Protein AF-0000000076578475 (afdb_homodimer)

InterPro domains:
  IPR000269 Copper amine oxidase [PTHR10638] (44-746)
  IPR015798 Copper amine oxidase, catalytic domain [PF01179] (346-745)
  IPR016182 Copper amine oxidase, N-terminal [SSF54416] (36-139)
  IPR016182 Copper amine oxidase, N-terminal [SSF54416] (207-292)
  IPR036460 Copper amine oxidase, catalytic domain superfamily [G3DSA:2.70.98.20] (297-770)
  IPR036460 Copper amine oxidase, catalytic domain superfamily [SSF49998] (331-756)

Structure (mmCIF, N/CA/C/O backbone):
data_AF-0000000076578475-model_v1
#
loop_
_entity.id
_entity.type
_entity.pdbx_description
1 polymer 'Amine oxidase'
#
loop_
_atom_site.group_PDB
_atom_site.id
_atom_site.type_symbol
_atom_site.label_atom_id
_atom_site.label_alt_id
_atom_site.label_comp_id
_atom_site.label_asym_id
_atom_site.label_entity_id
_atom_site.label_seq_id
_atom_site.pdbx_PDB_ins_code
_atom_site.Cartn_x
_atom_site.Cartn_y
_atom_site.Cartn_z
_atom_site.occupancy
_atom_site.B_iso_or_equiv
_atom_site.auth_seq_id
_atom_site.auth_comp_id
_atom_site.auth_asym_id
_atom_site.auth_atom_id
_atom_site.pdbx_PDB_model_num
ATOM 1 N N . MET A 1 1 ? 18.078 0.966 95.188 1 20.94 1 MET A N 1
ATOM 2 C CA . MET A 1 1 ? 18.859 0.04 94.438 1 20.94 1 MET A CA 1
ATOM 3 C C . MET A 1 1 ? 17.984 -0.717 93.438 1 20.94 1 MET A C 1
ATOM 5 O O . MET A 1 1 ? 17.266 -1.643 93.812 1 20.94 1 MET A O 1
ATOM 9 N N . ALA A 1 2 ? 17.344 0.018 92.625 1 22.17 2 ALA A N 1
ATOM 10 C CA . ALA A 1 2 ? 16.188 0.142 91.688 1 22.17 2 ALA A CA 1
ATOM 11 C C . ALA A 1 2 ? 16.359 -0.718 90.438 1 22.17 2 ALA A C 1
ATOM 13 O O . ALA A 1 2 ? 17.062 -0.334 89.562 1 22.17 2 ALA A O 1
ATOM 14 N N . GLY A 1 3 ? 16.797 -1.985 90.688 1 21.83 3 GLY A N 1
ATOM 15 C CA . GLY A 1 3 ? 17.422 -2.904 89.75 1 21.83 3 GLY A CA 1
ATOM 16 C C . GLY A 1 3 ? 16.5 -3.389 88.625 1 21.83 3 GLY A C 1
ATOM 17 O O . GLY A 1 3 ? 16.078 -4.551 88.625 1 21.83 3 GLY A O 1
ATOM 18 N N . GLY A 1 4 ? 15.508 -2.621 88.25 1 25.05 4 GLY A N 1
ATOM 19 C CA . GLY A 1 4 ? 14.406 -3.172 87.5 1 25.05 4 GLY A CA 1
ATOM 20 C C . GLY A 1 4 ? 14.82 -3.695 86.125 1 25.05 4 GLY A C 1
ATOM 21 O O . GLY A 1 4 ? 15.547 -3.018 85.375 1 25.05 4 GLY A O 1
ATOM 22 N N . HIS A 1 5 ? 15.125 -5.02 86.062 1 24.44 5 HIS A N 1
ATOM 23 C CA . HIS A 1 5 ? 15.633 -5.82 85 1 24.44 5 HIS A CA 1
ATOM 24 C C . HIS A 1 5 ? 14.734 -5.699 83.75 1 24.44 5 HIS A C 1
ATOM 26 O O . HIS A 1 5 ? 13.516 -5.867 83.875 1 24.44 5 HIS A O 1
ATOM 32 N N . GLY A 1 6 ? 14.93 -4.699 82.875 1 25 6 GLY A N 1
ATOM 33 C CA . GLY A 1 6 ? 14.273 -4.305 81.625 1 25 6 GLY A CA 1
ATOM 34 C C . GLY A 1 6 ? 14.258 -5.406 80.562 1 25 6 GLY A C 1
ATOM 35 O O . GLY A 1 6 ? 15.312 -5.871 80.125 1 25 6 GLY A O 1
ATOM 36 N N . TRP A 1 7 ? 13.391 -6.461 80.812 1 25.62 7 TRP A N 1
ATOM 37 C CA . TRP A 1 7 ? 13.25 -7.574 79.875 1 25.62 7 TRP A CA 1
ATOM 38 C C . TRP A 1 7 ? 13.008 -7.066 78.438 1 25.62 7 TRP A C 1
ATOM 40 O O . TRP A 1 7 ? 12.086 -6.281 78.188 1 25.62 7 TRP A O 1
ATOM 50 N N . PHE A 1 8 ? 14.078 -6.824 77.625 1 26 8 PHE A N 1
ATOM 51 C CA . PHE A 1 8 ? 14.117 -6.43 76.25 1 26 8 PHE A CA 1
ATOM 52 C C . PHE A 1 8 ? 13.398 -7.453 75.375 1 26 8 PHE A C 1
ATOM 54 O O . PHE A 1 8 ? 13.742 -8.641 75.375 1 26 8 PHE A O 1
ATOM 61 N N . SER A 1 9 ? 12.062 -7.379 75.312 1 25.27 9 SER A N 1
ATOM 62 C CA . SER A 1 9 ? 11.25 -8.203 74.438 1 25.27 9 SER A CA 1
ATOM 63 C C . SER A 1 9 ? 11.766 -8.141 73 1 25.27 9 SER A C 1
ATOM 65 O O . SER A 1 9 ? 11.883 -7.059 72.375 1 25.27 9 SER A O 1
ATOM 67 N N . LEU A 1 10 ? 12.656 -9.047 72.625 1 26.55 10 LEU A N 1
ATOM 68 C CA . LEU A 1 10 ? 13.109 -9.273 71.25 1 26.55 10 LEU A CA 1
ATOM 69 C C . LEU A 1 10 ? 11.922 -9.531 70.312 1 26.55 10 LEU A C 1
ATOM 71 O O . LEU A 1 10 ? 11.25 -10.555 70.438 1 26.55 10 LEU A O 1
ATOM 75 N N . ALA A 1 11 ? 11.102 -8.492 70.062 1 27.09 11 ALA A N 1
ATOM 76 C CA . ALA A 1 11 ? 10.125 -8.617 69 1 27.09 11 ALA A CA 1
ATOM 77 C C . ALA A 1 11 ? 10.781 -9.148 67.688 1 27.09 11 ALA A C 1
ATOM 79 O O . ALA A 1 11 ? 11.695 -8.523 67.188 1 27.09 11 ALA A O 1
ATOM 80 N N . LEU A 1 12 ? 10.914 -10.477 67.562 1 24.81 12 LEU A N 1
ATOM 81 C CA . LEU A 1 12 ? 11.273 -11.164 66.375 1 24.81 12 LEU A CA 1
ATOM 82 C C . LEU A 1 12 ? 10.422 -10.672 65.188 1 24.81 12 LEU A C 1
ATOM 84 O O . LEU A 1 12 ? 9.203 -10.844 65.188 1 24.81 12 LEU A O 1
ATOM 88 N N . LEU A 1 13 ? 10.805 -9.508 64.625 1 26.59 13 LEU A N 1
ATOM 89 C CA . LEU A 1 13 ? 10.281 -9.086 63.312 1 26.59 13 LEU A CA 1
ATOM 90 C C . LEU A 1 13 ? 10.383 -10.219 62.312 1 26.59 13 LEU A C 1
ATOM 92 O O . LEU A 1 13 ? 11.484 -10.609 61.906 1 26.59 13 LEU A O 1
ATOM 96 N N . CYS A 1 14 ? 9.5 -11.211 62.438 1 23.33 14 CYS A N 1
ATOM 97 C CA . CYS A 1 14 ? 9.305 -12.141 61.312 1 23.33 14 CYS A CA 1
ATOM 98 C C . CYS A 1 14 ? 9.023 -11.391 60.031 1 23.33 14 CYS A C 1
ATOM 100 O O . CYS A 1 14 ? 7.941 -10.82 59.844 1 23.33 14 CYS A O 1
ATOM 102 N N . CYS A 1 15 ? 10.047 -10.742 59.531 1 26.3 15 CYS A N 1
ATOM 103 C CA . CYS A 1 15 ? 9.953 -10.289 58.156 1 26.3 15 CYS A CA 1
ATOM 104 C C . CYS A 1 15 ? 9.453 -11.406 57.25 1 26.3 15 CYS A C 1
ATOM 106 O O . CYS A 1 15 ? 10.141 -12.406 57.062 1 26.3 15 CYS A O 1
ATOM 108 N N . CYS A 1 16 ? 8.133 -11.68 57.344 1 26.33 16 CYS A N 1
ATOM 109 C CA . CYS A 1 16 ? 7.508 -12.477 56.281 1 26.33 16 CYS A CA 1
ATOM 110 C C . CYS A 1 16 ? 7.98 -12.039 54.906 1 26.33 16 CYS A C 1
ATOM 112 O O . CYS A 1 16 ? 7.684 -10.93 54.469 1 26.33 16 CYS A O 1
ATOM 114 N N . LEU A 1 17 ? 9.172 -12.523 54.625 1 27.16 17 LEU A N 1
ATOM 115 C CA . LEU A 1 17 ? 9.531 -12.539 53.219 1 27.16 17 LEU A CA 1
ATOM 116 C C . LEU A 1 17 ? 8.398 -13.094 52.375 1 27.16 17 LEU A C 1
ATOM 118 O O . LEU A 1 17 ? 8.109 -14.297 52.406 1 27.16 17 LEU A O 1
ATOM 122 N N . VAL A 1 18 ? 7.297 -12.344 52.281 1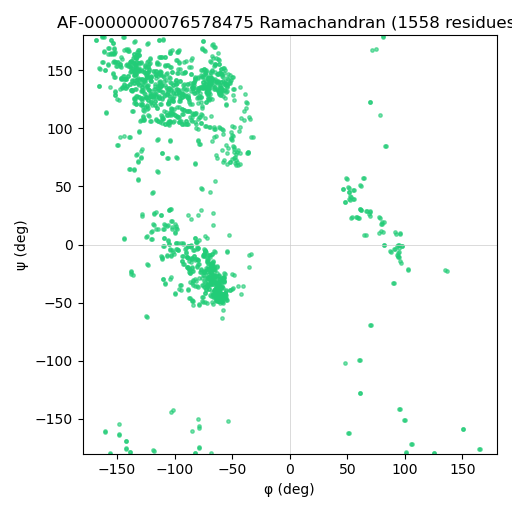 27.2 18 VAL A N 1
ATOM 123 C CA . VAL A 1 18 ? 6.371 -12.656 51.188 1 27.2 18 VAL A CA 1
ATOM 124 C C . VAL A 1 18 ? 7.145 -12.859 49.875 1 27.2 18 VAL A C 1
ATOM 126 O O . VAL A 1 18 ? 7.73 -11.914 49.344 1 27.2 18 VAL A O 1
ATOM 129 N N . THR A 1 19 ? 7.82 -13.953 49.875 1 27.92 19 THR A N 1
ATOM 130 C CA . THR A 1 19 ? 8.25 -14.344 48.562 1 27.92 19 THR A CA 1
ATOM 131 C C . THR A 1 19 ? 7.078 -14.273 47.562 1 27.92 19 THR A C 1
ATOM 133 O O . THR A 1 19 ? 6.074 -14.961 47.75 1 27.92 19 THR A O 1
ATOM 136 N N . ALA A 1 20 ? 6.855 -13.117 47.062 1 28.56 20 ALA A N 1
ATOM 137 C CA . ALA A 1 20 ? 5.957 -13.094 45.906 1 28.56 20 ALA A CA 1
ATOM 138 C C . ALA A 1 20 ? 6.172 -14.305 45 1 28.56 20 ALA A C 1
ATOM 140 O O . ALA A 1 20 ? 7.246 -14.469 44.438 1 28.56 20 ALA A O 1
ATOM 141 N N . ALA A 1 21 ? 5.633 -15.359 45.438 1 29.34 21 ALA A N 1
ATOM 142 C CA . ALA A 1 21 ? 5.531 -16.484 44.531 1 29.34 21 ALA A CA 1
ATOM 143 C C . ALA A 1 21 ? 5.246 -16.031 43.094 1 29.34 21 ALA A C 1
ATOM 145 O O . ALA A 1 21 ? 4.191 -15.445 42.844 1 29.34 21 ALA A O 1
ATOM 146 N N . GLY A 1 22 ? 6.273 -15.602 42.406 1 31.53 22 GLY A N 1
ATOM 147 C CA . GLY A 1 22 ? 6.184 -15.242 41 1 31.53 22 GLY A CA 1
ATOM 148 C C . GLY A 1 22 ? 5.18 -16.094 40.219 1 31.53 22 GLY A C 1
ATOM 149 O O . GLY A 1 22 ? 5.195 -17.312 40.312 1 31.53 22 GLY A O 1
ATOM 150 N N . GLN A 1 23 ? 4.023 -15.602 40.156 1 32.56 23 GLN A N 1
ATOM 151 C CA . GLN A 1 23 ? 3.047 -16.312 39.312 1 32.56 23 GLN A CA 1
ATOM 152 C C . GLN A 1 23 ? 3.709 -16.922 38.094 1 32.56 23 GLN A C 1
ATOM 154 O O . GLN A 1 23 ? 4.496 -16.266 37.406 1 32.56 23 GLN A O 1
ATOM 159 N N . ALA A 1 24 ? 3.83 -18.156 38.062 1 34.94 24 ALA A N 1
ATOM 160 C CA . ALA A 1 24 ? 4.27 -18.891 36.875 1 34.94 24 ALA A CA 1
ATOM 161 C C . ALA A 1 24 ? 3.691 -18.281 35.625 1 34.94 24 ALA A C 1
ATOM 163 O O . ALA A 1 24 ? 2.598 -17.719 35.625 1 34.94 24 ALA A O 1
ATOM 164 N N . CYS A 1 25 ? 4.621 -17.875 34.688 1 44.75 25 CYS A N 1
ATOM 165 C CA . CYS A 1 25 ? 4.172 -17.438 33.375 1 44.75 25 CYS A CA 1
ATOM 166 C C . CYS A 1 25 ? 3.006 -18.281 32.875 1 44.75 25 CYS A C 1
ATOM 168 O O . CYS A 1 25 ? 3.012 -19.516 33.031 1 44.75 25 CYS A O 1
ATOM 170 N N . PRO A 1 26 ? 1.836 -17.734 32.656 1 41.62 26 PRO A N 1
ATOM 171 C CA . PRO A 1 26 ? 0.784 -18.594 32.125 1 41.62 26 PRO A CA 1
ATOM 172 C C . PRO A 1 26 ? 1.284 -19.5 31 1 41.62 26 PRO A C 1
ATOM 174 O O . PRO A 1 26 ? 1.997 -19.047 30.109 1 41.62 26 PRO A O 1
ATOM 177 N N . GLU A 1 27 ? 1.608 -20.766 31.375 1 40.81 27 GLU A N 1
ATOM 178 C CA . GLU A 1 27 ? 1.756 -21.734 30.281 1 40.81 27 GLU A CA 1
ATOM 179 C C . GLU A 1 27 ? 0.474 -21.828 29.469 1 40.81 27 GLU A C 1
ATOM 181 O O . GLU A 1 27 ? -0.61 -22.016 30.016 1 40.81 27 GLU A O 1
ATOM 186 N N . TRP A 1 28 ? 0.47 -21.109 28.328 1 40.25 28 TRP A N 1
ATOM 187 C CA . TRP A 1 28 ? -0.718 -21.344 27.516 1 40.25 28 TRP A CA 1
ATOM 188 C C . TRP A 1 28 ? -0.73 -22.781 27 1 40.25 28 TRP A C 1
ATOM 190 O O . TRP A 1 28 ? 0.235 -23.234 26.375 1 40.25 28 TRP A O 1
ATOM 200 N N . PRO A 1 29 ? -1.364 -23.656 27.734 1 38.72 29 PRO A N 1
ATOM 201 C CA . PRO A 1 29 ? -1.397 -25.031 27.219 1 38.72 29 PRO A CA 1
ATOM 202 C C . PRO A 1 29 ? -1.589 -25.078 25.703 1 38.72 29 PRO A C 1
ATOM 204 O O . PRO A 1 29 ? -2.18 -24.172 25.109 1 38.72 29 PRO A O 1
ATOM 207 N N . PRO A 1 30 ? -0.678 -25.875 25.031 1 39.5 30 PRO A N 1
ATOM 208 C CA . PRO A 1 30 ? -0.94 -26.125 23.609 1 39.5 30 PRO A CA 1
ATOM 209 C C . PRO A 1 30 ? -2.43 -26.25 23.297 1 39.5 30 PRO A C 1
ATOM 211 O O . PRO A 1 30 ? -2.807 -26.516 22.156 1 39.5 30 PRO A O 1
ATOM 214 N N . SER A 1 31 ? -3.314 -26.516 24.234 1 36.88 31 SER A N 1
ATOM 215 C CA . SER A 1 31 ? -4.734 -26.656 23.922 1 36.88 31 SER A CA 1
ATOM 216 C C . SER A 1 31 ? -5.266 -25.438 23.172 1 36.88 31 SER A C 1
ATOM 218 O O . SER A 1 31 ? -4.523 -24.5 22.906 1 36.88 31 SER A O 1
ATOM 220 N N . SER A 1 32 ? -6.738 -25.078 23.312 1 40.31 32 SER A N 1
ATOM 221 C CA . SER A 1 32 ? -7.723 -24.266 22.594 1 40.31 32 SER A CA 1
ATOM 222 C C . SER A 1 32 ? -7.27 -22.828 22.484 1 40.31 32 SER A C 1
ATOM 224 O O . SER A 1 32 ? -7.547 -22.156 21.484 1 40.31 32 SER A O 1
ATOM 226 N N . SER A 1 33 ? -6.988 -22.172 23.609 1 42.22 33 SER A N 1
ATOM 227 C CA . SER A 1 33 ? -7.004 -20.719 23.625 1 42.22 33 SER A CA 1
ATOM 228 C C . SER A 1 33 ? -5.59 -20.156 23.578 1 42.22 33 SER A C 1
ATOM 230 O O . SER A 1 33 ? -5.391 -18.938 23.75 1 42.22 33 SER A O 1
ATOM 232 N N . GLY A 1 34 ? -4.449 -20.984 23.625 1 42.62 34 GLY A N 1
ATOM 233 C CA . GLY A 1 34 ? -3.139 -20.406 23.891 1 42.62 34 GLY A CA 1
ATOM 234 C C . GLY A 1 34 ? -2.457 -19.875 22.641 1 42.62 34 GLY A C 1
ATOM 235 O O . GLY A 1 34 ? -3.109 -19.641 21.625 1 42.62 34 GLY A O 1
ATOM 236 N N . GLN A 1 35 ? -1.057 -19.781 22.969 1 49.25 35 GLN A N 1
ATOM 237 C CA . GLN A 1 35 ? -0.069 -19.344 21.984 1 49.25 35 GLN A CA 1
ATOM 238 C C . GLN A 1 35 ? 0.196 -20.422 20.953 1 49.25 35 GLN A C 1
ATOM 240 O O . GLN A 1 35 ? 0.52 -21.562 21.297 1 49.25 35 GLN A O 1
ATOM 245 N N . ALA A 1 36 ? -0.173 -20.359 19.812 1 49.38 36 ALA A N 1
ATOM 246 C CA . ALA A 1 36 ? 0 -21.234 18.641 1 49.38 36 ALA A CA 1
ATOM 247 C C . ALA A 1 36 ? -0.942 -22.422 18.703 1 49.38 36 ALA A C 1
ATOM 249 O O . ALA A 1 36 ? -1.312 -22.875 19.797 1 49.38 36 ALA A O 1
ATOM 250 N N . VAL A 1 37 ? -2.008 -22.75 17.953 1 51.62 37 VAL A N 1
ATOM 251 C CA . VAL A 1 37 ? -2.951 -23.859 17.938 1 51.62 37 VAL A CA 1
ATOM 252 C C . VAL A 1 37 ? -2.32 -25.062 17.25 1 51.62 37 VAL A C 1
ATOM 254 O O . VAL A 1 37 ? -1.883 -24.984 16.109 1 51.62 37 VAL A O 1
ATOM 257 N N . LEU A 1 38 ? -1.979 -26.109 18.109 1 49.34 38 LEU A N 1
ATOM 258 C CA . LEU A 1 38 ? -1.446 -27.359 17.594 1 49.34 38 LEU A CA 1
ATOM 259 C C . LEU A 1 38 ? -2.461 -28.047 16.688 1 49.34 38 LEU A C 1
ATOM 261 O O . LEU A 1 38 ? -3.654 -27.734 16.734 1 49.34 38 LEU A O 1
ATOM 265 N N . ALA A 1 39 ? -1.981 -29.016 15.93 1 45.44 39 ALA A N 1
ATOM 266 C CA . ALA A 1 39 ? -2.609 -30.016 15.07 1 45.44 39 ALA A CA 1
ATOM 267 C C . ALA A 1 39 ? -3.801 -30.656 15.766 1 45.44 39 ALA A C 1
ATOM 269 O O . ALA A 1 39 ? -4.801 -30.984 15.117 1 45.44 39 ALA A O 1
ATOM 270 N N . ALA A 1 40 ? -3.684 -30.812 16.953 1 43.28 40 ALA A N 1
ATOM 271 C CA . ALA A 1 40 ? -4.672 -31.656 17.625 1 43.28 40 ALA A CA 1
ATOM 272 C C . ALA A 1 40 ? -6.059 -31.031 17.562 1 43.28 40 ALA A C 1
ATOM 274 O O . ALA A 1 40 ? -7.066 -31.719 17.766 1 43.28 40 ALA A O 1
ATOM 275 N N . GLN A 1 41 ? -6.059 -29.875 17.5 1 48.19 41 GLN A N 1
ATOM 276 C CA . GLN A 1 41 ? -7.398 -29.297 17.406 1 48.19 41 GLN A CA 1
ATOM 277 C C . GLN A 1 41 ? -8 -29.516 16.031 1 48.19 41 GLN A C 1
ATOM 279 O O . GLN A 1 41 ? -9.023 -28.922 15.688 1 48.19 41 GLN A O 1
ATOM 284 N N . ARG A 1 42 ? -7.316 -30.25 15.328 1 52.03 42 ARG A N 1
ATOM 285 C CA . ARG A 1 42 ? -7.793 -30.656 14.008 1 52.03 42 ARG A CA 1
ATOM 286 C C . ARG A 1 42 ? -8.844 -31.75 14.117 1 52.03 42 ARG A C 1
ATOM 288 O O . ARG A 1 42 ? -8.539 -32.938 13.945 1 52.03 42 ARG A O 1
ATOM 295 N N . ALA A 1 43 ? -9.57 -31.672 15.289 1 50.47 43 ALA A N 1
ATOM 296 C CA . ALA A 1 43 ? -10.609 -32.688 15.406 1 50.47 43 ALA A CA 1
ATOM 297 C C . ALA A 1 43 ? -11.578 -32.625 14.234 1 50.47 43 ALA A C 1
ATOM 299 O O . ALA A 1 43 ? -11.781 -31.562 13.648 1 50.47 43 ALA A O 1
ATOM 300 N N . LYS A 1 44 ? -11.977 -33.812 14.008 1 60.88 44 LYS A N 1
ATOM 301 C CA . LYS A 1 44 ? -13.062 -33.969 13.039 1 60.88 44 LYS A CA 1
ATOM 302 C C . LYS A 1 44 ? -14.219 -33.031 13.375 1 60.88 44 LYS A C 1
ATOM 304 O O . LYS A 1 44 ? -14.773 -33.094 14.477 1 60.88 44 LYS A O 1
ATOM 309 N N . ALA A 1 45 ? -14.242 -31.844 12.75 1 72.75 45 ALA A N 1
ATOM 310 C CA . ALA A 1 45 ? -15.375 -30.922 12.875 1 72.75 45 ALA A CA 1
ATOM 311 C C . ALA A 1 45 ? -16.484 -31.297 11.891 1 72.75 45 ALA A C 1
ATOM 313 O O . ALA A 1 45 ? -16.219 -31.844 10.82 1 72.75 45 ALA A O 1
ATOM 314 N N . PRO A 1 46 ? -17.781 -31.188 12.43 1 80.69 46 PRO A N 1
ATOM 315 C CA . PRO A 1 46 ? -18.844 -31.406 11.461 1 80.69 46 PRO A CA 1
ATOM 316 C C . PRO A 1 46 ? -18.734 -30.5 10.234 1 80.69 46 PRO A C 1
ATOM 318 O O . PRO A 1 46 ? -18.312 -29.344 10.352 1 80.69 46 PRO A O 1
ATOM 321 N N . LEU A 1 47 ? -19.094 -31.125 9.188 1 89.12 47 LEU A N 1
ATOM 322 C CA . LEU A 1 47 ? -19.031 -30.391 7.926 1 89.12 47 LEU A CA 1
ATOM 323 C C . LEU A 1 47 ? -20.078 -29.266 7.902 1 89.12 47 LEU A C 1
ATOM 325 O O . LEU A 1 47 ? -21.188 -29.438 8.414 1 89.12 47 LEU A O 1
ATOM 329 N N . ASN A 1 48 ? -19.734 -28.141 7.422 1 94.19 48 ASN A N 1
ATOM 330 C CA . ASN A 1 48 ? -20.672 -27.078 7.082 1 94.19 48 ASN A CA 1
ATOM 331 C C . ASN A 1 48 ? -20.766 -26.891 5.57 1 94.19 48 ASN A C 1
ATOM 333 O O . ASN A 1 48 ? -20.094 -27.578 4.805 1 94.19 48 ASN A O 1
ATOM 337 N N . VAL A 1 49 ? -21.641 -25.984 5.125 1 96.69 49 VAL A N 1
ATOM 338 C CA . VAL A 1 49 ? -21.953 -25.844 3.705 1 96.69 49 VAL A CA 1
ATOM 339 C C . VAL A 1 49 ? -20.734 -25.328 2.957 1 96.69 49 VAL A C 1
ATOM 341 O O . VAL A 1 49 ? -20.625 -25.5 1.741 1 96.69 49 VAL A O 1
ATOM 344 N N . PHE A 1 50 ? -19.719 -24.703 3.678 1 97.25 50 PHE A N 1
ATOM 345 C CA . PHE A 1 50 ? -18.562 -24.094 3.037 1 97.25 50 PHE A CA 1
ATOM 346 C C . PHE A 1 50 ? -17.328 -24.953 3.221 1 97.25 50 PHE A C 1
ATOM 348 O O . PHE A 1 50 ? -16.234 -24.562 2.812 1 97.25 50 PHE A O 1
ATOM 355 N N . THR A 1 51 ? -17.422 -26.109 3.83 1 94.5 51 THR A N 1
ATOM 356 C CA . THR A 1 51 ? -16.281 -27.016 3.992 1 94.5 51 THR A CA 1
ATOM 357 C C . THR A 1 51 ? -15.898 -27.641 2.656 1 94.5 51 THR A C 1
ATOM 359 O O . THR A 1 51 ? -16.734 -28.219 1.972 1 94.5 51 THR A O 1
ATOM 362 N N . GLU A 1 52 ? -14.633 -27.562 2.307 1 95.5 52 GLU A N 1
ATOM 363 C CA . GLU A 1 52 ? -14.148 -28.219 1.097 1 95.5 52 GLU A CA 1
ATOM 364 C C . GLU A 1 52 ? -14.219 -29.734 1.231 1 95.5 52 GLU A C 1
ATOM 366 O O . GLU A 1 52 ? -14.477 -30.266 2.316 1 95.5 52 GLU A O 1
ATOM 371 N N . LEU A 1 53 ? -13.945 -30.453 0.125 1 95.88 53 LEU A N 1
ATOM 372 C CA . LEU A 1 53 ? -14.016 -31.906 0.175 1 95.88 53 LEU A CA 1
ATOM 373 C C . LEU A 1 53 ? -12.992 -32.469 1.15 1 95.88 53 LEU A C 1
ATOM 375 O O . LEU A 1 53 ? -11.828 -32.062 1.141 1 95.88 53 LEU A O 1
ATOM 379 N N . THR A 1 54 ? -13.414 -33.375 1.975 1 92 54 THR A N 1
ATOM 380 C CA . THR A 1 54 ? -12.508 -34.094 2.869 1 92 54 THR A CA 1
ATOM 381 C C . THR A 1 54 ? -11.719 -35.156 2.104 1 92 54 THR A C 1
ATOM 383 O O . THR A 1 54 ? -12.031 -35.469 0.95 1 92 54 THR A O 1
ATOM 386 N N . LEU A 1 55 ? -10.695 -35.719 2.76 1 91.69 55 LEU A N 1
ATOM 387 C CA . LEU A 1 55 ? -9.914 -36.781 2.18 1 91.69 55 LEU A CA 1
ATOM 388 C C . LEU A 1 55 ? -10.82 -37.969 1.816 1 91.69 55 LEU A C 1
ATOM 390 O O . LEU A 1 55 ? -10.695 -38.531 0.731 1 91.69 55 LEU A O 1
ATOM 394 N N . GLU A 1 56 ? -11.758 -38.312 2.709 1 92.44 56 GLU A N 1
ATOM 395 C CA . GLU A 1 56 ? -12.672 -39.438 2.492 1 92.44 56 GLU A CA 1
ATOM 396 C C . GLU A 1 56 ? -13.602 -39.156 1.312 1 92.44 56 GLU A C 1
ATOM 398 O O . GLU A 1 56 ? -13.906 -40.062 0.536 1 92.44 56 GLU A O 1
ATOM 403 N N . GLU A 1 57 ? -14.055 -37.969 1.21 1 95.44 57 GLU A N 1
ATOM 404 C CA . GLU A 1 57 ? -14.93 -37.625 0.097 1 95.44 57 GLU A CA 1
ATOM 405 C C . GLU A 1 57 ? -14.188 -37.688 -1.234 1 95.44 57 GLU A C 1
ATOM 407 O O . GLU A 1 57 ? -14.727 -38.188 -2.227 1 95.44 57 GLU A O 1
ATOM 412 N N . HIS A 1 58 ? -12.977 -37.188 -1.295 1 95.44 58 HIS A N 1
ATOM 413 C CA . HIS A 1 58 ? -12.164 -37.312 -2.498 1 95.44 58 HIS A CA 1
ATOM 414 C C . HIS A 1 58 ? -12.016 -38.75 -2.928 1 95.44 58 HIS A C 1
ATOM 416 O O . HIS A 1 58 ? -12.203 -39.094 -4.102 1 95.44 58 HIS A O 1
ATOM 422 N N . ASN A 1 59 ? -11.695 -39.531 -1.96 1 93.5 59 ASN A N 1
ATOM 423 C CA . ASN A 1 59 ? -11.469 -40.938 -2.24 1 93.5 59 ASN A CA 1
ATOM 424 C C . ASN A 1 59 ? -12.742 -41.625 -2.734 1 93.5 59 ASN A C 1
ATOM 426 O O . ASN A 1 59 ? -12.688 -42.438 -3.654 1 93.5 59 ASN A O 1
ATOM 430 N N . ALA A 1 60 ? -13.836 -41.312 -2.074 1 95.62 60 ALA A N 1
ATOM 431 C CA . ALA A 1 60 ? -15.117 -41.906 -2.486 1 95.62 60 ALA A CA 1
ATOM 432 C C . ALA A 1 60 ? -15.453 -41.5 -3.924 1 95.62 60 ALA A C 1
ATOM 434 O O . ALA A 1 60 ? -15.891 -42.344 -4.711 1 95.62 60 ALA A O 1
ATOM 435 N N . VAL A 1 61 ? -15.258 -40.281 -4.266 1 96.69 61 VAL A N 1
ATOM 436 C CA . VAL A 1 61 ? -15.562 -39.781 -5.602 1 96.69 61 VAL A CA 1
ATOM 437 C C . VAL A 1 61 ? -14.633 -40.438 -6.621 1 96.69 61 VAL A C 1
ATOM 439 O O . VAL A 1 61 ? -15.078 -40.875 -7.68 1 96.69 61 VAL A O 1
ATOM 442 N N . PHE A 1 62 ? -13.375 -40.5 -6.309 1 95.44 62 PHE A N 1
ATOM 443 C CA . PHE A 1 62 ? -12.383 -41.094 -7.199 1 95.44 62 PHE A CA 1
ATOM 444 C C . PHE A 1 62 ? -12.719 -42.562 -7.477 1 95.44 62 PHE A C 1
ATOM 446 O O . PHE A 1 62 ? -12.727 -43 -8.633 1 95.44 62 PHE A O 1
ATOM 453 N N . LYS A 1 63 ? -13.055 -43.312 -6.426 1 93.38 63 LYS A N 1
ATOM 454 C CA . LYS A 1 63 ? -13.414 -44.719 -6.555 1 93.38 63 LYS A CA 1
ATOM 455 C C . LYS A 1 63 ? -14.688 -44.875 -7.383 1 93.38 63 LYS A C 1
ATOM 457 O O . LYS A 1 63 ? -14.773 -45.781 -8.227 1 93.38 63 LYS A O 1
ATOM 462 N N . PHE A 1 64 ? -15.664 -44.156 -7.109 1 96.62 64 PHE A N 1
ATOM 463 C CA . PHE A 1 64 ? -16.922 -44.188 -7.84 1 96.62 64 PHE A CA 1
ATOM 464 C C . PHE A 1 64 ? -16.703 -43.938 -9.328 1 96.62 64 PHE A C 1
ATOM 466 O O . PHE A 1 64 ? -17.266 -44.656 -10.164 1 96.62 64 PHE A O 1
ATOM 473 N N . LEU A 1 65 ? -15.859 -42.906 -9.656 1 96.06 65 LEU A N 1
ATOM 474 C CA . LEU A 1 65 ? -15.586 -42.562 -11.047 1 96.06 65 LEU A CA 1
ATOM 475 C C . LEU A 1 65 ? -14.852 -43.688 -11.75 1 96.06 65 LEU A C 1
ATOM 477 O O . LEU A 1 65 ? -15.164 -44 -12.898 1 96.06 65 LEU A O 1
ATOM 481 N N . LEU A 1 66 ? -13.906 -44.344 -11.102 1 93.62 66 LEU A N 1
ATOM 482 C CA . LEU A 1 66 ? -13.156 -45.438 -11.688 1 93.62 66 LEU A CA 1
ATOM 483 C C . LEU A 1 66 ? -14.062 -46.625 -11.969 1 93.62 66 LEU A C 1
ATOM 485 O O . LEU A 1 66 ? -13.789 -47.438 -12.875 1 93.62 66 LEU A O 1
ATOM 489 N N . ALA A 1 67 ? -15.117 -46.688 -11.195 1 95.38 67 ALA A N 1
ATOM 490 C CA . ALA A 1 67 ? -16.031 -47.812 -11.336 1 95.38 67 ALA A CA 1
ATOM 491 C C . ALA A 1 67 ? -16.969 -47.625 -12.516 1 95.38 67 ALA A C 1
ATOM 493 O O . ALA A 1 67 ? -17.641 -48.594 -12.945 1 95.38 67 ALA A O 1
ATOM 494 N N . GLN A 1 68 ? -17.031 -46.469 -13.031 1 95.62 68 GLN A N 1
ATOM 495 C CA . GLN A 1 68 ? -17.875 -46.219 -14.195 1 95.62 68 GLN A CA 1
ATOM 496 C C . GLN A 1 68 ? -17.219 -46.75 -15.469 1 95.62 68 GLN A C 1
ATOM 498 O O . GLN A 1 68 ? -16.453 -46.031 -16.125 1 95.62 68 GLN A O 1
ATOM 503 N N . LYS A 1 69 ? -17.625 -47.812 -16.016 1 93.19 69 LYS A N 1
ATOM 504 C CA . LYS A 1 69 ? -16.969 -48.5 -17.125 1 93.19 69 LYS A CA 1
ATOM 505 C C . LYS A 1 69 ? -17.062 -47.656 -18.406 1 93.19 69 LYS A C 1
ATOM 507 O O . LYS A 1 69 ? -16.141 -47.688 -19.234 1 93.19 69 LYS A O 1
ATOM 512 N N . ASP A 1 70 ? -18.078 -46.969 -18.547 1 92.31 70 ASP A N 1
ATOM 513 C CA . ASP A 1 70 ? -18.312 -46.219 -19.781 1 92.31 70 ASP A CA 1
ATOM 514 C C . ASP A 1 70 ? -17.328 -45.062 -19.922 1 92.31 70 ASP A C 1
ATOM 516 O O . ASP A 1 70 ? -17.125 -44.562 -21.016 1 92.31 70 ASP A O 1
ATOM 520 N N . LEU A 1 71 ? -16.703 -44.656 -18.875 1 93.62 71 LEU A N 1
ATOM 521 C CA . LEU A 1 71 ? -15.766 -43.531 -18.906 1 93.62 71 LEU A CA 1
ATOM 522 C C . LEU A 1 71 ? -14.359 -44 -19.25 1 93.62 71 LEU A C 1
ATOM 524 O O . LEU A 1 71 ? -13.508 -43.219 -19.625 1 93.62 71 LEU A O 1
ATOM 528 N N . GLY A 1 72 ? -14.062 -45.281 -19.062 1 91.88 72 GLY A N 1
ATOM 529 C CA . GLY A 1 72 ? -12.773 -45.875 -19.391 1 91.88 72 GLY A CA 1
ATOM 530 C C . GLY A 1 72 ? -11.625 -45.25 -18.609 1 91.88 72 GLY A C 1
ATOM 531 O O . GLY A 1 72 ? -10.508 -45.125 -19.125 1 91.88 72 GLY A O 1
ATOM 532 N N . LEU A 1 73 ? -11.844 -44.781 -17.406 1 93.19 73 LEU A N 1
ATOM 533 C CA . LEU A 1 73 ? -10.844 -44.094 -16.625 1 93.19 73 LEU A CA 1
ATOM 534 C C . LEU A 1 73 ? -9.773 -45.062 -16.109 1 93.19 73 LEU A C 1
ATOM 536 O O . LEU A 1 73 ? -10.086 -46.188 -15.719 1 93.19 73 LEU A O 1
ATOM 540 N N . SER A 1 74 ? -8.562 -44.562 -16.203 1 88.56 74 SER A N 1
ATOM 541 C CA . SER A 1 74 ? -7.434 -45.312 -15.672 1 88.56 74 SER A CA 1
ATOM 542 C C . SER A 1 74 ? -6.949 -44.75 -14.352 1 88.56 74 SER A C 1
ATOM 544 O O . SER A 1 74 ? -6.941 -43.531 -14.172 1 88.56 74 SER A O 1
ATOM 546 N N . ASP A 1 75 ? -6.641 -45.625 -13.492 1 86.56 75 ASP A N 1
ATOM 547 C CA . ASP A 1 75 ? -5.883 -45.219 -12.305 1 86.56 75 ASP A CA 1
ATOM 548 C C . ASP A 1 75 ? -4.41 -45 -12.648 1 86.56 75 ASP A C 1
ATOM 550 O O . ASP A 1 75 ? -3.684 -45.969 -12.914 1 86.56 75 ASP A O 1
ATOM 554 N N . LEU A 1 76 ? -3.99 -43.844 -12.602 1 81.88 76 LEU A N 1
ATOM 555 C CA . LEU A 1 76 ? -2.66 -43.469 -13.078 1 81.88 76 LEU A CA 1
ATOM 556 C C . LEU A 1 76 ? -1.581 -44.062 -12.172 1 81.88 76 LEU A C 1
ATOM 558 O O . LEU A 1 76 ? -0.414 -44.156 -12.562 1 81.88 76 LEU A O 1
ATOM 562 N N . THR A 1 77 ? -1.908 -44.375 -10.906 1 76.19 77 THR A N 1
ATOM 563 C CA . THR A 1 77 ? -0.926 -45.031 -10.055 1 76.19 77 THR A CA 1
ATOM 564 C C . THR A 1 77 ? -0.611 -46.438 -10.562 1 76.19 77 THR A C 1
ATOM 566 O O . THR A 1 77 ? 0.436 -47 -10.242 1 76.19 77 THR A O 1
ATOM 569 N N . ALA A 1 78 ? -1.484 -46.969 -11.32 1 69.38 78 ALA A N 1
ATOM 570 C CA . ALA A 1 78 ? -1.374 -48.344 -11.758 1 69.38 78 ALA A CA 1
ATOM 571 C C . ALA A 1 78 ? -0.905 -48.438 -13.211 1 69.38 78 ALA A C 1
ATOM 573 O O . ALA A 1 78 ? -0.719 -49.531 -13.75 1 69.38 78 ALA A O 1
ATOM 574 N N . VAL A 1 79 ? -0.802 -47.312 -13.781 1 66.62 79 VAL A N 1
ATOM 575 C CA . VAL A 1 79 ? -0.477 -47.344 -15.203 1 66.62 79 VAL A CA 1
ATOM 576 C C . VAL A 1 79 ? 1.009 -47.062 -15.398 1 66.62 79 VAL A C 1
ATOM 578 O O . VAL A 1 79 ? 1.563 -46.156 -14.75 1 66.62 79 VAL A O 1
ATOM 581 N N . ASN A 1 80 ? 1.736 -48 -15.914 1 63.28 80 ASN A N 1
ATOM 582 C CA . ASN A 1 80 ? 3.066 -47.719 -16.438 1 63.28 80 ASN A CA 1
ATOM 583 C C . ASN A 1 80 ? 2.998 -47.094 -17.828 1 63.28 80 ASN A C 1
ATOM 585 O O . ASN A 1 80 ? 2.74 -47.781 -18.812 1 63.28 80 ASN A O 1
ATOM 589 N N . LEU A 1 81 ? 2.928 -45.844 -17.766 1 62.09 81 LEU A N 1
ATOM 590 C CA . LEU A 1 81 ? 2.719 -45.125 -19.031 1 62.09 81 LEU A CA 1
ATOM 591 C C . LEU A 1 81 ? 3.871 -45.406 -20 1 62.09 81 LEU A C 1
ATOM 593 O O . LEU A 1 81 ? 5.039 -45.25 -19.625 1 62.09 81 LEU A O 1
ATOM 597 N N . THR A 1 82 ? 3.584 -46.312 -20.922 1 59.28 82 THR A N 1
ATOM 598 C CA . THR A 1 82 ? 4.512 -46.531 -22.031 1 59.28 82 THR A CA 1
ATOM 599 C C . THR A 1 82 ? 4.066 -45.719 -23.25 1 59.28 82 THR A C 1
ATOM 601 O O . THR A 1 82 ? 2.932 -45.25 -23.312 1 59.28 82 THR A O 1
ATOM 604 N N . VAL A 1 83 ? 4.934 -45.406 -24.125 1 56.94 83 VAL A N 1
ATOM 605 C CA . VAL A 1 83 ? 4.695 -44.688 -25.375 1 56.94 83 VAL A CA 1
ATOM 606 C C . VAL A 1 83 ? 3.51 -45.312 -26.109 1 56.94 83 VAL A C 1
ATOM 608 O O . VAL A 1 83 ? 2.799 -44.625 -26.844 1 56.94 83 VAL A O 1
ATOM 611 N N . ALA A 1 84 ? 3.279 -46.531 -25.859 1 53.44 84 ALA A N 1
ATOM 612 C CA . ALA A 1 84 ? 2.227 -47.25 -26.594 1 53.44 84 ALA A CA 1
ATOM 613 C C . ALA A 1 84 ? 0.848 -46.875 -26.047 1 53.44 84 ALA A C 1
ATOM 615 O O . ALA A 1 84 ? -0.163 -47.062 -26.734 1 53.44 84 ALA A O 1
ATOM 616 N N . ASP A 1 85 ? 0.861 -46.438 -24.812 1 56.75 85 ASP A N 1
ATOM 617 C CA . ASP A 1 85 ? -0.423 -46.125 -24.188 1 56.75 85 ASP A CA 1
ATOM 618 C C . ASP A 1 85 ? -0.907 -44.75 -24.578 1 56.75 85 ASP A C 1
ATOM 620 O O . ASP A 1 85 ? -0.583 -43.75 -23.906 1 56.75 85 ASP A O 1
ATOM 624 N N . VAL A 1 86 ? -1.317 -44.531 -25.938 1 60.44 86 VAL A N 1
ATOM 625 C CA . VAL A 1 86 ? -1.382 -43.281 -26.688 1 60.44 86 VAL A CA 1
ATOM 626 C C . VAL A 1 86 ? -2.521 -42.438 -26.172 1 60.44 86 VAL A C 1
ATOM 628 O O . VAL A 1 86 ? -2.445 -41.188 -26.219 1 60.44 86 VAL A O 1
ATOM 631 N N . ARG A 1 87 ? -3.643 -42.844 -25.672 1 75.38 87 ARG A N 1
ATOM 632 C CA . ARG A 1 87 ? -4.719 -41.969 -25.219 1 75.38 87 ARG A CA 1
ATOM 633 C C . ARG A 1 87 ? -5.457 -42.594 -24.031 1 75.38 87 ARG A C 1
ATOM 635 O O . ARG A 1 87 ? -6.219 -43.531 -24.203 1 75.38 87 ARG A O 1
ATOM 642 N N . ILE A 1 88 ? -4.949 -42.188 -22.828 1 84.88 88 ILE A N 1
ATOM 643 C CA . ILE A 1 88 ? -5.621 -42.719 -21.641 1 84.88 88 ILE A CA 1
ATOM 644 C C . ILE A 1 88 ? -6.656 -41.719 -21.141 1 84.88 88 ILE A C 1
ATOM 646 O O . ILE A 1 88 ? -6.574 -40.531 -21.453 1 84.88 88 ILE A O 1
ATOM 650 N N . SER A 1 89 ? -7.676 -42.25 -20.531 1 91.81 89 SER A N 1
ATOM 651 C CA . SER A 1 89 ? -8.648 -41.438 -19.812 1 91.81 89 SER A CA 1
ATOM 652 C C . SER A 1 89 ? -8.359 -41.438 -18.328 1 91.81 89 SER A C 1
ATOM 654 O O . SER A 1 89 ? -8.047 -42.469 -17.734 1 91.81 89 SER A O 1
ATOM 656 N N . TYR A 1 90 ? -8.375 -40.312 -17.688 1 92.75 90 TYR A N 1
ATOM 657 C CA . TYR A 1 90 ? -8.07 -40.219 -16.266 1 92.75 90 TYR A CA 1
ATOM 658 C C . TYR A 1 90 ? -8.781 -39.031 -15.625 1 92.75 90 TYR A C 1
ATOM 660 O O . TYR A 1 90 ? -9.32 -38.156 -16.328 1 92.75 90 TYR A O 1
ATOM 668 N N . VAL A 1 91 ? -8.836 -39 -14.289 1 94.69 91 VAL A N 1
ATOM 669 C CA . VAL A 1 91 ? -9.344 -37.875 -13.523 1 94.69 91 VAL A CA 1
ATOM 670 C C . VAL A 1 91 ? -8.227 -36.875 -13.289 1 94.69 91 VAL A C 1
ATOM 672 O O . VAL A 1 91 ? -7.191 -37.188 -12.703 1 94.69 91 VAL A O 1
ATOM 675 N N . HIS A 1 92 ? -8.438 -35.688 -13.742 1 94.81 92 HIS A N 1
ATOM 676 C CA . HIS A 1 92 ? -7.422 -34.656 -13.586 1 94.81 92 HIS A CA 1
ATOM 677 C C . HIS A 1 92 ? -7.582 -33.906 -12.258 1 94.81 92 HIS A C 1
ATOM 679 O O . HIS A 1 92 ? -6.594 -33.5 -11.641 1 94.81 92 HIS A O 1
ATOM 685 N N . GLY A 1 93 ? -8.828 -33.688 -11.906 1 95.25 93 GLY A N 1
ATOM 686 C CA . GLY A 1 93 ? -9.086 -32.969 -10.664 1 95.25 93 GLY A CA 1
ATOM 687 C C . GLY A 1 93 ? -10.469 -33.219 -10.094 1 95.25 93 GLY A C 1
ATOM 688 O O . GLY A 1 93 ? -11.391 -33.594 -10.836 1 95.25 93 GLY A O 1
ATOM 689 N N . ILE A 1 94 ? -10.625 -33.062 -8.758 1 96.62 94 ILE A N 1
ATOM 690 C CA . ILE A 1 94 ? -11.883 -33.156 -8.016 1 96.62 94 ILE A CA 1
ATOM 691 C C . ILE A 1 94 ? -11.969 -32.031 -7 1 96.62 94 ILE A C 1
ATOM 693 O O . ILE A 1 94 ? -11.016 -31.781 -6.262 1 96.62 94 ILE A O 1
ATOM 697 N N . TRP A 1 95 ? -13.086 -31.344 -6.93 1 96.44 95 TRP A N 1
ATOM 698 C CA . TRP A 1 95 ? -13.25 -30.297 -5.918 1 96.44 95 TRP A CA 1
ATOM 699 C C . TRP A 1 95 ? -14.719 -30.109 -5.566 1 96.44 95 TRP A C 1
ATOM 701 O O . TRP A 1 95 ? -15.602 -30.703 -6.203 1 96.44 95 TRP A O 1
ATOM 711 N N . TYR A 1 96 ? -14.938 -29.375 -4.516 1 96.62 96 TYR A N 1
ATOM 712 C CA . TYR A 1 96 ? -16.281 -29.125 -3.984 1 96.62 96 TYR A CA 1
ATOM 713 C C . TYR A 1 96 ? -17.078 -28.219 -4.91 1 96.62 96 TYR A C 1
ATOM 715 O O . TYR A 1 96 ? -16.609 -27.156 -5.305 1 96.62 96 TYR A O 1
ATOM 723 N N . GLU A 1 97 ? -18.25 -28.672 -5.332 1 95.81 97 GLU A N 1
ATOM 724 C CA . GLU A 1 97 ? -19.188 -27.844 -6.082 1 95.81 97 GLU A CA 1
ATOM 725 C C . GLU A 1 97 ? -20.062 -27.016 -5.141 1 95.81 97 GLU A C 1
ATOM 727 O O . GLU A 1 97 ? -20.969 -27.562 -4.504 1 95.81 97 GLU A O 1
ATOM 732 N N . MET A 1 98 ? -19.781 -25.75 -5.09 1 95.5 98 MET A N 1
ATOM 733 C CA . MET A 1 98 ? -20.609 -24.891 -4.254 1 95.5 98 MET A CA 1
ATOM 734 C C . MET A 1 98 ? -22.062 -24.891 -4.734 1 95.5 98 MET A C 1
ATOM 736 O O . MET A 1 98 ? -22.328 -24.719 -5.926 1 95.5 98 MET A O 1
ATOM 740 N N . PRO A 1 99 ? -23.031 -25.125 -3.85 1 96.31 99 PRO A N 1
ATOM 741 C CA . PRO A 1 99 ? -24.438 -25.031 -4.262 1 96.31 99 PRO A CA 1
ATOM 742 C C . PRO A 1 99 ? -24.812 -23.625 -4.727 1 96.31 99 PRO A C 1
ATOM 744 O O . PRO A 1 99 ? -24.094 -22.672 -4.457 1 96.31 99 PRO A O 1
ATOM 747 N N . PRO A 1 100 ? -25.922 -23.578 -5.516 1 96.19 100 PRO A N 1
ATOM 748 C CA . PRO A 1 100 ? -26.406 -22.25 -5.871 1 96.19 100 PRO A CA 1
ATOM 749 C C . PRO A 1 100 ? -26.531 -21.328 -4.66 1 96.19 100 PRO A C 1
ATOM 751 O O . PRO A 1 100 ? -26.953 -21.766 -3.588 1 96.19 100 PRO A O 1
ATOM 754 N N . LYS A 1 101 ? -26.234 -20.078 -4.867 1 97.31 101 LYS A N 1
ATOM 755 C CA . LYS A 1 101 ? -26.234 -19.109 -3.779 1 97.31 101 LYS A CA 1
ATOM 756 C C . LYS A 1 101 ? -27.578 -19.078 -3.068 1 97.31 101 LYS A C 1
ATOM 758 O O . LYS A 1 101 ? -27.641 -19 -1.841 1 97.31 101 LYS A O 1
ATOM 763 N N . SER A 1 102 ? -28.672 -19.125 -3.818 1 97.44 102 SER A N 1
ATOM 764 C CA . SER A 1 102 ? -30.016 -19.062 -3.234 1 97.44 102 SER A CA 1
ATOM 765 C C . SER A 1 102 ? -30.234 -20.203 -2.24 1 97.44 102 SER A C 1
ATOM 767 O O . SER A 1 102 ? -30.844 -20 -1.191 1 97.44 102 SER A O 1
ATOM 769 N N . GLU A 1 103 ? -29.719 -21.359 -2.502 1 97.69 103 GLU A N 1
ATOM 770 C CA . GLU A 1 103 ? -29.875 -22.5 -1.608 1 97.69 103 GLU A CA 1
ATOM 771 C C . GLU A 1 103 ? -29 -22.344 -0.366 1 97.69 103 GLU A C 1
ATOM 773 O O . GLU A 1 103 ? -29.406 -22.703 0.738 1 97.69 103 GLU A O 1
ATOM 778 N N . VAL A 1 104 ? -27.828 -21.891 -0.577 1 98.06 104 VAL A N 1
ATOM 779 C CA . VAL A 1 104 ? -26.922 -21.672 0.549 1 98.06 104 VAL A CA 1
ATOM 780 C C . VAL A 1 104 ? -27.531 -20.641 1.507 1 98.06 104 VAL A C 1
ATOM 782 O O . VAL A 1 104 ? -27.562 -20.859 2.721 1 98.06 104 VAL A O 1
ATOM 785 N N . LEU A 1 105 ? -28.016 -19.5 0.927 1 98.12 105 LEU A N 1
ATOM 786 C CA . LEU A 1 105 ? -28.594 -18.453 1.76 1 98.12 105 LEU A CA 1
ATOM 787 C C . LEU A 1 105 ? -29.844 -18.953 2.48 1 98.12 105 LEU A C 1
ATOM 789 O O . LEU A 1 105 ? -30.094 -18.578 3.627 1 98.12 105 LEU A O 1
ATOM 793 N N . ALA A 1 106 ? -30.656 -19.797 1.824 1 98.06 106 ALA A N 1
ATOM 794 C CA . ALA A 1 106 ? -31.797 -20.391 2.49 1 98.06 106 ALA A CA 1
ATOM 795 C C . ALA A 1 106 ? -31.375 -21.219 3.701 1 98.06 106 ALA A C 1
ATOM 797 O O . ALA A 1 106 ? -32.031 -21.203 4.738 1 98.06 106 ALA A O 1
ATOM 798 N N . HIS A 1 107 ? -30.25 -21.891 3.584 1 97.81 107 HIS A N 1
ATOM 799 C CA . HIS A 1 107 ? -29.75 -22.734 4.656 1 97.81 107 HIS A CA 1
ATOM 800 C C . HIS A 1 107 ? -29.188 -21.906 5.801 1 97.81 107 HIS A C 1
ATOM 802 O O . HIS A 1 107 ? -29.547 -22.109 6.961 1 97.81 107 HIS A O 1
ATOM 808 N N . ILE A 1 108 ? -28.328 -20.938 5.5 1 97.06 108 ILE A N 1
ATOM 809 C CA . ILE A 1 108 ? -27.562 -20.281 6.555 1 97.06 108 ILE A CA 1
ATOM 810 C C . ILE A 1 108 ? -28.391 -19.125 7.133 1 97.06 108 ILE A C 1
ATOM 812 O O . ILE A 1 108 ? -28.219 -18.766 8.297 1 97.06 108 ILE A O 1
ATOM 816 N N . ASP A 1 109 ? -29.344 -18.562 6.352 1 97 109 ASP A N 1
ATOM 817 C CA . ASP A 1 109 ? -30.094 -17.422 6.832 1 97 109 ASP A CA 1
ATOM 818 C C . ASP A 1 109 ? -31.5 -17.828 7.273 1 97 109 ASP A C 1
ATOM 820 O O . ASP A 1 109 ? -32.094 -17.172 8.125 1 97 109 ASP A O 1
ATOM 824 N N . LYS A 1 110 ? -32.062 -18.906 6.684 1 96.19 110 LYS A N 1
ATOM 825 C CA . LYS A 1 110 ? -33.469 -19.266 6.941 1 96.19 110 LYS A CA 1
ATOM 826 C C . LYS A 1 110 ? -33.562 -20.672 7.527 1 96.19 110 LYS A C 1
ATOM 828 O O . LYS A 1 110 ? -34.656 -21.25 7.566 1 96.19 110 LYS A O 1
ATOM 833 N N . LYS A 1 111 ? -32.531 -21.328 7.82 1 95.19 111 LYS A N 1
ATOM 834 C CA . LYS A 1 111 ? -32.469 -22.609 8.523 1 95.19 111 LYS A CA 1
ATOM 835 C C . LYS A 1 111 ? -33.031 -23.734 7.66 1 95.19 111 LYS A C 1
ATOM 837 O O . LYS A 1 111 ? -33.625 -24.672 8.18 1 95.19 111 LYS A O 1
ATOM 842 N N . ALA A 1 112 ? -32.938 -23.5 6.414 1 97.12 112 ALA A N 1
ATOM 843 C CA . ALA A 1 112 ? -33.281 -24.625 5.527 1 97.12 112 ALA A CA 1
ATOM 844 C C . ALA A 1 112 ? -32.25 -25.734 5.652 1 97.12 112 ALA A C 1
ATOM 846 O O . ALA A 1 112 ? -31.156 -25.531 6.223 1 97.12 112 ALA A O 1
ATOM 847 N N . ALA A 1 113 ? -32.656 -26.891 5.203 1 95.88 113 ALA A N 1
ATOM 848 C CA . ALA A 1 113 ? -31.719 -28.016 5.219 1 95.88 113 ALA A CA 1
ATOM 849 C C . ALA A 1 113 ? -30.469 -27.703 4.406 1 95.88 113 ALA A C 1
ATOM 851 O O . ALA A 1 113 ? -30.531 -27 3.393 1 95.88 113 ALA A O 1
ATOM 852 N N . MET A 1 114 ? -29.344 -28.203 4.871 1 95.19 114 MET A N 1
ATOM 853 C CA . MET A 1 114 ? -28.109 -28.031 4.121 1 95.19 114 MET A CA 1
ATOM 854 C C . MET A 1 114 ? -28.219 -28.672 2.742 1 95.19 114 MET A C 1
ATOM 856 O O . MET A 1 114 ? -28.641 -29.828 2.621 1 95.19 114 MET A O 1
ATOM 860 N N . PRO A 1 115 ? -27.891 -27.938 1.731 1 95.69 115 PRO A N 1
ATOM 861 C CA . PRO A 1 115 ? -27.906 -28.562 0.404 1 95.69 115 PRO A CA 1
ATOM 862 C C . PRO A 1 115 ? -27 -29.797 0.312 1 95.69 115 PRO A C 1
ATOM 864 O O . PRO A 1 115 ? -26 -29.875 1.017 1 95.69 115 PRO A O 1
ATOM 867 N N . ALA A 1 116 ? -27.406 -30.703 -0.606 1 93.12 116 ALA A N 1
ATOM 868 C CA . ALA A 1 116 ? -26.594 -31.906 -0.815 1 93.12 116 ALA A CA 1
ATOM 869 C C . ALA A 1 116 ? -25.188 -31.547 -1.29 1 93.12 116 ALA A C 1
ATOM 871 O O . ALA A 1 116 ? -25.016 -30.641 -2.117 1 93.12 116 ALA A O 1
ATOM 872 N N . ARG A 1 117 ? -24.281 -32.219 -0.708 1 95.88 117 ARG A N 1
ATOM 873 C CA . ARG A 1 117 ? -22.891 -32 -1.122 1 95.88 117 ARG A CA 1
ATOM 874 C C . ARG A 1 117 ? -22.594 -32.688 -2.445 1 95.88 117 ARG A C 1
ATOM 876 O O . ARG A 1 117 ? -23.062 -33.812 -2.68 1 95.88 117 ARG A O 1
ATOM 883 N N . LYS A 1 118 ? -21.938 -31.969 -3.307 1 97.25 118 LYS A N 1
ATOM 884 C CA . LYS A 1 118 ? -21.516 -32.531 -4.594 1 97.25 118 LYS A CA 1
ATOM 885 C C . LYS A 1 118 ? -20.047 -32.219 -4.867 1 97.25 118 LYS A C 1
ATOM 887 O O . LYS A 1 118 ? -19.516 -31.203 -4.383 1 97.25 118 LYS A O 1
ATOM 892 N N . ALA A 1 119 ? -19.406 -33.094 -5.598 1 97.75 119 ALA A N 1
ATOM 893 C CA . ALA A 1 119 ? -18.062 -32.906 -6.105 1 97.75 119 ALA A CA 1
ATOM 894 C C . ALA A 1 119 ? -18.062 -32.656 -7.617 1 97.75 119 ALA A C 1
ATOM 896 O O . ALA A 1 119 ? -18.828 -33.312 -8.344 1 97.75 119 ALA A O 1
ATOM 897 N N . ARG A 1 120 ? -17.344 -31.75 -8.023 1 96.25 120 ARG A N 1
ATOM 898 C CA . ARG A 1 120 ? -17.062 -31.594 -9.445 1 96.25 120 ARG A CA 1
ATOM 899 C C . ARG A 1 120 ? -15.75 -32.25 -9.828 1 96.25 120 ARG A C 1
ATOM 901 O O . ARG A 1 120 ? -14.75 -32.125 -9.117 1 96.25 120 ARG A O 1
ATOM 908 N N . ALA A 1 121 ? -15.758 -33 -10.891 1 96.19 121 ALA A N 1
ATOM 909 C CA . ALA A 1 121 ? -14.562 -33.688 -11.352 1 96.19 121 ALA A CA 1
ATOM 910 C C . ALA A 1 121 ? -14.242 -33.344 -12.797 1 96.19 121 ALA A C 1
ATOM 912 O O . ALA A 1 121 ? -15.148 -33.188 -13.625 1 96.19 121 ALA A O 1
ATOM 913 N N . LEU A 1 122 ? -13.039 -33.094 -13.047 1 95.12 122 LEU A N 1
ATOM 914 C CA . LEU A 1 122 ? -12.523 -32.875 -14.391 1 95.12 122 LEU A CA 1
ATOM 915 C C . LEU A 1 122 ? -11.914 -34.156 -14.969 1 95.12 122 LEU A C 1
ATOM 917 O O . LEU A 1 122 ? -10.938 -34.688 -14.43 1 95.12 122 LEU A O 1
ATOM 921 N N . LEU A 1 123 ? -12.484 -34.625 -16.062 1 95.19 123 LEU A N 1
ATOM 922 C CA . LEU A 1 123 ? -12.062 -35.844 -16.703 1 95.19 123 LEU A CA 1
ATOM 923 C C . LEU A 1 123 ? -11.398 -35.562 -18.047 1 95.19 123 LEU A C 1
ATOM 925 O O . LEU A 1 123 ? -11.961 -34.875 -18.891 1 95.19 123 LEU A O 1
ATOM 929 N N . VAL A 1 124 ? -10.234 -36.062 -18.172 1 94.12 124 VAL A N 1
ATOM 930 C CA . VAL A 1 124 ? -9.602 -36.125 -19.484 1 94.12 124 VAL A CA 1
ATOM 931 C C . VAL A 1 124 ? -9.891 -37.469 -20.141 1 94.12 124 VAL A C 1
ATOM 933 O O . VAL A 1 124 ? -9.391 -38.5 -19.688 1 94.12 124 VAL A O 1
ATOM 936 N N . LEU A 1 125 ? -10.672 -37.469 -21.234 1 93.44 125 LEU A N 1
ATOM 937 C CA . LEU A 1 125 ? -11.156 -38.719 -21.844 1 93.44 125 LEU A CA 1
ATOM 938 C C . LEU A 1 125 ? -10.422 -39 -23.156 1 93.44 125 LEU A C 1
ATOM 940 O O . LEU A 1 125 ? -11 -38.844 -24.234 1 93.44 125 LEU A O 1
ATOM 944 N N . GLY A 1 126 ? -9.25 -39.406 -22.953 1 90.12 126 GLY A N 1
ATOM 945 C CA . GLY A 1 126 ? -8.398 -39.688 -24.094 1 90.12 126 GLY A CA 1
ATOM 946 C C . GLY A 1 126 ? -8.867 -40.875 -24.906 1 90.12 126 GLY A C 1
ATOM 947 O O . GLY A 1 126 ? -8.609 -40.969 -26.109 1 90.12 126 GLY A O 1
ATOM 948 N N . LYS A 1 127 ? -9.672 -41.781 -24.375 1 89.31 127 LYS A N 1
ATOM 949 C CA . LYS A 1 127 ? -10.102 -43 -25.047 1 89.31 127 LYS A CA 1
ATOM 950 C C . LYS A 1 127 ? -11.43 -42.781 -25.766 1 89.31 127 LYS A C 1
ATOM 952 O O . LYS A 1 127 ? -11.852 -43.625 -26.562 1 89.31 127 LYS A O 1
ATOM 957 N N . SER A 1 128 ? -11.977 -41.656 -25.469 1 90.38 128 SER A N 1
ATOM 958 C CA . SER A 1 128 ? -13.242 -41.375 -26.141 1 90.38 128 SER A CA 1
ATOM 959 C C . SER A 1 128 ? -13.023 -41.031 -27.609 1 90.38 128 SER A C 1
ATOM 961 O O . SER A 1 128 ? -11.891 -40.812 -28.031 1 90.38 128 SER A O 1
ATOM 963 N N . SER A 1 129 ? -14.172 -41.031 -28.438 1 88.69 129 SER A N 1
ATOM 964 C CA . SER A 1 129 ? -14.109 -40.688 -29.844 1 88.69 129 SER A CA 1
ATOM 965 C C . SER A 1 129 ? -15.125 -39.594 -30.203 1 88.69 129 SER A C 1
ATOM 967 O O . SER A 1 129 ? -16.328 -39.875 -30.234 1 88.69 129 SER A O 1
ATOM 969 N N . PRO A 1 130 ? -14.641 -38.562 -30.453 1 89.44 130 PRO A N 1
ATOM 970 C CA . PRO A 1 130 ? -13.273 -38.031 -30.328 1 89.44 130 PRO A CA 1
ATOM 971 C C . PRO A 1 130 ? -12.852 -37.844 -28.875 1 89.44 130 PRO A C 1
ATOM 973 O O . PRO A 1 130 ? -13.703 -37.75 -27.984 1 89.44 130 PRO A O 1
ATOM 976 N N . PRO A 1 131 ? -11.555 -37.844 -28.688 1 91.31 131 PRO A N 1
ATOM 977 C CA . PRO A 1 131 ? -11.109 -37.531 -27.328 1 91.31 131 PRO A CA 1
ATOM 978 C C . PRO A 1 131 ? -11.555 -36.125 -26.875 1 91.31 131 PRO A C 1
ATOM 980 O O . PRO A 1 131 ? -11.617 -35.188 -27.688 1 91.31 131 PRO A O 1
ATOM 983 N N . THR A 1 132 ? -11.812 -35.969 -25.594 1 92.38 132 THR A N 1
ATOM 984 C CA . THR A 1 132 ? -12.383 -34.719 -25.094 1 92.38 132 THR A CA 1
ATOM 985 C C . THR A 1 132 ? -12.086 -34.531 -23.609 1 92.38 132 THR A C 1
ATOM 987 O O . THR A 1 132 ? -11.492 -35.406 -22.984 1 92.38 132 THR A O 1
ATOM 990 N N . VAL A 1 133 ? -12.352 -33.375 -23.125 1 93.69 133 VAL A N 1
ATOM 991 C CA . VAL A 1 133 ? -12.328 -33.062 -21.703 1 93.69 133 VAL A CA 1
ATOM 992 C C . VAL A 1 133 ? -13.75 -32.75 -21.219 1 93.69 133 VAL A C 1
ATOM 994 O O . VAL A 1 133 ? -14.477 -32 -21.875 1 93.69 133 VAL A O 1
ATOM 997 N N . ARG A 1 134 ? -14.094 -33.344 -20.125 1 94.06 134 ARG A N 1
ATOM 998 C CA . ARG A 1 134 ? -15.438 -33.188 -19.594 1 94.06 134 ARG A CA 1
ATOM 999 C C . ARG A 1 134 ? -15.398 -32.906 -18.094 1 94.06 134 ARG A C 1
ATOM 1001 O O . ARG A 1 134 ? -14.516 -33.375 -17.391 1 94.06 134 ARG A O 1
ATOM 1008 N N . GLU A 1 135 ? -16.344 -32.125 -17.672 1 94.56 135 GLU A N 1
ATOM 1009 C CA . GLU A 1 135 ? -16.594 -31.984 -16.234 1 94.56 135 GLU A CA 1
ATOM 1010 C C . GLU A 1 135 ? -17.906 -32.656 -15.844 1 94.56 135 GLU A C 1
ATOM 1012 O O . GLU A 1 135 ? -18.875 -32.656 -16.609 1 94.56 135 GLU A O 1
ATOM 1017 N N . VAL A 1 136 ? -17.875 -33.281 -14.703 1 95.94 136 VAL A N 1
ATOM 1018 C CA . VAL A 1 136 ? -19.062 -34 -14.211 1 95.94 136 VAL A CA 1
ATOM 1019 C C . VAL A 1 136 ? -19.281 -33.656 -12.742 1 95.94 136 VAL A C 1
ATOM 1021 O O . VAL A 1 136 ? -18.359 -33.25 -12.039 1 95.94 136 VAL A O 1
ATOM 1024 N N . LEU A 1 137 ? -20.516 -33.781 -12.305 1 96.56 137 LEU A N 1
ATOM 1025 C CA . LEU A 1 137 ? -20.875 -33.688 -10.898 1 96.56 137 LEU A CA 1
ATOM 1026 C C . LEU A 1 137 ? -21.188 -35.031 -10.297 1 96.56 137 LEU A C 1
ATOM 1028 O O . LEU A 1 137 ? -21.828 -35.875 -10.945 1 96.56 137 LEU A O 1
ATOM 1032 N N . VAL A 1 138 ? -20.656 -35.281 -9.156 1 97.94 138 VAL A N 1
ATOM 1033 C CA . VAL A 1 138 ? -20.922 -36.5 -8.391 1 97.94 138 VAL A CA 1
ATOM 1034 C C . VAL A 1 138 ? -21.594 -36.125 -7.066 1 97.94 138 VAL A C 1
ATOM 1036 O O . VAL A 1 138 ? -21.078 -35.281 -6.316 1 97.94 138 VAL A O 1
ATOM 1039 N N . THR A 1 139 ? -22.688 -36.781 -6.746 1 97.06 139 THR A N 1
ATOM 1040 C CA . THR A 1 139 ? -23.406 -36.5 -5.496 1 97.06 139 THR A CA 1
ATOM 1041 C C . THR A 1 139 ? -22.766 -37.281 -4.344 1 97.06 139 THR A C 1
ATOM 1043 O O . THR A 1 139 ? -22.359 -38.438 -4.508 1 97.06 139 THR A O 1
ATOM 1046 N N . LEU A 1 140 ? -22.672 -36.594 -3.238 1 96.12 140 LEU A N 1
ATOM 1047 C CA . LEU A 1 140 ? -22.125 -37.219 -2.025 1 96.12 140 LEU A CA 1
ATOM 1048 C C . LEU A 1 140 ? -23.203 -37.312 -0.948 1 96.12 140 LEU A C 1
ATOM 1050 O O . LEU A 1 140 ? -24 -36.406 -0.761 1 96.12 140 LEU A O 1
ATOM 1054 N N . LYS A 1 141 ? -23.281 -38.5 -0.31 1 91.25 141 LYS A N 1
ATOM 1055 C CA . LYS A 1 141 ? -24.188 -38.75 0.814 1 91.25 141 LYS A CA 1
ATOM 1056 C C . LYS A 1 141 ? -23.453 -39.469 1.952 1 91.25 141 LYS A C 1
ATOM 1058 O O . LYS A 1 141 ? -22.375 -40.031 1.756 1 91.25 141 LYS A O 1
ATOM 1063 N N . ALA A 1 142 ? -24.031 -39.219 3.113 1 84.81 142 ALA A N 1
ATOM 1064 C CA . ALA A 1 142 ? -23.5 -39.969 4.242 1 84.81 142 ALA A CA 1
ATOM 1065 C C . ALA A 1 142 ? -23.859 -41.469 4.121 1 84.81 142 ALA A C 1
ATOM 1067 O O . ALA A 1 142 ? -25 -41.812 3.857 1 84.81 142 ALA A O 1
ATOM 1068 N N . GLY A 1 143 ? -22.797 -42.25 4.195 1 80 143 GLY A N 1
ATOM 1069 C CA . GLY A 1 143 ? -23.047 -43.688 4.207 1 80 143 GLY A CA 1
ATOM 1070 C C . GLY A 1 143 ? -23.562 -44.188 5.539 1 80 143 GLY A C 1
ATOM 1071 O O . GLY A 1 143 ? -23.641 -43.438 6.516 1 80 143 GLY A O 1
ATOM 1072 N N . THR A 1 144 ? -23.906 -45.469 5.582 1 75.5 144 THR A N 1
ATOM 1073 C CA . THR A 1 144 ? -24.453 -46.094 6.781 1 75.5 144 THR A CA 1
ATOM 1074 C C . THR A 1 144 ? -23.406 -46.125 7.895 1 75.5 144 THR A C 1
ATOM 1076 O O . THR A 1 144 ? -23.75 -46.062 9.078 1 75.5 144 THR A O 1
ATOM 1079 N N . ASP A 1 145 ? -22.188 -46.156 7.559 1 80.06 145 ASP A N 1
ATOM 1080 C CA . ASP A 1 145 ? -21.094 -46.188 8.531 1 80.06 145 ASP A CA 1
ATOM 1081 C C . ASP A 1 145 ? -20.562 -44.812 8.828 1 80.06 145 ASP A C 1
ATOM 1083 O O . ASP A 1 145 ? -19.547 -44.656 9.523 1 80.06 145 ASP A O 1
ATOM 1087 N N . GLY A 1 146 ? -21.172 -43.938 8.219 1 80.75 146 GLY A N 1
ATOM 1088 C CA . GLY A 1 146 ? -20.734 -42.562 8.461 1 80.75 146 GLY A CA 1
ATOM 1089 C C . GLY A 1 146 ? -19.719 -42.062 7.445 1 80.75 146 GLY A C 1
ATOM 1090 O O . GLY A 1 146 ? -19.391 -40.906 7.422 1 80.75 146 GLY A O 1
ATOM 1091 N N . LYS A 1 147 ? -19.297 -42.938 6.629 1 88.06 147 LYS A N 1
ATOM 1092 C CA . LYS A 1 147 ? -18.359 -42.562 5.574 1 88.06 147 LYS A CA 1
ATOM 1093 C C . LYS A 1 147 ? -19.094 -42.031 4.34 1 88.06 147 LYS A C 1
ATOM 1095 O O . LYS A 1 147 ? -20.203 -42.5 4.031 1 88.06 147 LYS A O 1
ATOM 1100 N N . PRO A 1 148 ? -18.484 -41.094 3.645 1 92.62 148 PRO A N 1
ATOM 1101 C CA . PRO A 1 148 ? -19.188 -40.594 2.467 1 92.62 148 PRO A CA 1
ATOM 1102 C C . PRO A 1 148 ? -19.297 -41.625 1.342 1 92.62 148 PRO A C 1
ATOM 1104 O O . PRO A 1 148 ? -18.359 -42.375 1.115 1 92.62 148 PRO A O 1
ATOM 1107 N N . VAL A 1 149 ? -20.438 -41.594 0.719 1 93.56 149 VAL A N 1
ATOM 1108 C CA . VAL A 1 149 ? -20.703 -42.438 -0.44 1 93.56 149 VAL A CA 1
ATOM 1109 C C . VAL A 1 149 ? -21 -41.594 -1.658 1 93.56 149 VAL A C 1
ATOM 1111 O O . VAL A 1 149 ? -21.812 -40.656 -1.578 1 93.56 149 VAL A O 1
ATOM 1114 N N . ALA A 1 150 ? -20.312 -41.875 -2.676 1 93.56 150 ALA A N 1
ATOM 1115 C CA . ALA A 1 150 ? -20.562 -41.188 -3.939 1 93.56 150 ALA A CA 1
ATOM 1116 C C . ALA A 1 150 ? -21.609 -41.906 -4.773 1 93.56 150 ALA A C 1
ATOM 1118 O O . ALA A 1 150 ? -21.625 -43.156 -4.82 1 93.56 150 ALA A O 1
ATOM 1119 N N . SER A 1 151 ? -22.5 -41.094 -5.254 1 91.94 151 SER A N 1
ATOM 1120 C CA . SER A 1 151 ? -23.547 -41.656 -6.109 1 91.94 151 SER A CA 1
ATOM 1121 C C . SER A 1 151 ? -23.984 -40.656 -7.168 1 91.94 151 SER A C 1
ATOM 1123 O O . SER A 1 151 ? -23.766 -39.469 -7.02 1 91.94 151 SER A O 1
ATOM 1125 N N . ASN A 1 152 ? -24.5 -41.125 -8.242 1 91.5 152 ASN A N 1
ATOM 1126 C CA . ASN A 1 152 ? -25.094 -40.312 -9.312 1 91.5 152 ASN A CA 1
ATOM 1127 C C . ASN A 1 152 ? -24.047 -39.531 -10.07 1 91.5 152 ASN A C 1
ATOM 1129 O O . ASN A 1 152 ? -23.25 -38.812 -9.469 1 91.5 152 ASN A O 1
ATOM 1133 N N . LEU A 1 153 ? -23.938 -39.656 -11.227 1 94.31 153 LEU A N 1
ATOM 1134 C CA . LEU A 1 153 ? -23.047 -38.938 -12.141 1 94.31 153 LEU A CA 1
ATOM 1135 C C . LEU A 1 153 ? -23.859 -38.062 -13.086 1 94.31 153 LEU A C 1
ATOM 1137 O O . LEU A 1 153 ? -24.75 -38.531 -13.789 1 94.31 153 LEU A O 1
ATOM 1141 N N . GLN A 1 154 ? -23.578 -36.75 -13.039 1 92.94 154 GLN A N 1
ATOM 1142 C CA . GLN A 1 154 ? -24.25 -35.812 -13.906 1 92.94 154 GLN A CA 1
ATOM 1143 C C . GLN A 1 154 ? -23.25 -35.062 -14.789 1 92.94 154 GLN A C 1
ATOM 1145 O O . GLN A 1 154 ? -22.297 -34.469 -14.289 1 92.94 154 GLN A O 1
ATOM 1150 N N . ARG A 1 155 ? -23.484 -35.062 -16.062 1 89.62 155 ARG A N 1
ATOM 1151 C CA . ARG A 1 155 ? -22.688 -34.25 -16.969 1 89.62 155 ARG A CA 1
ATOM 1152 C C . ARG A 1 155 ? -23.078 -32.781 -16.859 1 89.62 155 ARG A C 1
ATOM 1154 O O . ARG A 1 155 ? -24.266 -32.469 -16.75 1 89.62 155 ARG A O 1
ATOM 1161 N N . VAL A 1 156 ? -22.062 -31.953 -16.797 1 85.94 156 VAL A N 1
ATOM 1162 C CA . VAL A 1 156 ? -22.359 -30.516 -16.703 1 85.94 156 VAL A CA 1
ATOM 1163 C C . VAL A 1 156 ? -21.562 -29.766 -17.766 1 85.94 156 VAL A C 1
ATOM 1165 O O . VAL A 1 156 ? -20.516 -30.219 -18.219 1 85.94 156 VAL A O 1
ATOM 1168 N N . ASN A 1 157 ? -22.188 -28.625 -18.219 1 78.62 157 ASN A N 1
ATOM 1169 C CA . ASN A 1 157 ? -21.469 -27.719 -19.109 1 78.62 157 ASN A CA 1
ATOM 1170 C C . ASN A 1 157 ? -20.344 -27 -18.406 1 78.62 157 ASN A C 1
ATOM 1172 O O . ASN A 1 157 ? -20.406 -26.75 -17.203 1 78.62 157 ASN A O 1
ATOM 1176 N N . ILE A 1 158 ? -19.328 -26.875 -19.281 1 71.62 158 ILE A N 1
ATOM 1177 C CA . ILE A 1 158 ? -18.219 -26.062 -18.797 1 71.62 158 ILE A CA 1
ATOM 1178 C C . ILE A 1 158 ? -18.562 -24.578 -18.953 1 71.62 158 ILE A C 1
ATOM 1180 O O . ILE A 1 158 ? -18.609 -24.062 -20.078 1 71.62 158 ILE A O 1
ATOM 1184 N N . HIS A 1 159 ? -19.031 -23.797 -17.859 1 63.44 159 HIS A N 1
ATOM 1185 C CA . HIS A 1 159 ? -19.391 -22.391 -17.688 1 63.44 159 HIS A CA 1
ATOM 1186 C C . HIS A 1 159 ? -20.672 -22.062 -18.422 1 63.44 159 HIS A C 1
ATOM 1188 O O . HIS A 1 159 ? -21.656 -21.609 -17.797 1 63.44 159 HIS A O 1
ATOM 1194 N N . SER A 1 160 ? -20.484 -22.109 -19.938 1 61.44 160 SER A N 1
ATOM 1195 C CA . SER A 1 160 ? -21.672 -21.75 -20.703 1 61.44 160 SER A CA 1
ATOM 1196 C C . SER A 1 160 ? -22.109 -22.875 -21.625 1 61.44 160 SER A C 1
ATOM 1198 O O . SER A 1 160 ? -21.391 -23.859 -21.797 1 61.44 160 SER A O 1
ATOM 1200 N N . SER A 1 161 ? -23.328 -22.781 -22 1 59.72 161 SER A N 1
ATOM 1201 C CA . SER A 1 161 ? -23.906 -23.766 -22.922 1 59.72 161 SER A CA 1
ATOM 1202 C C . SER A 1 161 ? -23.078 -23.875 -24.188 1 59.72 161 SER A C 1
ATOM 1204 O O . SER A 1 161 ? -23.219 -24.828 -24.953 1 59.72 161 SER A O 1
ATOM 1206 N N . LYS A 1 162 ? -22.188 -23 -24.188 1 70.31 162 LYS A N 1
ATOM 1207 C CA . LYS A 1 162 ? -21.359 -22.969 -25.391 1 70.31 162 LYS A CA 1
ATOM 1208 C C . LYS A 1 162 ? -20.25 -24.016 -25.328 1 70.31 162 LYS A C 1
ATOM 1210 O O . LYS A 1 162 ? -19.656 -24.375 -26.344 1 70.31 162 LYS A O 1
ATOM 1215 N N . TRP A 1 163 ? -20.062 -24.578 -24.062 1 78.94 163 TRP A N 1
ATOM 1216 C CA . TRP A 1 163 ? -18.953 -25.516 -23.906 1 78.94 163 TRP A CA 1
ATOM 1217 C C . TRP A 1 163 ? -19.406 -26.781 -23.188 1 78.94 163 TRP A C 1
ATOM 1219 O O . TRP A 1 163 ? -19.078 -27 -22.031 1 78.94 163 TRP A O 1
ATOM 1229 N N . PRO A 1 164 ? -20.188 -27.562 -23.922 1 76.88 164 PRO A N 1
ATOM 1230 C CA . PRO A 1 164 ? -20.531 -28.844 -23.281 1 76.88 164 PRO A CA 1
ATOM 1231 C C . PRO A 1 164 ? -19.297 -29.703 -23 1 76.88 164 PRO A C 1
ATOM 1233 O O . PRO A 1 164 ? -19.297 -30.484 -22.047 1 76.88 164 PRO A O 1
ATOM 1236 N N . GLU A 1 165 ? -18.375 -29.547 -23.812 1 87 165 GLU A N 1
ATOM 1237 C CA . GLU A 1 165 ? -17.062 -30.172 -23.688 1 87 165 GLU A CA 1
ATOM 1238 C C . GLU A 1 165 ? -15.969 -29.266 -24.234 1 87 165 GLU A C 1
ATOM 1240 O O . GLU A 1 165 ? -16.25 -28.234 -24.828 1 87 165 GLU A O 1
ATOM 1245 N N . VAL A 1 166 ? -14.844 -29.641 -23.766 1 90.81 166 VAL A N 1
ATOM 1246 C CA . VAL A 1 166 ? -13.68 -28.922 -24.281 1 90.81 166 VAL A CA 1
ATOM 1247 C C . VAL A 1 166 ? -12.828 -29.875 -25.125 1 90.81 166 VAL A C 1
ATOM 1249 O O . VAL A 1 166 ? -12.672 -31.047 -24.781 1 90.81 166 VAL A O 1
ATOM 1252 N N . PRO A 1 167 ? -12.328 -29.297 -26.266 1 90.69 167 PRO A N 1
ATOM 1253 C CA . PRO A 1 167 ? -11.453 -30.156 -27.062 1 90.69 167 PRO A CA 1
ATOM 1254 C C . PRO A 1 167 ? -10.305 -30.75 -26.25 1 90.69 167 PRO A C 1
ATOM 1256 O O . PRO A 1 167 ? -9.742 -30.078 -25.391 1 90.69 167 PRO A O 1
ATOM 1259 N N . TYR A 1 168 ? -9.914 -31.953 -26.609 1 91.88 168 TYR A N 1
ATOM 1260 C CA . TYR A 1 168 ? -8.898 -32.688 -25.891 1 91.88 168 TYR A CA 1
ATOM 1261 C C . TYR A 1 168 ? -7.602 -31.906 -25.781 1 91.88 168 TYR A C 1
ATOM 1263 O O . TYR A 1 168 ? -6.953 -31.906 -24.734 1 91.88 168 TYR A O 1
ATOM 1271 N N . ASN A 1 169 ? -7.238 -31.234 -26.797 1 92.19 169 ASN A N 1
ATOM 1272 C CA . ASN A 1 169 ? -5.953 -30.547 -26.828 1 92.19 169 ASN A CA 1
ATOM 1273 C C . ASN A 1 169 ? -6.027 -29.203 -26.094 1 92.19 169 ASN A C 1
ATOM 1275 O O . ASN A 1 169 ? -5.027 -28.484 -26 1 92.19 169 ASN A O 1
ATOM 1279 N N . GLN A 1 170 ? -7.164 -28.938 -25.547 1 92.25 170 GLN A N 1
ATOM 1280 C CA . GLN A 1 170 ? -7.297 -27.781 -24.656 1 92.25 170 GLN A CA 1
ATOM 1281 C C . GLN A 1 170 ? -7.301 -28.219 -23.203 1 92.25 170 GLN A C 1
ATOM 1283 O O . GLN A 1 170 ? -7.629 -27.438 -22.312 1 92.25 170 GLN A O 1
ATOM 1288 N N . ARG A 1 171 ? -6.934 -29.406 -22.953 1 91.62 171 ARG A N 1
ATOM 1289 C CA . ARG A 1 171 ? -6.875 -29.984 -21.609 1 91.62 171 ARG A CA 1
ATOM 1290 C C . ARG A 1 171 ? -5.832 -29.281 -20.75 1 91.62 171 ARG A C 1
ATOM 1292 O O . ARG A 1 171 ? -4.871 -28.703 -21.281 1 91.62 171 ARG A O 1
ATOM 1299 N N . PRO A 1 172 ? -6.023 -29.312 -19.422 1 91.88 172 PRO A N 1
ATOM 1300 C CA . PRO A 1 172 ? -4.926 -28.844 -18.562 1 91.88 172 PRO A CA 1
ATOM 1301 C C . PRO A 1 172 ? -3.686 -29.734 -18.656 1 91.88 172 PRO A C 1
ATOM 1303 O O . PRO A 1 172 ? -3.789 -30.906 -19.016 1 91.88 172 PRO A O 1
ATOM 1306 N N . HIS A 1 173 ? -2.594 -29.141 -18.359 1 90.38 173 HIS A N 1
ATOM 1307 C CA . HIS A 1 173 ? -1.337 -29.891 -18.391 1 90.38 173 HIS A CA 1
ATOM 1308 C C . HIS A 1 173 ? -1.415 -31.141 -17.531 1 90.38 173 HIS A C 1
ATOM 1310 O O . HIS A 1 173 ? -1.977 -31.109 -16.422 1 90.38 173 HIS A O 1
ATOM 1316 N N . GLY A 1 174 ? -0.917 -32.25 -18.047 1 83.19 174 GLY A N 1
ATOM 1317 C CA . GLY A 1 174 ? -0.925 -33.5 -17.328 1 83.19 174 GLY A CA 1
ATOM 1318 C C . GLY A 1 174 ? 0.084 -34.5 -17.859 1 83.19 174 GLY A C 1
ATOM 1319 O O . GLY A 1 174 ? 1.031 -34.125 -18.547 1 83.19 174 GLY A O 1
ATOM 1320 N N . VAL A 1 175 ? -0.13 -35.656 -17.531 1 79.25 175 VAL A N 1
ATOM 1321 C CA . VAL A 1 175 ? 0.816 -36.75 -17.797 1 79.25 175 VAL A CA 1
ATOM 1322 C C . VAL A 1 175 ? 0.98 -36.938 -19.297 1 79.25 175 VAL A C 1
ATOM 1324 O O . VAL A 1 175 ? 2.072 -37.25 -19.781 1 79.25 175 VAL A O 1
ATOM 1327 N N . MET A 1 176 ? -0.046 -36.719 -20.062 1 79.69 176 MET A N 1
ATOM 1328 C CA . MET A 1 176 ? 0.013 -36.938 -21.5 1 79.69 176 MET A CA 1
ATOM 1329 C C . MET A 1 176 ? 0.955 -35.938 -22.172 1 79.69 176 MET A C 1
ATOM 1331 O O . MET A 1 176 ? 1.555 -36.25 -23.203 1 79.69 176 MET A O 1
ATOM 1335 N N . ASP A 1 177 ? 1.05 -34.781 -21.625 1 84.31 177 ASP A N 1
ATOM 1336 C CA . ASP A 1 177 ? 1.966 -33.781 -22.156 1 84.31 177 ASP A CA 1
ATOM 1337 C C . ASP A 1 177 ? 3.42 -34.188 -21.922 1 84.31 177 ASP A C 1
ATOM 1339 O O . ASP A 1 177 ? 4.281 -33.938 -22.781 1 84.31 177 ASP A O 1
ATOM 1343 N N . GLN A 1 178 ? 3.643 -34.781 -20.891 1 82.44 178 GLN A N 1
ATOM 1344 C CA . GLN A 1 178 ? 4.984 -35.281 -20.609 1 82.44 178 GLN A CA 1
ATOM 1345 C C . GLN A 1 178 ? 5.387 -36.375 -21.594 1 82.44 178 GLN A C 1
ATOM 1347 O O . GLN A 1 178 ? 6.535 -36.438 -22.047 1 82.44 178 GLN A O 1
ATOM 1352 N N . VAL A 1 179 ? 4.48 -37.156 -21.891 1 83.75 179 VAL A N 1
ATOM 1353 C CA . VAL A 1 179 ? 4.73 -38.219 -22.859 1 83.75 179 VAL A CA 1
ATOM 1354 C C . VAL A 1 179 ? 5.039 -37.594 -24.234 1 83.75 179 VAL A C 1
ATOM 1356 O O . VAL A 1 179 ? 5.973 -38.031 -24.906 1 83.75 179 VAL A O 1
ATOM 1359 N N . GLY A 1 180 ? 4.207 -36.688 -24.609 1 86.25 180 GLY A N 1
ATOM 1360 C CA . GLY A 1 180 ? 4.461 -36 -25.875 1 86.25 180 GLY A CA 1
ATOM 1361 C C . GLY A 1 180 ? 5.836 -35.344 -25.938 1 86.25 180 GLY A C 1
ATOM 1362 O O . GLY A 1 180 ? 6.52 -35.438 -26.953 1 86.25 180 GLY A O 1
ATOM 1363 N N . GLN A 1 181 ? 6.219 -34.75 -24.938 1 89.5 181 GLN A N 1
ATOM 1364 C CA . GLN A 1 181 ? 7.535 -34.125 -24.844 1 89.5 181 GLN A CA 1
ATOM 1365 C C . GLN A 1 181 ? 8.641 -35.156 -25 1 89.5 181 GLN A C 1
ATOM 1367 O O . GLN A 1 181 ? 9.609 -34.938 -25.734 1 89.5 181 GLN A O 1
ATOM 1372 N N . VAL A 1 182 ? 8.469 -36.25 -24.328 1 88.94 182 VAL A N 1
ATOM 1373 C CA . VAL A 1 182 ? 9.461 -37.344 -24.375 1 88.94 182 VAL A CA 1
ATOM 1374 C C . VAL A 1 182 ? 9.562 -37.875 -25.781 1 88.94 182 VAL A C 1
ATOM 1376 O O . VAL A 1 182 ? 10.664 -38.125 -26.297 1 88.94 182 VAL A O 1
ATOM 1379 N N . ILE A 1 183 ? 8.469 -38.062 -26.391 1 90.56 183 ILE A N 1
ATOM 1380 C CA . ILE A 1 183 ? 8.453 -38.594 -27.75 1 90.56 183 ILE A CA 1
ATOM 1381 C C . ILE A 1 183 ? 9.188 -37.625 -28.672 1 90.56 183 ILE A C 1
ATOM 1383 O O . ILE A 1 183 ? 10.055 -38.031 -29.453 1 90.56 183 ILE A O 1
ATOM 1387 N N . ALA A 1 184 ? 8.875 -36.406 -28.594 1 93.94 184 ALA A N 1
ATOM 1388 C CA . ALA A 1 184 ? 9.469 -35.375 -29.469 1 93.94 184 ALA A CA 1
ATOM 1389 C C . ALA A 1 184 ? 10.984 -35.312 -29.281 1 93.94 184 ALA A C 1
ATOM 1391 O O . ALA A 1 184 ? 11.734 -35.281 -30.25 1 93.94 184 ALA A O 1
ATOM 1392 N N . LEU A 1 185 ? 11.461 -35.312 -28.094 1 94.62 185 LEU A N 1
ATOM 1393 C CA . LEU A 1 185 ? 12.883 -35.188 -27.797 1 94.62 185 LEU A CA 1
ATOM 1394 C C . LEU A 1 185 ? 13.633 -36.469 -28.109 1 94.62 185 LEU A C 1
ATOM 1396 O O . LEU A 1 185 ? 14.797 -36.438 -28.5 1 94.62 185 LEU A O 1
ATOM 1400 N N . THR A 1 186 ? 12.953 -37.656 -27.953 1 92.88 186 THR A N 1
ATOM 1401 C CA . THR A 1 186 ? 13.578 -38.938 -28.281 1 92.88 186 THR A CA 1
ATOM 1402 C C . THR A 1 186 ? 13.891 -39.031 -29.766 1 92.88 186 THR A C 1
ATOM 1404 O O . THR A 1 186 ? 14.922 -39.562 -30.156 1 92.88 186 THR A O 1
ATOM 1407 N N . LYS A 1 187 ? 13.055 -38.5 -30.578 1 94.69 187 LYS A N 1
ATOM 1408 C CA . LYS A 1 187 ? 13.234 -38.531 -32.031 1 94.69 187 LYS A CA 1
ATOM 1409 C C . LYS A 1 187 ? 14.516 -37.812 -32.438 1 94.69 187 LYS A C 1
ATOM 1411 O O . LYS A 1 187 ? 15.094 -38.125 -33.469 1 94.69 187 LYS A O 1
ATOM 1416 N N . VAL A 1 188 ? 14.953 -36.875 -31.656 1 96.31 188 VAL A N 1
ATOM 1417 C CA . VAL A 1 188 ? 16.125 -36.125 -32.031 1 96.31 188 VAL A CA 1
ATOM 1418 C C . VAL A 1 188 ? 17.234 -36.344 -31 1 96.31 188 VAL A C 1
ATOM 1420 O O . VAL A 1 188 ? 18.203 -35.562 -30.938 1 96.31 188 VAL A O 1
ATOM 1423 N N . TYR A 1 189 ? 17.172 -37.312 -30.188 1 95.38 189 TYR A N 1
ATOM 1424 C CA . TYR A 1 189 ? 18 -37.531 -29.016 1 95.38 189 TYR A CA 1
ATOM 1425 C C . TYR A 1 189 ? 19.469 -37.594 -29.391 1 95.38 189 TYR A C 1
ATOM 1427 O O . TYR A 1 189 ? 20.312 -36.938 -28.781 1 95.38 189 TYR A O 1
ATOM 1435 N N . GLU A 1 190 ? 19.797 -38.406 -30.375 1 95 190 GLU A N 1
ATOM 1436 C CA . GLU A 1 190 ? 21.188 -38.594 -30.75 1 95 190 GLU A CA 1
ATOM 1437 C C . GLU A 1 190 ? 21.844 -37.312 -31.203 1 95 190 GLU A C 1
ATOM 1439 O O . GLU A 1 190 ? 22.938 -36.969 -30.766 1 95 190 GLU A O 1
ATOM 1444 N N . GLN A 1 191 ? 21.172 -36.656 -32.062 1 96.44 191 GLN A N 1
ATOM 1445 C CA . GLN A 1 191 ? 21.688 -35.375 -32.562 1 96.44 191 GLN A CA 1
ATOM 1446 C C . GLN A 1 191 ? 21.766 -34.344 -31.453 1 96.44 191 GLN A C 1
ATOM 1448 O O . GLN A 1 191 ? 22.734 -33.594 -31.359 1 96.44 191 GLN A O 1
ATOM 1453 N N . LEU A 1 192 ? 20.688 -34.25 -30.656 1 96.69 192 LEU A N 1
ATOM 1454 C CA . LEU A 1 192 ? 20.641 -33.312 -29.547 1 96.69 192 LEU A CA 1
ATOM 1455 C C . LEU A 1 192 ? 21.766 -33.562 -28.562 1 96.69 192 LEU A C 1
ATOM 1457 O O . LEU A 1 192 ? 22.453 -32.625 -28.141 1 96.69 192 LEU A O 1
ATOM 1461 N N . ASN A 1 193 ? 21.922 -34.781 -28.188 1 95.12 193 ASN A N 1
ATOM 1462 C CA . ASN A 1 193 ? 22.969 -35.156 -27.25 1 95.12 193 ASN A CA 1
ATOM 1463 C C . ASN A 1 193 ? 24.359 -34.844 -27.828 1 95.12 193 ASN A C 1
ATOM 1465 O O . ASN A 1 193 ? 25.25 -34.406 -27.094 1 95.12 193 ASN A O 1
ATOM 1469 N N . ALA A 1 194 ? 24.531 -35.094 -29.078 1 94 194 ALA A N 1
ATOM 1470 C CA . ALA A 1 194 ? 25.797 -34.781 -29.734 1 94 194 ALA A CA 1
ATOM 1471 C C . ALA A 1 194 ? 26.062 -33.281 -29.703 1 94 194 ALA A C 1
ATOM 1473 O O . ALA A 1 194 ? 27.172 -32.844 -29.438 1 94 194 ALA A O 1
ATOM 1474 N N . PHE A 1 195 ? 25.125 -32.562 -30.062 1 95.94 195 PHE A N 1
ATOM 1475 C CA . PHE A 1 195 ? 25.266 -31.094 -30.047 1 95.94 195 PHE A CA 1
ATOM 1476 C C . PHE A 1 195 ? 25.578 -30.609 -28.641 1 95.94 195 PHE A C 1
ATOM 1478 O O . PHE A 1 195 ? 26.438 -29.734 -28.453 1 95.94 195 PHE A O 1
ATOM 1485 N N . ILE A 1 196 ? 24.812 -31.109 -27.609 1 95.31 196 ILE A N 1
ATOM 1486 C CA . ILE A 1 196 ? 25.031 -30.734 -26.219 1 95.31 196 ILE A CA 1
ATOM 1487 C C . ILE A 1 196 ? 26.469 -31.047 -25.828 1 95.31 196 ILE A C 1
ATOM 1489 O O . ILE A 1 196 ? 27.141 -30.219 -25.188 1 95.31 196 ILE A O 1
ATOM 1493 N N . GLY A 1 197 ? 27 -32.156 -26.203 1 92.56 197 GLY A N 1
ATOM 1494 C CA . GLY A 1 197 ? 28.375 -32.5 -25.938 1 92.56 197 GLY A CA 1
ATOM 1495 C C . GLY A 1 197 ? 29.359 -31.531 -26.578 1 92.56 197 GLY A C 1
ATOM 1496 O O . GLY A 1 197 ? 30.422 -31.25 -26 1 92.56 197 GLY A O 1
ATOM 1497 N N . ALA A 1 198 ? 29.016 -31.109 -27.703 1 94 198 ALA A N 1
ATOM 1498 C CA . ALA A 1 198 ? 29.891 -30.188 -28.422 1 94 198 ALA A CA 1
ATOM 1499 C C . ALA A 1 198 ? 29.828 -28.781 -27.828 1 94 198 ALA A C 1
ATOM 1501 O O . ALA A 1 198 ? 30.859 -28.125 -27.641 1 94 198 ALA A O 1
ATOM 1502 N N . ALA A 1 199 ? 28.656 -28.328 -27.562 1 93.5 199 ALA A N 1
ATOM 1503 C CA . ALA A 1 199 ? 28.453 -26.953 -27.125 1 93.5 199 ALA A CA 1
ATOM 1504 C C . ALA A 1 199 ? 28.719 -26.797 -25.625 1 93.5 199 ALA A C 1
ATOM 1506 O O . ALA A 1 199 ? 29.125 -25.734 -25.156 1 93.5 199 ALA A O 1
ATOM 1507 N N . PHE A 1 200 ? 28.484 -27.844 -24.875 1 91.56 200 PHE A N 1
ATOM 1508 C CA . PHE A 1 200 ? 28.656 -27.844 -23.438 1 91.56 200 PHE A CA 1
ATOM 1509 C C . PHE A 1 200 ? 29.516 -29.047 -23 1 91.56 200 PHE A C 1
ATOM 1511 O O . PHE A 1 200 ? 29.016 -29.969 -22.359 1 91.56 200 PHE A O 1
ATOM 1518 N N . PRO A 1 201 ? 30.75 -28.875 -23.141 1 89.69 201 PRO A N 1
ATOM 1519 C CA . PRO A 1 201 ? 31.625 -30.016 -22.938 1 89.69 201 PRO A CA 1
ATOM 1520 C C . PRO A 1 201 ? 31.516 -30.594 -21.531 1 89.69 201 PRO A C 1
ATOM 1522 O O . PRO A 1 201 ? 31.516 -29.859 -20.547 1 89.69 201 PRO A O 1
ATOM 1525 N N . GLY A 1 202 ? 31.438 -31.891 -21.531 1 87.12 202 GLY A N 1
ATOM 1526 C CA . GLY A 1 202 ? 31.359 -32.625 -20.281 1 87.12 202 GLY A CA 1
ATOM 1527 C C . GLY A 1 202 ? 29.953 -32.938 -19.844 1 87.12 202 GLY A C 1
ATOM 1528 O O . GLY A 1 202 ? 29.734 -33.75 -18.953 1 87.12 202 GLY A O 1
ATOM 1529 N N . TYR A 1 203 ? 28.969 -32.375 -20.484 1 91.06 203 TYR A N 1
ATOM 1530 C CA . TYR A 1 203 ? 27.578 -32.594 -20.125 1 91.06 203 TYR A CA 1
ATOM 1531 C C . TYR A 1 203 ? 26.875 -33.469 -21.172 1 91.06 203 TYR A C 1
ATOM 1533 O O . TYR A 1 203 ? 27.312 -33.531 -22.328 1 91.06 203 TYR A O 1
ATOM 1541 N N . SER A 1 204 ? 25.844 -34.156 -20.688 1 92.5 204 SER A N 1
ATOM 1542 C CA . SER A 1 204 ? 25 -34.969 -21.562 1 92.5 204 SER A CA 1
ATOM 1543 C C . SER A 1 204 ? 23.531 -34.844 -21.172 1 92.5 204 SER A C 1
ATOM 1545 O O . SER A 1 204 ? 23.203 -34.25 -20.141 1 92.5 204 SER A O 1
ATOM 1547 N N . TYR A 1 205 ? 22.734 -35.312 -22.062 1 92.81 205 TYR A N 1
ATOM 1548 C CA . TYR A 1 205 ? 21.281 -35.25 -21.859 1 92.81 205 TYR A CA 1
ATOM 1549 C C . TYR A 1 205 ? 20.656 -36.625 -21.953 1 92.81 205 TYR A C 1
ATOM 1551 O O . TYR A 1 205 ? 21.094 -37.469 -22.734 1 92.81 205 TYR A O 1
ATOM 1559 N N . GLY A 1 206 ? 19.703 -36.812 -21.188 1 85.38 206 GLY A N 1
ATOM 1560 C CA . GLY A 1 206 ? 18.953 -38.062 -21.25 1 85.38 206 GLY A CA 1
ATOM 1561 C C . GLY A 1 206 ? 19.344 -39.062 -20.156 1 85.38 206 GLY A C 1
ATOM 1562 O O . GLY A 1 206 ? 19.734 -38.625 -19.062 1 85.38 206 GLY A O 1
ATOM 1563 N N . GLU A 1 207 ? 19.141 -40.344 -20.625 1 78.31 207 GLU A N 1
ATOM 1564 C CA . GLU A 1 207 ? 19.391 -41.406 -19.641 1 78.31 207 GLU A CA 1
ATOM 1565 C C . GLU A 1 207 ? 20.875 -41.625 -19.422 1 78.31 207 GLU A C 1
ATOM 1567 O O . GLU A 1 207 ? 21.672 -41.438 -20.344 1 78.31 207 GLU A O 1
ATOM 1572 N N . SER A 1 208 ? 21.422 -41.812 -18.25 1 80.19 208 SER A N 1
ATOM 1573 C CA . SER A 1 208 ? 22.781 -42.188 -17.891 1 80.19 208 SER A CA 1
ATOM 1574 C C . SER A 1 208 ? 23.719 -40.969 -18 1 80.19 208 SER A C 1
ATOM 1576 O O . SER A 1 208 ? 24.875 -41.125 -18.438 1 80.19 208 SER A O 1
ATOM 1578 N N . CYS A 1 209 ? 23.156 -39.844 -17.922 1 85.31 209 CYS A N 1
ATOM 1579 C CA . CYS A 1 209 ? 23.938 -38.625 -18.078 1 85.31 209 CYS A CA 1
ATOM 1580 C C . CYS A 1 209 ? 24.688 -38.281 -16.797 1 85.31 209 CYS A C 1
ATOM 1582 O O . CYS A 1 209 ? 25.5 -37.375 -16.781 1 85.31 209 CYS A O 1
ATOM 1584 N N . GLU A 1 210 ? 24.516 -39 -15.797 1 83.19 210 GLU A N 1
ATOM 1585 C CA . GLU A 1 210 ? 25.188 -38.656 -14.547 1 83.19 210 GLU A CA 1
ATOM 1586 C C . GLU A 1 210 ? 26.703 -38.781 -14.68 1 83.19 210 GLU A C 1
ATOM 1588 O O . GLU A 1 210 ? 27.203 -39.656 -15.383 1 83.19 210 GLU A O 1
ATOM 1593 N N . PRO A 1 211 ? 27.328 -37.844 -14.07 1 79.81 211 PRO A N 1
ATOM 1594 C CA . PRO A 1 211 ? 26.922 -36.875 -13.047 1 79.81 211 PRO A CA 1
ATOM 1595 C C . PRO A 1 211 ? 26.625 -35.5 -13.617 1 79.81 211 PRO A C 1
ATOM 1597 O O . PRO A 1 211 ? 26.219 -34.594 -12.883 1 79.81 211 PRO A O 1
ATOM 1600 N N . LYS A 1 212 ? 26.859 -35.219 -14.789 1 86.06 212 LYS A N 1
ATOM 1601 C CA . LYS A 1 212 ? 26.672 -33.906 -15.406 1 86.06 212 LYS A CA 1
ATOM 1602 C C . LYS A 1 212 ? 25.516 -33.938 -16.406 1 86.06 212 LYS A C 1
ATOM 1604 O O . LYS A 1 212 ? 25.75 -33.875 -17.609 1 86.06 212 LYS A O 1
ATOM 1609 N N . CYS A 1 213 ? 24.359 -33.875 -15.852 1 88.88 213 CYS A N 1
ATOM 1610 C CA . CYS A 1 213 ? 23.156 -34.031 -16.656 1 88.88 213 CYS A CA 1
ATOM 1611 C C . CYS A 1 213 ? 22.516 -32.688 -16.953 1 88.88 213 CYS A C 1
ATOM 1613 O O . CYS A 1 213 ? 22.281 -31.891 -16.031 1 88.88 213 CYS A O 1
ATOM 1615 N N . ILE A 1 214 ? 22.297 -32.438 -18.188 1 90.62 214 ILE A N 1
ATOM 1616 C CA . ILE A 1 214 ? 21.469 -31.297 -18.578 1 90.62 214 ILE A CA 1
ATOM 1617 C C . ILE A 1 214 ? 19.984 -31.641 -18.359 1 90.62 214 ILE A C 1
ATOM 1619 O O . ILE A 1 214 ? 19.547 -32.75 -18.688 1 90.62 214 ILE A O 1
ATOM 1623 N N . GLY A 1 215 ? 19.328 -30.672 -17.578 1 88.94 215 GLY A N 1
ATOM 1624 C CA . GLY A 1 215 ? 17.891 -30.844 -17.406 1 88.94 215 GLY A CA 1
ATOM 1625 C C . GLY A 1 215 ? 17.078 -29.984 -18.375 1 88.94 215 GLY A C 1
ATOM 1626 O O . GLY A 1 215 ? 17.641 -29.172 -19.109 1 88.94 215 GLY A O 1
ATOM 1627 N N . ASP A 1 216 ? 15.797 -30.25 -18.531 1 90.31 216 ASP A N 1
ATOM 1628 C CA . ASP A 1 216 ? 14.898 -29.406 -19.312 1 90.31 216 ASP A CA 1
ATOM 1629 C C . ASP A 1 216 ? 13.68 -29 -18.484 1 90.31 216 ASP A C 1
ATOM 1631 O O . ASP A 1 216 ? 13.234 -29.734 -17.609 1 90.31 216 ASP A O 1
ATOM 1635 N N . ASN A 1 217 ? 13.305 -27.766 -18.703 1 89.38 217 ASN A N 1
ATOM 1636 C CA . ASN A 1 217 ? 12.062 -27.219 -18.156 1 89.38 217 ASN A CA 1
ATOM 1637 C C . ASN A 1 217 ? 11.047 -26.953 -19.266 1 89.38 217 ASN A C 1
ATOM 1639 O O . ASN A 1 217 ? 11.391 -26.969 -20.453 1 89.38 217 ASN A O 1
ATOM 1643 N N . TYR A 1 218 ? 9.797 -26.828 -18.875 1 88.31 218 TYR A N 1
ATOM 1644 C CA . TYR A 1 218 ? 8.758 -26.531 -19.859 1 88.31 218 TYR A CA 1
ATOM 1645 C C . TYR A 1 218 ? 7.945 -25.312 -19.453 1 88.31 218 TYR A C 1
ATOM 1647 O O . TYR A 1 218 ? 7.816 -25.016 -18.25 1 88.31 218 TYR A O 1
ATOM 1655 N N . GLY A 1 219 ? 7.5 -24.609 -20.438 1 83.06 219 GLY A N 1
ATOM 1656 C CA . GLY A 1 219 ? 6.637 -23.453 -20.25 1 83.06 219 GLY A CA 1
ATOM 1657 C C . GLY A 1 219 ? 5.176 -23.75 -20.531 1 83.06 219 GLY A C 1
ATOM 1658 O O . GLY A 1 219 ? 4.695 -24.859 -20.281 1 83.06 219 GLY A O 1
ATOM 1659 N N . ALA A 1 220 ? 4.508 -22.766 -21.125 1 77.81 220 ALA A N 1
ATOM 1660 C CA . ALA A 1 220 ? 3.057 -22.844 -21.266 1 77.81 220 ALA A CA 1
ATOM 1661 C C . ALA A 1 220 ? 2.68 -23.609 -22.531 1 77.81 220 ALA A C 1
ATOM 1663 O O . ALA A 1 220 ? 3.34 -23.5 -23.562 1 77.81 220 ALA A O 1
ATOM 1664 N N . TYR A 1 221 ? 1.802 -24.516 -22.406 1 79.88 221 TYR A N 1
ATOM 1665 C CA . TYR A 1 221 ? 1.204 -25.234 -23.531 1 79.88 221 TYR A CA 1
ATOM 1666 C C . TYR A 1 221 ? 0.242 -24.328 -24.297 1 79.88 221 TYR A C 1
ATOM 1668 O O . TYR A 1 221 ? -0.501 -23.547 -23.703 1 79.88 221 TYR A O 1
ATOM 1676 N N . GLN A 1 222 ? 0.315 -24.516 -25.672 1 88.75 222 GLN A N 1
ATOM 1677 C CA . GLN A 1 222 ? -0.494 -23.578 -26.453 1 88.75 222 GLN A CA 1
ATOM 1678 C C . GLN A 1 222 ? -1.054 -24.266 -27.703 1 88.75 222 GLN A C 1
ATOM 1680 O O . GLN A 1 222 ? -0.407 -25.141 -28.281 1 88.75 222 GLN A O 1
ATOM 1685 N N . TRP A 1 223 ? -2.258 -23.875 -27.984 1 91.5 223 TRP A N 1
ATOM 1686 C CA . TRP A 1 223 ? -2.844 -24.094 -29.297 1 91.5 223 TRP A CA 1
ATOM 1687 C C . TRP A 1 223 ? -2.338 -23.078 -30.312 1 91.5 223 TRP A C 1
ATOM 1689 O O . TRP A 1 223 ? -2.67 -21.891 -30.219 1 91.5 223 TRP A O 1
ATOM 1699 N N . LEU A 1 224 ? -1.548 -23.484 -31.25 1 91.69 224 LEU A N 1
ATOM 1700 C CA . LEU A 1 224 ? -0.903 -22.516 -32.125 1 91.69 224 LEU A CA 1
ATOM 1701 C C . LEU A 1 224 ? -1.694 -22.359 -33.406 1 91.69 224 LEU A C 1
ATOM 1703 O O . LEU A 1 224 ? -1.748 -21.266 -34 1 91.69 224 LEU A O 1
ATOM 1707 N N . SER A 1 225 ? -2.248 -23.453 -33.938 1 89.25 225 SER A N 1
ATOM 1708 C CA . SER A 1 225 ? -3.043 -23.453 -35.156 1 89.25 225 SER A CA 1
ATOM 1709 C C . SER A 1 225 ? -3.895 -24.703 -35.25 1 89.25 225 SER A C 1
ATOM 1711 O O . SER A 1 225 ? -3.811 -25.594 -34.406 1 89.25 225 SER A O 1
ATOM 1713 N N . ASP A 1 226 ? -4.656 -24.75 -36.312 1 87.62 226 ASP A N 1
ATOM 1714 C CA . ASP A 1 226 ? -5.477 -25.938 -36.531 1 87.62 226 ASP A CA 1
ATOM 1715 C C . ASP A 1 226 ? -4.609 -27.172 -36.812 1 87.62 226 ASP A C 1
ATOM 1717 O O . ASP A 1 226 ? -4.996 -28.297 -36.5 1 87.62 226 ASP A O 1
ATOM 1721 N N . ASP A 1 227 ? -3.475 -26.906 -37.344 1 87.69 227 ASP A N 1
ATOM 1722 C CA . ASP A 1 227 ? -2.557 -28 -37.625 1 87.69 227 ASP A CA 1
ATOM 1723 C C . ASP A 1 227 ? -1.756 -28.391 -36.375 1 87.69 227 ASP A C 1
ATOM 1725 O O . ASP A 1 227 ? -1.318 -29.531 -36.25 1 87.69 227 ASP A O 1
ATOM 1729 N N . ILE A 1 228 ? -1.415 -27.453 -35.562 1 91.81 228 ILE A N 1
ATOM 1730 C CA . ILE A 1 228 ? -0.684 -27.672 -34.312 1 91.81 228 ILE A CA 1
ATOM 1731 C C . ILE A 1 228 ? -1.571 -27.297 -33.125 1 91.81 228 ILE A C 1
ATOM 1733 O O . ILE A 1 228 ? -1.454 -26.203 -32.562 1 91.81 228 ILE A O 1
ATOM 1737 N N . GLN A 1 229 ? -2.244 -28.281 -32.688 1 91.81 229 GLN A N 1
ATOM 1738 C CA . GLN A 1 229 ? -3.266 -28.016 -31.672 1 91.81 229 GLN A CA 1
ATOM 1739 C C . GLN A 1 229 ? -2.682 -28.094 -30.266 1 91.81 229 GLN A C 1
ATOM 1741 O O . GLN A 1 229 ? -3.311 -27.641 -29.297 1 91.81 229 GLN A O 1
ATOM 1746 N N . ARG A 1 230 ? -1.465 -28.594 -30.172 1 92.38 230 ARG A N 1
ATOM 1747 C CA . ARG A 1 230 ? -0.8 -28.625 -28.875 1 92.38 230 ARG A CA 1
ATOM 1748 C C . ARG A 1 230 ? 0.713 -28.516 -29.031 1 92.38 230 ARG A C 1
ATOM 1750 O O . ARG A 1 230 ? 1.317 -29.266 -29.797 1 92.38 230 ARG A O 1
ATOM 1757 N N . ALA A 1 231 ? 1.251 -27.578 -28.375 1 93.25 231 ALA A N 1
ATOM 1758 C CA . ALA A 1 231 ? 2.691 -27.344 -28.422 1 93.25 231 ALA A CA 1
ATOM 1759 C C . ALA A 1 231 ? 3.227 -26.922 -27.062 1 93.25 231 ALA A C 1
ATOM 1761 O O . ALA A 1 231 ? 2.473 -26.453 -26.203 1 93.25 231 ALA A O 1
ATOM 1762 N N . ILE A 1 232 ? 4.504 -27.188 -26.859 1 93.44 232 ILE A N 1
ATOM 1763 C CA . ILE A 1 232 ? 5.137 -26.828 -25.594 1 93.44 232 ILE A CA 1
ATOM 1764 C C . ILE A 1 232 ? 6.527 -26.25 -25.859 1 93.44 232 ILE A C 1
ATOM 1766 O O . ILE A 1 232 ? 7.242 -26.719 -26.75 1 93.44 232 ILE A O 1
ATOM 1770 N N . TYR A 1 233 ? 6.777 -25.172 -25.219 1 94.88 233 TYR A N 1
ATOM 1771 C CA . TYR A 1 233 ? 8.102 -24.562 -25.266 1 94.88 233 TYR A CA 1
ATOM 1772 C C . TYR A 1 233 ? 9.008 -25.125 -24.172 1 94.88 233 TYR A C 1
ATOM 1774 O O . TYR A 1 233 ? 8.625 -25.141 -23 1 94.88 233 TYR A O 1
ATOM 1782 N N . ILE A 1 234 ? 10.18 -25.562 -24.578 1 94.75 234 ILE A N 1
ATOM 1783 C CA . ILE A 1 234 ? 11.117 -26.234 -23.672 1 94.75 234 ILE A CA 1
ATOM 1784 C C . ILE A 1 234 ? 12.438 -25.469 -23.656 1 94.75 234 ILE A C 1
ATOM 1786 O O . ILE A 1 234 ? 12.914 -25.016 -24.703 1 94.75 234 ILE A O 1
ATOM 1790 N N . TRP A 1 235 ? 12.961 -25.219 -22.484 1 93.44 235 TRP A N 1
ATOM 1791 C CA . TRP A 1 235 ? 14.328 -24.703 -22.391 1 93.44 235 TRP A CA 1
ATOM 1792 C C . TRP A 1 235 ? 15.188 -25.625 -21.531 1 93.44 235 TRP A C 1
ATOM 1794 O O . TRP A 1 235 ? 14.68 -26.281 -20.609 1 93.44 235 TRP A O 1
ATOM 1804 N N . PHE A 1 236 ? 16.438 -25.688 -21.844 1 92.81 236 PHE A N 1
ATOM 1805 C CA . PHE A 1 236 ? 17.375 -26.562 -21.156 1 92.81 236 PHE A CA 1
ATOM 1806 C C . PHE A 1 236 ? 18.156 -25.812 -20.094 1 92.81 236 PHE A C 1
ATOM 1808 O O . PHE A 1 236 ? 18.312 -24.594 -20.188 1 92.81 236 PHE A O 1
ATOM 1815 N N . PHE A 1 237 ? 18.5 -26.516 -19.016 1 88.88 237 PHE A N 1
ATOM 1816 C CA . PHE A 1 237 ? 19.25 -25.891 -17.938 1 88.88 237 PHE A CA 1
ATOM 1817 C C . PHE A 1 237 ? 20.344 -26.828 -17.406 1 88.88 237 PHE A C 1
ATOM 1819 O O . PHE A 1 237 ? 20.297 -28.031 -17.656 1 88.88 237 PHE A O 1
ATOM 1826 N N . MET A 1 238 ? 21.359 -26.234 -16.797 1 83.19 238 MET A N 1
ATOM 1827 C CA . MET A 1 238 ? 22.438 -26.969 -16.156 1 83.19 238 MET A CA 1
ATOM 1828 C C . MET A 1 238 ? 22.281 -26.938 -14.633 1 83.19 238 MET A C 1
ATOM 1830 O O . MET A 1 238 ? 22.297 -25.875 -14.023 1 83.19 238 MET A O 1
ATOM 1834 N N . PRO A 1 239 ? 21.984 -28.109 -14.086 1 71.5 239 PRO A N 1
ATOM 1835 C CA . PRO A 1 239 ? 21.859 -28.094 -12.625 1 71.5 239 PRO A CA 1
ATOM 1836 C C . PRO A 1 239 ? 23.188 -27.781 -11.93 1 71.5 239 PRO A C 1
ATOM 1838 O O . PRO A 1 239 ? 24.234 -28.312 -12.312 1 71.5 239 PRO A O 1
ATOM 1841 N N . GLU A 1 240 ? 23.344 -26.625 -11.523 1 64.44 240 GLU A N 1
ATOM 1842 C CA . GLU A 1 240 ? 24.578 -26.391 -10.781 1 64.44 240 GLU A CA 1
ATOM 1843 C C . GLU A 1 240 ? 24.531 -27.078 -9.414 1 64.44 240 GLU A C 1
ATOM 1845 O O . GLU A 1 240 ? 23.453 -27.391 -8.898 1 64.44 240 GLU A O 1
ATOM 1850 N N . ALA A 1 241 ? 25.625 -27.578 -9.016 1 53.38 241 ALA A N 1
ATOM 1851 C CA . ALA A 1 241 ? 25.812 -28.406 -7.824 1 53.38 241 ALA A CA 1
ATOM 1852 C C . ALA A 1 241 ? 24.906 -27.969 -6.688 1 53.38 241 ALA A C 1
ATOM 1854 O O . ALA A 1 241 ? 24.906 -28.562 -5.609 1 53.38 241 ALA A O 1
ATOM 1855 N N . ALA A 1 242 ? 24.25 -26.75 -6.965 1 53.34 242 ALA A N 1
ATOM 1856 C CA . ALA A 1 242 ? 23.484 -26.5 -5.742 1 53.34 242 ALA A CA 1
ATOM 1857 C C . ALA A 1 242 ? 22.156 -27.219 -5.773 1 53.34 242 ALA A C 1
ATOM 1859 O O . ALA A 1 242 ? 21.391 -27.094 -6.738 1 53.34 242 ALA A O 1
ATOM 1860 N N . GLU A 1 243 ? 22.062 -28.156 -5.012 1 54.88 243 GLU A N 1
ATOM 1861 C CA . GLU A 1 243 ? 20.875 -28.953 -4.734 1 54.88 243 GLU A CA 1
ATOM 1862 C C . GLU A 1 243 ? 19.672 -28.078 -4.445 1 54.88 243 GLU A C 1
ATOM 1864 O O . GLU A 1 243 ? 19.75 -27.141 -3.645 1 54.88 243 GLU A O 1
ATOM 1869 N N . GLY A 1 244 ? 18.734 -27.891 -5.5 1 59.72 244 GLY A N 1
ATOM 1870 C CA . GLY A 1 244 ? 17.453 -27.453 -4.98 1 59.72 244 GLY A CA 1
ATOM 1871 C C . GLY A 1 244 ? 16.828 -26.344 -5.793 1 59.72 244 GLY A C 1
ATOM 1872 O O . GLY A 1 244 ? 15.648 -26.031 -5.633 1 59.72 244 GLY A O 1
ATOM 1873 N N . ASP A 1 245 ? 17.625 -25.516 -6.594 1 64.69 245 ASP A N 1
ATOM 1874 C CA . ASP A 1 245 ? 16.906 -24.391 -7.199 1 64.69 245 ASP A CA 1
ATOM 1875 C C . ASP A 1 245 ? 16.109 -24.844 -8.422 1 64.69 245 ASP A C 1
ATOM 1877 O O . ASP A 1 245 ? 15.383 -24.062 -9.023 1 64.69 245 ASP A O 1
ATOM 1881 N N . GLY A 1 246 ? 16.078 -25.969 -8.703 1 63.59 246 GLY A N 1
ATOM 1882 C CA . GLY A 1 246 ? 15.336 -26.484 -9.836 1 63.59 246 GLY A CA 1
ATOM 1883 C C . GLY A 1 246 ? 15.859 -25.984 -11.172 1 63.59 246 GLY A C 1
ATOM 1884 O O . GLY A 1 246 ? 15.18 -26.094 -12.195 1 63.59 246 GLY A O 1
ATOM 1885 N N . GLY A 1 247 ? 16.953 -25.328 -11.133 1 78.38 247 GLY A N 1
ATOM 1886 C CA . GLY A 1 247 ? 17.562 -24.859 -12.375 1 78.38 247 GLY A CA 1
ATOM 1887 C C . GLY A 1 247 ? 16.906 -23.594 -12.914 1 78.38 247 GLY A C 1
ATOM 1888 O O . GLY A 1 247 ? 17.172 -23.188 -14.039 1 78.38 247 GLY A O 1
ATOM 1889 N N . TYR A 1 248 ? 16.109 -22.938 -12.25 1 84.69 248 TYR A N 1
ATOM 1890 C CA . TYR A 1 248 ? 15.352 -21.797 -12.758 1 84.69 248 TYR A CA 1
ATOM 1891 C C . TYR A 1 248 ? 16.266 -20.609 -13.047 1 84.69 248 TYR A C 1
ATOM 1893 O O . TYR A 1 248 ? 15.953 -19.766 -13.891 1 84.69 248 TYR A O 1
ATOM 1901 N N . ILE A 1 249 ? 17.406 -20.531 -12.422 1 87.69 249 ILE A N 1
ATOM 1902 C CA . ILE A 1 249 ? 18.297 -19.406 -12.68 1 87.69 249 ILE A CA 1
ATOM 1903 C C . ILE A 1 249 ? 19.609 -19.906 -13.258 1 87.69 249 ILE A C 1
ATOM 1905 O O . ILE A 1 249 ? 20.656 -19.297 -13.055 1 87.69 249 ILE A O 1
ATOM 1909 N N . HIS A 1 250 ? 19.531 -21.141 -13.977 1 86 250 HIS A N 1
ATOM 1910 C CA . HIS A 1 250 ? 20.656 -21.703 -14.703 1 86 250 HIS A CA 1
ATOM 1911 C C . HIS A 1 250 ? 20.266 -22.125 -16.109 1 86 250 HIS A C 1
ATOM 1913 O O . HIS A 1 250 ? 20.531 -23.25 -16.516 1 86 250 HIS A O 1
ATOM 1919 N N . PRO A 1 251 ? 19.734 -21.219 -16.828 1 88.25 251 PRO A N 1
ATOM 1920 C CA . PRO A 1 251 ? 19.281 -21.609 -18.156 1 88.25 251 PRO A CA 1
ATOM 1921 C C . PRO A 1 251 ? 20.438 -21.75 -19.156 1 88.25 251 PRO A C 1
ATOM 1923 O O . PRO A 1 251 ? 21.438 -21.031 -19.047 1 88.25 251 PRO A O 1
ATOM 1926 N N . LEU A 1 252 ? 20.328 -22.641 -20.031 1 90.31 252 LEU A N 1
ATOM 1927 C CA . LEU A 1 252 ? 21.172 -22.703 -21.219 1 90.31 252 LEU A CA 1
ATOM 1928 C C . LEU A 1 252 ? 20.547 -21.938 -22.375 1 90.31 252 LEU A C 1
ATOM 1930 O O . LEU A 1 252 ? 19.312 -21.812 -22.438 1 90.31 252 LEU A O 1
ATOM 1934 N N . PRO A 1 253 ? 21.375 -21.359 -23.234 1 91.81 253 PRO A N 1
ATOM 1935 C CA . PRO A 1 253 ? 20.797 -20.703 -24.406 1 91.81 253 PRO A CA 1
ATOM 1936 C C . PRO A 1 253 ? 20.359 -21.688 -25.484 1 91.81 253 PRO A C 1
ATOM 1938 O O . PRO A 1 253 ? 20.688 -21.5 -26.672 1 91.81 253 PRO A O 1
ATOM 1941 N N . LEU A 1 254 ? 19.672 -22.641 -25.125 1 95.25 254 LEU A N 1
ATOM 1942 C CA . LEU A 1 254 ? 19.109 -23.688 -25.984 1 95.25 254 LEU A CA 1
ATOM 1943 C C . LEU A 1 254 ? 17.656 -23.938 -25.656 1 95.25 254 LEU A C 1
ATOM 1945 O O . LEU A 1 254 ? 17.312 -24.281 -24.516 1 95.25 254 LEU A O 1
ATOM 1949 N N . GLN A 1 255 ? 16.797 -23.734 -26.703 1 95.81 255 GLN A N 1
ATOM 1950 C CA . GLN A 1 255 ? 15.352 -23.906 -26.547 1 95.81 255 GLN A CA 1
ATOM 1951 C C . GLN A 1 255 ? 14.742 -24.609 -27.766 1 95.81 255 GLN A C 1
ATOM 1953 O O . GLN A 1 255 ? 15.289 -24.531 -28.859 1 95.81 255 GLN A O 1
ATOM 1958 N N . VAL A 1 256 ? 13.648 -25.266 -27.484 1 96.81 256 VAL A N 1
ATOM 1959 C CA . VAL A 1 256 ? 12.984 -25.938 -28.609 1 96.81 256 VAL A CA 1
ATOM 1960 C C . VAL A 1 256 ? 11.469 -25.797 -28.469 1 96.81 256 VAL A C 1
ATOM 1962 O O . VAL A 1 256 ? 10.961 -25.547 -27.375 1 96.81 256 VAL A O 1
ATOM 1965 N N . LEU A 1 257 ? 10.789 -25.859 -29.562 1 96.31 257 LEU A N 1
ATOM 1966 C CA . LEU A 1 257 ? 9.344 -26.016 -29.609 1 96.31 257 LEU A CA 1
ATOM 1967 C C . LEU A 1 257 ? 8.961 -27.453 -30 1 96.31 257 LEU A C 1
ATOM 1969 O O . LEU A 1 257 ? 9.336 -27.922 -31.062 1 96.31 257 LEU A O 1
ATOM 1973 N N . ALA A 1 258 ? 8.352 -28.156 -29.078 1 95.44 258 ALA A N 1
ATOM 1974 C CA . ALA A 1 258 ? 7.777 -29.469 -29.375 1 95.44 258 ALA A CA 1
ATOM 1975 C C . ALA A 1 258 ? 6.289 -29.344 -29.688 1 95.44 258 ALA A C 1
ATOM 1977 O O . ALA A 1 258 ? 5.539 -28.703 -28.938 1 95.44 258 ALA A O 1
ATOM 1978 N N . ALA A 1 259 ? 5.898 -29.969 -30.781 1 93.56 259 ALA A N 1
ATOM 1979 C CA . ALA A 1 259 ? 4.52 -29.797 -31.219 1 93.56 259 ALA A CA 1
ATOM 1980 C C . ALA A 1 259 ? 3.918 -31.141 -31.656 1 93.56 259 ALA A C 1
ATOM 1982 O O . ALA A 1 259 ? 4.613 -31.984 -32.219 1 93.56 259 ALA A O 1
ATOM 1983 N N . GLY A 1 260 ? 2.674 -31.281 -31.297 1 90.25 260 GLY A N 1
ATOM 1984 C CA . GLY A 1 260 ? 1.871 -32.406 -31.766 1 90.25 260 GLY A CA 1
ATOM 1985 C C . GLY A 1 260 ? 0.753 -31.984 -32.688 1 90.25 260 GLY A C 1
ATOM 1986 O O . GLY A 1 260 ? 0.208 -30.891 -32.594 1 90.25 260 GLY A O 1
ATOM 1987 N N . ARG A 1 261 ? 0.467 -32.875 -33.562 1 87.25 261 ARG A N 1
ATOM 1988 C CA . ARG A 1 261 ? -0.586 -32.625 -34.531 1 87.25 261 ARG A CA 1
ATOM 1989 C C . ARG A 1 261 ? -1.797 -33.531 -34.281 1 87.25 261 ARG A C 1
ATOM 1991 O O . ARG A 1 261 ? -1.649 -34.719 -34.031 1 87.25 261 ARG A O 1
ATOM 1998 N N . ASN A 1 262 ? -2.795 -32.906 -34.375 1 80.19 262 ASN A N 1
ATOM 1999 C CA . ASN A 1 262 ? -4.051 -33.625 -34.125 1 80.19 262 ASN A CA 1
ATOM 2000 C C . ASN A 1 262 ? -4.02 -34.375 -32.812 1 80.19 262 ASN A C 1
ATOM 2002 O O . ASN A 1 262 ? -3.35 -33.969 -31.859 1 80.19 262 ASN A O 1
ATOM 2006 N N . ASP A 1 263 ? -4.855 -35.375 -32.469 1 79.19 263 ASP A N 1
ATOM 2007 C CA . ASP A 1 263 ? -4.93 -36.125 -31.219 1 79.19 263 ASP A CA 1
ATOM 2008 C C . ASP A 1 263 ? -3.986 -37.344 -31.25 1 79.19 263 ASP A C 1
ATOM 2010 O O . ASP A 1 263 ? -4.148 -38.281 -30.469 1 79.19 263 ASP A O 1
ATOM 2014 N N . ASP A 1 264 ? -2.891 -37.156 -32.156 1 79.69 264 ASP A N 1
ATOM 2015 C CA . ASP A 1 264 ? -1.959 -38.281 -32.312 1 79.69 264 ASP A CA 1
ATOM 2016 C C . ASP A 1 264 ? -0.659 -38.031 -31.562 1 79.69 264 ASP A C 1
ATOM 2018 O O . ASP A 1 264 ? 0.165 -37.219 -31.984 1 79.69 264 ASP A O 1
ATOM 2022 N N . LEU A 1 265 ? -0.396 -38.781 -30.547 1 81.25 265 LEU A N 1
ATOM 2023 C CA . LEU A 1 265 ? 0.793 -38.594 -29.719 1 81.25 265 LEU A CA 1
ATOM 2024 C C . LEU A 1 265 ? 2.059 -38.875 -30.531 1 81.25 265 LEU A C 1
ATOM 2026 O O . LEU A 1 265 ? 3.105 -38.281 -30.281 1 81.25 265 LEU A O 1
ATOM 2030 N N . THR A 1 266 ? 1.956 -39.781 -31.453 1 83.69 266 THR A N 1
ATOM 2031 C CA . THR A 1 266 ? 3.135 -40.188 -32.219 1 83.69 266 THR A CA 1
ATOM 2032 C C . THR A 1 266 ? 3.559 -39.062 -33.188 1 83.69 266 THR A C 1
ATOM 2034 O O . THR A 1 266 ? 4.668 -39.094 -33.719 1 83.69 266 THR A O 1
ATOM 2037 N N . SER A 1 267 ? 2.729 -38.125 -33.344 1 89.75 267 SER A N 1
ATOM 2038 C CA . SER A 1 267 ? 3.029 -37.031 -34.25 1 89.75 267 SER A CA 1
ATOM 2039 C C . SER A 1 267 ? 3.941 -36 -33.625 1 89.75 267 SER A C 1
ATOM 2041 O O . SER A 1 267 ? 4.465 -35.094 -34.281 1 89.75 267 SER A O 1
ATOM 2043 N N . TRP A 1 268 ? 4.141 -36.062 -32.312 1 92.69 268 TRP A N 1
ATOM 2044 C CA . TRP A 1 268 ? 4.945 -35.062 -31.609 1 92.69 268 TRP A CA 1
ATOM 2045 C C . TRP A 1 268 ? 6.367 -35.031 -32.156 1 92.69 268 TRP A C 1
ATOM 2047 O O . TRP A 1 268 ? 6.984 -36.062 -32.375 1 92.69 268 TRP A O 1
ATOM 2057 N N . GLU A 1 269 ? 6.84 -33.844 -32.438 1 95.25 269 GLU A N 1
ATOM 2058 C CA . GLU A 1 269 ? 8.195 -33.625 -32.938 1 95.25 269 GLU A CA 1
ATOM 2059 C C . GLU A 1 269 ? 8.695 -32.219 -32.562 1 95.25 269 GLU A C 1
ATOM 2061 O O . GLU A 1 269 ? 7.902 -31.344 -32.219 1 95.25 269 GLU A O 1
ATOM 2066 N N . VAL A 1 270 ? 9.984 -32.094 -32.531 1 96.88 270 VAL A N 1
ATOM 2067 C CA . VAL A 1 270 ? 10.555 -30.75 -32.375 1 96.88 270 VAL A CA 1
ATOM 2068 C C . VAL A 1 270 ? 10.484 -29.984 -33.688 1 96.88 270 VAL A C 1
ATOM 2070 O O . VAL A 1 270 ? 11.031 -30.438 -34.688 1 96.88 270 VAL A O 1
ATOM 2073 N N . THR A 1 271 ? 9.82 -28.828 -33.625 1 95.19 271 THR A N 1
ATOM 2074 C CA . THR A 1 271 ? 9.531 -28.141 -34.875 1 95.19 271 THR A CA 1
ATOM 2075 C C . THR A 1 271 ? 10.328 -26.859 -35 1 95.19 271 THR A C 1
ATOM 2077 O O . THR A 1 271 ? 10.383 -26.234 -36.062 1 95.19 271 THR A O 1
ATOM 2080 N N . ARG A 1 272 ? 10.922 -26.422 -34 1 96.19 272 ARG A N 1
ATOM 2081 C CA . ARG A 1 272 ? 11.719 -25.203 -34 1 96.19 272 ARG A CA 1
ATOM 2082 C C . ARG A 1 272 ? 12.82 -25.25 -32.969 1 96.19 272 ARG A C 1
ATOM 2084 O O . ARG A 1 272 ? 12.648 -25.859 -31.891 1 96.19 272 ARG A O 1
ATOM 2091 N N . TRP A 1 273 ? 13.961 -24.672 -33.312 1 96.94 273 TRP A N 1
ATOM 2092 C CA . TRP A 1 273 ? 15.125 -24.609 -32.406 1 96.94 273 TRP A CA 1
ATOM 2093 C C . TRP A 1 273 ? 15.609 -23.172 -32.25 1 96.94 273 TRP A C 1
ATOM 2095 O O . TRP A 1 273 ? 15.578 -22.391 -33.188 1 96.94 273 TRP A O 1
ATOM 2105 N N . TRP A 1 274 ? 15.984 -22.844 -31.031 1 95.44 274 TRP A N 1
ATOM 2106 C CA . TRP A 1 274 ? 16.625 -21.578 -30.75 1 95.44 274 TRP A CA 1
ATOM 2107 C C . TRP A 1 274 ? 17.922 -21.781 -29.969 1 95.44 274 TRP A C 1
ATOM 2109 O O . TRP A 1 274 ? 17.938 -22.5 -28.953 1 95.44 274 TRP A O 1
ATOM 2119 N N . PHE A 1 275 ? 19.047 -21.219 -30.484 1 95.44 275 PHE A N 1
ATOM 2120 C CA . PHE A 1 275 ? 20.328 -21.297 -29.781 1 95.44 275 PHE A CA 1
ATOM 2121 C C . PHE A 1 275 ? 21.047 -19.953 -29.828 1 95.44 275 PHE A C 1
ATOM 2123 O O . PHE A 1 275 ? 21.406 -19.469 -30.906 1 95.44 275 PHE A O 1
ATOM 2130 N N . ASN A 1 276 ? 21.203 -19.391 -28.703 1 90.56 276 ASN A N 1
ATOM 2131 C CA . ASN A 1 276 ? 22.016 -18.203 -28.5 1 90.56 276 ASN A CA 1
ATOM 2132 C C . ASN A 1 276 ? 21.641 -17.109 -29.484 1 90.56 276 ASN A C 1
ATOM 2134 O O . ASN A 1 276 ? 22.516 -16.578 -30.188 1 90.56 276 ASN A O 1
ATOM 2138 N N . GLY A 1 277 ? 20.406 -16.844 -29.594 1 88.06 277 GLY A N 1
ATOM 2139 C CA . GLY A 1 277 ? 19.922 -15.727 -30.391 1 88.06 277 GLY A CA 1
ATOM 2140 C C . GLY A 1 277 ? 19.547 -16.109 -31.797 1 88.06 277 GLY A C 1
ATOM 2141 O O . GLY A 1 277 ? 19.062 -15.273 -32.562 1 88.06 277 GLY A O 1
ATOM 2142 N N . HIS A 1 278 ? 19.703 -17.422 -32.188 1 91.88 278 HIS A N 1
ATOM 2143 C CA . HIS A 1 278 ? 19.438 -17.844 -33.531 1 91.88 278 HIS A CA 1
ATOM 2144 C C . HIS A 1 278 ? 18.344 -18.906 -33.594 1 91.88 278 HIS A C 1
ATOM 2146 O O . HIS A 1 278 ? 18.297 -19.797 -32.719 1 91.88 278 HIS A O 1
ATOM 2152 N N . PHE A 1 279 ? 17.531 -18.828 -34.656 1 94.44 279 PHE A N 1
ATOM 2153 C CA . PHE A 1 279 ? 16.469 -19.797 -34.875 1 94.44 279 PHE A CA 1
ATOM 2154 C C . PHE A 1 279 ? 16.828 -20.797 -35.969 1 94.44 279 PHE A C 1
ATOM 2156 O O . PHE A 1 279 ? 17.484 -20.422 -36.938 1 94.44 279 PHE A O 1
ATOM 2163 N N . PHE A 1 280 ? 16.422 -22.016 -35.781 1 96.75 280 PHE A N 1
ATOM 2164 C CA . PHE A 1 280 ? 16.641 -23.062 -36.781 1 96.75 280 PHE A CA 1
ATOM 2165 C C . PHE A 1 280 ? 15.383 -23.922 -36.906 1 96.75 280 PHE A C 1
ATOM 2167 O O . PHE A 1 280 ? 14.633 -24.109 -35.969 1 96.75 280 PHE A O 1
ATOM 2174 N N . ASP A 1 281 ? 15.203 -24.5 -38.031 1 95.69 281 ASP A N 1
ATOM 2175 C CA . ASP A 1 281 ? 14.039 -25.359 -38.281 1 95.69 281 ASP A CA 1
ATOM 2176 C C . ASP A 1 281 ? 14.297 -26.781 -37.844 1 95.69 281 ASP A C 1
ATOM 2178 O O . ASP A 1 281 ? 13.367 -27.5 -37.438 1 95.69 281 ASP A O 1
ATOM 2182 N N . THR A 1 282 ? 15.578 -27.172 -37.969 1 96.88 282 THR A N 1
ATOM 2183 C CA . THR A 1 282 ? 15.93 -28.531 -37.562 1 96.88 282 THR A CA 1
ATOM 2184 C C . THR A 1 282 ? 17.219 -28.531 -36.75 1 96.88 282 THR A C 1
ATOM 2186 O O . THR A 1 282 ? 18.016 -27.609 -36.812 1 96.88 282 THR A O 1
ATOM 2189 N N . ILE A 1 283 ? 17.359 -29.609 -36.062 1 97.19 283 ILE A N 1
ATOM 2190 C CA . ILE A 1 283 ? 18.578 -29.766 -35.312 1 97.19 283 ILE A CA 1
ATOM 2191 C C . ILE A 1 283 ? 19.781 -29.875 -36.25 1 97.19 283 ILE A C 1
ATOM 2193 O O . ILE A 1 283 ? 20.875 -29.422 -35.938 1 97.19 283 ILE A O 1
ATOM 2197 N N . ASN A 1 284 ? 19.578 -30.453 -37.406 1 97 284 ASN A N 1
ATOM 2198 C CA . ASN A 1 284 ? 20.656 -30.562 -38.406 1 97 284 ASN A CA 1
ATOM 2199 C C . ASN A 1 284 ? 21.109 -29.188 -38.875 1 97 284 ASN A C 1
ATOM 2201 O O . ASN A 1 284 ? 22.297 -28.969 -39.094 1 97 284 ASN A O 1
ATOM 2205 N N . ASP A 1 285 ? 20.172 -28.328 -39.062 1 97.44 285 ASP A N 1
ATOM 2206 C CA . ASP A 1 285 ? 20.531 -26.953 -39.406 1 97.44 285 ASP A CA 1
ATOM 2207 C C . ASP A 1 285 ? 21.391 -26.312 -38.344 1 97.44 285 ASP A C 1
ATOM 2209 O O . ASP A 1 285 ? 22.359 -25.609 -38.625 1 97.44 285 ASP A O 1
ATOM 2213 N N . LEU A 1 286 ? 21 -26.484 -37.125 1 97.69 286 LEU A N 1
ATOM 2214 C CA . LEU A 1 286 ? 21.766 -25.953 -35.969 1 97.69 286 LEU A CA 1
ATOM 2215 C C . LEU A 1 286 ? 23.172 -26.531 -35.938 1 97.69 286 LEU A C 1
ATOM 2217 O O . LEU A 1 286 ? 24.141 -25.781 -35.812 1 97.69 286 LEU A O 1
ATOM 2221 N N . ILE A 1 287 ? 23.297 -27.828 -36.125 1 97.06 287 ILE A N 1
ATOM 2222 C CA . ILE A 1 287 ? 24.594 -28.516 -36.094 1 97.06 287 ILE A CA 1
ATOM 2223 C C . ILE A 1 287 ? 25.469 -28.031 -37.25 1 97.06 287 ILE A C 1
ATOM 2225 O O . ILE A 1 287 ? 26.656 -27.781 -37.062 1 97.06 287 ILE A O 1
ATOM 2229 N N . ARG A 1 288 ? 24.859 -27.906 -38.375 1 96.94 288 ARG A N 1
ATOM 2230 C CA . ARG A 1 288 ? 25.609 -27.422 -39.531 1 96.94 288 ARG A CA 1
ATOM 2231 C C . ARG A 1 288 ? 26.125 -26.016 -39.312 1 96.94 288 ARG A C 1
ATOM 2233 O O . ARG A 1 288 ? 27.281 -25.703 -39.625 1 96.94 288 ARG A O 1
ATOM 2240 N N . ALA A 1 289 ? 25.266 -25.203 -38.781 1 97.06 289 ALA A N 1
ATOM 2241 C CA . ALA A 1 289 ? 25.672 -23.844 -38.469 1 97.06 289 ALA A CA 1
ATOM 2242 C C . ALA A 1 289 ? 26.797 -23.828 -37.438 1 97.06 289 ALA A C 1
ATOM 2244 O O . ALA A 1 289 ? 27.75 -23.047 -37.562 1 97.06 289 ALA A O 1
ATOM 2245 N N . TRP A 1 290 ? 26.719 -24.609 -36.375 1 96.69 290 TRP A N 1
ATOM 2246 C CA . TRP A 1 290 ? 27.734 -24.719 -35.344 1 96.69 290 TRP A CA 1
ATOM 2247 C C . TRP A 1 290 ? 29.062 -25.203 -35.906 1 96.69 290 TRP A C 1
ATOM 2249 O O . TRP A 1 290 ? 30.109 -24.594 -35.656 1 96.69 290 TRP A O 1
ATOM 2259 N N . ASN A 1 291 ? 29.016 -26.203 -36.75 1 96.06 291 ASN A N 1
ATOM 2260 C CA . ASN A 1 291 ? 30.219 -26.781 -37.344 1 96.06 291 ASN A CA 1
ATOM 2261 C C . ASN A 1 291 ? 30.906 -25.828 -38.312 1 96.06 291 ASN A C 1
ATOM 2263 O O . ASN A 1 291 ? 32.125 -25.797 -38.375 1 96.06 291 ASN A O 1
ATOM 2267 N N . ALA A 1 292 ? 30.078 -25.078 -38.938 1 96.38 292 ALA A N 1
ATOM 2268 C CA . ALA A 1 292 ? 30.609 -24.125 -39.906 1 96.38 292 ALA A CA 1
ATOM 2269 C C . ALA A 1 292 ? 31.047 -22.844 -39.219 1 96.38 292 ALA A C 1
ATOM 2271 O O . ALA A 1 292 ? 31.625 -21.953 -39.844 1 96.38 292 ALA A O 1
ATOM 2272 N N . ASP A 1 293 ? 30.797 -22.75 -37.938 1 96.19 293 ASP A N 1
ATOM 2273 C CA . ASP A 1 293 ? 31.047 -21.531 -37.156 1 96.19 293 ASP A CA 1
ATOM 2274 C C . ASP A 1 293 ? 30.391 -20.312 -37.812 1 96.19 293 ASP A C 1
ATOM 2276 O O . ASP A 1 293 ? 31.047 -19.297 -38.031 1 96.19 293 ASP A O 1
ATOM 2280 N N . LYS A 1 294 ? 29.203 -20.609 -38.25 1 91.88 294 LYS A N 1
ATOM 2281 C CA . LYS A 1 294 ? 28.469 -19.547 -38.938 1 91.88 294 LYS A CA 1
ATOM 2282 C C . LYS A 1 294 ? 28.344 -18.328 -38.031 1 91.88 294 LYS A C 1
ATOM 2284 O O . LYS A 1 294 ? 27.859 -18.422 -36.906 1 91.88 294 LYS A O 1
ATOM 2289 N N . ASP A 1 295 ? 28.766 -17.094 -38.5 1 88.38 295 ASP A N 1
ATOM 2290 C CA . ASP A 1 295 ? 28.672 -15.805 -37.844 1 88.38 295 ASP A CA 1
ATOM 2291 C C . ASP A 1 295 ? 29.328 -15.867 -36.438 1 88.38 295 ASP A C 1
ATOM 2293 O O . ASP A 1 295 ? 28.859 -15.211 -35.531 1 88.38 295 ASP A O 1
ATOM 2297 N N . GLY A 1 296 ? 30.25 -16.844 -36.312 1 90.25 296 GLY A N 1
ATOM 2298 C CA . GLY A 1 296 ? 30.984 -16.953 -35.062 1 90.25 296 GLY A CA 1
ATOM 2299 C C . GLY A 1 296 ? 30.219 -17.656 -33.969 1 90.25 296 GLY A C 1
ATOM 2300 O O . GLY A 1 296 ? 30.484 -17.469 -32.781 1 90.25 296 GLY A O 1
ATOM 2301 N N . MET A 1 297 ? 29.219 -18.406 -34.312 1 91.44 297 MET A N 1
ATOM 2302 C CA . MET A 1 297 ? 28.344 -19.062 -33.344 1 91.44 297 MET A CA 1
ATOM 2303 C C . MET A 1 297 ? 29.141 -19.953 -32.406 1 91.44 297 MET A C 1
ATOM 2305 O O . MET A 1 297 ? 28.875 -19.984 -31.188 1 91.44 297 MET A O 1
ATOM 2309 N N . ARG A 1 298 ? 30.062 -20.672 -32.969 1 92.56 298 ARG A N 1
ATOM 2310 C CA . ARG A 1 298 ? 30.875 -21.578 -32.156 1 92.56 298 ARG A CA 1
ATOM 2311 C C . ARG A 1 298 ? 32.062 -20.844 -31.531 1 92.56 298 ARG A C 1
ATOM 2313 O O . ARG A 1 298 ? 32.25 -20.906 -30.312 1 92.56 298 ARG A O 1
ATOM 2320 N N . SER A 1 299 ? 32.781 -20.109 -32.281 1 91.88 299 SER A N 1
ATOM 2321 C CA . SER A 1 299 ? 34 -19.453 -31.812 1 91.88 299 SER A CA 1
ATOM 2322 C C . SER A 1 299 ? 33.656 -18.312 -30.859 1 91.88 299 SER A C 1
ATOM 2324 O O . SER A 1 299 ? 34.469 -17.984 -29.969 1 91.88 299 SER A O 1
ATOM 2326 N N . GLY A 1 300 ? 32.531 -17.828 -31.031 1 86.19 300 GLY A N 1
ATOM 2327 C CA . GLY A 1 300 ? 32.156 -16.719 -30.203 1 86.19 300 GLY A CA 1
ATOM 2328 C C . GLY A 1 300 ? 31.328 -17.125 -28.984 1 86.19 300 GLY A C 1
ATOM 2329 O O . GLY A 1 300 ? 31.031 -16.297 -28.125 1 86.19 300 GLY A O 1
ATOM 2330 N N . PHE A 1 301 ? 31 -18.328 -28.906 1 87.25 301 PHE A N 1
ATOM 2331 C CA . PHE A 1 301 ? 30.141 -18.812 -27.828 1 87.25 301 PHE A CA 1
ATOM 2332 C C . PHE A 1 301 ? 30.953 -19.047 -26.562 1 87.25 301 PHE A C 1
ATOM 2334 O O . PHE A 1 301 ? 31.922 -19.812 -26.578 1 87.25 301 PHE A O 1
ATOM 2341 N N . ARG A 1 302 ? 30.656 -18.203 -25.5 1 81.31 302 ARG A N 1
ATOM 2342 C CA . ARG A 1 302 ? 31.25 -18.375 -24.188 1 81.31 302 ARG A CA 1
ATOM 2343 C C . ARG A 1 302 ? 30.188 -18.375 -23.094 1 81.31 302 ARG A C 1
ATOM 2345 O O . ARG A 1 302 ? 29.344 -17.484 -23.062 1 81.31 302 ARG A O 1
ATOM 2352 N N . MET A 1 303 ? 30.172 -19.422 -22.422 1 79.31 303 MET A N 1
ATOM 2353 C CA . MET A 1 303 ? 29.281 -19.469 -21.281 1 79.31 303 MET A CA 1
ATOM 2354 C C . MET A 1 303 ? 30.062 -19.375 -19.969 1 79.31 303 MET A C 1
ATOM 2356 O O . MET A 1 303 ? 30.844 -20.266 -19.641 1 79.31 303 MET A O 1
ATOM 2360 N N . LEU A 1 304 ? 29.859 -18.234 -19.297 1 76.38 304 LEU A N 1
ATOM 2361 C CA . LEU A 1 304 ? 30.5 -18.062 -18 1 76.38 304 LEU A CA 1
ATOM 2362 C C . LEU A 1 304 ? 29.719 -18.781 -16.906 1 76.38 304 LEU A C 1
ATOM 2364 O O . LEU A 1 304 ? 28.484 -18.766 -16.906 1 76.38 304 LEU A O 1
ATOM 2368 N N . ARG A 1 305 ? 30.469 -19.547 -16.109 1 74.75 305 ARG A N 1
ATOM 2369 C CA . ARG A 1 305 ? 29.875 -20.266 -14.984 1 74.75 305 ARG A CA 1
ATOM 2370 C C . ARG A 1 305 ? 30.406 -19.75 -13.656 1 74.75 305 ARG A C 1
ATOM 2372 O O . ARG A 1 305 ? 31.578 -19.406 -13.547 1 74.75 305 ARG A O 1
ATOM 2379 N N . PRO A 1 306 ? 29.406 -19.797 -12.688 1 78.69 306 PRO A N 1
ATOM 2380 C CA . PRO A 1 306 ? 29.906 -19.391 -11.367 1 78.69 306 PRO A CA 1
ATOM 2381 C C . PRO A 1 306 ? 30.875 -20.406 -10.773 1 78.69 306 PRO A C 1
ATOM 2383 O O . PRO A 1 306 ? 30.75 -21.609 -11.023 1 78.69 306 PRO A O 1
ATOM 2386 N N . ALA A 1 307 ? 31.891 -19.891 -10.078 1 79.06 307 ALA A N 1
ATOM 2387 C CA . ALA A 1 307 ? 32.844 -20.734 -9.383 1 79.06 307 ALA A CA 1
ATOM 2388 C C . ALA A 1 307 ? 32.938 -20.359 -7.906 1 79.06 307 ALA A C 1
ATOM 2390 O O . ALA A 1 307 ? 32.562 -19.25 -7.52 1 79.06 307 ALA A O 1
ATOM 2391 N N . GLY A 1 308 ? 33.281 -21.297 -7.098 1 80.31 308 GLY A N 1
ATOM 2392 C CA . GLY A 1 308 ? 33.469 -21.031 -5.684 1 80.31 308 GLY A CA 1
ATOM 2393 C C . GLY A 1 308 ? 32.219 -20.516 -4.988 1 80.31 308 GLY A C 1
ATOM 2394 O O . GLY A 1 308 ? 31.156 -21.109 -5.105 1 80.31 308 GLY A O 1
ATOM 2395 N N . ALA A 1 309 ? 32.406 -19.406 -4.305 1 80.81 309 ALA A N 1
ATOM 2396 C CA . ALA A 1 309 ? 31.328 -18.828 -3.504 1 80.81 309 ALA A CA 1
ATOM 2397 C C . ALA A 1 309 ? 30.219 -18.297 -4.395 1 80.81 309 ALA A C 1
ATOM 2399 O O . ALA A 1 309 ? 29.062 -18.188 -3.961 1 80.81 309 ALA A O 1
ATOM 2400 N N . ALA A 1 310 ? 30.531 -18.062 -5.59 1 81.69 310 ALA A N 1
ATOM 2401 C CA . ALA A 1 310 ? 29.531 -17.531 -6.52 1 81.69 310 ALA A CA 1
ATOM 2402 C C . ALA A 1 310 ? 28.438 -18.562 -6.805 1 81.69 310 ALA A C 1
ATOM 2404 O O . ALA A 1 310 ? 27.344 -18.219 -7.254 1 81.69 310 ALA A O 1
ATOM 2405 N N . LYS A 1 311 ? 28.703 -19.812 -6.465 1 80.12 311 LYS A N 1
ATOM 2406 C CA . LYS A 1 311 ? 27.719 -20.875 -6.672 1 80.12 311 LYS A CA 1
ATOM 2407 C C . LYS A 1 311 ? 26.562 -20.766 -5.688 1 80.12 311 LYS A C 1
ATOM 2409 O O . LYS A 1 311 ? 25.5 -21.328 -5.91 1 80.12 311 LYS A O 1
ATOM 2414 N N . LEU A 1 312 ? 26.797 -19.969 -4.68 1 85.44 312 LEU A N 1
ATOM 2415 C CA . LEU A 1 312 ? 25.797 -19.875 -3.623 1 85.44 312 LEU A CA 1
ATOM 2416 C C . LEU A 1 312 ? 24.656 -18.938 -4.035 1 85.44 312 LEU A C 1
ATOM 2418 O O . LEU A 1 312 ? 23.641 -18.844 -3.35 1 85.44 312 LEU A O 1
ATOM 2422 N N . PHE A 1 313 ? 24.688 -18.297 -5.23 1 85 313 PHE A N 1
ATOM 2423 C CA . PHE A 1 313 ? 23.75 -17.25 -5.621 1 85 313 PHE A CA 1
ATOM 2424 C C . PHE A 1 313 ? 22.359 -17.844 -5.844 1 85 313 PHE A C 1
ATOM 2426 O O . PHE A 1 313 ? 21.375 -17.094 -5.914 1 85 313 PHE A O 1
ATOM 2433 N N . SER A 1 314 ? 22.25 -19.156 -5.844 1 87.75 314 SER A N 1
ATOM 2434 C CA . SER A 1 314 ? 20.969 -19.766 -6.188 1 87.75 314 SER A CA 1
ATOM 2435 C C . SER A 1 314 ? 20.391 -20.547 -5.008 1 87.75 314 SER A C 1
ATOM 2437 O O . SER A 1 314 ? 19.484 -21.359 -5.176 1 87.75 314 SER A O 1
ATOM 2439 N N . ASN A 1 315 ? 20.938 -20.344 -3.85 1 88.56 315 ASN A N 1
ATOM 2440 C CA . ASN A 1 315 ? 20.422 -21.062 -2.684 1 88.56 315 ASN A CA 1
ATOM 2441 C C . ASN A 1 315 ? 20.422 -20.172 -1.444 1 88.56 315 ASN A C 1
ATOM 2443 O O . ASN A 1 315 ? 20.609 -18.953 -1.546 1 88.56 315 ASN A O 1
ATOM 2447 N N . PHE A 1 316 ? 20.047 -20.797 -0.324 1 91.44 316 PHE A N 1
ATOM 2448 C CA . PHE A 1 316 ? 19.891 -20.031 0.909 1 91.44 316 PHE A CA 1
ATOM 2449 C C . PHE A 1 316 ? 20.969 -20.422 1.915 1 91.44 316 PHE A C 1
ATOM 2451 O O . PHE A 1 316 ? 20.75 -20.344 3.125 1 91.44 316 PHE A O 1
ATOM 2458 N N . MET A 1 317 ? 22.062 -20.906 1.416 1 89.44 317 MET A N 1
ATOM 2459 C CA . MET A 1 317 ? 23.188 -21.156 2.309 1 89.44 317 MET A CA 1
ATOM 2460 C C . MET A 1 317 ? 23.828 -19.859 2.75 1 89.44 317 MET A C 1
ATOM 2462 O O . MET A 1 317 ? 23.891 -18.891 1.985 1 89.44 317 MET A O 1
ATOM 2466 N N . GLN A 1 318 ? 24.359 -19.906 3.912 1 91.12 318 GLN A N 1
ATOM 2467 C CA . GLN A 1 318 ? 25.016 -18.719 4.438 1 91.12 318 GLN A CA 1
ATOM 2468 C C . GLN A 1 318 ? 26.172 -18.297 3.543 1 91.12 318 GLN A C 1
ATOM 2470 O O . GLN A 1 318 ? 26.922 -19.141 3.045 1 91.12 318 GLN A O 1
ATOM 2475 N N . ARG A 1 319 ? 26.234 -17.031 3.301 1 92.19 319 ARG A N 1
ATOM 2476 C CA . ARG A 1 319 ? 27.359 -16.484 2.537 1 92.19 319 ARG A CA 1
ATOM 2477 C C . ARG A 1 319 ? 28.609 -16.375 3.404 1 92.19 319 ARG A C 1
ATOM 2479 O O . ARG A 1 319 ? 28.516 -16.203 4.621 1 92.19 319 ARG A O 1
ATOM 2486 N N . PRO A 1 320 ? 29.812 -16.5 2.725 1 91.56 320 PRO A N 1
ATOM 2487 C CA . PRO A 1 320 ? 31.031 -16.281 3.494 1 91.56 320 PRO A CA 1
ATOM 2488 C C . PRO A 1 320 ? 31.188 -14.82 3.945 1 91.56 320 PRO A C 1
ATOM 2490 O O . PRO A 1 320 ? 30.672 -13.914 3.289 1 91.56 320 PRO A O 1
ATOM 2493 N N . GLY A 1 321 ? 31.812 -14.664 5.07 1 90.38 321 GLY A N 1
ATOM 2494 C CA . GLY A 1 321 ? 32.062 -13.312 5.559 1 90.38 321 GLY A CA 1
ATOM 2495 C C . GLY A 1 321 ? 31.172 -12.93 6.723 1 90.38 321 GLY A C 1
ATOM 2496 O O . GLY A 1 321 ? 30.438 -13.766 7.25 1 90.38 321 GLY A O 1
ATOM 2497 N N . PRO A 1 322 ? 31.281 -11.648 7.051 1 92.19 322 PRO A N 1
ATOM 2498 C CA . PRO A 1 322 ? 30.484 -11.172 8.18 1 92.19 322 PRO A CA 1
ATOM 2499 C C . PRO A 1 322 ? 28.984 -11.148 7.871 1 92.19 322 PRO A C 1
ATOM 2501 O O . PRO A 1 322 ? 28.578 -10.812 6.754 1 92.19 322 PRO A O 1
ATOM 2504 N N . ARG A 1 323 ? 28.219 -11.523 8.898 1 94.38 323 ARG A N 1
ATOM 2505 C CA . ARG A 1 323 ? 26.766 -11.547 8.766 1 94.38 323 ARG A CA 1
ATOM 2506 C C . ARG A 1 323 ? 26.109 -10.453 9.609 1 94.38 323 ARG A C 1
ATOM 2508 O O . ARG A 1 323 ? 26.531 -10.203 10.742 1 94.38 323 ARG A O 1
ATOM 2515 N N . ARG A 1 324 ? 25.156 -9.852 9 1 94.81 324 ARG A N 1
ATOM 2516 C CA . ARG A 1 324 ? 24.359 -8.906 9.781 1 94.81 324 ARG A CA 1
ATOM 2517 C C . ARG A 1 324 ? 23.484 -9.641 10.789 1 94.81 324 ARG A C 1
ATOM 2519 O O . ARG A 1 324 ? 22.891 -10.672 10.477 1 94.81 324 ARG A O 1
ATOM 2526 N N . GLY A 1 325 ? 23.469 -9.133 12.062 1 91.5 325 GLY A N 1
ATOM 2527 C CA . GLY A 1 325 ? 22.672 -9.711 13.141 1 91.5 325 GLY A CA 1
ATOM 2528 C C . GLY A 1 325 ? 23.328 -10.93 13.766 1 91.5 325 GLY A C 1
ATOM 2529 O O . GLY A 1 325 ? 22.656 -11.734 14.422 1 91.5 325 GLY A O 1
ATOM 2530 N N . GLU A 1 326 ? 24.531 -11.141 13.586 1 90.81 326 GLU A N 1
ATOM 2531 C CA . GLU A 1 326 ? 25.203 -12.344 14.062 1 90.81 326 GLU A CA 1
ATOM 2532 C C . GLU A 1 326 ? 25.125 -12.445 15.586 1 90.81 326 GLU A C 1
ATOM 2534 O O . GLU A 1 326 ? 24.859 -13.523 16.125 1 90.81 326 GLU A O 1
ATOM 2539 N N . LYS A 1 327 ? 25.281 -11.383 16.266 1 87.25 327 LYS A N 1
ATOM 2540 C CA . LYS A 1 327 ? 25.266 -11.391 17.719 1 87.25 327 LYS A CA 1
ATOM 2541 C C . LYS A 1 327 ? 23.828 -11.305 18.25 1 87.25 327 LYS A C 1
ATOM 2543 O O . LYS A 1 327 ? 23.562 -11.703 19.391 1 87.25 327 LYS A O 1
ATOM 2548 N N . GLN A 1 328 ? 22.938 -10.789 17.453 1 88.5 328 GLN A N 1
ATOM 2549 C CA . GLN A 1 328 ? 21.5 -10.672 17.734 1 88.5 328 GLN A CA 1
ATOM 2550 C C . GLN A 1 328 ? 20.672 -11.156 16.547 1 88.5 328 GLN A C 1
ATOM 2552 O O . GLN A 1 328 ? 20.031 -10.352 15.859 1 88.5 328 GLN A O 1
ATOM 2557 N N . PRO A 1 329 ? 20.578 -12.352 16.422 1 88 329 PRO A N 1
ATOM 2558 C CA . PRO A 1 329 ? 20.109 -12.93 15.164 1 88 329 PRO A CA 1
ATOM 2559 C C . PRO A 1 329 ? 18.609 -12.719 14.938 1 88 329 PRO A C 1
ATOM 2561 O O . PRO A 1 329 ? 18.125 -12.867 13.82 1 88 329 PRO A O 1
ATOM 2564 N N . VAL A 1 330 ? 17.891 -12.453 16.047 1 90.5 330 VAL A N 1
ATOM 2565 C CA . VAL A 1 330 ? 16.453 -12.375 15.891 1 90.5 330 VAL A CA 1
ATOM 2566 C C . VAL A 1 330 ? 15.945 -11.016 16.375 1 90.5 330 VAL A C 1
ATOM 2568 O O . VAL A 1 330 ? 16.422 -10.5 17.391 1 90.5 330 VAL A O 1
ATOM 2571 N N . GLY A 1 331 ? 15.086 -10.453 15.547 1 91.25 331 GLY A N 1
ATOM 2572 C CA . GLY A 1 331 ? 14.406 -9.234 15.953 1 91.25 331 GLY A CA 1
ATOM 2573 C C . GLY A 1 331 ? 13.25 -9.477 16.906 1 91.25 331 GLY A C 1
ATOM 2574 O O . GLY A 1 331 ? 13.195 -10.508 17.578 1 91.25 331 GLY A O 1
ATOM 2575 N N . PRO A 1 332 ? 12.281 -8.508 16.969 1 91.88 332 PRO A N 1
ATOM 2576 C CA . PRO A 1 332 ? 11.156 -8.617 17.906 1 91.88 332 PRO A CA 1
ATOM 2577 C C . PRO A 1 332 ? 10.281 -9.836 17.641 1 91.88 332 PRO A C 1
ATOM 2579 O O . PRO A 1 332 ? 10.023 -10.18 16.484 1 91.88 332 PRO A O 1
ATOM 2582 N N . ILE A 1 333 ? 9.852 -10.445 18.766 1 89.56 333 ILE A N 1
ATOM 2583 C CA . ILE A 1 333 ? 8.93 -11.57 18.734 1 89.56 333 ILE A CA 1
ATOM 2584 C C . ILE A 1 333 ? 7.633 -11.195 19.438 1 89.56 333 ILE A C 1
ATOM 2586 O O . ILE A 1 333 ? 7.652 -10.539 20.484 1 89.56 333 ILE A O 1
ATOM 2590 N N . SER A 1 334 ? 6.531 -11.602 18.844 1 89.38 334 SER A N 1
ATOM 2591 C CA . SER A 1 334 ? 5.242 -11.273 19.453 1 89.38 334 SER A CA 1
ATOM 2592 C C . SER A 1 334 ? 4.758 -12.398 20.359 1 89.38 334 SER A C 1
ATOM 2594 O O . SER A 1 334 ? 5 -13.578 20.078 1 89.38 334 SER A O 1
ATOM 2596 N N . PHE A 1 335 ? 4.051 -12.031 21.422 1 85 335 PHE A N 1
ATOM 2597 C CA . PHE A 1 335 ? 3.344 -12.969 22.281 1 85 335 PHE A CA 1
ATOM 2598 C C . PHE A 1 335 ? 1.968 -12.43 22.656 1 85 335 PHE A C 1
ATOM 2600 O O . PHE A 1 335 ? 1.707 -11.234 22.516 1 85 335 PHE A O 1
ATOM 2607 N N . GLU A 1 336 ? 1.064 -13.281 23.031 1 87 336 GLU A N 1
ATOM 2608 C CA . GLU A 1 336 ? -0.309 -12.938 23.375 1 87 336 GLU A CA 1
ATOM 2609 C C . GLU A 1 336 ? -0.521 -12.992 24.891 1 87 336 GLU A C 1
ATOM 2611 O O . GLU A 1 336 ? -0.792 -14.062 25.438 1 87 336 GLU A O 1
ATOM 2616 N N . PRO A 1 337 ? -0.552 -11.805 25.5 1 82.19 337 PRO A N 1
ATOM 2617 C CA . PRO A 1 337 ? -0.595 -11.789 26.953 1 82.19 337 PRO A CA 1
ATOM 2618 C C . PRO A 1 337 ? -1.884 -12.391 27.516 1 82.19 337 PRO A C 1
ATOM 2620 O O . PRO A 1 337 ? -1.887 -12.938 28.625 1 82.19 337 PRO A O 1
ATOM 2623 N N . TYR A 1 338 ? -3.004 -12.312 26.812 1 81.25 338 TYR A N 1
ATOM 2624 C CA . TYR A 1 338 ? -4.289 -12.828 27.266 1 81.25 338 TYR A CA 1
ATOM 2625 C C . TYR A 1 338 ? -4.699 -14.055 26.453 1 81.25 338 TYR A C 1
ATOM 2627 O O . TYR A 1 338 ? -5.867 -14.445 26.453 1 81.25 338 TYR A O 1
ATOM 2635 N N . GLY A 1 339 ? -3.705 -14.578 25.703 1 81 339 GLY A N 1
ATOM 2636 C CA . GLY A 1 339 ? -4.039 -15.648 24.781 1 81 339 GLY A CA 1
ATOM 2637 C C . GLY A 1 339 ? -4.645 -15.148 23.484 1 81 339 GLY A C 1
ATOM 2638 O O . GLY A 1 339 ? -4.859 -13.945 23.312 1 81 339 GLY A O 1
ATOM 2639 N N . ARG A 1 340 ? -4.91 -16.031 22.688 1 86.56 340 ARG A N 1
ATOM 2640 C CA . ARG A 1 340 ? -5.445 -15.695 21.375 1 86.56 340 ARG A CA 1
ATOM 2641 C C . ARG A 1 340 ? -6.848 -15.109 21.484 1 86.56 340 ARG A C 1
ATOM 2643 O O . ARG A 1 340 ? -7.668 -15.586 22.266 1 86.56 340 ARG A O 1
ATOM 2650 N N . ARG A 1 341 ? -7.16 -14.211 20.703 1 92.5 341 ARG A N 1
ATOM 2651 C CA . ARG A 1 341 ? -8.469 -13.562 20.719 1 92.5 341 ARG A CA 1
ATOM 2652 C C . ARG A 1 341 ? -9.336 -14.047 19.562 1 92.5 341 ARG A C 1
ATOM 2654 O O . ARG A 1 341 ? -10.438 -13.539 19.344 1 92.5 341 ARG A O 1
ATOM 2661 N N . PHE A 1 342 ? -8.836 -14.953 18.719 1 92.94 342 PHE A N 1
ATOM 2662 C CA . PHE A 1 342 ? -9.609 -15.539 17.625 1 92.94 342 PHE A CA 1
ATOM 2663 C C . PHE A 1 342 ? -9.852 -17.016 17.875 1 92.94 342 PHE A C 1
ATOM 2665 O O . PHE A 1 342 ? -9.227 -17.625 18.75 1 92.94 342 PHE A O 1
ATOM 2672 N N . SER A 1 343 ? -10.828 -17.578 17.188 1 90.44 343 SER A N 1
ATOM 2673 C CA . SER A 1 343 ? -11.117 -19.016 17.25 1 90.44 343 SER A CA 1
ATOM 2674 C C . SER A 1 343 ? -11.336 -19.578 15.852 1 90.44 343 SER A C 1
ATOM 2676 O O . SER A 1 343 ? -11.672 -18.844 14.914 1 90.44 343 SER A O 1
ATOM 2678 N N . ILE A 1 344 ? -11.031 -20.781 15.672 1 90.75 344 ILE A N 1
ATOM 2679 C CA . ILE A 1 344 ? -11.352 -21.578 14.492 1 90.75 344 ILE A CA 1
ATOM 2680 C C . ILE A 1 344 ? -12.312 -22.703 14.859 1 90.75 344 ILE A C 1
ATOM 2682 O O . ILE A 1 344 ? -11.922 -23.656 15.531 1 90.75 344 ILE A O 1
ATOM 2686 N N . ALA A 1 345 ? -13.516 -22.5 14.453 1 86.62 345 ALA A N 1
ATOM 2687 C CA . ALA A 1 345 ? -14.539 -23.5 14.75 1 86.62 345 ALA A CA 1
ATOM 2688 C C . ALA A 1 345 ? -14.906 -24.297 13.508 1 86.62 345 ALA A C 1
ATOM 2690 O O . ALA A 1 345 ? -14.719 -23.812 12.383 1 86.62 345 ALA A O 1
ATOM 2691 N N . GLN A 1 346 ? -15.359 -25.453 13.672 1 85.38 346 GLN A N 1
ATOM 2692 C CA . GLN A 1 346 ? -15.867 -26.312 12.602 1 85.38 346 GLN A CA 1
ATOM 2693 C C . GLN A 1 346 ? -14.805 -26.547 11.539 1 85.38 346 GLN A C 1
ATOM 2695 O O . GLN A 1 346 ? -15.117 -26.656 10.352 1 85.38 346 GLN A O 1
ATOM 2700 N N . GLY A 1 347 ? -13.695 -26.422 11.898 1 84.5 347 GLY A N 1
ATOM 2701 C CA . GLY A 1 347 ? -12.586 -26.75 11.023 1 84.5 347 GLY A CA 1
ATOM 2702 C C . GLY A 1 347 ? -12.109 -25.578 10.188 1 84.5 347 GLY A C 1
ATOM 2703 O O . GLY A 1 347 ? -10.922 -25.438 9.906 1 84.5 347 GLY A O 1
ATOM 2704 N N . ASN A 1 348 ? -13.117 -24.672 9.805 1 92.94 348 ASN A N 1
ATOM 2705 C CA . ASN A 1 348 ? -12.68 -23.609 8.898 1 92.94 348 ASN A CA 1
ATOM 2706 C C . ASN A 1 348 ? -13.383 -22.297 9.195 1 92.94 348 ASN A C 1
ATOM 2708 O O . ASN A 1 348 ? -13.273 -21.344 8.422 1 92.94 348 ASN A O 1
ATOM 2712 N N . ARG A 1 349 ? -14.18 -22.234 10.242 1 94.5 349 ARG A N 1
ATOM 2713 C CA . ARG A 1 349 ? -14.875 -21.016 10.625 1 94.5 349 ARG A CA 1
ATOM 2714 C C . ARG A 1 349 ? -14.031 -20.172 11.562 1 94.5 349 ARG A C 1
ATOM 2716 O O . ARG A 1 349 ? -13.797 -20.547 12.711 1 94.5 349 ARG A O 1
ATOM 2723 N N . VAL A 1 350 ? -13.633 -19 11.117 1 95.56 350 VAL A N 1
ATOM 2724 C CA . VAL A 1 350 ? -12.766 -18.109 11.875 1 95.56 350 VAL A CA 1
ATOM 2725 C C . VAL A 1 350 ? -13.594 -16.969 12.469 1 95.56 350 VAL A C 1
ATOM 2727 O O . VAL A 1 350 ? -14.422 -16.375 11.773 1 95.56 350 VAL A O 1
ATOM 2730 N N . LYS A 1 351 ? -13.383 -16.688 13.719 1 96 351 LYS A N 1
ATOM 2731 C CA . LYS A 1 351 ? -14.016 -15.562 14.414 1 96 351 LYS A CA 1
ATOM 2732 C C . LYS A 1 351 ? -12.977 -14.703 15.125 1 96 351 LYS A C 1
ATOM 2734 O O . LYS A 1 351 ? -12.031 -15.219 15.719 1 96 351 LYS A O 1
ATOM 2739 N N . TRP A 1 352 ? -13.094 -13.398 15 1 97.06 352 TRP A N 1
ATOM 2740 C CA . TRP A 1 352 ? -12.141 -12.477 15.617 1 97.06 352 TRP A CA 1
ATOM 2741 C C . TRP A 1 352 ? -12.75 -11.086 15.75 1 97.06 352 TRP A C 1
ATOM 2743 O O . TRP A 1 352 ? -13.078 -10.445 14.75 1 97.06 352 TRP A O 1
ATOM 2753 N N . LEU A 1 353 ? -13.016 -10.57 16.969 1 97.06 353 LEU A N 1
ATOM 2754 C CA . LEU A 1 353 ? -13.406 -9.203 17.297 1 97.06 353 LEU A CA 1
ATOM 2755 C C . LEU A 1 353 ? -14.508 -8.719 16.359 1 97.06 353 LEU A C 1
ATOM 2757 O O . LEU A 1 353 ? -14.391 -7.656 15.742 1 97.06 353 LEU A O 1
ATOM 2761 N N . GLY A 1 354 ? -15.5 -9.461 16.156 1 97.31 354 GLY A N 1
ATOM 2762 C CA . GLY A 1 354 ? -16.656 -9.078 15.367 1 97.31 354 GLY A CA 1
ATOM 2763 C C . GLY A 1 354 ? -16.672 -9.688 13.984 1 97.31 354 GLY A C 1
ATOM 2764 O O . GLY A 1 354 ? -17.719 -9.781 13.344 1 97.31 354 GLY A O 1
ATOM 2765 N N . TRP A 1 355 ? -15.547 -10.094 13.469 1 98.56 355 TRP A N 1
ATOM 2766 C CA . TRP A 1 355 ? -15.453 -10.742 12.164 1 98.56 355 TRP A CA 1
ATOM 2767 C C . TRP A 1 355 ? -15.789 -12.227 12.281 1 98.56 355 TRP A C 1
ATOM 2769 O O . TRP A 1 355 ? -15.453 -12.875 13.273 1 98.56 355 TRP A O 1
ATOM 2779 N N . GLU A 1 356 ? -16.422 -12.711 11.281 1 98.19 356 GLU A N 1
ATOM 2780 C CA . GLU A 1 356 ? -16.703 -14.133 11.125 1 98.19 356 GLU A CA 1
ATOM 2781 C C . GLU A 1 356 ? -16.703 -14.531 9.648 1 98.19 356 GLU A C 1
ATOM 2783 O O . GLU A 1 356 ? -17.266 -13.836 8.805 1 98.19 356 GLU A O 1
ATOM 2788 N N . LEU A 1 357 ? -16.047 -15.617 9.32 1 98.56 357 LEU A N 1
ATOM 2789 C CA . LEU A 1 357 ? -16 -16.078 7.934 1 98.56 357 LEU A CA 1
ATOM 2790 C C . LEU A 1 357 ? -15.602 -17.547 7.859 1 98.56 357 LEU A C 1
ATOM 2792 O O . LEU A 1 357 ? -15.164 -18.125 8.859 1 98.56 357 LEU A O 1
ATOM 2796 N N . TYR A 1 358 ? -15.789 -18.125 6.75 1 97.5 358 TYR A N 1
ATOM 2797 C CA . TYR A 1 358 ? -15.32 -19.484 6.457 1 97.5 358 TYR A CA 1
ATOM 2798 C C . TYR A 1 358 ? -14.164 -19.453 5.461 1 97.5 358 TYR A C 1
ATOM 2800 O O . TYR A 1 358 ? -14.273 -18.828 4.398 1 97.5 358 TYR A O 1
ATOM 2808 N N . VAL A 1 359 ? -13.07 -20.125 5.828 1 97.25 359 VAL A N 1
ATOM 2809 C CA . VAL A 1 359 ? -11.883 -20.172 4.977 1 97.25 359 VAL A CA 1
ATOM 2810 C C . VAL A 1 359 ? -11.961 -21.391 4.055 1 97.25 359 VAL A C 1
ATOM 2812 O O . VAL A 1 359 ? -12.219 -22.516 4.508 1 97.25 359 VAL A O 1
ATOM 2815 N N . GLY A 1 360 ? -11.781 -21.141 2.777 1 96.56 360 GLY A N 1
ATOM 2816 C CA . GLY A 1 360 ? -11.734 -22.203 1.794 1 96.56 360 GLY A CA 1
ATOM 2817 C C . GLY A 1 360 ? -10.656 -22 0.744 1 96.56 360 GLY A C 1
ATOM 2818 O O . GLY A 1 360 ? -9.859 -21.078 0.838 1 96.56 360 GLY A O 1
ATOM 2819 N N . TYR A 1 361 ? -10.617 -22.938 -0.166 1 96.31 361 TYR A N 1
ATOM 2820 C CA . TYR A 1 361 ? -9.68 -22.938 -1.287 1 96.31 361 TYR A CA 1
ATOM 2821 C C . TYR A 1 361 ? -10.164 -23.859 -2.404 1 96.31 361 TYR A C 1
ATOM 2823 O O . TYR A 1 361 ? -10.922 -24.797 -2.156 1 96.31 361 TYR A O 1
ATOM 2831 N N . LEU A 1 362 ? -9.805 -23.5 -3.584 1 96.31 362 LEU A N 1
ATOM 2832 C CA . LEU A 1 362 ? -9.984 -24.406 -4.719 1 96.31 362 LEU A CA 1
ATOM 2833 C C . LEU A 1 362 ? -8.641 -24.859 -5.273 1 96.31 362 LEU A C 1
ATOM 2835 O O . LEU A 1 362 ? -7.691 -24.078 -5.336 1 96.31 362 LEU A O 1
ATOM 2839 N N . PRO A 1 363 ? -8.594 -26.156 -5.641 1 95.56 363 PRO A N 1
ATOM 2840 C CA . PRO A 1 363 ? -7.301 -26.641 -6.125 1 95.56 363 PRO A CA 1
ATOM 2841 C C . PRO A 1 363 ? -6.793 -25.859 -7.336 1 95.56 363 PRO A C 1
ATOM 2843 O O . PRO A 1 363 ? -5.586 -25.656 -7.492 1 95.56 363 PRO A O 1
ATOM 2846 N N . HIS A 1 364 ? -7.648 -25.297 -8.148 1 95.12 364 HIS A N 1
ATOM 2847 C CA . HIS A 1 364 ? -7.238 -24.578 -9.352 1 95.12 364 HIS A CA 1
ATOM 2848 C C . HIS A 1 364 ? -7.125 -23.078 -9.078 1 95.12 364 HIS A C 1
ATOM 2850 O O . HIS A 1 364 ? -6.332 -22.391 -9.719 1 95.12 364 HIS A O 1
ATOM 2856 N N . TYR A 1 365 ? -7.941 -22.344 -8.211 1 92.62 365 TYR A N 1
ATOM 2857 C CA . TYR A 1 365 ? -7.984 -20.891 -8.094 1 92.62 365 TYR A CA 1
ATOM 2858 C C . TYR A 1 365 ? -7.406 -20.422 -6.762 1 92.62 365 TYR A C 1
ATOM 2860 O O . TYR A 1 365 ? -7.145 -19.234 -6.57 1 92.62 365 TYR A O 1
ATOM 2868 N N . GLY A 1 366 ? -7.156 -21.078 -5.898 1 91.81 366 GLY A N 1
ATOM 2869 C CA . GLY A 1 366 ? -6.527 -20.641 -4.66 1 91.81 366 GLY A CA 1
ATOM 2870 C C . GLY A 1 366 ? -7.527 -20.328 -3.561 1 91.81 366 GLY A C 1
ATOM 2871 O O . GLY A 1 366 ? -8.508 -21.062 -3.383 1 91.81 366 GLY A O 1
ATOM 2872 N N . PRO A 1 367 ? -7.191 -19.172 -2.736 1 97.44 367 PRO A N 1
ATOM 2873 C CA . PRO A 1 367 ? -8.016 -18.938 -1.548 1 97.44 367 PRO A CA 1
ATOM 2874 C C . PRO A 1 367 ? -9.398 -18.391 -1.888 1 97.44 367 PRO A C 1
ATOM 2876 O O . PRO A 1 367 ? -9.539 -17.609 -2.836 1 97.44 367 PRO A O 1
ATOM 2879 N N . ARG A 1 368 ? -10.336 -18.719 -1.111 1 97.94 368 ARG A N 1
ATOM 2880 C CA . ARG A 1 368 ? -11.664 -18.109 -1.12 1 97.94 368 ARG A CA 1
ATOM 2881 C C . ARG A 1 368 ? -12.203 -17.969 0.298 1 97.94 368 ARG A C 1
ATOM 2883 O O . ARG A 1 368 ? -11.953 -18.812 1.158 1 97.94 368 ARG A O 1
ATOM 2890 N N . TYR A 1 369 ? -12.859 -16.969 0.593 1 98.69 369 TYR A N 1
ATOM 2891 C CA . TYR A 1 369 ? -13.477 -16.625 1.864 1 98.69 369 TYR A CA 1
ATOM 2892 C C . TYR A 1 369 ? -14.984 -16.453 1.708 1 98.69 369 TYR A C 1
ATOM 2894 O O . TYR A 1 369 ? -15.445 -15.656 0.895 1 98.69 369 TYR A O 1
ATOM 2902 N N . MET A 1 370 ? -15.727 -17.234 2.49 1 98.62 370 MET A N 1
ATOM 2903 C CA . MET A 1 370 ? -17.172 -17.297 2.312 1 98.62 370 MET A CA 1
ATOM 2904 C C . MET A 1 370 ? -17.891 -16.688 3.51 1 98.62 370 MET A C 1
ATOM 2906 O O . MET A 1 370 ? -17.406 -16.766 4.641 1 98.62 370 MET A O 1
ATOM 2910 N N . ASP A 1 371 ? -19.031 -16.109 3.201 1 98.69 371 ASP A N 1
ATOM 2911 C CA . ASP A 1 371 ? -19.922 -15.547 4.207 1 98.69 371 ASP A CA 1
ATOM 2912 C C . ASP A 1 371 ? -19.156 -14.648 5.184 1 98.69 371 ASP A C 1
ATOM 2914 O O . ASP A 1 371 ? -19.203 -14.867 6.395 1 98.69 371 ASP A O 1
ATOM 2918 N N . VAL A 1 372 ? -18.531 -13.703 4.641 1 98.88 372 VAL A N 1
ATOM 2919 C CA . VAL A 1 372 ? -17.734 -12.773 5.43 1 98.88 372 VAL A CA 1
ATOM 2920 C C . VAL A 1 372 ? -18.656 -11.789 6.152 1 98.88 372 VAL A C 1
ATOM 2922 O O . VAL A 1 372 ? -19.344 -10.992 5.512 1 98.88 372 VAL A O 1
ATOM 2925 N N . ARG A 1 373 ? -18.562 -11.836 7.453 1 98.75 373 ARG A N 1
ATOM 2926 C CA . ARG A 1 373 ? -19.453 -11.008 8.273 1 98.75 373 ARG A CA 1
ATOM 2927 C C . ARG A 1 373 ? -18.641 -10.133 9.227 1 98.75 373 ARG A C 1
ATOM 2929 O O . ARG A 1 373 ? -17.562 -10.523 9.672 1 98.75 373 ARG A O 1
ATOM 2936 N N . PHE A 1 374 ? -19.188 -9 9.469 1 98.56 374 PHE A N 1
ATOM 2937 C CA . PHE A 1 374 ? -18.688 -8.109 10.516 1 98.56 374 PHE A CA 1
ATOM 2938 C C . PHE A 1 374 ? -19.828 -7.629 11.406 1 98.56 374 PHE A C 1
ATOM 2940 O O . PHE A 1 374 ? -20.844 -7.16 10.906 1 98.56 374 PHE A O 1
ATOM 2947 N N . LYS A 1 375 ? -19.625 -7.824 12.695 1 97.38 375 LYS A N 1
ATOM 2948 C CA . LYS A 1 375 ? -20.625 -7.457 13.711 1 97.38 375 LYS A CA 1
ATOM 2949 C C . LYS A 1 375 ? -21.984 -8.031 13.367 1 97.38 375 LYS A C 1
ATOM 2951 O O . LYS A 1 375 ? -23 -7.332 13.445 1 97.38 375 LYS A O 1
ATOM 2956 N N . GLY A 1 376 ? -21.984 -9.203 12.875 1 97 376 GLY A N 1
ATOM 2957 C CA . GLY A 1 376 ? -23.188 -9.977 12.672 1 97 376 GLY A CA 1
ATOM 2958 C C . GLY A 1 376 ? -23.812 -9.766 11.305 1 97 376 GLY A C 1
ATOM 2959 O O . GLY A 1 376 ? -24.734 -10.484 10.922 1 97 376 GLY A O 1
ATOM 2960 N N . GLU A 1 377 ? -23.25 -8.875 10.5 1 97.75 377 GLU A N 1
ATOM 2961 C CA . GLU A 1 377 ? -23.812 -8.594 9.188 1 97.75 377 GLU A CA 1
ATOM 2962 C C . GLU A 1 377 ? -22.891 -9.062 8.07 1 97.75 377 GLU A C 1
ATOM 2964 O O . GLU A 1 377 ? -21.672 -8.844 8.141 1 97.75 377 GLU A O 1
ATOM 2969 N N . ARG A 1 378 ? -23.531 -9.695 7.074 1 98.38 378 ARG A N 1
ATOM 2970 C CA . ARG A 1 378 ? -22.719 -10.141 5.953 1 98.38 378 ARG A CA 1
ATOM 2971 C C . ARG A 1 378 ? -22.25 -8.961 5.105 1 98.38 378 ARG A C 1
ATOM 2973 O O . ARG A 1 378 ? -23.062 -8.094 4.75 1 98.38 378 ARG A O 1
ATOM 2980 N N . ILE A 1 379 ? -21 -8.922 4.809 1 98.62 379 ILE A N 1
ATOM 2981 C CA . ILE A 1 379 ? -20.422 -7.934 3.912 1 98.62 379 ILE A CA 1
ATOM 2982 C C . ILE A 1 379 ? -20.234 -8.539 2.523 1 98.62 379 ILE A C 1
ATOM 2984 O O . ILE A 1 379 ? -20.516 -7.891 1.512 1 98.62 379 ILE A O 1
ATOM 2988 N N . ALA A 1 380 ? -19.766 -9.766 2.51 1 98.88 380 ALA A N 1
ATOM 2989 C CA . ALA A 1 380 ? -19.531 -10.477 1.253 1 98.88 380 ALA A CA 1
ATOM 2990 C C . ALA A 1 380 ? -19.922 -11.945 1.372 1 98.88 380 ALA A C 1
ATOM 2992 O O . ALA A 1 380 ? -19.656 -12.586 2.391 1 98.88 380 ALA A O 1
ATOM 2993 N N . TYR A 1 381 ? -20.578 -12.383 0.361 1 98.69 381 TYR A N 1
ATOM 2994 C CA . TYR A 1 381 ? -20.875 -13.812 0.27 1 98.69 381 TYR A CA 1
ATOM 2995 C C . TYR A 1 381 ? -19.625 -14.609 -0.095 1 98.69 381 TYR A C 1
ATOM 2997 O O . TYR A 1 381 ? -19.406 -15.703 0.427 1 98.69 381 TYR A O 1
ATOM 3005 N N . GLU A 1 382 ? -18.828 -13.961 -0.965 1 98.69 382 GLU A N 1
ATOM 3006 C CA . GLU A 1 382 ? -17.641 -14.625 -1.473 1 98.69 382 GLU A CA 1
ATOM 3007 C C . GLU A 1 382 ? -16.562 -13.609 -1.835 1 98.69 382 GLU A C 1
ATOM 3009 O O . GLU A 1 382 ? -16.844 -12.594 -2.473 1 98.69 382 GLU A O 1
ATOM 3014 N N . ILE A 1 383 ? -15.391 -13.844 -1.393 1 98.81 383 ILE A N 1
ATOM 3015 C CA . ILE A 1 383 ? -14.156 -13.25 -1.893 1 98.81 383 ILE A CA 1
ATOM 3016 C C . ILE A 1 383 ? -13.188 -14.344 -2.318 1 98.81 383 ILE A C 1
ATOM 3018 O O . ILE A 1 383 ? -12.727 -15.133 -1.487 1 98.81 383 ILE A O 1
ATOM 3022 N N . SER A 1 384 ? -12.852 -14.375 -3.605 1 98.12 384 SER A N 1
ATOM 3023 C CA . SER A 1 384 ? -12.039 -15.508 -4.043 1 98.12 384 SER A CA 1
ATOM 3024 C C . SER A 1 384 ? -11.078 -15.102 -5.156 1 98.12 384 SER A C 1
ATOM 3026 O O . SER A 1 384 ? -11.422 -14.289 -6.02 1 98.12 384 SER A O 1
ATOM 3028 N N . MET A 1 385 ? -9.898 -15.68 -5.121 1 97.94 385 MET A N 1
ATOM 3029 C CA . MET A 1 385 ? -8.93 -15.484 -6.199 1 97.94 385 MET A CA 1
ATOM 3030 C C . MET A 1 385 ? -9.391 -16.188 -7.473 1 97.94 385 MET A C 1
ATOM 3032 O O . MET A 1 385 ? -9.875 -17.312 -7.422 1 97.94 385 MET A O 1
ATOM 3036 N N . GLN A 1 386 ? -9.234 -15.492 -8.555 1 97.06 386 GLN A N 1
ATOM 3037 C CA . GLN A 1 386 ? -9.727 -16.016 -9.828 1 97.06 386 GLN A CA 1
ATOM 3038 C C . GLN A 1 386 ? -8.57 -16.406 -10.742 1 97.06 386 GLN A C 1
ATOM 3040 O O . GLN A 1 386 ? -8.734 -17.25 -11.625 1 97.06 386 GLN A O 1
ATOM 3045 N N . GLU A 1 387 ? -7.484 -15.711 -10.562 1 97.5 387 GLU A N 1
ATOM 3046 C CA . GLU A 1 387 ? -6.348 -15.961 -11.445 1 97.5 387 GLU A CA 1
ATOM 3047 C C . GLU A 1 387 ? -5.074 -15.336 -10.891 1 97.5 387 GLU A C 1
ATOM 3049 O O . GLU A 1 387 ? -5.129 -14.359 -10.141 1 97.5 387 GLU A O 1
ATOM 3054 N N . ALA A 1 388 ? -3.967 -15.922 -11.219 1 97.62 388 ALA A N 1
ATOM 3055 C CA . ALA A 1 388 ? -2.631 -15.336 -11.125 1 97.62 388 ALA A CA 1
ATOM 3056 C C . ALA A 1 388 ? -1.888 -15.438 -12.453 1 97.62 388 ALA A C 1
ATOM 3058 O O . ALA A 1 388 ? -1.427 -16.516 -12.828 1 97.62 388 ALA A O 1
ATOM 3059 N N . LEU A 1 389 ? -1.78 -14.312 -13.062 1 97.25 389 LEU A N 1
ATOM 3060 C CA . LEU A 1 389 ? -1.187 -14.25 -14.391 1 97.25 389 LEU A CA 1
ATOM 3061 C C . LEU A 1 389 ? 0.274 -13.82 -14.32 1 97.25 389 LEU A C 1
ATOM 3063 O O . LEU A 1 389 ? 0.621 -12.922 -13.547 1 97.25 389 LEU A O 1
ATOM 3067 N N . ALA A 1 390 ? 1.102 -14.43 -15.07 1 97.06 390 ALA A N 1
ATOM 3068 C CA . ALA A 1 390 ? 2.43 -13.93 -15.414 1 97.06 390 ALA A CA 1
ATOM 3069 C C . ALA A 1 390 ? 2.633 -13.891 -16.922 1 97.06 390 ALA A C 1
ATOM 3071 O O . ALA A 1 390 ? 2.568 -14.93 -17.594 1 97.06 390 ALA A O 1
ATOM 3072 N N . SER A 1 391 ? 2.854 -12.773 -17.469 1 96.88 391 SER A N 1
ATOM 3073 C CA . SER A 1 391 ? 3.076 -12.609 -18.906 1 96.88 391 SER A CA 1
ATOM 3074 C C . SER A 1 391 ? 4.457 -12.023 -19.188 1 96.88 391 SER A C 1
ATOM 3076 O O . SER A 1 391 ? 4.801 -10.953 -18.688 1 96.88 391 SER A O 1
ATOM 3078 N N . TYR A 1 392 ? 5.238 -12.703 -20.047 1 96.31 392 TYR A N 1
ATOM 3079 C CA . TYR A 1 392 ? 6.641 -12.367 -20.266 1 96.31 392 TYR A CA 1
ATOM 3080 C C . TYR A 1 392 ? 6.836 -11.633 -21.578 1 96.31 392 TYR A C 1
ATOM 3082 O O . TYR A 1 392 ? 5.934 -11.617 -22.422 1 96.31 392 TYR A O 1
ATOM 3090 N N . GLY A 1 393 ? 8.008 -11 -21.734 1 94.88 393 GLY A N 1
ATOM 3091 C CA . GLY A 1 393 ? 8.523 -10.461 -22.984 1 94.88 393 GLY A CA 1
ATOM 3092 C C . GLY A 1 393 ? 10 -10.75 -23.188 1 94.88 393 GLY A C 1
ATOM 3093 O O . GLY A 1 393 ? 10.797 -10.625 -22.266 1 94.88 393 GLY A O 1
ATOM 3094 N N . ALA A 1 394 ? 10.281 -11.195 -24.359 1 93.94 394 ALA A N 1
ATOM 3095 C CA . ALA A 1 394 ? 11.664 -11.492 -24.75 1 93.94 394 ALA A CA 1
ATOM 3096 C C . ALA A 1 394 ? 11.766 -11.727 -26.25 1 93.94 394 ALA A C 1
ATOM 3098 O O . ALA A 1 394 ? 10.766 -11.695 -26.969 1 93.94 394 ALA A O 1
ATOM 3099 N N . SER A 1 395 ? 13.039 -11.922 -26.703 1 90.44 395 SER A N 1
ATOM 3100 C CA . SER A 1 395 ? 13.242 -12.195 -28.125 1 90.44 395 SER A CA 1
ATOM 3101 C C . SER A 1 395 ? 13.508 -13.68 -28.359 1 90.44 395 SER A C 1
ATOM 3103 O O . SER A 1 395 ? 13.523 -14.133 -29.516 1 90.44 395 SER A O 1
ATOM 3105 N N . ASP A 1 396 ? 13.703 -14.406 -27.328 1 91.88 396 ASP A N 1
ATOM 3106 C CA . ASP A 1 396 ? 13.961 -15.836 -27.516 1 91.88 396 ASP A CA 1
ATOM 3107 C C . ASP A 1 396 ? 12.656 -16.609 -27.703 1 91.88 396 ASP A C 1
ATOM 3109 O O . ASP A 1 396 ? 11.578 -16.016 -27.719 1 91.88 396 ASP A O 1
ATOM 3113 N N . LEU A 1 397 ? 12.82 -17.875 -27.859 1 94.12 397 LEU A N 1
ATOM 3114 C CA . LEU A 1 397 ? 11.68 -18.719 -28.219 1 94.12 397 LEU A CA 1
ATOM 3115 C C . LEU A 1 397 ? 10.773 -18.953 -27.016 1 94.12 397 LEU A C 1
ATOM 3117 O O . LEU A 1 397 ? 9.562 -18.75 -27.109 1 94.12 397 LEU A O 1
ATOM 3121 N N . SER A 1 398 ? 11.312 -19.328 -25.938 1 93.38 398 SER A N 1
ATOM 3122 C CA . SER A 1 398 ? 10.523 -19.75 -24.797 1 93.38 398 SER A CA 1
ATOM 3123 C C . SER A 1 398 ? 9.953 -18.562 -24.031 1 93.38 398 SER A C 1
ATOM 3125 O O . SER A 1 398 ? 8.742 -18.469 -23.812 1 93.38 398 SER A O 1
ATOM 3127 N N . GLN A 1 399 ? 10.773 -17.578 -23.656 1 92.69 399 GLN A N 1
ATOM 3128 C CA . GLN A 1 399 ? 10.32 -16.438 -22.859 1 92.69 399 GLN A CA 1
ATOM 3129 C C . GLN A 1 399 ? 9.289 -15.609 -23.609 1 92.69 399 GLN A C 1
ATOM 3131 O O . GLN A 1 399 ? 8.297 -15.164 -23.031 1 92.69 399 GLN A O 1
ATOM 3136 N N . ALA A 1 400 ? 9.523 -15.43 -24.859 1 93.62 400 ALA A N 1
ATOM 3137 C CA . ALA A 1 400 ? 8.609 -14.625 -25.672 1 93.62 400 ALA A CA 1
ATOM 3138 C C . ALA A 1 400 ? 7.211 -15.219 -25.672 1 93.62 400 ALA A C 1
ATOM 3140 O O . ALA A 1 400 ? 6.219 -14.492 -25.766 1 93.62 400 ALA A O 1
ATOM 3141 N N . ASN A 1 401 ? 7.18 -16.5 -25.594 1 94.56 401 ASN A N 1
ATOM 3142 C CA . ASN A 1 401 ? 5.898 -17.188 -25.734 1 94.56 401 ASN A CA 1
ATOM 3143 C C . ASN A 1 401 ? 5.34 -17.641 -24.391 1 94.56 401 ASN A C 1
ATOM 3145 O O . ASN A 1 401 ? 4.469 -18.516 -24.344 1 94.56 401 ASN A O 1
ATOM 3149 N N . THR A 1 402 ? 5.801 -17.047 -23.375 1 94.56 402 THR A N 1
ATOM 3150 C CA . THR A 1 402 ? 5.375 -17.484 -22.047 1 94.56 402 THR A CA 1
ATOM 3151 C C . THR A 1 402 ? 4.289 -16.562 -21.5 1 94.56 402 THR A C 1
ATOM 3153 O O . THR A 1 402 ? 4.535 -15.367 -21.266 1 94.56 402 THR A O 1
ATOM 3156 N N . VAL A 1 403 ? 3.09 -17 -21.359 1 95.81 403 VAL A N 1
ATOM 3157 C CA . VAL A 1 403 ? 1.964 -16.484 -20.594 1 95.81 403 VAL A CA 1
ATOM 3158 C C . VAL A 1 403 ? 1.418 -17.578 -19.672 1 95.81 403 VAL A C 1
ATOM 3160 O O . VAL A 1 403 ? 0.922 -18.609 -20.156 1 95.81 403 VAL A O 1
ATOM 3163 N N . TYR A 1 404 ? 1.538 -17.344 -18.422 1 96.94 404 TYR A N 1
ATOM 3164 C CA . TYR A 1 404 ? 1.016 -18.312 -17.469 1 96.94 404 TYR A CA 1
ATOM 3165 C C . TYR A 1 404 ? -0.314 -17.844 -16.891 1 96.94 404 TYR A C 1
ATOM 3167 O O . TYR A 1 404 ? -0.416 -16.734 -16.375 1 96.94 404 TYR A O 1
ATOM 3175 N N . LEU A 1 405 ? -1.306 -18.641 -17.016 1 96.81 405 LEU A N 1
ATOM 3176 C CA . LEU A 1 405 ? -2.502 -18.594 -16.172 1 96.81 405 LEU A CA 1
ATOM 3177 C C . LEU A 1 405 ? -2.445 -19.656 -15.086 1 96.81 405 LEU A C 1
ATOM 3179 O O . LEU A 1 405 ? -2.748 -20.828 -15.344 1 96.81 405 LEU A O 1
ATOM 3183 N N . ASP A 1 406 ? -2.211 -19.281 -13.93 1 96.94 406 ASP A N 1
ATOM 3184 C CA . ASP A 1 406 ? -1.803 -20.25 -12.906 1 96.94 406 ASP A CA 1
ATOM 3185 C C . ASP A 1 406 ? -3.006 -21.016 -12.359 1 96.94 406 ASP A C 1
ATOM 3187 O O . ASP A 1 406 ? -2.846 -22.031 -11.68 1 96.94 406 ASP A O 1
ATOM 3191 N N . SER A 1 407 ? -4.188 -20.516 -12.586 1 95.94 407 SER A N 1
ATOM 3192 C CA . SER A 1 407 ? -5.332 -21.375 -12.305 1 95.94 407 SER A CA 1
ATOM 3193 C C . SER A 1 407 ? -5.18 -22.734 -12.984 1 95.94 407 SER A C 1
ATOM 3195 O O . SER A 1 407 ? -5.5 -23.766 -12.398 1 95.94 407 SER A O 1
ATOM 3197 N N . HIS A 1 408 ? -4.664 -22.719 -14.18 1 95.25 408 HIS A N 1
ATOM 3198 C CA . HIS A 1 408 ? -4.383 -23.922 -14.953 1 95.25 408 HIS A CA 1
ATOM 3199 C C . HIS A 1 408 ? -3.393 -24.812 -14.227 1 95.25 408 HIS A C 1
ATOM 3201 O O . HIS A 1 408 ? -3.549 -26.047 -14.227 1 95.25 408 HIS A O 1
ATOM 3207 N N . TRP A 1 409 ? -2.461 -24.25 -13.586 1 94.31 409 TRP A N 1
ATOM 3208 C CA . TRP A 1 409 ? -1.373 -24.969 -12.938 1 94.31 409 TRP A CA 1
ATOM 3209 C C . TRP A 1 409 ? -1.735 -25.312 -11.492 1 94.31 409 TRP A C 1
ATOM 3211 O O . TRP A 1 409 ? -0.998 -26.047 -10.82 1 94.31 409 TRP A O 1
ATOM 3221 N N . GLY A 1 410 ? -2.869 -24.875 -11.031 1 95.44 410 GLY A N 1
ATOM 3222 C CA . GLY A 1 410 ? -3.367 -25.25 -9.719 1 95.44 410 GLY A CA 1
ATOM 3223 C C . GLY A 1 410 ? -2.803 -24.406 -8.602 1 95.44 410 GLY A C 1
ATOM 3224 O O . GLY A 1 410 ? -1.933 -24.844 -7.852 1 95.44 410 GLY A O 1
ATOM 3225 N N . ILE A 1 411 ? -3.43 -23.25 -8.375 1 96.81 411 ILE A N 1
ATOM 3226 C CA . ILE A 1 411 ? -2.979 -22.359 -7.316 1 96.81 411 ILE A CA 1
ATOM 3227 C C . ILE A 1 411 ? -3.217 -23 -5.957 1 96.81 411 ILE A C 1
ATOM 3229 O O . ILE A 1 411 ? -2.291 -23.141 -5.152 1 96.81 411 ILE A O 1
ATOM 3233 N N . GLY A 1 412 ? -4.422 -23.5 -5.719 1 95.88 412 GLY A N 1
ATOM 3234 C CA . GLY A 1 412 ? -4.746 -24.125 -4.449 1 95.88 412 GLY A CA 1
ATOM 3235 C C . GLY A 1 412 ? -4.094 -25.484 -4.273 1 95.88 412 GLY A C 1
ATOM 3236 O O . GLY A 1 412 ? -3.811 -25.906 -3.148 1 95.88 412 GLY A O 1
ATOM 3237 N N . ALA A 1 413 ? -3.85 -26.172 -5.371 1 95.06 413 ALA A N 1
ATOM 3238 C CA . ALA A 1 413 ? -3.199 -27.484 -5.309 1 95.06 413 ALA A CA 1
ATOM 3239 C C . ALA A 1 413 ? -1.709 -27.344 -5.016 1 95.06 413 ALA A C 1
ATOM 3241 O O . ALA A 1 413 ? -1.04 -28.312 -4.68 1 95.06 413 ALA A O 1
ATOM 3242 N N . SER A 1 414 ? -1.278 -26.094 -5.055 1 95.38 414 SER A N 1
ATOM 3243 C CA . SER A 1 414 ? 0.144 -25.828 -4.855 1 95.38 414 SER A CA 1
ATOM 3244 C C . SER A 1 414 ? 0.405 -25.172 -3.504 1 95.38 414 SER A C 1
ATOM 3246 O O . SER A 1 414 ? 1.461 -24.578 -3.291 1 95.38 414 SER A O 1
ATOM 3248 N N . VAL A 1 415 ? -0.525 -25.25 -2.621 1 94.69 415 VAL A N 1
ATOM 3249 C CA . VAL A 1 415 ? -0.293 -24.75 -1.274 1 94.69 415 VAL A CA 1
ATOM 3250 C C . VAL A 1 415 ? 0.728 -25.625 -0.558 1 94.69 415 VAL A C 1
ATOM 3252 O O . VAL A 1 415 ? 0.787 -26.844 -0.794 1 94.69 415 VAL A O 1
ATOM 3255 N N . ARG A 1 416 ? 1.508 -25.031 0.307 1 94.25 416 ARG A N 1
ATOM 3256 C CA . ARG A 1 416 ? 2.576 -25.75 0.981 1 94.25 416 ARG A CA 1
ATOM 3257 C C . ARG A 1 416 ? 2.516 -25.547 2.49 1 94.25 416 ARG A C 1
ATOM 3259 O O . ARG A 1 416 ? 1.942 -24.562 2.961 1 94.25 416 ARG A O 1
ATOM 3266 N N . GLU A 1 417 ? 3.111 -26.531 3.1 1 92.31 417 GLU A N 1
ATOM 3267 C CA . GLU A 1 417 ? 3.248 -26.422 4.551 1 92.31 417 GLU A CA 1
ATOM 3268 C C . GLU A 1 417 ? 3.98 -25.141 4.934 1 92.31 417 GLU A C 1
ATOM 3270 O O . GLU A 1 417 ? 4.965 -24.766 4.293 1 92.31 417 GLU A O 1
ATOM 3275 N N . LEU A 1 418 ? 3.469 -24.484 5.953 1 93.94 418 LEU A N 1
ATOM 3276 C CA . LEU A 1 418 ? 4.031 -23.203 6.391 1 93.94 418 LEU A CA 1
ATOM 3277 C C . LEU A 1 418 ? 4.961 -23.391 7.582 1 93.94 418 LEU A C 1
ATOM 3279 O O . LEU A 1 418 ? 4.68 -24.219 8.469 1 93.94 418 LEU A O 1
ATOM 3283 N N . VAL A 1 419 ? 6.031 -22.656 7.59 1 93.38 419 VAL A N 1
ATOM 3284 C CA . VAL A 1 419 ? 7.047 -22.781 8.633 1 93.38 419 VAL A CA 1
ATOM 3285 C C . VAL A 1 419 ? 6.766 -21.781 9.75 1 93.38 419 VAL A C 1
ATOM 3287 O O . VAL A 1 419 ? 6.805 -20.562 9.531 1 93.38 419 VAL A O 1
ATOM 3290 N N . GLN A 1 420 ? 6.496 -22.312 10.914 1 91.12 420 GLN A N 1
ATOM 3291 C CA . GLN A 1 420 ? 6.293 -21.469 12.086 1 91.12 420 GLN A CA 1
ATOM 3292 C C . GLN A 1 420 ? 7.543 -20.641 12.398 1 91.12 420 GLN A C 1
ATOM 3294 O O . GLN A 1 420 ? 8.656 -21.172 12.391 1 91.12 420 GLN A O 1
ATOM 3299 N N . GLY A 1 421 ? 7.363 -19.344 12.609 1 91.88 421 GLY A N 1
ATOM 3300 C CA . GLY A 1 421 ? 8.469 -18.469 12.945 1 91.88 421 GLY A CA 1
ATOM 3301 C C . GLY A 1 421 ? 9.039 -17.734 11.75 1 91.88 421 GLY A C 1
ATOM 3302 O O . GLY A 1 421 ? 9.781 -16.766 11.898 1 91.88 421 GLY A O 1
ATOM 3303 N N . ILE A 1 422 ? 8.688 -18.219 10.547 1 95.19 422 ILE A N 1
ATOM 3304 C CA . ILE A 1 422 ? 9.164 -17.578 9.336 1 95.19 422 ILE A CA 1
ATOM 3305 C C . ILE A 1 422 ? 7.98 -17.188 8.453 1 95.19 422 ILE A C 1
ATOM 3307 O O . ILE A 1 422 ? 7.691 -16 8.273 1 95.19 422 ILE A O 1
ATOM 3311 N N . ASP A 1 423 ? 7.25 -18.234 8.039 1 96.19 423 ASP A N 1
ATOM 3312 C CA . ASP A 1 423 ? 6.066 -17.938 7.238 1 96.19 423 ASP A CA 1
ATOM 3313 C C . ASP A 1 423 ? 4.977 -17.281 8.086 1 96.19 423 ASP A C 1
ATOM 3315 O O . ASP A 1 423 ? 4.242 -16.422 7.594 1 96.19 423 ASP A O 1
ATOM 3319 N N . CYS A 1 424 ? 4.855 -17.734 9.281 1 95.38 424 CYS A N 1
ATOM 3320 C CA . CYS A 1 424 ? 3.893 -17.25 10.258 1 95.38 424 CYS A CA 1
ATOM 3321 C C . CYS A 1 424 ? 4.547 -17.062 11.625 1 95.38 424 CYS A C 1
ATOM 3323 O O . CYS A 1 424 ? 5.52 -17.734 11.945 1 95.38 424 CYS A O 1
ATOM 3325 N N . PRO A 1 425 ? 4.039 -16.141 12.375 1 94.06 425 PRO A N 1
ATOM 3326 C CA . PRO A 1 425 ? 4.648 -15.93 13.688 1 94.06 425 PRO A CA 1
ATOM 3327 C C . PRO A 1 425 ? 4.473 -17.141 14.609 1 94.06 425 PRO A C 1
ATOM 3329 O O . PRO A 1 425 ? 3.703 -18.047 14.305 1 94.06 425 PRO A O 1
ATOM 3332 N N . MET A 1 426 ? 5.156 -17.109 15.727 1 88.75 426 MET A N 1
ATOM 3333 C CA . MET A 1 426 ? 5.137 -18.188 16.703 1 88.75 426 MET A CA 1
ATOM 3334 C C . MET A 1 426 ? 3.742 -18.375 17.281 1 88.75 426 MET A C 1
ATOM 3336 O O . MET A 1 426 ? 3.398 -19.469 17.75 1 88.75 426 MET A O 1
ATOM 3340 N N . THR A 1 427 ? 2.869 -17.391 17.172 1 88.81 427 THR A N 1
ATOM 3341 C CA . THR A 1 427 ? 1.553 -17.406 17.797 1 88.81 427 THR A CA 1
ATOM 3342 C C . THR A 1 427 ? 0.5 -17.953 16.844 1 88.81 427 THR A C 1
ATOM 3344 O O . THR A 1 427 ? -0.67 -18.094 17.203 1 88.81 427 THR A O 1
ATOM 3347 N N . ALA A 1 428 ? 0.841 -18.344 15.672 1 91.94 428 ALA A N 1
ATOM 3348 C CA . ALA A 1 428 ? -0.121 -18.672 14.625 1 91.94 428 ALA A CA 1
ATOM 3349 C C . ALA A 1 428 ? -0.806 -20 14.914 1 91.94 428 ALA A C 1
ATOM 3351 O O . ALA A 1 428 ? -0.208 -20.906 15.516 1 91.94 428 ALA A O 1
ATOM 3352 N N . ALA A 1 429 ? -2.092 -20.094 14.508 1 89.38 429 ALA A N 1
ATOM 3353 C CA . ALA A 1 429 ? -2.814 -21.359 14.391 1 89.38 429 ALA A CA 1
ATOM 3354 C C . ALA A 1 429 ? -2.824 -21.844 12.945 1 89.38 429 ALA A C 1
ATOM 3356 O O . ALA A 1 429 ? -2.629 -21.062 12.016 1 89.38 429 ALA A O 1
ATOM 3357 N N . TYR A 1 430 ? -3.064 -23.203 12.773 1 89.56 430 TYR A N 1
ATOM 3358 C CA . TYR A 1 430 ? -2.898 -23.75 11.43 1 89.56 430 TYR A CA 1
ATOM 3359 C C . TYR A 1 430 ? -4.105 -24.594 11.031 1 89.56 430 TYR A C 1
ATOM 3361 O O . TYR A 1 430 ? -4.809 -25.125 11.891 1 89.56 430 TYR A O 1
ATOM 3369 N N . MET A 1 431 ? -4.352 -24.625 9.828 1 88.38 431 MET A N 1
ATOM 3370 C CA . MET A 1 431 ? -5.309 -25.516 9.18 1 88.38 431 MET A CA 1
ATOM 3371 C C . MET A 1 431 ? -4.641 -26.297 8.055 1 88.38 431 MET A C 1
ATOM 3373 O O . MET A 1 431 ? -3.629 -25.875 7.504 1 88.38 431 MET A O 1
ATOM 3377 N N . ASP A 1 432 ? -5.199 -27.453 7.766 1 88.81 432 ASP A N 1
ATOM 3378 C CA . ASP A 1 432 ? -4.73 -28.281 6.664 1 88.81 432 ASP A CA 1
ATOM 3379 C C . ASP A 1 432 ? -5.562 -28.047 5.406 1 88.81 432 ASP A C 1
ATOM 3381 O O . ASP A 1 432 ? -6.613 -27.406 5.461 1 88.81 432 ASP A O 1
ATOM 3385 N N . ALA A 1 433 ? -5.055 -28.547 4.285 1 91.19 433 ALA A N 1
ATOM 3386 C CA . ALA A 1 433 ? -5.773 -28.547 3.018 1 91.19 433 ALA A CA 1
ATOM 3387 C C . ALA A 1 433 ? -5.691 -29.922 2.338 1 91.19 433 ALA A C 1
ATOM 3389 O O . ALA A 1 433 ? -4.723 -30.656 2.531 1 91.19 433 ALA A O 1
ATOM 3390 N N . VAL A 1 434 ? -6.746 -30.297 1.627 1 92.56 434 VAL A N 1
ATOM 3391 C CA . VAL A 1 434 ? -6.805 -31.547 0.86 1 92.56 434 VAL A CA 1
ATOM 3392 C C . VAL A 1 434 ? -7.152 -31.234 -0.594 1 92.56 434 VAL A C 1
ATOM 3394 O O . VAL A 1 434 ? -8.148 -30.562 -0.869 1 92.56 434 VAL A O 1
ATOM 3397 N N . THR A 1 435 ? -6.312 -31.734 -1.477 1 94.12 435 THR A N 1
ATOM 3398 C CA . THR A 1 435 ? -6.559 -31.422 -2.877 1 94.12 435 THR A CA 1
ATOM 3399 C C . THR A 1 435 ? -6.344 -32.656 -3.76 1 94.12 435 THR A C 1
ATOM 3401 O O . THR A 1 435 ? -5.598 -33.562 -3.396 1 94.12 435 THR A O 1
ATOM 3404 N N . PHE A 1 436 ? -7.047 -32.719 -4.797 1 94.38 436 PHE A N 1
ATOM 3405 C CA . PHE A 1 436 ? -6.848 -33.656 -5.906 1 94.38 436 PHE A CA 1
ATOM 3406 C C . PHE A 1 436 ? -6.812 -32.906 -7.234 1 94.38 436 PHE A C 1
ATOM 3408 O O . PHE A 1 436 ? -7.844 -32.406 -7.711 1 94.38 436 PHE A O 1
ATOM 3415 N N . TYR A 1 437 ? -5.645 -32.812 -7.777 1 93.5 437 TYR A N 1
ATOM 3416 C CA . TYR A 1 437 ? -5.477 -32.062 -9.008 1 93.5 437 TYR A CA 1
ATOM 3417 C C . TYR A 1 437 ? -4.246 -32.531 -9.781 1 93.5 437 TYR A C 1
ATOM 3419 O O . TYR A 1 437 ? -3.439 -33.312 -9.258 1 93.5 437 TYR A O 1
ATOM 3427 N N . LYS A 1 438 ? -4.07 -32.219 -11.047 1 86.19 438 LYS A N 1
ATOM 3428 C CA . LYS A 1 438 ? -2.951 -32.469 -11.945 1 86.19 438 LYS A CA 1
ATOM 3429 C C . LYS A 1 438 ? -2.859 -33.969 -12.273 1 86.19 438 LYS A C 1
ATOM 3431 O O . LYS A 1 438 ? -1.764 -34.5 -12.445 1 86.19 438 LYS A O 1
ATOM 3436 N N . GLY A 1 439 ? -3.982 -34.625 -12.234 1 75.69 439 GLY A N 1
ATOM 3437 C CA . GLY A 1 439 ? -4 -36.031 -12.555 1 75.69 439 GLY A CA 1
ATOM 3438 C C . GLY A 1 439 ? -3.26 -36.875 -11.539 1 75.69 439 GLY A C 1
ATOM 3439 O O . GLY A 1 439 ? -2.65 -37.906 -11.898 1 75.69 439 GLY A O 1
ATOM 3440 N N . SER A 1 440 ? -3.314 -36.312 -10.398 1 67.69 440 SER A N 1
ATOM 3441 C CA . SER A 1 440 ? -2.652 -37.062 -9.32 1 67.69 440 SER A CA 1
ATOM 3442 C C . SER A 1 440 ? -3.354 -38.375 -9.039 1 67.69 440 SER A C 1
ATOM 3444 O O . SER A 1 440 ? -4.547 -38.531 -9.305 1 67.69 440 SER A O 1
ATOM 3446 N N . SER A 1 441 ? -2.641 -39.375 -8.922 1 68.44 441 SER A N 1
ATOM 3447 C CA . SER A 1 441 ? -3.236 -40.656 -8.633 1 68.44 441 SER A CA 1
ATOM 3448 C C . SER A 1 441 ? -3.703 -40.75 -7.184 1 68.44 441 SER A C 1
ATOM 3450 O O . SER A 1 441 ? -4.371 -41.719 -6.797 1 68.44 441 SER A O 1
ATOM 3452 N N . LYS A 1 442 ? -3.381 -39.688 -6.5 1 80.38 442 LYS A N 1
ATOM 3453 C CA . LYS A 1 442 ? -3.811 -39.719 -5.105 1 80.38 442 LYS A CA 1
ATOM 3454 C C . LYS A 1 442 ? -4.164 -38.312 -4.613 1 80.38 442 LYS A C 1
ATOM 3456 O O . LYS A 1 442 ? -3.678 -37.312 -5.16 1 80.38 442 LYS A O 1
ATOM 3461 N N . THR A 1 443 ? -5.043 -38.344 -3.646 1 89.38 443 THR A N 1
ATOM 3462 C CA . THR A 1 443 ? -5.395 -37.125 -2.949 1 89.38 443 THR A CA 1
ATOM 3463 C C . THR A 1 443 ? -4.227 -36.625 -2.094 1 89.38 443 THR A C 1
ATOM 3465 O O . THR A 1 443 ? -3.605 -37.438 -1.378 1 89.38 443 THR A O 1
ATOM 3468 N N . ASN A 1 444 ? -3.916 -35.344 -2.275 1 89.94 444 ASN A N 1
ATOM 3469 C CA . ASN A 1 444 ? -2.82 -34.781 -1.517 1 89.94 444 ASN A CA 1
ATOM 3470 C C . ASN A 1 444 ? -3.318 -34.125 -0.23 1 89.94 444 ASN A C 1
ATOM 3472 O O . ASN A 1 444 ? -4.301 -33.375 -0.245 1 89.94 444 ASN A O 1
ATOM 3476 N N . TYR A 1 445 ? -2.678 -34.469 0.852 1 89.12 445 TYR A N 1
ATOM 3477 C CA . TYR A 1 445 ? -2.924 -33.875 2.15 1 89.12 445 TYR A CA 1
ATOM 3478 C C . TYR A 1 445 ? -1.827 -32.875 2.498 1 89.12 445 TYR A C 1
ATOM 3480 O O . TYR A 1 445 ? -0.661 -33.25 2.637 1 89.12 445 TYR A O 1
ATOM 3488 N N . HIS A 1 446 ? -2.17 -31.609 2.639 1 89.44 446 HIS A N 1
ATOM 3489 C CA . HIS A 1 446 ? -1.225 -30.547 2.959 1 89.44 446 HIS A CA 1
ATOM 3490 C C . HIS A 1 446 ? -1.34 -30.125 4.422 1 89.44 446 HIS A C 1
ATOM 3492 O O . HIS A 1 446 ? -2.227 -29.344 4.781 1 89.44 446 HIS A O 1
ATOM 3498 N N . LYS A 1 447 ? -0.397 -30.531 5.164 1 87.94 447 LYS A N 1
ATOM 3499 C CA . LYS A 1 447 ? -0.399 -30.188 6.582 1 87.94 447 LYS A CA 1
ATOM 3500 C C . LYS A 1 447 ? -0.006 -28.734 6.801 1 87.94 447 LYS A C 1
ATOM 3502 O O . LYS A 1 447 ? 0.9 -28.219 6.137 1 87.94 447 LYS A O 1
ATOM 3507 N N . ASN A 1 448 ? -0.677 -28.016 7.738 1 89.81 448 ASN A N 1
ATOM 3508 C CA . ASN A 1 448 ? -0.361 -26.641 8.117 1 89.81 448 ASN A CA 1
ATOM 3509 C C . ASN A 1 448 ? -0.264 -25.719 6.902 1 89.81 448 ASN A C 1
ATOM 3511 O O . ASN A 1 448 ? 0.683 -24.953 6.777 1 89.81 448 ASN A O 1
ATOM 3515 N N . ALA A 1 449 ? -1.231 -25.859 6.012 1 91.81 449 ALA A N 1
ATOM 3516 C CA . ALA A 1 449 ? -1.179 -25.172 4.727 1 91.81 449 ALA A CA 1
ATOM 3517 C C . ALA A 1 449 ? -1.733 -23.75 4.848 1 91.81 449 ALA A C 1
ATOM 3519 O O . ALA A 1 449 ? -1.489 -22.906 3.982 1 91.81 449 ALA A O 1
ATOM 3520 N N . ILE A 1 450 ? -2.514 -23.516 5.906 1 94.5 450 ILE A N 1
ATOM 3521 C CA . ILE A 1 450 ? -3.107 -22.203 6.191 1 94.5 450 ILE A CA 1
ATOM 3522 C C . ILE A 1 450 ? -2.799 -21.812 7.633 1 94.5 450 ILE A C 1
ATOM 3524 O O . ILE A 1 450 ? -2.93 -22.609 8.555 1 94.5 450 ILE A O 1
ATOM 3528 N N . CYS A 1 451 ? -2.371 -20.625 7.824 1 94.62 451 CYS A N 1
ATOM 3529 C CA . CYS A 1 451 ? -2.205 -20.188 9.203 1 94.62 451 CYS A CA 1
ATOM 3530 C C . CYS A 1 451 ? -3.033 -18.938 9.484 1 94.62 451 CYS A C 1
ATOM 3532 O O . CYS A 1 451 ? -3.375 -18.188 8.562 1 94.62 451 CYS A O 1
ATOM 3534 N N . VAL A 1 452 ? -3.473 -18.75 10.703 1 95.44 452 VAL A N 1
ATOM 3535 C CA . VAL A 1 452 ? -4.242 -17.609 11.211 1 95.44 452 VAL A CA 1
ATOM 3536 C C . VAL A 1 452 ? -3.535 -17.016 12.422 1 95.44 452 VAL A C 1
ATOM 3538 O O . VAL A 1 452 ? -3.152 -17.734 13.352 1 95.44 452 VAL A O 1
ATOM 3541 N N . PHE A 1 453 ? -3.346 -15.703 12.398 1 95.5 453 PHE A N 1
ATOM 3542 C CA . PHE A 1 453 ? -2.691 -15.07 13.539 1 95.5 453 PHE A CA 1
ATOM 3543 C C . PHE A 1 453 ? -3.117 -13.609 13.656 1 95.5 453 PHE A C 1
ATOM 3545 O O . PHE A 1 453 ? -3.467 -12.977 12.664 1 95.5 453 PHE A O 1
ATOM 3552 N N . GLU A 1 454 ? -3.188 -13.125 14.844 1 96.25 454 GLU A N 1
ATOM 3553 C CA . GLU A 1 454 ? -3.375 -11.703 15.086 1 96.25 454 GLU A CA 1
ATOM 3554 C C . GLU A 1 454 ? -2.062 -10.938 14.938 1 96.25 454 GLU A C 1
ATOM 3556 O O . GLU A 1 454 ? -1.012 -11.406 15.383 1 96.25 454 GLU A O 1
ATOM 3561 N N . HIS A 1 455 ? -2.1 -9.859 14.234 1 97.19 455 HIS A N 1
ATOM 3562 C CA . HIS A 1 455 ? -0.942 -9.023 13.953 1 97.19 455 HIS A CA 1
ATOM 3563 C C . HIS A 1 455 ? -1.149 -7.605 14.484 1 97.19 455 HIS A C 1
ATOM 3565 O O . HIS A 1 455 ? -2.191 -6.992 14.242 1 97.19 455 HIS A O 1
ATOM 3571 N N . ASN A 1 456 ? -0.174 -7.145 15.266 1 96.88 456 ASN A N 1
ATOM 3572 C CA . ASN A 1 456 ? -0.153 -5.738 15.656 1 96.88 456 ASN A CA 1
ATOM 3573 C C . ASN A 1 456 ? 0.568 -4.879 14.625 1 96.88 456 ASN A C 1
ATOM 3575 O O . ASN A 1 456 ? 1.785 -4.984 14.461 1 96.88 456 ASN A O 1
ATOM 3579 N N . PRO A 1 457 ? -0.156 -3.977 13.984 1 96.5 457 PRO A N 1
ATOM 3580 C CA . PRO A 1 457 ? 0.504 -3.139 12.977 1 96.5 457 PRO A CA 1
ATOM 3581 C C . PRO A 1 457 ? 1.367 -2.043 13.602 1 96.5 457 PRO A C 1
ATOM 3583 O O . PRO A 1 457 ? 2.09 -1.342 12.891 1 96.5 457 PRO A O 1
ATOM 3586 N N . ASP A 1 458 ? 1.318 -1.805 14.875 1 96.94 458 ASP A N 1
ATOM 3587 C CA . ASP A 1 458 ? 2.033 -0.767 15.609 1 96.94 458 ASP A CA 1
ATOM 3588 C C . ASP A 1 458 ? 1.627 0.625 15.133 1 96.94 458 ASP A C 1
ATOM 3590 O O . ASP A 1 458 ? 2.467 1.521 15.031 1 96.94 458 ASP A O 1
ATOM 3594 N N . THR A 1 459 ? 0.454 0.82 14.68 1 97.44 459 THR A N 1
ATOM 3595 C CA . THR A 1 459 ? -0.198 2.07 14.305 1 97.44 459 THR A CA 1
ATOM 3596 C C . THR A 1 459 ? -1.625 2.119 14.844 1 97.44 459 THR A C 1
ATOM 3598 O O . THR A 1 459 ? -2.408 1.192 14.625 1 97.44 459 THR A O 1
ATOM 3601 N N . PRO A 1 460 ? -1.975 3.133 15.578 1 97.69 460 PRO A N 1
ATOM 3602 C CA . PRO A 1 460 ? -3.365 3.229 16.031 1 97.69 460 PRO A CA 1
ATOM 3603 C C . PRO A 1 460 ? -4.355 3.346 14.875 1 97.69 460 PRO A C 1
ATOM 3605 O O . PRO A 1 460 ? -4.047 3.965 13.852 1 97.69 460 PRO A O 1
ATOM 3608 N N . VAL A 1 461 ? -5.52 2.791 15.062 1 97.81 461 VAL A N 1
ATOM 3609 C CA . VAL A 1 461 ? -6.539 2.869 14.023 1 97.81 461 VAL A CA 1
ATOM 3610 C C . VAL A 1 461 ? -7.234 4.23 14.086 1 97.81 461 VAL A C 1
ATOM 3612 O O . VAL A 1 461 ? -7.648 4.766 13.055 1 97.81 461 VAL A O 1
ATOM 3615 N N . LEU A 1 462 ? -7.418 4.758 15.297 1 97.5 462 LEU A N 1
ATOM 3616 C CA . LEU A 1 462 ? -7.867 6.121 15.547 1 97.5 462 LEU A CA 1
ATOM 3617 C C . LEU A 1 462 ? -6.934 6.828 16.531 1 97.5 462 LEU A C 1
ATOM 3619 O O . LEU A 1 462 ? -6.441 6.215 17.469 1 97.5 462 LEU A O 1
ATOM 3623 N N . ARG A 1 463 ? -6.738 8.109 16.25 1 96.25 463 ARG A N 1
ATOM 3624 C CA . ARG A 1 463 ? -5.832 8.836 17.125 1 96.25 463 ARG A CA 1
ATOM 3625 C C . ARG A 1 463 ? -5.969 10.344 16.922 1 96.25 463 ARG A C 1
ATOM 3627 O O . ARG A 1 463 ? -6.078 10.812 15.789 1 96.25 463 ARG A O 1
ATOM 3634 N N . HIS A 1 464 ? -5.992 11.023 18.062 1 95.38 464 HIS A N 1
ATOM 3635 C CA . HIS A 1 464 ? -5.863 12.469 17.984 1 95.38 464 HIS A CA 1
ATOM 3636 C C . HIS A 1 464 ? -5.23 13.039 19.234 1 95.38 464 HIS A C 1
ATOM 3638 O O . HIS A 1 464 ? -5.625 12.688 20.359 1 95.38 464 HIS A O 1
ATOM 3644 N N . TYR A 1 465 ? -4.25 13.805 19.078 1 93.38 465 TYR A N 1
ATOM 3645 C CA . TYR A 1 465 ? -3.676 14.617 20.141 1 93.38 465 TYR A CA 1
ATOM 3646 C C . TYR A 1 465 ? -4.051 16.078 19.969 1 93.38 465 TYR A C 1
ATOM 3648 O O . TYR A 1 465 ? -3.508 16.766 19.109 1 93.38 465 TYR A O 1
ATOM 3656 N N . SER A 1 466 ? -4.945 16.547 20.781 1 88.19 466 SER A N 1
ATOM 3657 C CA . SER A 1 466 ? -5.312 17.953 20.719 1 88.19 466 SER A CA 1
ATOM 3658 C C . SER A 1 466 ? -4.461 18.781 21.672 1 88.19 466 SER A C 1
ATOM 3660 O O . SER A 1 466 ? -4.77 18.891 22.859 1 88.19 466 SER A O 1
ATOM 3662 N N . TYR A 1 467 ? -3.549 19.453 21.125 1 78.19 467 TYR A N 1
ATOM 3663 C CA . TYR A 1 467 ? -2.66 20.266 21.953 1 78.19 467 TYR A CA 1
ATOM 3664 C C . TYR A 1 467 ? -3.41 21.453 22.562 1 78.19 467 TYR A C 1
ATOM 3666 O O . TYR A 1 467 ? -3.32 21.688 23.766 1 78.19 467 TYR A O 1
ATOM 3674 N N . SER A 1 468 ? -4.172 22.062 21.797 1 76.19 468 SER A N 1
ATOM 3675 C CA . SER A 1 468 ? -4.871 23.266 22.219 1 76.19 468 SER A CA 1
ATOM 3676 C C . SER A 1 468 ? -5.973 22.938 23.219 1 76.19 468 SER A C 1
ATOM 3678 O O . SER A 1 468 ? -6.258 23.734 24.125 1 76.19 468 SER A O 1
ATOM 3680 N N . TYR A 1 469 ? -6.5 21.766 23.109 1 74.25 469 TYR A N 1
ATOM 3681 C CA . TYR A 1 469 ? -7.633 21.422 23.953 1 74.25 469 TYR A CA 1
ATOM 3682 C C . TYR A 1 469 ? -7.227 20.391 25 1 74.25 469 TYR A C 1
ATOM 3684 O O . TYR A 1 469 ? -8.062 19.922 25.781 1 74.25 469 TYR A O 1
ATOM 3692 N N . GLN A 1 470 ? -6.039 19.984 24.984 1 81.19 470 GLN A N 1
ATOM 3693 C CA . GLN A 1 470 ? -5.359 19.234 26.047 1 81.19 470 GLN A CA 1
ATOM 3694 C C . GLN A 1 470 ? -6.004 17.875 26.25 1 81.19 470 GLN A C 1
ATOM 3696 O O . GLN A 1 470 ? -6.363 17.516 27.375 1 81.19 470 GLN A O 1
ATOM 3701 N N . PHE A 1 471 ? -6.027 17.141 25.203 1 87.12 471 PHE A N 1
ATOM 3702 C CA . PHE A 1 471 ? -6.43 15.758 25.359 1 87.12 471 PHE A CA 1
ATOM 3703 C C . PHE A 1 471 ? -5.773 14.875 24.312 1 87.12 471 PHE A C 1
ATOM 3705 O O . PHE A 1 471 ? -5.344 15.359 23.266 1 87.12 471 PHE A O 1
ATOM 3712 N N . TYR A 1 472 ? -5.641 13.641 24.719 1 92.38 472 TYR A N 1
ATOM 3713 C CA . TYR A 1 472 ? -5.195 12.578 23.828 1 92.38 472 TYR A CA 1
ATOM 3714 C C . TYR A 1 472 ? -6.195 11.43 23.812 1 92.38 472 TYR A C 1
ATOM 3716 O O . TYR A 1 472 ? -6.699 11.016 24.859 1 92.38 472 TYR A O 1
ATOM 3724 N N . GLY A 1 473 ? -6.613 11.055 22.625 1 93.94 473 GLY A N 1
ATOM 3725 C CA . GLY A 1 473 ? -7.465 9.891 22.453 1 93.94 473 GLY A CA 1
ATOM 3726 C C . GLY A 1 473 ? -7.004 8.969 21.344 1 93.94 473 GLY A C 1
ATOM 3727 O O . GLY A 1 473 ? -6.535 9.43 20.312 1 93.94 473 GLY A O 1
ATOM 3728 N N . ALA A 1 474 ? -7.18 7.645 21.625 1 96.5 474 ALA A N 1
ATOM 3729 C CA . ALA A 1 474 ? -6.738 6.719 20.594 1 96.5 474 ALA A CA 1
ATOM 3730 C C . ALA A 1 474 ? -7.355 5.336 20.797 1 96.5 474 ALA A C 1
ATOM 3732 O O . ALA A 1 474 ? -7.855 5.023 21.875 1 96.5 474 ALA A O 1
ATOM 3733 N N . ILE A 1 475 ? -7.41 4.609 19.75 1 97.31 475 ILE A N 1
ATOM 3734 C CA . ILE A 1 475 ? -7.672 3.174 19.719 1 97.31 475 ILE A CA 1
ATOM 3735 C C . ILE A 1 475 ? -6.535 2.453 19 1 97.31 475 ILE A C 1
ATOM 3737 O O . ILE A 1 475 ? -6.258 2.725 17.828 1 97.31 475 ILE A O 1
ATOM 3741 N N . PRO A 1 476 ? -5.832 1.526 19.688 1 97.31 476 PRO A N 1
ATOM 3742 C CA . PRO A 1 476 ? -4.766 0.782 19 1 97.31 476 PRO A CA 1
ATOM 3743 C C . PRO A 1 476 ? -5.273 0.001 17.797 1 97.31 476 PRO A C 1
ATOM 3745 O O . PRO A 1 476 ? -6.398 -0.498 17.797 1 97.31 476 PRO A O 1
ATOM 3748 N N . GLY A 1 477 ? -4.387 -0.117 16.75 1 97 477 GLY A N 1
ATOM 3749 C CA . GLY A 1 477 ? -4.715 -0.964 15.609 1 97 477 GLY A CA 1
ATOM 3750 C C . GLY A 1 477 ? -4.559 -2.445 15.906 1 97 477 GLY A C 1
ATOM 3751 O O . GLY A 1 477 ? -3.66 -2.844 16.656 1 97 477 GLY A O 1
ATOM 3752 N N . ALA A 1 478 ? -5.395 -3.242 15.359 1 97 478 ALA A N 1
ATOM 3753 C CA . ALA A 1 478 ? -5.34 -4.699 15.422 1 97 478 ALA A CA 1
ATOM 3754 C C . ALA A 1 478 ? -5.801 -5.328 14.109 1 97 478 ALA A C 1
ATOM 3756 O O . ALA A 1 478 ? -6.734 -4.836 13.469 1 97 478 ALA A O 1
ATOM 3757 N N . SER A 1 479 ? -5.109 -6.41 13.773 1 97.81 479 SER A N 1
ATOM 3758 C CA . SER A 1 479 ? -5.5 -7.102 12.547 1 97.81 479 SER A CA 1
ATOM 3759 C C . SER A 1 479 ? -5.426 -8.617 12.719 1 97.81 479 SER A C 1
ATOM 3761 O O . SER A 1 479 ? -4.605 -9.117 13.492 1 97.81 479 SER A O 1
ATOM 3763 N N . LEU A 1 480 ? -6.297 -9.289 12.109 1 98.25 480 LEU A N 1
ATOM 3764 C CA . LEU A 1 480 ? -6.188 -10.734 11.938 1 98.25 480 LEU A CA 1
ATOM 3765 C C . LEU A 1 480 ? -5.781 -11.078 10.508 1 98.25 480 LEU A C 1
ATOM 3767 O O . LEU A 1 480 ? -6.344 -10.547 9.547 1 98.25 480 LEU A O 1
ATOM 3771 N N . VAL A 1 481 ? -4.828 -11.992 10.438 1 98.5 481 VAL A N 1
ATOM 3772 C CA . VAL A 1 481 ? -4.32 -12.406 9.133 1 98.5 481 VAL A CA 1
ATOM 3773 C C . VAL A 1 481 ? -4.641 -13.883 8.898 1 98.5 481 VAL A C 1
ATOM 3775 O O . VAL A 1 481 ? -4.398 -14.727 9.773 1 98.5 481 VAL A O 1
ATOM 3778 N N . VAL A 1 482 ? -5.258 -14.211 7.785 1 98.19 482 VAL A N 1
ATOM 3779 C CA . VAL A 1 482 ? -5.344 -15.57 7.25 1 98.19 482 VAL A CA 1
ATOM 3780 C C . VAL A 1 482 ? -4.414 -15.711 6.047 1 98.19 482 VAL A C 1
ATOM 3782 O O . VAL A 1 482 ? -4.586 -15.023 5.039 1 98.19 482 VAL A O 1
ATOM 3785 N N . ARG A 1 483 ? -3.455 -16.719 6.215 1 98.12 483 ARG A N 1
ATOM 3786 C CA . ARG A 1 483 ? -2.41 -16.781 5.199 1 98.12 483 ARG A CA 1
ATOM 3787 C C . ARG A 1 483 ? -2.357 -18.156 4.551 1 98.12 483 ARG A C 1
ATOM 3789 O O . ARG A 1 483 ? -2.414 -19.172 5.242 1 98.12 483 ARG A O 1
ATOM 3796 N N . MET A 1 484 ? -2.211 -18.094 3.191 1 97.5 484 MET A N 1
ATOM 3797 C CA . MET A 1 484 ? -1.897 -19.266 2.367 1 97.5 484 MET A CA 1
ATOM 3798 C C . MET A 1 484 ? -0.753 -18.953 1.407 1 97.5 484 MET A C 1
ATOM 3800 O O . MET A 1 484 ? -0.695 -17.859 0.831 1 97.5 484 MET A O 1
ATOM 3804 N N . VAL A 1 485 ? 0.187 -19.906 1.26 1 97.69 485 VAL A N 1
ATOM 3805 C CA . VAL A 1 485 ? 1.285 -19.703 0.319 1 97.69 485 VAL A CA 1
ATOM 3806 C C . VAL A 1 485 ? 1.274 -20.812 -0.731 1 97.69 485 VAL A C 1
ATOM 3808 O O . VAL A 1 485 ? 1.354 -21.984 -0.395 1 97.69 485 VAL A O 1
ATOM 3811 N N . SER A 1 486 ? 1.162 -20.391 -1.949 1 97.31 486 SER A N 1
ATOM 3812 C CA . SER A 1 486 ? 1.217 -21.328 -3.07 1 97.31 486 SER A CA 1
ATOM 3813 C C . SER A 1 486 ? 2.557 -21.25 -3.793 1 97.31 486 SER A C 1
ATOM 3815 O O . SER A 1 486 ? 3.035 -20.156 -4.105 1 97.31 486 SER A O 1
ATOM 3817 N N . GLU A 1 487 ? 3.158 -22.359 -3.951 1 95.62 487 GLU A N 1
ATOM 3818 C CA . GLU A 1 487 ? 4.371 -22.453 -4.762 1 95.62 487 GLU A CA 1
ATOM 3819 C C . GLU A 1 487 ? 4.074 -23.078 -6.117 1 95.62 487 GLU A C 1
ATOM 3821 O O . GLU A 1 487 ? 3.895 -24.297 -6.219 1 95.62 487 GLU A O 1
ATOM 3826 N N . ILE A 1 488 ? 4.062 -22.359 -7.086 1 94.25 488 ILE A N 1
ATOM 3827 C CA . ILE A 1 488 ? 3.855 -22.859 -8.438 1 94.25 488 ILE A CA 1
ATOM 3828 C C . ILE A 1 488 ? 5.184 -22.891 -9.195 1 94.25 488 ILE A C 1
ATOM 3830 O O . ILE A 1 488 ? 5.539 -21.922 -9.867 1 94.25 488 ILE A O 1
ATOM 3834 N N . ASN A 1 489 ? 5.773 -24 -9.031 1 90.81 489 ASN A N 1
ATOM 3835 C CA . ASN A 1 489 ? 7.09 -24.234 -9.609 1 90.81 489 ASN A CA 1
ATOM 3836 C C . ASN A 1 489 ? 8.125 -23.234 -9.078 1 90.81 489 ASN A C 1
ATOM 3838 O O . ASN A 1 489 ? 8.57 -23.344 -7.934 1 90.81 489 ASN A O 1
ATOM 3842 N N . ASN A 1 490 ? 8.414 -22.203 -9.852 1 91.94 490 ASN A N 1
ATOM 3843 C CA . ASN A 1 490 ? 9.508 -21.328 -9.461 1 91.94 490 ASN A CA 1
ATOM 3844 C C . ASN A 1 490 ? 9.031 -20.188 -8.562 1 91.94 490 ASN A C 1
ATOM 3846 O O . ASN A 1 490 ? 9.836 -19.516 -7.926 1 91.94 490 ASN A O 1
ATOM 3850 N N . TYR A 1 491 ? 7.777 -20.016 -8.438 1 94 491 TYR A N 1
ATOM 3851 C CA . TYR A 1 491 ? 7.293 -18.781 -7.855 1 94 491 TYR A CA 1
ATOM 3852 C C . TYR A 1 491 ? 6.391 -19.047 -6.66 1 94 491 TYR A C 1
ATOM 3854 O O . TYR A 1 491 ? 5.633 -20.016 -6.656 1 94 491 TYR A O 1
ATOM 3862 N N . ASP A 1 492 ? 6.477 -18.203 -5.656 1 96.75 492 ASP A N 1
ATOM 3863 C CA . ASP A 1 492 ? 5.664 -18.25 -4.445 1 96.75 492 ASP A CA 1
ATOM 3864 C C . ASP A 1 492 ? 4.676 -17.094 -4.391 1 96.75 492 ASP A C 1
ATOM 3866 O O . ASP A 1 492 ? 5.059 -15.93 -4.586 1 96.75 492 ASP A O 1
ATOM 3870 N N . TYR A 1 493 ? 3.438 -17.359 -4.117 1 97.62 493 TYR A N 1
ATOM 3871 C CA . TYR A 1 493 ? 2.404 -16.359 -3.832 1 97.62 493 TYR A CA 1
ATOM 3872 C C . TYR A 1 493 ? 1.993 -16.422 -2.367 1 97.62 493 TYR A C 1
ATOM 3874 O O . TYR A 1 493 ? 1.384 -17.391 -1.918 1 97.62 493 TYR A O 1
ATOM 3882 N N . ILE A 1 494 ? 2.357 -15.438 -1.61 1 98.31 494 ILE A N 1
ATOM 3883 C CA . ILE A 1 494 ? 1.9 -15.305 -0.232 1 98.31 494 ILE A CA 1
ATOM 3884 C C . ILE A 1 494 ? 0.606 -14.492 -0.193 1 98.31 494 ILE A C 1
ATOM 3886 O O . ILE A 1 494 ? 0.632 -13.266 -0.3 1 98.31 494 ILE A O 1
ATOM 3890 N N . ALA A 1 495 ? -0.491 -15.156 0.039 1 98.31 495 ALA A N 1
ATOM 3891 C CA . ALA A 1 495 ? -1.804 -14.523 0.005 1 98.31 495 ALA A CA 1
ATOM 3892 C C . ALA A 1 495 ? -2.348 -14.312 1.415 1 98.31 495 ALA A C 1
ATOM 3894 O O . ALA A 1 495 ? -2.506 -15.266 2.176 1 98.31 495 ALA A O 1
ATOM 3895 N N . ASP A 1 496 ? -2.66 -13.109 1.738 1 98.56 496 ASP A N 1
ATOM 3896 C CA . ASP A 1 496 ? -3.207 -12.742 3.041 1 98.56 496 ASP A CA 1
ATOM 3897 C C . ASP A 1 496 ? -4.613 -12.172 2.906 1 98.56 496 ASP A C 1
ATOM 3899 O O . ASP A 1 496 ? -4.887 -11.391 1.989 1 98.56 496 ASP A O 1
ATOM 3903 N N . LEU A 1 497 ? -5.516 -12.609 3.723 1 98.75 497 LEU A N 1
ATOM 3904 C CA . LEU A 1 497 ? -6.688 -11.828 4.105 1 98.75 497 LEU A CA 1
ATOM 3905 C C . LEU A 1 497 ? -6.449 -11.094 5.418 1 98.75 497 LEU A C 1
ATOM 3907 O O . LEU A 1 497 ? -6.121 -11.719 6.434 1 98.75 497 LEU A O 1
ATOM 3911 N N . ILE A 1 498 ? -6.602 -9.805 5.402 1 98.62 498 ILE A N 1
ATOM 3912 C CA . ILE A 1 498 ? -6.332 -8.992 6.586 1 98.62 498 ILE A 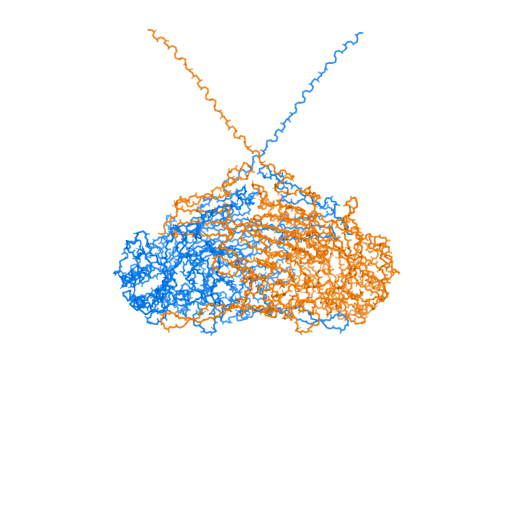CA 1
ATOM 3913 C C . ILE A 1 498 ? -7.617 -8.312 7.043 1 98.62 498 ILE A C 1
ATOM 3915 O O . ILE A 1 498 ? -8.211 -7.527 6.297 1 98.62 498 ILE A O 1
ATOM 3919 N N . LEU A 1 499 ? -8.008 -8.594 8.242 1 98.69 499 LEU A N 1
ATOM 3920 C CA . LEU A 1 499 ? -9.18 -8 8.875 1 98.69 499 LEU A CA 1
ATOM 3921 C C . LEU A 1 499 ? -8.773 -6.977 9.93 1 98.69 499 LEU A C 1
ATOM 3923 O O . LEU A 1 499 ? -7.91 -7.254 10.766 1 98.69 499 LEU A O 1
ATOM 3927 N N . SER A 1 500 ? -9.359 -5.836 9.883 1 98.44 500 SER A N 1
ATOM 3928 C CA . SER A 1 500 ? -9.023 -4.781 10.836 1 98.44 500 SER A CA 1
ATOM 3929 C C . SER A 1 500 ? -10.148 -4.57 11.844 1 98.44 500 SER A C 1
ATOM 3931 O O . SER A 1 500 ? -11.297 -4.938 11.586 1 98.44 500 SER A O 1
ATOM 3933 N N . ASN A 1 501 ? -9.797 -3.951 12.93 1 98 501 ASN A N 1
ATOM 3934 C CA . ASN A 1 501 ? -10.773 -3.803 14 1 98 501 ASN A CA 1
ATOM 3935 C C . ASN A 1 501 ? -11.711 -2.627 13.75 1 98 501 ASN A C 1
ATOM 3937 O O . ASN A 1 501 ? -12.586 -2.338 14.562 1 98 501 ASN A O 1
ATOM 3941 N N . ASP A 1 502 ? -11.609 -1.967 12.57 1 97.88 502 ASP A N 1
ATOM 3942 C CA . ASP A 1 502 ? -12.516 -0.873 12.227 1 97.88 502 ASP A CA 1
ATOM 3943 C C . ASP A 1 502 ? -13.477 -1.285 11.117 1 97.88 502 ASP A C 1
ATOM 3945 O O . ASP A 1 502 ? -14.156 -0.44 10.539 1 97.88 502 ASP A O 1
ATOM 3949 N N . GLY A 1 503 ? -13.445 -2.482 10.734 1 98.25 503 GLY A N 1
ATOM 3950 C CA . GLY A 1 503 ? -14.375 -2.979 9.734 1 98.25 503 GLY A CA 1
ATOM 3951 C C . GLY A 1 503 ? -13.797 -3.016 8.336 1 98.25 503 GLY A C 1
ATOM 3952 O O . GLY A 1 503 ? -14.453 -3.473 7.398 1 98.25 503 GLY A O 1
ATOM 3953 N N . MET A 1 504 ? -12.602 -2.598 8.148 1 98.12 504 MET A N 1
ATOM 3954 C CA . MET A 1 504 ? -11.938 -2.691 6.852 1 98.12 504 MET A CA 1
ATOM 3955 C C . MET A 1 504 ? -11.352 -4.086 6.637 1 98.12 504 MET A C 1
ATOM 3957 O O . MET A 1 504 ? -10.859 -4.707 7.582 1 98.12 504 MET A O 1
ATOM 3961 N N . LEU A 1 505 ? -11.438 -4.551 5.434 1 98.06 505 LEU A N 1
ATOM 3962 C CA . LEU A 1 505 ? -10.75 -5.777 5.047 1 98.06 505 LEU A CA 1
ATOM 3963 C C . LEU A 1 505 ? -9.852 -5.539 3.836 1 98.06 505 LEU A C 1
ATOM 3965 O O . LEU A 1 505 ? -10.172 -4.711 2.979 1 98.06 505 LEU A O 1
ATOM 3969 N N . GLU A 1 506 ? -8.742 -6.25 3.834 1 97.62 506 GLU A N 1
ATOM 3970 C CA . GLU A 1 506 ? -7.766 -6.145 2.75 1 97.62 506 GLU A CA 1
ATOM 3971 C C . GLU A 1 506 ? -7.293 -7.523 2.299 1 97.62 506 GLU A C 1
ATOM 3973 O O . GLU A 1 506 ? -7.062 -8.406 3.125 1 97.62 506 GLU A O 1
ATOM 3978 N N . VAL A 1 507 ? -7.27 -7.695 1.003 1 97.75 507 VAL A N 1
ATOM 3979 C CA . VAL A 1 507 ? -6.531 -8.82 0.436 1 97.75 507 VAL A CA 1
ATOM 3980 C C . VAL A 1 507 ? -5.168 -8.352 -0.059 1 97.75 507 VAL A C 1
ATOM 3982 O O . VAL A 1 507 ? -5.066 -7.336 -0.755 1 97.75 507 VAL A O 1
ATOM 3985 N N . LYS A 1 508 ? -4.168 -9.062 0.346 1 97.06 508 LYS A N 1
ATOM 3986 C CA . LYS A 1 508 ? -2.791 -8.719 0.009 1 97.06 508 LYS A CA 1
ATOM 3987 C C . LYS A 1 508 ? -2.01 -9.945 -0.451 1 97.06 508 LYS A C 1
ATOM 3989 O O . LYS A 1 508 ? -1.958 -10.953 0.255 1 97.06 508 LYS A O 1
ATOM 3994 N N . VAL A 1 509 ? -1.412 -9.844 -1.615 1 97.88 509 VAL A N 1
ATOM 3995 C CA . VAL A 1 509 ? -0.554 -10.906 -2.123 1 97.88 509 VAL A CA 1
ATOM 3996 C C . VAL A 1 509 ? 0.834 -10.352 -2.43 1 97.88 509 VAL A C 1
ATOM 3998 O O . VAL A 1 509 ? 0.967 -9.359 -3.152 1 97.88 509 VAL A O 1
ATOM 4001 N N . VAL A 1 510 ? 1.804 -10.938 -1.848 1 97.19 510 VAL A N 1
ATOM 4002 C CA . VAL A 1 510 ? 3.186 -10.641 -2.211 1 97.19 510 VAL A CA 1
ATOM 4003 C C . VAL A 1 510 ? 3.838 -11.883 -2.82 1 97.19 510 VAL A C 1
ATOM 4005 O O . VAL A 1 510 ? 3.375 -13 -2.602 1 97.19 510 VAL A O 1
ATOM 4008 N N . THR A 1 511 ? 4.863 -11.664 -3.6 1 96.62 511 THR A N 1
ATOM 4009 C CA . THR A 1 511 ? 5.457 -12.781 -4.328 1 96.62 511 THR A CA 1
ATOM 4010 C C . THR A 1 511 ? 6.941 -12.906 -4.004 1 96.62 511 THR A C 1
ATOM 4012 O O . THR A 1 511 ? 7.574 -11.945 -3.572 1 96.62 511 THR A O 1
ATOM 4015 N N . SER A 1 512 ? 7.445 -14.023 -4.113 1 96.94 512 SER A N 1
ATOM 4016 C CA . SER A 1 512 ? 8.859 -14.391 -4.051 1 96.94 512 SER A CA 1
ATOM 4017 C C . SER A 1 512 ? 9.156 -15.594 -4.941 1 96.94 512 SER A C 1
ATOM 4019 O O . SER A 1 512 ? 8.438 -15.844 -5.914 1 96.94 512 SER A O 1
ATOM 4021 N N . GLY A 1 513 ? 10.266 -16.203 -4.723 1 95.06 513 GLY A N 1
ATOM 4022 C CA . GLY A 1 513 ? 10.625 -17.344 -5.551 1 95.06 513 GLY A CA 1
ATOM 4023 C C . GLY A 1 513 ? 11.633 -17 -6.633 1 95.06 513 GLY A C 1
ATOM 4024 O O . GLY A 1 513 ? 12.047 -15.852 -6.75 1 95.06 513 GLY A O 1
ATOM 4025 N N . TYR A 1 514 ? 11.984 -18.016 -7.449 1 93.75 514 TYR A N 1
ATOM 4026 C CA . TYR A 1 514 ? 13.031 -17.875 -8.461 1 93.75 514 TYR A CA 1
ATOM 4027 C C . TYR A 1 514 ? 12.492 -17.156 -9.703 1 93.75 514 TYR A C 1
ATOM 4029 O O . TYR A 1 514 ? 11.359 -17.406 -10.117 1 93.75 514 TYR A O 1
ATOM 4037 N N . VAL A 1 515 ? 13.328 -16.375 -10.258 1 93.25 515 VAL A N 1
ATOM 4038 C CA . VAL A 1 515 ? 13.047 -15.828 -11.578 1 93.25 515 VAL A CA 1
ATOM 4039 C C . VAL A 1 515 ? 13.164 -16.938 -12.633 1 93.25 515 VAL A C 1
ATOM 4041 O O . VAL A 1 515 ? 14.055 -17.781 -12.562 1 93.25 515 VAL A O 1
ATOM 4044 N N . GLN A 1 516 ? 12.18 -16.984 -13.492 1 93.06 516 GLN A N 1
ATOM 4045 C CA . GLN A 1 516 ? 12.414 -17.766 -14.703 1 93.06 516 GLN A CA 1
ATOM 4046 C C . GLN A 1 516 ? 13.43 -17.078 -15.609 1 93.06 516 GLN A C 1
ATOM 4048 O O . GLN A 1 516 ? 13.086 -16.172 -16.375 1 93.06 516 GLN A O 1
ATOM 4053 N N . ALA A 1 517 ? 14.633 -17.562 -15.547 1 90.62 517 ALA A N 1
ATOM 4054 C CA . ALA A 1 517 ? 15.742 -16.844 -16.172 1 90.62 517 ALA A CA 1
ATOM 4055 C C . ALA A 1 517 ? 15.938 -17.281 -17.625 1 90.62 517 ALA A C 1
ATOM 4057 O O . ALA A 1 517 ? 15.461 -18.344 -18.016 1 90.62 517 ALA A O 1
ATOM 4058 N N . ALA A 1 518 ? 16.578 -16.391 -18.375 1 87.44 518 ALA A N 1
ATOM 4059 C CA . ALA A 1 518 ? 17 -16.609 -19.766 1 87.44 518 ALA A CA 1
ATOM 4060 C C . ALA A 1 518 ? 18.469 -16.219 -19.969 1 87.44 518 ALA A C 1
ATOM 4062 O O . ALA A 1 518 ? 19.062 -15.562 -19.109 1 87.44 518 ALA A O 1
ATOM 4063 N N . ALA A 1 519 ? 18.938 -16.703 -21.016 1 85.06 519 ALA A N 1
ATOM 4064 C CA . ALA A 1 519 ? 20.281 -16.25 -21.359 1 85.06 519 ALA A CA 1
ATOM 4065 C C . ALA A 1 519 ? 20.297 -14.766 -21.688 1 85.06 519 ALA A C 1
ATOM 4067 O O . ALA A 1 519 ? 19.406 -14.258 -22.359 1 85.06 519 ALA A O 1
ATOM 4068 N N . PHE A 1 520 ? 21.281 -14.133 -21.141 1 86.38 520 PHE A N 1
ATOM 4069 C CA . PHE A 1 520 ? 21.359 -12.688 -21.297 1 86.38 520 PHE A CA 1
ATOM 4070 C C . PHE A 1 520 ? 22.047 -12.312 -22.594 1 86.38 520 PHE A C 1
ATOM 4072 O O . PHE A 1 520 ? 23.031 -12.945 -22.984 1 86.38 520 PHE A O 1
ATOM 4079 N N . GLN A 1 521 ? 21.422 -11.367 -23.234 1 80.69 521 GLN A N 1
ATOM 4080 C CA . GLN A 1 521 ? 22.047 -10.664 -24.359 1 80.69 521 GLN A CA 1
ATOM 4081 C C . GLN A 1 521 ? 22.125 -9.164 -24.078 1 80.69 521 GLN A C 1
ATOM 4083 O O . GLN A 1 521 ? 21.203 -8.586 -23.5 1 80.69 521 GLN A O 1
ATOM 4088 N N . ASN A 1 522 ? 23.172 -8.516 -24.5 1 80.56 522 ASN A N 1
ATOM 4089 C CA . ASN A 1 522 ? 23.359 -7.102 -24.219 1 80.56 522 ASN A CA 1
ATOM 4090 C C . ASN A 1 522 ? 22.188 -6.266 -24.734 1 80.56 522 ASN A C 1
ATOM 4092 O O . ASN A 1 522 ? 21.828 -5.246 -24.141 1 80.56 522 ASN A O 1
ATOM 4096 N N . SER A 1 523 ? 21.625 -6.668 -25.766 1 80.69 523 SER A N 1
ATOM 4097 C CA . SER A 1 523 ? 20.516 -5.926 -26.359 1 80.69 523 SER A CA 1
ATOM 4098 C C . SER A 1 523 ? 19.297 -5.941 -25.438 1 80.69 523 SER A C 1
ATOM 4100 O O . SER A 1 523 ? 18.375 -5.133 -25.594 1 80.69 523 SER A O 1
ATOM 4102 N N . TYR A 1 524 ? 19.297 -6.809 -24.484 1 84.75 524 TYR A N 1
ATOM 4103 C CA . TYR A 1 524 ? 18.172 -6.941 -23.578 1 84.75 524 TYR A CA 1
ATOM 4104 C C . TYR A 1 524 ? 18.062 -5.723 -22.656 1 84.75 524 TYR A C 1
ATOM 4106 O O . TYR A 1 524 ? 16.953 -5.359 -22.234 1 84.75 524 TYR A O 1
ATOM 4114 N N . ARG A 1 525 ? 19.094 -5.094 -22.406 1 86.06 525 ARG A N 1
ATOM 4115 C CA . ARG A 1 525 ? 19.125 -3.984 -21.453 1 86.06 525 ARG A CA 1
ATOM 4116 C C . ARG A 1 525 ? 18.125 -2.9 -21.844 1 86.06 525 ARG A C 1
ATOM 4118 O O . ARG A 1 525 ? 17.5 -2.281 -20.984 1 86.06 525 ARG A O 1
ATOM 4125 N N . LYS A 1 526 ? 17.875 -2.789 -23.031 1 91.5 526 LYS A N 1
ATOM 4126 C CA . LYS A 1 526 ? 17.047 -1.689 -23.516 1 91.5 526 LYS A CA 1
ATOM 4127 C C . LYS A 1 526 ? 15.578 -2.109 -23.609 1 91.5 526 LYS A C 1
ATOM 4129 O O . LYS A 1 526 ? 14.688 -1.261 -23.672 1 91.5 526 LYS A O 1
ATOM 4134 N N . ASN A 1 527 ? 15.422 -3.48 -23.516 1 94.06 527 ASN A N 1
ATOM 4135 C CA . ASN A 1 527 ? 14.055 -3.828 -23.891 1 94.06 527 ASN A CA 1
ATOM 4136 C C . ASN A 1 527 ? 13.469 -4.883 -22.953 1 94.06 527 ASN A C 1
ATOM 4138 O O . ASN A 1 527 ? 12.25 -5.02 -22.859 1 94.06 527 ASN A O 1
ATOM 4142 N N . PHE A 1 528 ? 14.406 -5.648 -22.312 1 93.75 528 PHE A N 1
ATOM 4143 C CA . PHE A 1 528 ? 13.781 -6.828 -21.703 1 93.75 528 PHE A CA 1
ATOM 4144 C C . PHE A 1 528 ? 14.312 -7.066 -20.297 1 93.75 528 PHE A C 1
ATOM 4146 O O . PHE A 1 528 ? 13.664 -7.73 -19.5 1 93.75 528 PHE A O 1
ATOM 4153 N N . GLY A 1 529 ? 15.508 -6.602 -20.078 1 92.94 529 GLY A N 1
ATOM 4154 C CA . GLY A 1 529 ? 16.016 -6.867 -18.734 1 92.94 529 GLY A CA 1
ATOM 4155 C C . GLY A 1 529 ? 17.5 -6.656 -18.609 1 92.94 529 GLY A C 1
ATOM 4156 O O . GLY A 1 529 ? 18.156 -6.234 -19.562 1 92.94 529 GLY A O 1
ATOM 4157 N N . TYR A 1 530 ? 18.031 -6.961 -17.422 1 93.75 530 TYR A N 1
ATOM 4158 C CA . TYR A 1 530 ? 19.438 -6.781 -17.047 1 93.75 530 TYR A CA 1
ATOM 4159 C C . TYR A 1 530 ? 20.062 -8.109 -16.641 1 93.75 530 TYR A C 1
ATOM 4161 O O . TYR A 1 530 ? 19.359 -9.062 -16.297 1 93.75 530 TYR A O 1
ATOM 4169 N N . PRO A 1 531 ? 21.375 -8.18 -16.75 1 91.12 531 PRO A N 1
ATOM 4170 C CA . PRO A 1 531 ? 22 -9.398 -16.25 1 91.12 531 PRO A CA 1
ATOM 4171 C C . PRO A 1 531 ? 21.781 -9.602 -14.758 1 91.12 531 PRO A C 1
ATOM 4173 O O . PRO A 1 531 ? 21.938 -8.664 -13.969 1 91.12 531 PRO A O 1
ATOM 4176 N N . LEU A 1 532 ? 21.391 -10.766 -14.391 1 88.31 532 LEU A N 1
ATOM 4177 C CA . LEU A 1 532 ? 21.281 -11.164 -12.992 1 88.31 532 LEU A CA 1
ATOM 4178 C C . LEU A 1 532 ? 22.625 -11.648 -12.461 1 88.31 532 LEU A C 1
ATOM 4180 O O . LEU A 1 532 ? 23 -11.344 -11.328 1 88.31 532 LEU A O 1
ATOM 4184 N N . MET A 1 533 ? 23.234 -12.477 -13.203 1 82.94 533 MET A N 1
ATOM 4185 C CA . MET A 1 533 ? 24.562 -13.055 -12.953 1 82.94 533 MET A CA 1
ATOM 4186 C C . MET A 1 533 ? 25.281 -13.336 -14.266 1 82.94 533 MET A C 1
ATOM 4188 O O . MET A 1 533 ? 24.969 -12.742 -15.297 1 82.94 533 MET A O 1
ATOM 4192 N N . PHE A 1 534 ? 26.203 -14.312 -14.164 1 76.5 534 PHE A N 1
ATOM 4193 C CA . PHE A 1 534 ? 27.062 -14.648 -15.297 1 76.5 534 PHE A CA 1
ATOM 4194 C C . PHE A 1 534 ? 26.219 -15.055 -16.5 1 76.5 534 PHE A C 1
ATOM 4196 O O . PHE A 1 534 ? 25.75 -16.188 -16.578 1 76.5 534 PHE A O 1
ATOM 4203 N N . ASN A 1 535 ? 25.891 -14.266 -17.406 1 75.62 535 ASN A N 1
ATOM 4204 C CA . ASN A 1 535 ? 25.266 -14.539 -18.688 1 75.62 535 ASN A CA 1
ATOM 4205 C C . ASN A 1 535 ? 23.766 -14.812 -18.547 1 75.62 535 ASN A C 1
ATOM 4207 O O . ASN A 1 535 ? 23.156 -15.445 -19.406 1 75.62 535 ASN A O 1
ATOM 4211 N N . ILE A 1 536 ? 23.188 -14.578 -17.359 1 85.31 536 ILE A N 1
ATOM 4212 C CA . ILE A 1 536 ? 21.781 -14.891 -17.125 1 85.31 536 ILE A CA 1
ATOM 4213 C C . ILE A 1 536 ? 21.016 -13.609 -16.844 1 85.31 536 ILE A C 1
ATOM 4215 O O . ILE A 1 536 ? 21.562 -12.641 -16.312 1 85.31 536 ILE A O 1
ATOM 4219 N N . SER A 1 537 ? 19.828 -13.602 -17.344 1 87.94 537 SER A N 1
ATOM 4220 C CA . SER A 1 537 ? 18.891 -12.5 -17.094 1 87.94 537 SER A CA 1
ATOM 4221 C C . SER A 1 537 ? 17.484 -13.023 -16.828 1 87.94 537 SER A C 1
ATOM 4223 O O . SER A 1 537 ? 17.156 -14.156 -17.188 1 87.94 537 SER A O 1
ATOM 4225 N N . GLY A 1 538 ? 16.75 -12.391 -16.078 1 87.69 538 GLY A N 1
ATOM 4226 C CA . GLY A 1 538 ? 15.312 -12.469 -16.234 1 87.69 538 GLY A CA 1
ATOM 4227 C C . GLY A 1 538 ? 14.773 -11.492 -17.266 1 87.69 538 GLY A C 1
ATOM 4228 O O . GLY A 1 538 ? 15.492 -10.602 -17.719 1 87.69 538 GLY A O 1
ATOM 4229 N N . THR A 1 539 ? 13.586 -11.781 -17.734 1 91.38 539 THR A N 1
ATOM 4230 C CA . THR A 1 539 ? 13 -10.844 -18.688 1 91.38 539 THR A CA 1
ATOM 4231 C C . THR A 1 539 ? 11.75 -10.188 -18.109 1 91.38 539 THR A C 1
ATOM 4233 O O . THR A 1 539 ? 11.125 -10.734 -17.188 1 91.38 539 THR A O 1
ATOM 4236 N N . LEU A 1 540 ? 11.5 -9.023 -18.656 1 96.38 540 LEU A N 1
ATOM 4237 C CA . LEU A 1 540 ? 10.328 -8.273 -18.234 1 96.38 540 LEU A CA 1
ATOM 4238 C C . LEU A 1 540 ? 9.086 -9.148 -18.25 1 96.38 540 LEU A C 1
ATOM 4240 O O . LEU A 1 540 ? 8.859 -9.906 -19.203 1 96.38 540 LEU A O 1
ATOM 4244 N N . HIS A 1 541 ? 8.352 -9.055 -17.203 1 96.75 541 HIS A N 1
ATOM 4245 C CA . HIS A 1 541 ? 7.047 -9.703 -17.172 1 96.75 541 HIS A CA 1
ATOM 4246 C C . HIS A 1 541 ? 6.094 -8.984 -16.219 1 96.75 541 HIS A C 1
ATOM 4248 O O . HIS A 1 541 ? 6.516 -8.141 -15.43 1 96.75 541 HIS A O 1
ATOM 4254 N N . THR A 1 542 ? 4.812 -9.289 -16.359 1 96.56 542 THR A N 1
ATOM 4255 C CA . THR A 1 542 ? 3.773 -8.773 -15.469 1 96.56 542 THR A CA 1
ATOM 4256 C C . THR A 1 542 ? 3.271 -9.875 -14.531 1 96.56 542 THR A C 1
ATOM 4258 O O . THR A 1 542 ? 3.34 -11.062 -14.867 1 96.56 542 THR A O 1
ATOM 4261 N N . HIS A 1 543 ? 2.898 -9.547 -13.359 1 97.25 543 HIS A N 1
ATOM 4262 C CA . HIS A 1 543 ? 2.049 -10.336 -12.477 1 97.25 543 HIS A CA 1
ATOM 4263 C C . HIS A 1 543 ? 0.707 -9.648 -12.242 1 97.25 543 HIS A C 1
ATOM 4265 O O . HIS A 1 543 ? 0.664 -8.477 -11.852 1 97.25 543 HIS A O 1
ATOM 4271 N N . VAL A 1 544 ? -0.374 -10.367 -12.477 1 97.69 544 VAL A N 1
ATOM 4272 C CA . VAL A 1 544 ? -1.706 -9.812 -12.25 1 97.69 544 VAL A CA 1
ATOM 4273 C C . VAL A 1 544 ? -2.559 -10.812 -11.477 1 97.69 544 VAL A C 1
ATOM 4275 O O . VAL A 1 544 ? -2.682 -11.977 -11.883 1 97.69 544 VAL A O 1
ATOM 4278 N N . LEU A 1 545 ? -3.129 -10.375 -10.43 1 98 545 LEU A N 1
ATOM 4279 C CA . LEU A 1 545 ? -4.074 -11.164 -9.641 1 98 545 LEU A CA 1
ATOM 4280 C C . LEU A 1 545 ? -5.5 -10.664 -9.852 1 98 545 LEU A C 1
ATOM 4282 O O . LEU A 1 545 ? -5.77 -9.469 -9.742 1 98 545 LEU A O 1
ATOM 4286 N N . ALA A 1 546 ? -6.352 -11.539 -10.148 1 98 546 ALA A N 1
ATOM 4287 C CA . ALA A 1 546 ? -7.766 -11.219 -10.328 1 98 546 ALA A CA 1
ATOM 4288 C C . ALA A 1 546 ? -8.609 -11.781 -9.195 1 98 546 ALA A C 1
ATOM 4290 O O . ALA A 1 546 ? -8.359 -12.898 -8.727 1 98 546 ALA A O 1
ATOM 4291 N N . TRP A 1 547 ? -9.656 -11.039 -8.797 1 98.38 547 TRP A N 1
ATOM 4292 C CA . TRP A 1 547 ? -10.5 -11.43 -7.672 1 98.38 547 TRP A CA 1
ATOM 4293 C C . TRP A 1 547 ? -11.977 -11.258 -8.008 1 98.38 547 TRP A C 1
ATOM 4295 O O . TRP A 1 547 ? -12.352 -10.344 -8.742 1 98.38 547 TRP A O 1
ATOM 4305 N N . LYS A 1 548 ? -12.742 -12.133 -7.461 1 98.31 548 LYS A N 1
ATOM 4306 C CA . LYS A 1 548 ? -14.195 -12.031 -7.395 1 98.31 548 LYS A CA 1
ATOM 4307 C C . LYS A 1 548 ? -14.648 -11.57 -6.008 1 98.31 548 LYS A C 1
ATOM 4309 O O . LYS A 1 548 ? -14.227 -12.133 -4.996 1 98.31 548 LYS A O 1
ATOM 4314 N N . VAL A 1 549 ? -15.477 -10.617 -5.984 1 98.81 549 VAL A N 1
ATOM 4315 C CA . VAL A 1 549 ? -16.016 -10.086 -4.734 1 98.81 549 VAL A CA 1
ATOM 4316 C C . VAL A 1 549 ? -17.531 -9.992 -4.82 1 98.81 549 VAL A C 1
ATOM 4318 O O . VAL A 1 549 ? -18.062 -8.984 -5.293 1 98.81 549 VAL A O 1
ATOM 4321 N N . ASP A 1 550 ? -18.203 -10.984 -4.293 1 98.81 550 ASP A N 1
ATOM 4322 C CA . ASP A 1 550 ? -19.656 -11.031 -4.246 1 98.81 550 ASP A CA 1
ATOM 4323 C C . ASP A 1 550 ? -20.188 -10.375 -2.975 1 98.81 550 ASP A C 1
ATOM 4325 O O . ASP A 1 550 ? -20.234 -11 -1.916 1 98.81 550 ASP A O 1
ATOM 4329 N N . LEU A 1 551 ? -20.703 -9.18 -3.115 1 98.75 551 LEU A N 1
ATOM 4330 C CA . LEU A 1 551 ? -21.047 -8.375 -1.949 1 98.75 551 LEU A CA 1
ATOM 4331 C C . LEU A 1 551 ? -22.516 -8.539 -1.589 1 98.75 551 LEU A C 1
ATOM 4333 O O . LEU A 1 551 ? -23.359 -8.672 -2.473 1 98.75 551 LEU A O 1
ATOM 4337 N N . ASP A 1 552 ? -22.781 -8.594 -0.344 1 98.62 552 ASP A N 1
ATOM 4338 C CA . ASP A 1 552 ? -24.109 -8.586 0.256 1 98.62 552 ASP A CA 1
ATOM 4339 C C . ASP A 1 552 ? -24.219 -7.543 1.363 1 98.62 552 ASP A C 1
ATOM 4341 O O . ASP A 1 552 ? -24.281 -7.887 2.545 1 98.62 552 ASP A O 1
ATOM 4345 N N . ILE A 1 553 ? -24.297 -6.352 0.984 1 98.56 553 ILE A N 1
ATOM 4346 C CA . ILE A 1 553 ? -24.344 -5.258 1.948 1 98.56 553 ILE A CA 1
ATOM 4347 C C . ILE A 1 553 ? -25.781 -5.086 2.467 1 98.56 553 ILE A C 1
ATOM 4349 O O . ILE A 1 553 ? -26.656 -4.641 1.73 1 98.56 553 ILE A O 1
ATOM 4353 N N . ALA A 1 554 ? -25.953 -5.379 3.742 1 97.69 554 ALA A N 1
ATOM 4354 C CA . ALA A 1 554 ? -27.266 -5.332 4.359 1 97.69 554 ALA A CA 1
ATOM 4355 C C . ALA A 1 554 ? -28.297 -6.055 3.5 1 97.69 554 ALA A C 1
ATOM 4357 O O . ALA A 1 554 ? -29.438 -5.582 3.342 1 97.69 554 ALA A O 1
ATOM 4358 N N . GLY A 1 555 ? -27.938 -7.059 2.916 1 97.5 555 GLY A N 1
ATOM 4359 C CA . GLY A 1 555 ? -28.781 -7.848 2.029 1 97.5 555 GLY A CA 1
ATOM 4360 C C . GLY A 1 555 ? -28.188 -8.039 0.65 1 97.5 555 GLY A C 1
ATOM 4361 O O . GLY A 1 555 ? -27.062 -7.582 0.385 1 97.5 555 GLY A O 1
ATOM 4362 N N . THR A 1 556 ? -28.906 -8.742 -0.231 1 98.06 556 THR A N 1
ATOM 4363 C CA . THR A 1 556 ? -28.375 -9.094 -1.543 1 98.06 556 THR A CA 1
ATOM 4364 C C . THR A 1 556 ? -28.688 -8 -2.562 1 98.06 556 THR A C 1
ATOM 4366 O O . THR A 1 556 ? -28.109 -7.961 -3.643 1 98.06 556 THR A O 1
ATOM 4369 N N . SER A 1 557 ? -29.656 -7.148 -2.307 1 98.44 557 SER A N 1
ATOM 4370 C CA . SER A 1 557 ? -30.031 -6.074 -3.223 1 98.44 557 SER A CA 1
ATOM 4371 C C . SER A 1 557 ? -29.109 -4.875 -3.076 1 98.44 557 SER A C 1
ATOM 4373 O O . SER A 1 557 ? -29.234 -4.09 -2.133 1 98.44 557 SER A O 1
ATOM 4375 N N . ASN A 1 558 ? -28.219 -4.758 -4.051 1 98.88 558 ASN A N 1
ATOM 4376 C CA . ASN A 1 558 ? -27.219 -3.703 -3.971 1 98.88 558 ASN A CA 1
ATOM 4377 C C . ASN A 1 558 ? -27.109 -2.932 -5.281 1 98.88 558 ASN A C 1
ATOM 4379 O O . ASN A 1 558 ? -27.656 -3.355 -6.305 1 98.88 558 ASN A O 1
ATOM 4383 N N . SER A 1 559 ? -26.516 -1.792 -5.234 1 98.94 559 SER A N 1
ATOM 4384 C CA . SER A 1 559 ? -26.203 -0.916 -6.359 1 98.94 559 SER A CA 1
ATOM 4385 C C . SER A 1 559 ? -24.766 -0.417 -6.285 1 98.94 559 SER A C 1
ATOM 4387 O O . SER A 1 559 ? -24.141 -0.467 -5.223 1 98.94 559 SER A O 1
ATOM 4389 N N . VAL A 1 560 ? -24.219 -0.017 -7.453 1 98.88 560 VAL A N 1
ATOM 4390 C CA . VAL A 1 560 ? -22.891 0.588 -7.496 1 98.88 560 VAL A CA 1
ATOM 4391 C C . VAL A 1 560 ? -23.016 2.104 -7.637 1 98.88 560 VAL A C 1
ATOM 4393 O O . VAL A 1 560 ? -23.531 2.598 -8.648 1 98.88 560 VAL A O 1
ATOM 4396 N N . ASN A 1 561 ? -22.625 2.816 -6.637 1 98.69 561 ASN A N 1
ATOM 4397 C CA . ASN A 1 561 ? -22.547 4.273 -6.648 1 98.69 561 ASN A CA 1
ATOM 4398 C C . ASN A 1 561 ? -21.125 4.754 -6.961 1 98.69 561 ASN A C 1
ATOM 4400 O O . ASN A 1 561 ? -20.234 4.613 -6.137 1 98.69 561 ASN A O 1
ATOM 4404 N N . ILE A 1 562 ? -20.938 5.336 -8.156 1 98.38 562 ILE A N 1
ATOM 4405 C CA . ILE A 1 562 ? -19.609 5.742 -8.594 1 98.38 562 ILE A CA 1
ATOM 4406 C C . ILE A 1 562 ? -19.438 7.246 -8.398 1 98.38 562 ILE A C 1
ATOM 4408 O O . ILE A 1 562 ? -20.234 8.039 -8.906 1 98.38 562 ILE A O 1
ATOM 4412 N N . HIS A 1 563 ? -18.422 7.641 -7.656 1 97.81 563 HIS A N 1
ATOM 4413 C CA . HIS A 1 563 ? -18.078 9.047 -7.461 1 97.81 563 HIS A CA 1
ATOM 4414 C C . HIS A 1 563 ? -17 9.492 -8.445 1 97.81 563 HIS A C 1
ATOM 4416 O O . HIS A 1 563 ? -15.828 9.156 -8.273 1 97.81 563 HIS A O 1
ATOM 4422 N N . HIS A 1 564 ? -17.359 10.258 -9.422 1 97.62 564 HIS A N 1
ATOM 4423 C CA . HIS A 1 564 ? -16.438 10.828 -10.406 1 97.62 564 HIS A CA 1
ATOM 4424 C C . HIS A 1 564 ? -15.812 12.109 -9.883 1 97.62 564 HIS A C 1
ATOM 4426 O O . HIS A 1 564 ? -16.484 13.133 -9.734 1 97.62 564 HIS A O 1
ATOM 4432 N N . MET A 1 565 ? -14.5 12.07 -9.633 1 97.19 565 MET A N 1
ATOM 4433 C CA . MET A 1 565 ? -13.828 13.273 -9.148 1 97.19 565 MET A CA 1
ATOM 4434 C C . MET A 1 565 ? -13.703 14.312 -10.258 1 97.19 565 MET A C 1
ATOM 4436 O O . MET A 1 565 ? -13.32 13.984 -11.383 1 97.19 565 MET A O 1
ATOM 4440 N N . LYS A 1 566 ? -14.086 15.477 -9.898 1 96.19 566 LYS A N 1
ATOM 4441 C CA . LYS A 1 566 ? -14.078 16.609 -10.82 1 96.19 566 LYS A CA 1
ATOM 4442 C C . LYS A 1 566 ? -13.719 17.906 -10.102 1 96.19 566 LYS A C 1
ATOM 4444 O O . LYS A 1 566 ? -13.352 17.891 -8.93 1 96.19 566 LYS A O 1
ATOM 4449 N N . VAL A 1 567 ? -13.664 18.953 -10.891 1 95.94 567 VAL A N 1
ATOM 4450 C CA . VAL A 1 567 ? -13.508 20.312 -10.359 1 95.94 567 VAL A CA 1
ATOM 4451 C C . VAL A 1 567 ? -14.766 21.125 -10.641 1 95.94 567 VAL A C 1
ATOM 4453 O O . VAL A 1 567 ? -15.406 20.953 -11.68 1 95.94 567 VAL A O 1
ATOM 4456 N N . GLY A 1 568 ? -15.172 21.859 -9.664 1 95.19 568 GLY A N 1
ATOM 4457 C CA . GLY A 1 568 ? -16.266 22.812 -9.812 1 95.19 568 GLY A CA 1
ATOM 4458 C C . GLY A 1 568 ? -15.844 24.234 -9.547 1 95.19 568 GLY A C 1
ATOM 4459 O O . GLY A 1 568 ? -14.648 24.531 -9.438 1 95.19 568 GLY A O 1
ATOM 4460 N N . GLU A 1 569 ? -16.812 25.125 -9.609 1 94.75 569 GLU A N 1
ATOM 4461 C CA . GLU A 1 569 ? -16.578 26.547 -9.32 1 94.75 569 GLU A CA 1
ATOM 4462 C C . GLU A 1 569 ? -17.359 27 -8.094 1 94.75 569 GLU A C 1
ATOM 4464 O O . GLU A 1 569 ? -18.453 26.484 -7.82 1 94.75 569 GLU A O 1
ATOM 4469 N N . ALA A 1 570 ? -16.797 27.891 -7.34 1 92.94 570 ALA A N 1
ATOM 4470 C CA . ALA A 1 570 ? -17.453 28.5 -6.184 1 92.94 570 ALA A CA 1
ATOM 4471 C C . ALA A 1 570 ? -17.094 29.969 -6.055 1 92.94 570 ALA A C 1
ATOM 4473 O O . ALA A 1 570 ? -16.219 30.469 -6.781 1 92.94 570 ALA A O 1
ATOM 4474 N N . ASP A 1 571 ? -17.844 30.609 -5.184 1 89.94 571 ASP A N 1
ATOM 4475 C CA . ASP A 1 571 ? -17.609 32.031 -4.883 1 89.94 571 ASP A CA 1
ATOM 4476 C C . ASP A 1 571 ? -16.516 32.188 -3.824 1 89.94 571 ASP A C 1
ATOM 4478 O O . ASP A 1 571 ? -16.5 31.453 -2.832 1 89.94 571 ASP A O 1
ATOM 4482 N N . ASP A 1 572 ? -15.594 33.156 -4.027 1 88.31 572 ASP A N 1
ATOM 4483 C CA . ASP A 1 572 ? -14.547 33.375 -3.035 1 88.31 572 ASP A CA 1
ATOM 4484 C C . ASP A 1 572 ? -15.008 34.312 -1.934 1 88.31 572 ASP A C 1
ATOM 4486 O O . ASP A 1 572 ? -14.25 34.625 -1.004 1 88.31 572 ASP A O 1
ATOM 4490 N N . GLY A 1 573 ? -16.266 34.812 -2.092 1 85.06 573 GLY A N 1
ATOM 4491 C CA . GLY A 1 573 ? -16.844 35.719 -1.099 1 85.06 573 GLY A CA 1
ATOM 4492 C C . GLY A 1 573 ? -16.516 37.156 -1.342 1 85.06 573 GLY A C 1
ATOM 4493 O O . GLY A 1 573 ? -17 38.031 -0.62 1 85.06 573 GLY A O 1
ATOM 4494 N N . ALA A 1 574 ? -15.695 37.469 -2.301 1 87.62 574 ALA A N 1
ATOM 4495 C CA . ALA A 1 574 ? -15.281 38.844 -2.596 1 87.62 574 ALA A CA 1
ATOM 4496 C C . ALA A 1 574 ? -15.477 39.188 -4.074 1 87.62 574 ALA A C 1
ATOM 4498 O O . ALA A 1 574 ? -14.711 39.969 -4.648 1 87.62 574 ALA A O 1
ATOM 4499 N N . GLY A 1 575 ? -16.391 38.469 -4.684 1 85.12 575 GLY A N 1
ATOM 4500 C CA . GLY A 1 575 ? -16.766 38.781 -6.055 1 85.12 575 GLY A CA 1
ATOM 4501 C C . GLY A 1 575 ? -16 37.938 -7.074 1 85.12 575 GLY A C 1
ATOM 4502 O O . GLY A 1 575 ? -16.25 38.062 -8.273 1 85.12 575 GLY A O 1
ATOM 4503 N N . GLY A 1 576 ? -15.102 37.125 -6.641 1 87.81 576 GLY A N 1
ATOM 4504 C CA . GLY A 1 576 ? -14.352 36.25 -7.547 1 87.81 576 GLY A CA 1
ATOM 4505 C C . GLY A 1 576 ? -14.828 34.812 -7.543 1 87.81 576 GLY A C 1
ATOM 4506 O O . GLY A 1 576 ? -15.672 34.438 -6.723 1 87.81 576 GLY A O 1
ATOM 4507 N N . LYS A 1 577 ? -14.289 34.156 -8.578 1 91.31 577 LYS A N 1
ATOM 4508 C CA . LYS A 1 577 ? -14.586 32.719 -8.688 1 91.31 577 LYS A CA 1
ATOM 4509 C C . LYS A 1 577 ? -13.328 31.875 -8.461 1 91.31 577 LYS A C 1
ATOM 4511 O O . LYS A 1 577 ? -12.227 32.281 -8.828 1 91.31 577 LYS A O 1
ATOM 4516 N N . ILE A 1 578 ? -13.531 30.734 -7.879 1 94.12 578 ILE A N 1
ATOM 4517 C CA . ILE A 1 578 ? -12.422 29.828 -7.605 1 94.12 578 ILE A CA 1
ATOM 4518 C C . ILE A 1 578 ? -12.805 28.406 -8.016 1 94.12 578 ILE A C 1
ATOM 4520 O O . ILE A 1 578 ? -13.992 28.094 -8.125 1 94.12 578 ILE A O 1
ATOM 4524 N N . TYR A 1 579 ? -11.797 27.672 -8.336 1 95.94 579 TYR A N 1
ATOM 4525 C CA . TYR A 1 579 ? -12.016 26.25 -8.586 1 95.94 579 TYR A CA 1
ATOM 4526 C C . TYR A 1 579 ? -11.906 25.438 -7.305 1 95.94 579 TYR A C 1
ATOM 4528 O O . TYR A 1 579 ? -11.055 25.719 -6.457 1 95.94 579 TYR A O 1
ATOM 4536 N N . ILE A 1 580 ? -12.852 24.453 -7.141 1 96.12 580 ILE A N 1
ATOM 4537 C CA . ILE A 1 580 ? -12.906 23.641 -5.938 1 96.12 580 ILE A CA 1
ATOM 4538 C C . ILE A 1 580 ? -13.062 22.156 -6.324 1 96.12 580 ILE A C 1
ATOM 4540 O O . ILE A 1 580 ? -13.477 21.844 -7.441 1 96.12 580 ILE A O 1
ATOM 4544 N N . ASN A 1 581 ? -12.727 21.266 -5.371 1 95.5 581 ASN A N 1
ATOM 4545 C CA . ASN A 1 581 ? -12.984 19.844 -5.551 1 95.5 581 ASN A CA 1
ATOM 4546 C C . ASN A 1 581 ? -14.477 19.531 -5.52 1 95.5 581 ASN A C 1
ATOM 4548 O O . ASN A 1 581 ? -15.219 20.141 -4.738 1 95.5 581 ASN A O 1
ATOM 4552 N N . LYS A 1 582 ? -14.891 18.703 -6.332 1 96.75 582 LYS A N 1
ATOM 4553 C CA . LYS A 1 582 ? -16.25 18.172 -6.332 1 96.75 582 LYS A CA 1
ATOM 4554 C C . LYS A 1 582 ? -16.281 16.766 -6.926 1 96.75 582 LYS A C 1
ATOM 4556 O O . LYS A 1 582 ? -15.312 16.328 -7.562 1 96.75 582 LYS A O 1
ATOM 4561 N N . TYR A 1 583 ? -17.266 16 -6.594 1 97.19 583 TYR A N 1
ATOM 4562 C CA . TYR A 1 583 ? -17.516 14.758 -7.312 1 97.19 583 TYR A CA 1
ATOM 4563 C C . TYR A 1 583 ? -18.922 14.727 -7.891 1 97.19 583 TYR A C 1
ATOM 4565 O O . TYR A 1 583 ? -19.766 15.562 -7.543 1 97.19 583 TYR A O 1
ATOM 4573 N N . GLU A 1 584 ? -19.141 13.945 -8.859 1 97.31 584 GLU A N 1
ATOM 4574 C CA . GLU A 1 584 ? -20.469 13.594 -9.359 1 97.31 584 GLU A CA 1
ATOM 4575 C C . GLU A 1 584 ? -20.781 12.125 -9.086 1 97.31 584 GLU A C 1
ATOM 4577 O O . GLU A 1 584 ? -20.219 11.234 -9.711 1 97.31 584 GLU A O 1
ATOM 4582 N N . ALA A 1 585 ? -21.641 11.953 -8.109 1 96.94 585 ALA A N 1
ATOM 4583 C CA . ALA A 1 585 ? -22.047 10.602 -7.766 1 96.94 585 ALA A CA 1
ATOM 4584 C C . ALA A 1 585 ? -23.109 10.086 -8.734 1 96.94 585 ALA A C 1
ATOM 4586 O O . ALA A 1 585 ? -24.094 10.781 -9.008 1 96.94 585 ALA A O 1
ATOM 4587 N N . GLU A 1 586 ? -22.875 8.977 -9.289 1 97.44 586 GLU A N 1
ATOM 4588 C CA . GLU A 1 586 ? -23.797 8.375 -10.25 1 97.44 586 GLU A CA 1
ATOM 4589 C C . GLU A 1 586 ? -24 6.887 -9.961 1 97.44 586 GLU A C 1
ATOM 4591 O O . GLU A 1 586 ? -23.031 6.121 -9.938 1 97.44 586 GLU A O 1
ATOM 4596 N N . ILE A 1 587 ? -25.234 6.508 -9.75 1 98.5 587 ILE A N 1
ATOM 4597 C CA . ILE A 1 587 ? -25.547 5.094 -9.57 1 98.5 587 ILE A CA 1
ATOM 4598 C C . ILE A 1 587 ? -25.625 4.406 -10.93 1 98.5 587 ILE A C 1
ATOM 4600 O O . ILE A 1 587 ? -26.344 4.859 -11.828 1 98.5 587 ILE A O 1
ATOM 4604 N N . ALA A 1 588 ? -24.906 3.389 -11.094 1 98.81 588 ALA A N 1
ATOM 4605 C CA . ALA A 1 588 ? -24.891 2.654 -12.359 1 98.81 588 ALA A CA 1
ATOM 4606 C C . ALA A 1 588 ? -26.219 1.919 -12.578 1 98.81 588 ALA A C 1
ATOM 4608 O O . ALA A 1 588 ? -26.641 1.126 -11.734 1 98.81 588 ALA A O 1
ATOM 4609 N N . GLU A 1 589 ? -26.844 2.174 -13.703 1 98.81 589 GLU A N 1
ATOM 4610 C CA . GLU A 1 589 ? -28.094 1.503 -14.047 1 98.81 589 GLU A CA 1
ATOM 4611 C C . GLU A 1 589 ? -27.828 0.138 -14.68 1 98.81 589 GLU A C 1
ATOM 4613 O O . GLU A 1 589 ? -28.641 -0.782 -14.531 1 98.81 589 GLU A O 1
ATOM 4618 N N . THR A 1 590 ? -26.719 0.044 -15.367 1 98.81 590 THR A N 1
ATOM 4619 C CA . THR A 1 590 ? -26.375 -1.182 -16.078 1 98.81 590 THR A CA 1
ATOM 4620 C C . THR A 1 590 ? -24.938 -1.597 -15.797 1 98.81 590 THR A C 1
ATOM 4622 O O . THR A 1 590 ? -24.156 -0.81 -15.258 1 98.81 590 THR A O 1
ATOM 4625 N N . GLU A 1 591 ? -24.609 -2.811 -16.172 1 98.75 591 GLU A N 1
ATOM 4626 C CA . GLU A 1 591 ? -23.25 -3.338 -16.016 1 98.75 591 GLU A CA 1
ATOM 4627 C C . GLU A 1 591 ? -22.25 -2.531 -16.844 1 98.75 591 GLU A C 1
ATOM 4629 O O . GLU A 1 591 ? -21.109 -2.35 -16.422 1 98.75 591 GLU A O 1
ATOM 4634 N N . ASN A 1 592 ? -22.656 -2.021 -17.984 1 98.44 592 ASN A N 1
ATOM 4635 C CA . ASN A 1 592 ? -21.781 -1.239 -18.844 1 98.44 592 ASN A CA 1
ATOM 4636 C C . ASN A 1 592 ? -21.281 0.023 -18.141 1 98.44 592 ASN A C 1
ATOM 4638 O O . ASN A 1 592 ? -20.156 0.46 -18.344 1 98.44 592 ASN A O 1
ATOM 4642 N N . GLU A 1 593 ? -22.125 0.546 -17.328 1 98.31 593 GLU A N 1
ATOM 4643 C CA . GLU A 1 593 ? -21.781 1.771 -16.609 1 98.31 593 GLU A CA 1
ATOM 4644 C C . GLU A 1 593 ? -20.844 1.482 -15.445 1 98.31 593 GLU A C 1
ATOM 4646 O O . GLU A 1 593 ? -20.141 2.379 -14.961 1 98.31 593 GLU A O 1
ATOM 4651 N N . ALA A 1 594 ? -20.844 0.248 -15.008 1 98.5 594 ALA A N 1
ATOM 4652 C CA . ALA A 1 594 ? -20.031 -0.138 -13.852 1 98.5 594 ALA A CA 1
ATOM 4653 C C . ALA A 1 594 ? -18.812 -0.954 -14.289 1 98.5 594 ALA A C 1
ATOM 4655 O O . ALA A 1 594 ? -18.266 -1.722 -13.5 1 98.5 594 ALA A O 1
ATOM 4656 N N . ALA A 1 595 ? -18.438 -0.978 -15.469 1 98.38 595 ALA A N 1
ATOM 4657 C CA . ALA A 1 595 ? -17.234 -1.584 -16.016 1 98.38 595 ALA A CA 1
ATOM 4658 C C . ALA A 1 595 ? -16.375 -0.551 -16.75 1 98.38 595 ALA A C 1
ATOM 4660 O O . ALA A 1 595 ? -16.766 -0.061 -17.812 1 98.38 595 ALA A O 1
ATOM 4661 N N . TYR A 1 596 ? -15.172 -0.244 -16.109 1 96.94 596 TYR A N 1
ATOM 4662 C CA . TYR A 1 596 ? -14.438 0.872 -16.688 1 96.94 596 TYR A CA 1
ATOM 4663 C C . TYR A 1 596 ? -12.945 0.763 -16.391 1 96.94 596 TYR A C 1
ATOM 4665 O O . TYR A 1 596 ? -12.531 -0.09 -15.602 1 96.94 596 TYR A O 1
ATOM 4673 N N . GLN A 1 597 ? -12.203 1.515 -17.125 1 94.25 597 GLN A N 1
ATOM 4674 C CA . GLN A 1 597 ? -10.797 1.768 -16.844 1 94.25 597 GLN A CA 1
ATOM 4675 C C . GLN A 1 597 ? -10.609 3.062 -16.062 1 94.25 597 GLN A C 1
ATOM 4677 O O . GLN A 1 597 ? -11.133 4.109 -16.438 1 94.25 597 GLN A O 1
ATOM 4682 N N . THR A 1 598 ? -9.945 2.941 -14.953 1 88.56 598 THR A N 1
ATOM 4683 C CA . THR A 1 598 ? -9.664 4.152 -14.195 1 88.56 598 THR A CA 1
ATOM 4684 C C . THR A 1 598 ? -8.516 4.934 -14.828 1 88.56 598 THR A C 1
ATOM 4686 O O . THR A 1 598 ? -7.5 4.348 -15.227 1 88.56 598 THR A O 1
ATOM 4689 N N . MET A 1 599 ? -8.719 6.262 -14.93 1 89.56 599 MET A N 1
ATOM 4690 C CA . MET A 1 599 ? -7.688 7.137 -15.484 1 89.56 599 MET A CA 1
ATOM 4691 C C . MET A 1 599 ? -7.188 8.117 -14.43 1 89.56 599 MET A C 1
ATOM 4693 O O . MET A 1 599 ? -7.961 8.578 -13.586 1 89.56 599 MET A O 1
ATOM 4697 N N . MET A 1 600 ? -5.918 8.492 -14.547 1 90 600 MET A N 1
ATOM 4698 C CA . MET A 1 600 ? -5.273 9.359 -13.562 1 90 600 MET A CA 1
ATOM 4699 C C . MET A 1 600 ? -5.953 10.727 -13.516 1 90 600 MET A C 1
ATOM 4701 O O . MET A 1 600 ? -6.047 11.344 -12.453 1 90 600 MET A O 1
ATOM 4705 N N . LEU A 1 601 ? -6.441 11.227 -14.594 1 93.75 601 LEU A N 1
ATOM 4706 C CA . LEU A 1 601 ? -7.031 12.562 -14.656 1 93.75 601 LEU A CA 1
ATOM 4707 C C . LEU A 1 601 ? -8.555 12.484 -14.578 1 93.75 601 LEU A C 1
ATOM 4709 O O . LEU A 1 601 ? -9.234 13.508 -14.68 1 93.75 601 LEU A O 1
ATOM 4713 N N . GLU A 1 602 ? -9.078 11.289 -14.438 1 94.44 602 GLU A N 1
ATOM 4714 C CA . GLU A 1 602 ? -10.5 11.039 -14.211 1 94.44 602 GLU A CA 1
ATOM 4715 C C . GLU A 1 602 ? -10.711 10 -13.117 1 94.44 602 GLU A C 1
ATOM 4717 O O . GLU A 1 602 ? -11.32 8.953 -13.352 1 94.44 602 GLU A O 1
ATOM 4722 N N . PRO A 1 603 ? -10.312 10.352 -11.961 1 94.81 603 PRO A N 1
ATOM 4723 C CA . PRO A 1 603 ? -10.414 9.367 -10.883 1 94.81 603 PRO A CA 1
ATOM 4724 C C . PRO A 1 603 ? -11.852 9 -10.547 1 94.81 603 PRO A C 1
ATOM 4726 O O . PRO A 1 603 ? -12.742 9.852 -10.586 1 94.81 603 PRO A O 1
ATOM 4729 N N . LYS A 1 604 ? -12.117 7.781 -10.25 1 96.38 604 LYS A N 1
ATOM 4730 C CA . LYS A 1 604 ? -13.414 7.234 -9.867 1 96.38 604 LYS A CA 1
ATOM 4731 C C . LYS A 1 604 ? -13.32 6.445 -8.57 1 96.38 604 LYS A C 1
ATOM 4733 O O . LYS A 1 604 ? -12.336 5.738 -8.336 1 96.38 604 LYS A O 1
ATOM 4738 N N . LEU A 1 605 ? -14.297 6.613 -7.734 1 96.75 605 LEU A N 1
ATOM 4739 C CA . LEU A 1 605 ? -14.398 5.855 -6.492 1 96.75 605 LEU A CA 1
ATOM 4740 C C . LEU A 1 605 ? -15.703 5.066 -6.445 1 96.75 605 LEU A C 1
ATOM 4742 O O . LEU A 1 605 ? -16.766 5.633 -6.172 1 96.75 605 LEU A O 1
ATOM 4746 N N . PRO A 1 606 ? -15.617 3.754 -6.633 1 98.44 606 PRO A N 1
ATOM 4747 C CA . PRO A 1 606 ? -16.828 2.939 -6.594 1 98.44 606 PRO A CA 1
ATOM 4748 C C . PRO A 1 606 ? -17.219 2.521 -5.18 1 98.44 606 PRO A C 1
ATOM 4750 O O . PRO A 1 606 ? -16.359 2.102 -4.398 1 98.44 606 PRO A O 1
ATOM 4753 N N . VAL A 1 607 ? -18.5 2.633 -4.895 1 98.62 607 VAL A N 1
ATOM 4754 C CA . VAL A 1 607 ? -19.078 2.207 -3.625 1 98.62 607 VAL A CA 1
ATOM 4755 C C . VAL A 1 607 ? -20.281 1.303 -3.887 1 98.62 607 VAL A C 1
ATOM 4757 O O . VAL A 1 607 ? -21.203 1.676 -4.621 1 98.62 607 VAL A O 1
ATOM 4760 N N . VAL A 1 608 ? -20.266 0.13 -3.318 1 98.88 608 VAL A N 1
ATOM 4761 C CA . VAL A 1 608 ? -21.438 -0.729 -3.367 1 98.88 608 VAL A CA 1
ATOM 4762 C C . VAL A 1 608 ? -22.344 -0.424 -2.182 1 98.88 608 VAL A C 1
ATOM 4764 O O . VAL A 1 608 ? -21.906 -0.461 -1.029 1 98.88 608 VAL A O 1
ATOM 4767 N N . ILE A 1 609 ? -23.641 -0.139 -2.508 1 98.81 609 ILE A N 1
ATOM 4768 C CA . ILE A 1 609 ? -24.531 0.336 -1.463 1 98.81 609 ILE A CA 1
ATOM 4769 C C . ILE A 1 609 ? -25.844 -0.468 -1.494 1 98.81 609 ILE A C 1
ATOM 4771 O O . ILE A 1 609 ? -26.125 -1.146 -2.482 1 98.81 609 ILE A O 1
ATOM 4775 N N . ASN A 1 610 ? -26.531 -0.514 -0.388 1 98.81 610 ASN A N 1
ATOM 4776 C CA . ASN A 1 610 ? -27.953 -0.83 -0.341 1 98.81 610 ASN A CA 1
ATOM 4777 C C . ASN A 1 610 ? -28.797 0.433 -0.269 1 98.81 610 ASN A C 1
ATOM 4779 O O . ASN A 1 610 ? -28.828 1.116 0.757 1 98.81 610 ASN A O 1
ATOM 4783 N N . GLU A 1 611 ? -29.531 0.773 -1.312 1 98.12 611 GLU A N 1
ATOM 4784 C CA . GLU A 1 611 ? -30.281 2.02 -1.402 1 98.12 611 GLU A CA 1
ATOM 4785 C C . GLU A 1 611 ? -31.438 2.035 -0.411 1 98.12 611 GLU A C 1
ATOM 4787 O O . GLU A 1 611 ? -31.953 3.102 -0.074 1 98.12 611 GLU A O 1
ATOM 4792 N N . ASN A 1 612 ? -31.797 0.87 0.093 1 97.94 612 ASN A N 1
ATOM 4793 C CA . ASN A 1 612 ? -33 0.763 0.911 1 97.94 612 ASN A CA 1
ATOM 4794 C C . ASN A 1 612 ? -32.656 0.569 2.387 1 97.94 612 ASN A C 1
ATOM 4796 O O 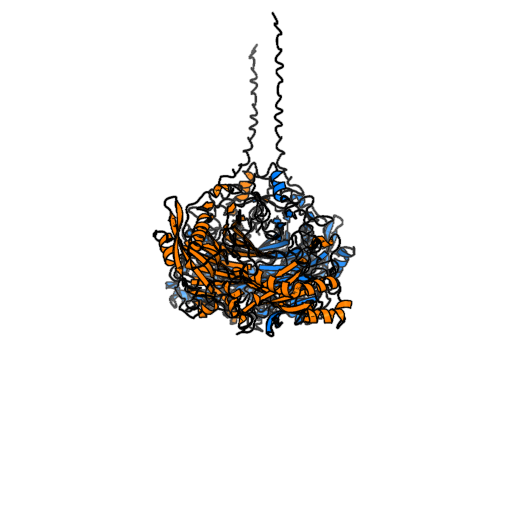. ASN A 1 612 ? -33.562 0.457 3.225 1 97.94 612 ASN A O 1
ATOM 4800 N N . LYS A 1 613 ? -31.531 0.356 2.658 1 98.31 613 LYS A N 1
ATOM 4801 C CA . LYS A 1 613 ? -31.047 0.269 4.039 1 98.31 613 LYS A CA 1
ATOM 4802 C C . LYS A 1 613 ? -30.156 1.454 4.387 1 98.31 613 LYS A C 1
ATOM 4804 O O . LYS A 1 613 ? -28.984 1.477 4.027 1 98.31 613 LYS A O 1
ATOM 4809 N N . LEU A 1 614 ? -30.641 2.324 5.172 1 97.25 614 LEU A N 1
ATOM 4810 C CA . LEU A 1 614 ? -29.969 3.578 5.484 1 97.25 614 LEU A CA 1
ATOM 4811 C C . LEU A 1 614 ? -29.328 3.523 6.871 1 97.25 614 LEU A C 1
ATOM 4813 O O . LEU A 1 614 ? -29.766 2.75 7.727 1 97.25 614 LEU A O 1
ATOM 4817 N N . ASN A 1 615 ? -28.266 4.293 7.062 1 95.56 615 ASN A N 1
ATOM 4818 C CA . ASN A 1 615 ? -27.75 4.445 8.414 1 95.56 615 ASN A CA 1
ATOM 4819 C C . ASN A 1 615 ? -28.578 5.43 9.234 1 95.56 615 ASN A C 1
ATOM 4821 O O . ASN A 1 615 ? -29.641 5.848 8.797 1 95.56 615 ASN A O 1
ATOM 4825 N N . GLY A 1 616 ? -28.109 5.699 10.398 1 93 616 GLY A N 1
ATOM 4826 C CA . GLY A 1 616 ? -28.859 6.531 11.32 1 93 616 GLY A CA 1
ATOM 4827 C C . GLY A 1 616 ? -29.016 7.961 10.844 1 93 616 GLY A C 1
ATOM 4828 O O . GLY A 1 616 ? -29.844 8.711 11.367 1 93 616 GLY A O 1
ATOM 4829 N N . PHE A 1 617 ? -28.375 8.297 9.734 1 91.94 617 PHE A N 1
ATOM 4830 C CA . PHE A 1 617 ? -28.391 9.68 9.281 1 91.94 617 PHE A CA 1
ATOM 4831 C C . PHE A 1 617 ? -28.906 9.781 7.852 1 91.94 617 PHE A C 1
ATOM 4833 O O . PHE A 1 617 ? -28.719 10.797 7.188 1 91.94 617 PHE A O 1
ATOM 4840 N N . GLY A 1 618 ? -29.359 8.703 7.328 1 92.88 618 GLY A N 1
ATOM 4841 C CA . GLY A 1 618 ? -30.094 8.711 6.07 1 92.88 618 GLY A CA 1
ATOM 4842 C C . GLY A 1 618 ? -29.219 8.406 4.871 1 92.88 618 GLY A C 1
ATOM 4843 O O . GLY A 1 618 ? -29.656 8.562 3.727 1 92.88 618 GLY A O 1
ATOM 4844 N N . SER A 1 619 ? -28.078 8.016 5.074 1 95.25 619 SER A N 1
ATOM 4845 C CA . SER A 1 619 ? -27.203 7.645 3.965 1 95.25 619 SER A CA 1
ATOM 4846 C C . SER A 1 619 ? -27.297 6.152 3.664 1 95.25 619 SER A C 1
ATOM 4848 O O . SER A 1 619 ? -27.391 5.332 4.582 1 95.25 619 SER A O 1
ATOM 4850 N N . PRO A 1 620 ? -27.359 5.797 2.35 1 97.25 620 PRO A N 1
ATOM 4851 C CA . PRO A 1 620 ? -27.312 4.367 2.047 1 97.25 620 PRO A CA 1
ATOM 4852 C C . PRO A 1 620 ? -26.078 3.678 2.617 1 97.25 620 PRO A C 1
ATOM 4854 O O . PRO A 1 620 ? -24.969 4.199 2.502 1 97.25 620 PRO A O 1
ATOM 4857 N N . ARG A 1 621 ? -26.297 2.561 3.238 1 98.5 621 ARG A N 1
ATOM 4858 C CA . ARG A 1 621 ? -25.188 1.807 3.807 1 98.5 621 ARG A CA 1
ATOM 4859 C C . ARG A 1 621 ? -24.391 1.116 2.713 1 98.5 621 ARG A C 1
ATOM 4861 O O . ARG A 1 621 ? -24.953 0.578 1.761 1 98.5 621 ARG A O 1
ATOM 4868 N N . GLY A 1 622 ? -23.016 1.223 2.859 1 98.62 622 GLY A N 1
ATOM 4869 C CA . GLY A 1 622 ? -22.219 0.626 1.791 1 98.62 622 GLY A CA 1
ATOM 4870 C C . GLY A 1 622 ? -20.766 0.401 2.172 1 98.62 622 GLY A C 1
ATOM 4871 O O . GLY A 1 622 ? -20.391 0.608 3.324 1 98.62 622 GLY A O 1
ATOM 4872 N N . TYR A 1 623 ? -20.031 -0.179 1.211 1 98.75 623 TYR A N 1
ATOM 4873 C CA . TYR A 1 623 ? -18.594 -0.371 1.257 1 98.75 623 TYR A CA 1
ATOM 4874 C C . TYR A 1 623 ? -17.922 0.16 -0.009 1 98.75 623 TYR A C 1
ATOM 4876 O O . TYR A 1 623 ? -18.406 -0.091 -1.118 1 98.75 623 TYR A O 1
ATOM 4884 N N . LYS A 1 624 ? -16.891 0.912 0.215 1 98.31 624 LYS A N 1
ATOM 4885 C CA . LYS A 1 624 ? -16.047 1.345 -0.893 1 98.31 624 LYS A CA 1
ATOM 4886 C C . LYS A 1 624 ? -15.078 0.237 -1.312 1 98.31 624 LYS A C 1
ATOM 4888 O O . LYS A 1 624 ? -14.5 -0.447 -0.464 1 98.31 624 LYS A O 1
ATOM 4893 N N . VAL A 1 625 ? -14.969 0.031 -2.609 1 98.25 625 VAL A N 1
ATOM 4894 C CA . VAL A 1 625 ? -13.945 -0.858 -3.15 1 98.25 625 VAL A CA 1
ATOM 4895 C C . VAL A 1 625 ? -12.703 -0.05 -3.523 1 98.25 625 VAL A C 1
ATOM 4897 O O . VAL A 1 625 ? -12.68 0.628 -4.555 1 98.25 625 VAL A O 1
ATOM 4900 N N . GLN A 1 626 ? -11.719 -0.161 -2.688 1 96.56 626 GLN A N 1
ATOM 4901 C CA . GLN A 1 626 ? -10.492 0.581 -2.936 1 96.56 626 GLN A CA 1
ATOM 4902 C C . GLN A 1 626 ? -9.5 -0.251 -3.742 1 96.56 626 GLN A C 1
ATOM 4904 O O . GLN A 1 626 ? -9 -1.269 -3.26 1 96.56 626 GLN A O 1
ATOM 4909 N N . LEU A 1 627 ? -9.219 0.214 -4.902 1 91.81 627 LEU A N 1
ATOM 4910 C CA . LEU A 1 627 ? -8.336 -0.487 -5.824 1 91.81 627 LEU A CA 1
ATOM 4911 C C . LEU A 1 627 ? -6.875 -0.174 -5.512 1 91.81 627 LEU A C 1
ATOM 4913 O O . LEU A 1 627 ? -6.527 0.976 -5.234 1 91.81 627 LEU A O 1
ATOM 4917 N N . ASN A 1 628 ? -6.074 -1.188 -5.492 1 90.38 628 ASN A N 1
ATOM 4918 C CA . ASN A 1 628 ? -4.637 -1.029 -5.316 1 90.38 628 ASN A CA 1
ATOM 4919 C C . ASN A 1 628 ? -3.867 -1.508 -6.543 1 90.38 628 ASN A C 1
ATOM 4921 O O . ASN A 1 628 ? -3.781 -2.711 -6.801 1 90.38 628 ASN A O 1
ATOM 4925 N N . ARG A 1 629 ? -3.332 -0.704 -7.301 1 91 629 ARG A N 1
ATOM 4926 C CA . ARG A 1 629 ? -2.465 -0.959 -8.445 1 91 629 ARG A CA 1
ATOM 4927 C C . ARG A 1 629 ? -3.197 -1.754 -9.523 1 91 629 ARG A C 1
ATOM 4929 O O . ARG A 1 629 ? -2.715 -2.797 -9.969 1 91 629 ARG A O 1
ATOM 4936 N N . PRO A 1 630 ? -4.355 -1.314 -9.906 1 94.06 630 PRO A N 1
ATOM 4937 C CA . PRO A 1 630 ? -4.938 -1.984 -11.07 1 94.06 630 PRO A CA 1
ATOM 4938 C C . PRO A 1 630 ? -4.012 -1.956 -12.289 1 94.06 630 PRO A C 1
ATOM 4940 O O . PRO A 1 630 ? -3.32 -0.962 -12.523 1 94.06 630 PRO A O 1
ATOM 4943 N N . LEU A 1 631 ? -3.924 -3.016 -13.016 1 96.12 631 LEU A N 1
ATOM 4944 C CA . LEU A 1 631 ? -3.08 -3.096 -14.203 1 96.12 631 LEU A CA 1
ATOM 4945 C C . LEU A 1 631 ? -3.912 -3.42 -15.445 1 96.12 631 LEU A C 1
ATOM 4947 O O . LEU A 1 631 ? -4.66 -4.398 -15.453 1 96.12 631 LEU A O 1
ATOM 4951 N N . LEU A 1 632 ? -3.775 -2.631 -16.484 1 95.88 632 LEU A N 1
ATOM 4952 C CA . LEU A 1 632 ? -4.531 -2.789 -17.719 1 95.88 632 LEU A CA 1
ATOM 4953 C C . LEU A 1 632 ? -3.678 -3.445 -18.797 1 95.88 632 LEU A C 1
ATOM 4955 O O . LEU A 1 632 ? -2.449 -3.332 -18.781 1 95.88 632 LEU A O 1
ATOM 4959 N N . ASN A 1 633 ? -4.352 -4.16 -19.609 1 95.25 633 ASN A N 1
ATOM 4960 C CA . ASN A 1 633 ? -3.707 -4.801 -20.75 1 95.25 633 ASN A CA 1
ATOM 4961 C C . ASN A 1 633 ? -3.334 -3.787 -21.828 1 95.25 633 ASN A C 1
ATOM 4963 O O . ASN A 1 633 ? -4.195 -3.061 -22.328 1 95.25 633 ASN A O 1
ATOM 4967 N N . LEU A 1 634 ? -2.072 -3.709 -22.203 1 95.69 634 LEU A N 1
ATOM 4968 C CA . LEU A 1 634 ? -1.604 -2.732 -23.172 1 95.69 634 LEU A CA 1
ATOM 4969 C C . LEU A 1 634 ? -1.678 -3.299 -24.594 1 95.69 634 LEU A C 1
ATOM 4971 O O . LEU A 1 634 ? -1.438 -2.584 -25.562 1 95.69 634 LEU A O 1
ATOM 4975 N N . GLU A 1 635 ? -2.012 -4.625 -24.688 1 96.44 635 GLU A N 1
ATOM 4976 C CA . GLU A 1 635 ? -2.115 -5.242 -26.016 1 96.44 635 GLU A CA 1
ATOM 4977 C C . GLU A 1 635 ? -3.168 -4.543 -26.875 1 96.44 635 GLU A C 1
ATOM 4979 O O . GLU A 1 635 ? -4.152 -4.012 -26.344 1 96.44 635 GLU A O 1
ATOM 4984 N N . PRO A 1 636 ? -2.975 -4.574 -28.188 1 94.88 636 PRO A N 1
ATOM 4985 C CA . PRO A 1 636 ? -3.936 -3.877 -29.031 1 94.88 636 PRO A CA 1
ATOM 4986 C C . PRO A 1 636 ? -5.352 -4.434 -28.906 1 94.88 636 PRO A C 1
ATOM 4988 O O . PRO A 1 636 ? -5.535 -5.645 -28.781 1 94.88 636 PRO A O 1
ATOM 4991 N N . PRO A 1 637 ? -6.289 -3.52 -29.062 1 91.12 637 PRO A N 1
ATOM 4992 C CA . PRO A 1 637 ? -7.676 -3.988 -29.031 1 91.12 637 PRO A CA 1
ATOM 4993 C C . PRO A 1 637 ? -7.969 -5.02 -30.109 1 91.12 637 PRO A C 1
ATOM 4995 O O . PRO A 1 637 ? -7.516 -4.871 -31.25 1 91.12 637 PRO A O 1
ATOM 4998 N N . GLY A 1 638 ? -8.586 -6.051 -29.797 1 91.62 638 GLY A N 1
ATOM 4999 C CA . GLY A 1 638 ? -8.977 -7.059 -30.781 1 91.62 638 GLY A CA 1
ATOM 5000 C C . GLY A 1 638 ? -7.977 -8.188 -30.891 1 91.62 638 GLY A C 1
ATOM 5001 O O . GLY A 1 638 ? -8.242 -9.188 -31.562 1 91.62 638 GLY A O 1
ATOM 5002 N N . TYR A 1 639 ? -6.812 -8.016 -30.266 1 94.88 639 TYR A N 1
ATOM 5003 C CA . TYR A 1 639 ? -5.848 -9.109 -30.266 1 94.88 639 TYR A CA 1
ATOM 5004 C C . TYR A 1 639 ? -6.465 -10.383 -29.703 1 94.88 639 TYR A C 1
ATOM 5006 O O . TYR A 1 639 ? -6.938 -10.406 -28.562 1 94.88 639 TYR A O 1
ATOM 5014 N N . ALA A 1 640 ? -6.5 -11.414 -30.438 1 92.81 640 ALA A N 1
ATOM 5015 C CA . ALA A 1 640 ? -7.25 -12.633 -30.141 1 92.81 640 ALA A CA 1
ATOM 5016 C C . ALA A 1 640 ? -6.801 -13.25 -28.812 1 92.81 640 ALA A C 1
ATOM 5018 O O . ALA A 1 640 ? -7.625 -13.727 -28.031 1 92.81 640 ALA A O 1
ATOM 5019 N N . ARG A 1 641 ? -5.531 -13.273 -28.578 1 93.12 641 ARG A N 1
ATOM 5020 C CA . ARG A 1 641 ? -5.012 -13.938 -27.375 1 93.12 641 ARG A CA 1
ATOM 5021 C C . ARG A 1 641 ? -5.418 -13.18 -26.109 1 93.12 641 ARG A C 1
ATOM 5023 O O . ARG A 1 641 ? -5.383 -13.734 -25.016 1 93.12 641 ARG A O 1
ATOM 5030 N N . SER A 1 642 ? -5.828 -11.961 -26.25 1 95.25 642 SER A N 1
ATOM 5031 C CA . SER A 1 642 ? -6.219 -11.148 -25.109 1 95.25 642 SER A CA 1
ATOM 5032 C C . SER A 1 642 ? -7.574 -11.578 -24.562 1 95.25 642 SER A C 1
ATOM 5034 O O . SER A 1 642 ? -7.977 -11.148 -23.469 1 95.25 642 SER A O 1
ATOM 5036 N N . LYS A 1 643 ? -8.258 -12.414 -25.25 1 95 643 LYS A N 1
ATOM 5037 C CA . LYS A 1 643 ? -9.586 -12.852 -24.812 1 95 643 LYS A CA 1
ATOM 5038 C C . LYS A 1 643 ? -9.508 -13.578 -23.469 1 95 643 LYS A C 1
ATOM 5040 O O . LYS A 1 643 ? -10.383 -13.414 -22.609 1 95 643 LYS A O 1
ATOM 5045 N N . ALA A 1 644 ? -8.484 -14.367 -23.266 1 95.81 644 ALA A N 1
ATOM 5046 C CA . ALA A 1 644 ? -8.32 -15.102 -22.016 1 95.81 644 ALA A CA 1
ATOM 5047 C C . ALA A 1 644 ? -7.953 -14.156 -20.875 1 95.81 644 ALA A C 1
ATOM 5049 O O . ALA A 1 644 ? -8.031 -14.531 -19.703 1 95.81 644 ALA A O 1
ATOM 5050 N N . LEU A 1 645 ? -7.555 -12.938 -21.203 1 97.12 645 LEU A N 1
ATOM 5051 C CA . LEU A 1 645 ? -7.109 -11.961 -20.219 1 97.12 645 LEU A CA 1
ATOM 5052 C C . LEU A 1 645 ? -8.18 -10.898 -19.984 1 97.12 645 LEU A C 1
ATOM 5054 O O . LEU A 1 645 ? -7.859 -9.766 -19.625 1 97.12 645 LEU A O 1
ATOM 5058 N N . GLY A 1 646 ? -9.398 -11.25 -20.141 1 96.38 646 GLY A N 1
ATOM 5059 C CA . GLY A 1 646 ? -10.508 -10.312 -20.047 1 96.38 646 GLY A CA 1
ATOM 5060 C C . GLY A 1 646 ? -10.555 -9.578 -18.719 1 96.38 646 GLY A C 1
ATOM 5061 O O . GLY A 1 646 ? -11.078 -8.461 -18.641 1 96.38 646 GLY A O 1
ATOM 5062 N N . PHE A 1 647 ? -10 -10.141 -17.656 1 96.88 647 PHE A N 1
ATOM 5063 C CA . PHE A 1 647 ? -10 -9.523 -16.344 1 96.88 647 PHE A CA 1
ATOM 5064 C C . PHE A 1 647 ? -9.07 -8.32 -16.312 1 96.88 647 PHE A C 1
ATOM 5066 O O . PHE A 1 647 ? -9.102 -7.527 -15.367 1 96.88 647 PHE A O 1
ATOM 5073 N N . MET A 1 648 ? -8.258 -8.07 -17.328 1 96.94 648 MET A N 1
ATOM 5074 C CA . MET A 1 648 ? -7.344 -6.934 -17.391 1 96.94 648 MET A CA 1
ATOM 5075 C C . MET A 1 648 ? -7.949 -5.801 -18.219 1 96.94 648 MET A C 1
ATOM 5077 O O . MET 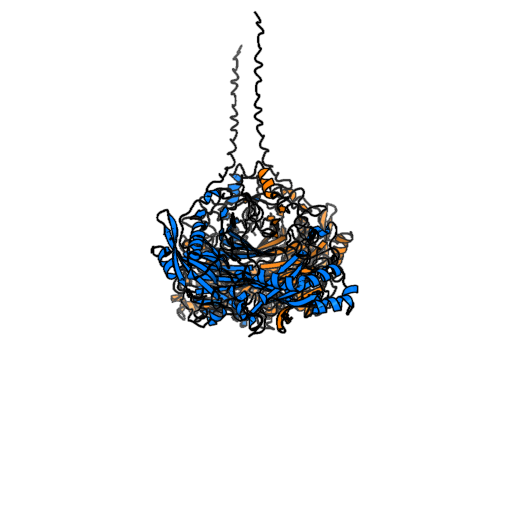A 1 648 ? -7.34 -4.738 -18.359 1 96.94 648 MET A O 1
ATOM 5081 N N . LYS A 1 649 ? -9.086 -6.051 -18.766 1 96.12 649 LYS A N 1
ATOM 5082 C CA . LYS A 1 649 ? -9.719 -5.004 -19.562 1 96.12 649 LYS A CA 1
ATOM 5083 C C . LYS A 1 649 ? -10.188 -3.848 -18.688 1 96.12 649 LYS A C 1
ATOM 5085 O O . LYS A 1 649 ? -10.203 -2.695 -19.125 1 96.12 649 LYS A O 1
ATOM 5090 N N . TYR A 1 650 ? -10.555 -4.219 -17.438 1 96.12 650 TYR A N 1
ATOM 5091 C CA . TYR A 1 650 ? -11.172 -3.244 -16.547 1 96.12 650 TYR A CA 1
ATOM 5092 C C . TYR A 1 650 ? -10.344 -3.068 -15.281 1 96.12 650 TYR A C 1
ATOM 5094 O O . TYR A 1 650 ? -9.766 -4.031 -14.773 1 96.12 650 TYR A O 1
ATOM 5102 N N . SER A 1 651 ? -10.305 -1.751 -14.891 1 95.44 651 SER A N 1
ATOM 5103 C CA . 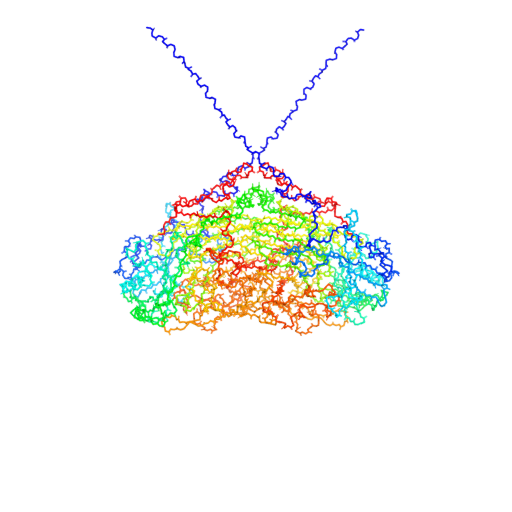SER A 1 651 ? -9.82 -1.546 -13.523 1 95.44 651 SER A CA 1
ATOM 5104 C C . SER A 1 651 ? -10.844 -2.012 -12.5 1 95.44 651 SER A C 1
ATOM 5106 O O . SER A 1 651 ? -10.477 -2.48 -11.414 1 95.44 651 SER A O 1
ATOM 5108 N N . PHE A 1 652 ? -12.023 -1.846 -12.781 1 97.94 652 PHE A N 1
ATOM 5109 C CA . PHE A 1 652 ? -13.195 -2.186 -11.977 1 97.94 652 PHE A CA 1
ATOM 5110 C C . PHE A 1 652 ? -14.344 -2.645 -12.867 1 97.94 652 PHE A C 1
ATOM 5112 O O . PHE A 1 652 ? -14.641 -2.016 -13.883 1 97.94 652 PHE A O 1
ATOM 5119 N N . ALA A 1 653 ? -15 -3.736 -12.453 1 98.75 653 ALA A N 1
ATOM 5120 C CA . ALA A 1 653 ? -16.234 -4.16 -13.102 1 98.75 653 ALA A CA 1
ATOM 5121 C C . ALA A 1 653 ? -17.219 -4.754 -12.094 1 98.75 653 ALA A C 1
ATOM 5123 O O . ALA A 1 653 ? -16.797 -5.391 -11.125 1 98.75 653 ALA A O 1
ATOM 5124 N N . ALA A 1 654 ? -18.453 -4.508 -12.328 1 98.88 654 ALA A N 1
ATOM 5125 C CA . ALA A 1 654 ? -19.5 -5.125 -11.516 1 98.88 654 ALA A CA 1
ATOM 5126 C C . ALA A 1 654 ? -20.594 -5.715 -12.406 1 98.88 654 ALA A C 1
ATOM 5128 O O . ALA A 1 654 ? -20.969 -5.125 -13.422 1 98.88 654 ALA A O 1
ATOM 5129 N N . THR A 1 655 ? -21.078 -6.863 -12.047 1 98.69 655 THR A N 1
ATOM 5130 C CA . THR A 1 655 ? -22.156 -7.527 -12.766 1 98.69 655 THR A CA 1
ATOM 5131 C C . THR A 1 655 ? -23.234 -8.023 -11.797 1 98.69 655 THR A C 1
ATOM 5133 O O . THR A 1 655 ? -23.016 -8.039 -10.586 1 98.69 655 THR A O 1
ATOM 5136 N N . LYS A 1 656 ? -24.375 -8.359 -12.375 1 98.56 656 LYS A N 1
ATOM 5137 C CA . LYS A 1 656 ? -25.406 -9.055 -11.617 1 98.56 656 LYS A CA 1
ATOM 5138 C C . LYS A 1 656 ? -25.047 -10.523 -11.406 1 98.56 656 LYS A C 1
ATOM 5140 O O . LYS A 1 656 ? -24.594 -11.195 -12.328 1 98.56 656 LYS A O 1
ATOM 5145 N N . HIS A 1 657 ? -25.25 -10.984 -10.195 1 98.06 657 HIS A N 1
ATOM 5146 C CA . HIS A 1 657 ? -24.906 -12.367 -9.867 1 98.06 657 HIS A CA 1
ATOM 5147 C C . HIS A 1 657 ? -25.703 -13.344 -10.734 1 98.06 657 HIS A C 1
ATOM 5149 O O . HIS A 1 657 ? -26.906 -13.203 -10.891 1 98.06 657 HIS A O 1
ATOM 5155 N N . LYS A 1 658 ? -25.047 -14.219 -11.258 1 94.12 658 LYS A N 1
ATOM 5156 C CA . LYS A 1 658 ? -25.594 -15.406 -11.914 1 94.12 658 LYS A CA 1
ATOM 5157 C C . LYS A 1 658 ? -24.828 -16.656 -11.5 1 94.12 658 LYS A C 1
ATOM 5159 O O . LYS A 1 658 ? -23.594 -16.656 -11.438 1 94.12 658 LYS A O 1
ATOM 5164 N N . ASP A 1 659 ? -25.5 -17.688 -11.281 1 88.94 659 ASP A N 1
ATOM 5165 C CA . ASP A 1 659 ? -24.844 -18.922 -10.852 1 88.94 659 ASP A CA 1
ATOM 5166 C C . ASP A 1 659 ? -23.922 -19.469 -11.938 1 88.94 659 ASP A C 1
ATOM 5168 O O . ASP A 1 659 ? -22.953 -20.172 -11.648 1 88.94 659 ASP A O 1
ATOM 5172 N N . GLY A 1 660 ? -24.156 -19.094 -13.156 1 87.56 660 GLY A N 1
ATOM 5173 C CA . GLY A 1 660 ? -23.344 -19.562 -14.258 1 87.56 660 GLY A CA 1
ATOM 5174 C C . GLY A 1 660 ? -22.094 -18.719 -14.477 1 87.56 660 GLY A C 1
ATOM 5175 O O . GLY A 1 660 ? -21.203 -19.109 -15.234 1 87.56 660 GLY A O 1
ATOM 5176 N N . GLU A 1 661 ? -22.016 -17.578 -13.844 1 92.94 661 GLU A N 1
ATOM 5177 C CA . GLU A 1 661 ? -20.828 -16.719 -13.891 1 92.94 661 GLU A CA 1
ATOM 5178 C C . GLU A 1 661 ? -19.938 -16.922 -12.664 1 92.94 661 GLU A C 1
ATOM 5180 O O . GLU A 1 661 ? -19.797 -16.031 -11.836 1 92.94 661 GLU A O 1
ATOM 5185 N N . VAL A 1 662 ? -19.25 -18.047 -12.688 1 92 662 VAL A N 1
ATOM 5186 C CA . VAL A 1 662 ? -18.594 -18.516 -11.477 1 92 662 VAL A CA 1
ATOM 5187 C C . VAL A 1 662 ? -17.203 -17.891 -11.375 1 92 662 VAL A C 1
ATOM 5189 O O . VAL A 1 662 ? -16.781 -17.453 -10.297 1 92 662 VAL A O 1
ATOM 5192 N N . HIS A 1 663 ? -16.453 -17.891 -12.43 1 94.25 663 HIS A N 1
ATOM 5193 C CA . HIS A 1 663 ? -15.078 -17.438 -12.438 1 94.25 663 HIS A CA 1
ATOM 5194 C C . HIS A 1 663 ? -14.828 -16.469 -13.594 1 94.25 663 HIS A C 1
ATOM 5196 O O . HIS A 1 663 ? -15.461 -16.578 -14.648 1 94.25 663 HIS A O 1
ATOM 5202 N N . SER A 1 664 ? -13.922 -15.555 -13.383 1 94.94 664 SER A N 1
ATOM 5203 C CA . SER A 1 664 ? -13.617 -14.578 -14.422 1 94.94 664 SER A CA 1
ATOM 5204 C C . SER A 1 664 ? -12.539 -15.086 -15.367 1 94.94 664 SER A C 1
ATOM 5206 O O . SER A 1 664 ? -12.148 -14.391 -16.312 1 94.94 664 SER A O 1
ATOM 5208 N N . SER A 1 665 ? -12.031 -16.234 -15.133 1 93.44 665 SER A N 1
ATOM 5209 C CA . SER A 1 665 ? -11.031 -16.922 -15.945 1 93.44 665 SER A CA 1
ATOM 5210 C C . SER A 1 665 ? -11.32 -18.406 -16.031 1 93.44 665 SER A C 1
ATOM 5212 O O . SER A 1 665 ? -12.25 -18.906 -15.398 1 93.44 665 SER A O 1
ATOM 5214 N N . SER A 1 666 ? -10.578 -19.094 -16.984 1 91.94 666 SER A N 1
ATOM 5215 C CA . SER A 1 666 ? -10.781 -20.516 -17.172 1 91.94 666 SER A CA 1
ATOM 5216 C C . SER A 1 666 ? -9.453 -21.281 -17.172 1 91.94 666 SER A C 1
ATOM 5218 O O . SER A 1 666 ? -8.469 -20.797 -17.734 1 91.94 666 SER A O 1
ATOM 5220 N N . ILE A 1 667 ? -9.469 -22.422 -16.594 1 93.06 667 ILE A N 1
ATOM 5221 C CA . ILE A 1 667 ? -8.266 -23.25 -16.578 1 93.06 667 ILE A CA 1
ATOM 5222 C C . ILE A 1 667 ? -7.926 -23.719 -17.984 1 93.06 667 ILE A C 1
ATOM 5224 O O . ILE A 1 667 ? -6.773 -24.031 -18.281 1 93.06 667 ILE A O 1
ATOM 5228 N N . TYR A 1 668 ? -8.883 -23.672 -18.906 1 94.06 668 TYR A N 1
ATOM 5229 C CA . TYR A 1 668 ? -8.695 -24.141 -20.266 1 94.06 668 TYR A CA 1
ATOM 5230 C C . TYR A 1 668 ? -8.117 -23.031 -21.156 1 94.06 668 TYR A C 1
ATOM 5232 O O . TYR A 1 668 ? -7.637 -23.297 -22.25 1 94.06 668 TYR A O 1
ATOM 5240 N N . GLY A 1 669 ? -8.18 -21.828 -20.625 1 93.44 669 GLY A N 1
ATOM 5241 C CA . GLY A 1 669 ? -7.684 -20.688 -21.391 1 93.44 669 GLY A CA 1
ATOM 5242 C C . GLY A 1 669 ? -6.184 -20.734 -21.609 1 93.44 669 GLY A C 1
ATOM 5243 O O . GLY A 1 669 ? -5.684 -20.203 -22.609 1 93.44 669 GLY A O 1
ATOM 5244 N N . GLN A 1 670 ? -5.473 -21.359 -20.75 1 94.88 670 GLN A N 1
ATOM 5245 C CA . GLN A 1 670 ? -4.023 -21.484 -20.875 1 94.88 670 GLN A CA 1
ATOM 5246 C C . GLN A 1 670 ? -3.633 -22.125 -22.203 1 94.88 670 GLN A C 1
ATOM 5248 O O . GLN A 1 670 ? -2.719 -21.656 -22.875 1 94.88 670 GLN A O 1
ATOM 5253 N N . ALA A 1 671 ? -4.328 -23.219 -22.562 1 93.56 671 ALA A N 1
ATOM 5254 C CA . ALA A 1 671 ? 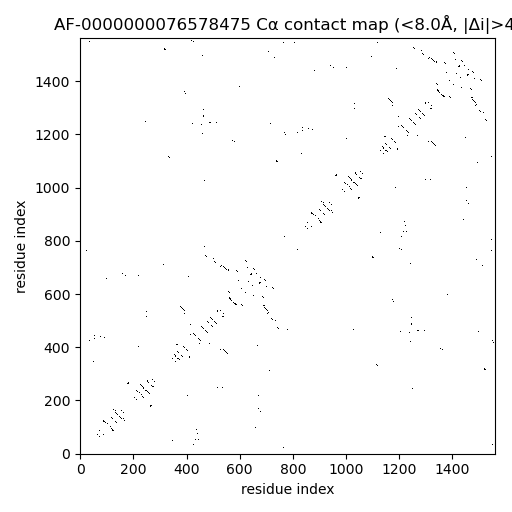-3.982 -23.984 -23.75 1 93.56 671 ALA A CA 1
ATOM 5255 C C . ALA A 1 671 ? -4.406 -23.234 -25.016 1 93.56 671 ALA A C 1
ATOM 5257 O O . ALA A 1 671 ? -3.871 -23.484 -26.109 1 93.56 671 ALA A O 1
ATOM 5258 N N . ARG A 1 672 ? -5.375 -22.359 -24.891 1 94.06 672 ARG A N 1
ATOM 5259 C CA . ARG A 1 672 ? -5.863 -21.609 -26.047 1 94.06 672 ARG A CA 1
ATOM 5260 C C . ARG A 1 672 ? -6.371 -20.234 -25.625 1 94.06 672 ARG A C 1
ATOM 5262 O O . ARG A 1 672 ? -7.578 -20.016 -25.516 1 94.06 672 ARG A O 1
ATOM 5269 N N . LEU A 1 673 ? -5.473 -19.281 -25.547 1 94.75 673 LEU A N 1
ATOM 5270 C CA . LEU A 1 673 ? -5.758 -17.938 -25.078 1 94.75 673 LEU A CA 1
ATOM 5271 C C . LEU A 1 673 ? -6.785 -17.25 -25.969 1 94.75 673 LEU A C 1
ATOM 5273 O O . LEU A 1 673 ? -7.578 -16.438 -25.484 1 94.75 673 LEU A O 1
ATOM 5277 N N . SER A 1 674 ? -6.797 -17.625 -27.234 1 94.12 674 SER A N 1
ATOM 5278 C CA . SER A 1 674 ? -7.629 -16.938 -28.219 1 94.12 674 SER A CA 1
ATOM 5279 C C . SER A 1 674 ? -9.07 -17.406 -28.156 1 94.12 674 SER A C 1
ATOM 5281 O O . SER A 1 674 ? -9.969 -16.766 -28.703 1 94.12 674 SER A O 1
ATOM 5283 N N . ASN A 1 675 ? -9.242 -18.562 -27.562 1 92.88 675 ASN A N 1
ATOM 5284 C CA . ASN A 1 675 ? -10.594 -19.109 -27.469 1 92.88 675 ASN A CA 1
ATOM 5285 C C . ASN A 1 675 ? -10.852 -19.734 -26.109 1 92.88 675 ASN A C 1
ATOM 5287 O O . ASN A 1 675 ? -11.141 -20.938 -26.016 1 92.88 675 ASN A O 1
ATOM 5291 N N . PRO A 1 676 ? -10.836 -18.891 -25.109 1 92.38 676 PRO A N 1
ATOM 5292 C CA . PRO A 1 676 ? -11.109 -19.391 -23.766 1 92.38 676 PRO A CA 1
ATOM 5293 C C . PRO A 1 676 ? -12.586 -19.703 -23.531 1 92.38 676 PRO A C 1
ATOM 5295 O O . PRO A 1 676 ? -13.453 -19.094 -24.156 1 92.38 676 PRO A O 1
ATOM 5298 N N . SER A 1 677 ? -12.891 -20.625 -22.688 1 90.44 677 SER A N 1
ATOM 5299 C CA . SER A 1 677 ? -14.273 -20.969 -22.375 1 90.44 677 SER A CA 1
ATOM 5300 C C . SER A 1 677 ? -14.938 -19.875 -21.547 1 90.44 677 SER A C 1
ATOM 5302 O O . SER A 1 677 ? -16.172 -19.844 -21.438 1 90.44 677 SER A O 1
ATOM 5304 N N . THR A 1 678 ? -14.148 -19.031 -20.875 1 90.69 678 THR A N 1
ATOM 5305 C CA . THR A 1 678 ? -14.664 -17.953 -20.062 1 90.69 678 THR A CA 1
ATOM 5306 C C . THR A 1 678 ? -13.844 -16.688 -20.25 1 90.69 678 THR A C 1
ATOM 5308 O O . THR A 1 678 ? -12.617 -16.75 -20.344 1 90.69 678 THR A O 1
ATOM 5311 N N . SER A 1 679 ? -14.508 -15.578 -20.344 1 93.31 679 SER A N 1
ATOM 5312 C CA . SER A 1 679 ? -13.898 -14.25 -20.312 1 93.31 679 SER A CA 1
ATOM 5313 C C . SER A 1 679 ? -14.773 -13.258 -19.562 1 93.31 679 SER A C 1
ATOM 5315 O O . SER A 1 679 ? -15.992 -13.219 -19.75 1 93.31 679 SER A O 1
ATOM 5317 N N . LEU A 1 680 ? -14.172 -12.484 -18.719 1 95.75 680 LEU A N 1
ATOM 5318 C CA . LEU A 1 680 ? -14.922 -11.508 -17.938 1 95.75 680 LEU A CA 1
ATOM 5319 C C . LEU A 1 680 ? -15.695 -10.562 -18.844 1 95.75 680 LEU A C 1
ATOM 5321 O O . LEU A 1 680 ? -16.797 -10.109 -18.5 1 95.75 680 LEU A O 1
ATOM 5325 N N . THR A 1 681 ? -15.172 -10.281 -20.016 1 95.19 681 THR A N 1
ATOM 5326 C CA . THR A 1 681 ? -15.82 -9.336 -20.922 1 95.19 681 THR A CA 1
ATOM 5327 C C . THR A 1 681 ? -17.188 -9.852 -21.359 1 95.19 681 THR A C 1
ATOM 5329 O O . THR A 1 681 ? -18.078 -9.055 -21.688 1 95.19 681 THR A O 1
ATOM 5332 N N . ASP A 1 682 ? -17.359 -11.188 -21.312 1 93.5 682 ASP A N 1
ATOM 5333 C CA . ASP A 1 682 ? -18.641 -11.773 -21.688 1 93.5 682 ASP A CA 1
ATOM 5334 C C . ASP A 1 682 ? -19.688 -11.562 -20.594 1 93.5 682 ASP A C 1
ATOM 5336 O O . ASP A 1 682 ? -20.891 -11.633 -20.859 1 93.5 682 ASP A O 1
ATOM 5340 N N . TYR A 1 683 ? -19.203 -11.422 -19.359 1 95.94 683 TYR A N 1
ATOM 5341 C CA . TYR A 1 683 ? -20.125 -11.211 -18.25 1 95.94 683 TYR A CA 1
ATOM 5342 C C . TYR A 1 683 ? -20.734 -9.812 -18.297 1 95.94 683 TYR A C 1
ATOM 5344 O O . TYR A 1 683 ? -21.844 -9.602 -17.812 1 95.94 683 TYR A O 1
ATOM 5352 N N . VAL A 1 684 ? -19.953 -8.844 -18.766 1 97.56 684 VAL A N 1
ATOM 5353 C CA . VAL A 1 684 ? -20.438 -7.469 -18.891 1 97.56 684 VAL A CA 1
ATOM 5354 C C . VAL A 1 684 ? -21.312 -7.328 -20.125 1 97.56 684 VAL A C 1
ATOM 5356 O O . VAL A 1 684 ? -20.844 -6.871 -21.172 1 97.56 684 VAL A O 1
ATOM 5359 N N . ASP A 1 685 ? -22.578 -7.605 -20.016 1 96.12 685 ASP A N 1
ATOM 5360 C CA . ASP A 1 685 ? -23.469 -7.684 -21.188 1 96.12 685 ASP A CA 1
ATOM 5361 C C . ASP A 1 685 ? -24.594 -6.664 -21.078 1 96.12 685 ASP A C 1
ATOM 5363 O O . ASP A 1 685 ? -25.625 -6.809 -21.734 1 96.12 685 ASP A O 1
ATOM 5367 N N . GLY A 1 686 ? -24.484 -5.789 -20.172 1 97.44 686 GLY A N 1
ATOM 5368 C CA . GLY A 1 686 ? -25.375 -4.637 -20.172 1 97.44 686 GLY A CA 1
ATOM 5369 C C . GLY A 1 686 ? -26.641 -4.855 -19.359 1 97.44 686 GLY A C 1
ATOM 5370 O O . GLY A 1 686 ? -27.531 -4.004 -19.344 1 97.44 686 GLY A O 1
ATOM 5371 N N . GLU A 1 687 ? -26.766 -5.883 -18.578 1 97.94 687 GLU A N 1
ATOM 5372 C CA . GLU A 1 687 ? -27.922 -6.137 -17.75 1 97.94 687 GLU A CA 1
ATOM 5373 C C . GLU A 1 687 ? -28.125 -5.02 -16.719 1 97.94 687 GLU A C 1
ATOM 5375 O O . GLU A 1 687 ? -27.172 -4.324 -16.359 1 97.94 687 GLU A O 1
ATOM 5380 N N . PRO A 1 688 ? -29.422 -4.91 -16.297 1 98.5 688 PRO A N 1
ATOM 5381 C CA . PRO A 1 688 ? -29.641 -3.969 -15.195 1 98.5 688 PRO A CA 1
ATOM 5382 C C . PRO A 1 688 ? -28.844 -4.332 -13.938 1 98.5 688 PRO A C 1
ATOM 5384 O O . PRO A 1 688 ? -28.734 -5.508 -13.594 1 98.5 688 PRO A O 1
ATOM 5387 N N . LEU A 1 689 ? -28.312 -3.355 -13.289 1 98.75 689 LEU A N 1
ATOM 5388 C CA . LEU A 1 689 ? -27.406 -3.617 -12.18 1 98.75 689 LEU A CA 1
ATOM 5389 C C . LEU A 1 689 ? -27.891 -2.934 -10.906 1 98.75 689 LEU A C 1
ATOM 5391 O O . LEU A 1 689 ? -27.453 -3.279 -9.805 1 98.75 689 LEU A O 1
ATOM 5395 N N . ARG A 1 690 ? -28.812 -1.946 -10.984 1 98.81 690 ARG A N 1
ATOM 5396 C CA . ARG A 1 690 ? -29.312 -1.229 -9.812 1 98.81 690 ARG A CA 1
ATOM 5397 C C . ARG A 1 690 ? -30.234 -2.113 -8.977 1 98.81 690 ARG A C 1
ATOM 5399 O O . ARG A 1 690 ? -31.141 -2.758 -9.508 1 98.81 690 ARG A O 1
ATOM 5406 N N . ASN A 1 691 ? -29.984 -2.123 -7.66 1 98.69 691 ASN A N 1
ATOM 5407 C CA . ASN A 1 691 ? -30.75 -2.916 -6.707 1 98.69 691 ASN A CA 1
ATOM 5408 C C . ASN A 1 691 ? -30.766 -4.395 -7.086 1 98.69 691 ASN A C 1
ATOM 5410 O O . ASN A 1 691 ? -31.828 -5.023 -7.121 1 98.69 691 ASN A O 1
ATOM 5414 N N . GLN A 1 692 ? -29.594 -4.883 -7.406 1 98.69 692 GLN A N 1
ATOM 5415 C CA . GLN A 1 692 ? -29.422 -6.285 -7.762 1 98.69 692 GLN A CA 1
ATOM 5416 C C . GLN A 1 692 ? -28.391 -6.953 -6.855 1 98.69 692 GLN A C 1
ATOM 5418 O O . GLN A 1 692 ? -27.781 -6.293 -6.008 1 98.69 692 GLN A O 1
ATOM 5423 N N . ASP A 1 693 ? -28.25 -8.25 -6.988 1 98.75 693 ASP A N 1
ATOM 5424 C CA . ASP A 1 693 ? -27.156 -8.992 -6.371 1 98.75 693 ASP A CA 1
ATOM 5425 C C . ASP A 1 693 ? -25.844 -8.734 -7.102 1 98.75 693 ASP A C 1
ATOM 5427 O O . ASP A 1 693 ? -25.547 -9.359 -8.125 1 98.75 693 ASP A O 1
ATOM 5431 N N . VAL A 1 694 ? -24.953 -7.859 -6.543 1 98.81 694 VAL A N 1
ATOM 5432 C CA . VAL A 1 694 ? -23.828 -7.273 -7.258 1 98.81 694 VAL A CA 1
ATOM 5433 C C . VAL A 1 694 ? -22.562 -8.086 -6.98 1 98.81 694 VAL A C 1
ATOM 5435 O O . VAL A 1 694 ? -22.234 -8.359 -5.824 1 98.81 694 VAL A O 1
ATOM 5438 N N . VAL A 1 695 ? -21.891 -8.453 -8.008 1 98.88 695 VAL A N 1
ATOM 5439 C CA . VAL A 1 695 ? -20.578 -9.086 -7.953 1 98.88 695 VAL A CA 1
ATOM 5440 C C . VAL A 1 695 ? -19.531 -8.148 -8.555 1 98.88 695 VAL A C 1
ATOM 5442 O O . VAL A 1 695 ? -19.656 -7.707 -9.695 1 98.88 695 VAL A O 1
ATOM 5445 N N . VAL A 1 696 ? -18.5 -7.891 -7.785 1 98.88 696 VAL A N 1
ATOM 5446 C CA . VAL A 1 696 ? -17.422 -7.02 -8.234 1 98.88 696 VAL A CA 1
ATOM 5447 C C . VAL A 1 696 ? -16.234 -7.859 -8.688 1 98.88 696 VAL A C 1
ATOM 5449 O O . VAL A 1 696 ? -15.906 -8.875 -8.07 1 98.88 696 VAL A O 1
ATOM 5452 N N . TRP A 1 697 ? -15.664 -7.438 -9.805 1 98.56 697 TRP A N 1
ATOM 5453 C CA . TRP A 1 697 ? -14.453 -8.031 -10.359 1 98.56 697 TRP A CA 1
ATOM 5454 C C . TRP A 1 697 ? -13.312 -7.012 -10.383 1 98.56 697 TRP A C 1
ATOM 5456 O O . TRP A 1 697 ? -13.438 -5.945 -10.984 1 98.56 697 TRP A O 1
ATOM 5466 N N . VAL A 1 698 ? -12.18 -7.363 -9.727 1 97.75 698 VAL A N 1
ATOM 5467 C CA . VAL A 1 698 ? -11.055 -6.43 -9.648 1 97.75 698 VAL A CA 1
ATOM 5468 C C . VAL A 1 698 ? -9.75 -7.176 -9.914 1 97.75 698 VAL A C 1
ATOM 5470 O O . VAL A 1 698 ? -9.68 -8.398 -9.758 1 97.75 698 VAL A O 1
ATOM 5473 N N . ASN A 1 699 ? -8.719 -6.426 -10.352 1 96.69 699 ASN A N 1
ATOM 5474 C CA . ASN A 1 699 ? -7.371 -6.965 -10.5 1 96.69 699 ASN A CA 1
ATOM 5475 C C . ASN A 1 699 ? -6.332 -6.027 -9.891 1 96.69 699 ASN A C 1
ATOM 5477 O O . ASN A 1 699 ? -6.633 -4.875 -9.578 1 96.69 699 ASN A O 1
ATOM 5481 N N . SER A 1 700 ? -5.273 -6.52 -9.656 1 97.06 700 SER A N 1
ATOM 5482 C CA . SER A 1 700 ? -4.078 -5.805 -9.211 1 97.06 700 SER A CA 1
ATOM 5483 C C . SER A 1 700 ? -2.816 -6.418 -9.812 1 97.06 700 SER A C 1
ATOM 5485 O O . SER A 1 700 ? -2.707 -7.641 -9.93 1 97.06 700 SER A O 1
ATOM 5487 N N . GLY A 1 701 ? -1.887 -5.547 -10.25 1 96.62 701 GLY A N 1
ATOM 5488 C CA . GLY A 1 701 ? -0.721 -6.121 -10.906 1 96.62 701 GLY A CA 1
ATOM 5489 C C . GLY A 1 701 ? 0.5 -5.223 -10.844 1 96.62 701 GLY A C 1
ATOM 5490 O O . GLY A 1 701 ? 0.451 -4.137 -10.258 1 96.62 701 GLY A O 1
ATOM 5491 N N . LEU A 1 702 ? 1.662 -5.75 -11.367 1 95.62 702 LEU A N 1
ATOM 5492 C CA . LEU A 1 702 ? 2.922 -5.016 -11.422 1 95.62 702 LEU A CA 1
ATOM 5493 C C . LEU A 1 702 ? 3.758 -5.461 -12.625 1 95.62 702 LEU A C 1
ATOM 5495 O O . LEU A 1 702 ? 3.506 -6.52 -13.203 1 95.62 702 LEU A O 1
ATOM 5499 N N . TYR A 1 703 ? 4.648 -4.59 -13.047 1 96.25 703 TYR A N 1
ATOM 5500 C CA . TYR A 1 703 ? 5.727 -4.918 -13.969 1 96.25 703 TYR A CA 1
ATOM 5501 C C . TYR A 1 703 ? 6.996 -5.289 -13.211 1 96.25 703 TYR A C 1
ATOM 5503 O O . TYR A 1 703 ? 7.426 -4.562 -12.312 1 96.25 703 TYR A O 1
ATOM 5511 N N . HIS A 1 704 ? 7.516 -6.391 -13.523 1 96.5 704 HIS A N 1
ATOM 5512 C CA . HIS A 1 704 ? 8.758 -6.836 -12.898 1 96.5 704 HIS A CA 1
ATOM 5513 C C . HIS A 1 704 ? 9.906 -6.84 -13.906 1 96.5 704 HIS A C 1
ATOM 5515 O O . HIS A 1 704 ? 9.875 -7.586 -14.883 1 96.5 704 HIS A O 1
ATOM 5521 N N . ILE A 1 705 ? 10.805 -5.977 -13.719 1 96.31 705 ILE A N 1
ATOM 5522 C CA . ILE A 1 705 ? 12.086 -6.016 -14.414 1 96.31 705 ILE A CA 1
ATOM 5523 C C . ILE A 1 705 ? 13.133 -6.703 -13.539 1 96.31 705 ILE A C 1
ATOM 5525 O O . ILE A 1 705 ? 13.648 -6.105 -12.594 1 96.31 705 ILE A O 1
ATOM 5529 N N . PRO A 1 706 ? 13.469 -7.875 -13.867 1 93.94 706 PRO A N 1
ATOM 5530 C CA . PRO A 1 706 ? 14.43 -8.586 -13.016 1 93.94 706 PRO A CA 1
ATOM 5531 C C . PRO A 1 706 ? 15.797 -7.906 -12.977 1 93.94 706 PRO A C 1
ATOM 5533 O O . PRO A 1 706 ? 16.266 -7.41 -14 1 93.94 706 PRO A O 1
ATOM 5536 N N . VAL A 1 707 ? 16.328 -7.895 -11.82 1 95.06 707 VAL A N 1
ATOM 5537 C CA . VAL A 1 707 ? 17.625 -7.266 -11.578 1 95.06 707 VAL A CA 1
ATOM 5538 C C . VAL A 1 707 ? 18.5 -8.195 -10.734 1 95.06 707 VAL A C 1
ATOM 5540 O O . VAL A 1 707 ? 18.078 -9.289 -10.367 1 95.06 707 VAL A O 1
ATOM 5543 N N . ALA A 1 708 ? 19.734 -7.824 -10.508 1 94.94 708 ALA A N 1
ATOM 5544 C CA . ALA A 1 708 ? 20.688 -8.664 -9.797 1 94.94 708 ALA A CA 1
ATOM 5545 C C . ALA A 1 708 ? 20.188 -9.016 -8.398 1 94.94 708 ALA A C 1
ATOM 5547 O O . ALA A 1 708 ? 20.438 -10.109 -7.895 1 94.94 708 ALA A O 1
ATOM 5548 N N . GLU A 1 709 ? 19.406 -8.188 -7.816 1 96 709 GLU A N 1
ATOM 5549 C CA . GLU A 1 709 ? 18.906 -8.359 -6.449 1 96 709 GLU A CA 1
ATOM 5550 C C . GLU A 1 709 ? 17.844 -9.438 -6.379 1 96 709 GLU A C 1
ATOM 5552 O O . GLU A 1 709 ? 17.453 -9.859 -5.289 1 96 709 GLU A O 1
ATOM 5557 N N . ASP A 1 710 ? 17.453 -9.961 -7.5 1 94.88 710 ASP A N 1
ATOM 5558 C CA . ASP A 1 710 ? 16.453 -11.023 -7.527 1 94.88 710 ASP A CA 1
ATOM 5559 C C . ASP A 1 710 ? 17.094 -12.398 -7.34 1 94.88 710 ASP A C 1
ATOM 5561 O O . ASP A 1 710 ? 16.406 -13.422 -7.387 1 94.88 710 ASP A O 1
ATOM 5565 N N . ALA A 1 711 ? 18.375 -12.438 -7.211 1 92.38 711 ALA A N 1
ATOM 5566 C CA . ALA A 1 711 ? 19.078 -13.648 -6.777 1 92.38 711 ALA A CA 1
ATOM 5567 C C . ALA A 1 711 ? 19.25 -13.664 -5.262 1 92.38 711 ALA A C 1
ATOM 5569 O O . ALA A 1 711 ? 19.656 -12.664 -4.668 1 92.38 711 ALA A O 1
ATOM 5570 N N . PRO A 1 712 ? 19 -14.734 -4.551 1 91.56 712 PRO A N 1
ATOM 5571 C CA . PRO A 1 712 ? 18.609 -16.031 -5.121 1 91.56 712 PRO A CA 1
ATOM 5572 C C . PRO A 1 712 ? 17.156 -16.047 -5.602 1 91.56 712 PRO A C 1
ATOM 5574 O O . PRO A 1 712 ? 16.828 -16.812 -6.512 1 91.56 712 PRO A O 1
ATOM 5577 N N . VAL A 1 713 ? 16.266 -15.312 -4.871 1 95.06 713 VAL A N 1
ATOM 5578 C CA . VAL A 1 713 ? 14.852 -15.258 -5.258 1 95.06 713 VAL A CA 1
ATOM 5579 C C . VAL A 1 713 ? 14.352 -13.82 -5.172 1 95.06 713 VAL A C 1
ATOM 5581 O O . VAL A 1 713 ? 15 -12.961 -4.57 1 95.06 713 VAL A O 1
ATOM 5584 N N . THR A 1 714 ? 13.266 -13.578 -5.777 1 95.56 714 THR A N 1
ATOM 5585 C CA . THR A 1 714 ? 12.664 -12.242 -5.793 1 95.56 714 THR A CA 1
ATOM 5586 C C . THR A 1 714 ? 12.266 -11.812 -4.383 1 95.56 714 THR A C 1
ATOM 5588 O O . THR A 1 714 ? 11.875 -12.648 -3.561 1 95.56 714 THR A O 1
ATOM 5591 N N . THR A 1 715 ? 12.359 -10.578 -4.102 1 95.94 715 THR A N 1
ATOM 5592 C CA . THR A 1 715 ? 12.047 -10.039 -2.779 1 95.94 715 THR A CA 1
ATOM 5593 C C . THR A 1 715 ? 10.562 -9.742 -2.652 1 95.94 715 THR A C 1
ATOM 5595 O O . THR A 1 715 ? 9.898 -9.422 -3.643 1 95.94 715 THR A O 1
ATOM 5598 N N . THR A 1 716 ? 10.008 -9.789 -1.4 1 96.56 716 THR A N 1
ATOM 5599 C CA . THR A 1 716 ? 8.586 -9.547 -1.155 1 96.56 716 THR A CA 1
ATOM 5600 C C . THR A 1 716 ? 8.328 -8.055 -0.951 1 96.56 716 THR A C 1
ATOM 5602 O O . THR A 1 716 ? 7.195 -7.594 -1.122 1 96.56 716 THR A O 1
ATOM 5605 N N . THR A 1 717 ? 9.32 -7.301 -0.61 1 93.25 717 THR A N 1
ATOM 5606 C CA . THR A 1 717 ? 9.125 -5.891 -0.3 1 93.25 717 THR A CA 1
ATOM 5607 C C . THR A 1 717 ? 8.797 -5.098 -1.563 1 93.25 717 THR A C 1
ATOM 5609 O O . THR A 1 717 ? 9.367 -5.359 -2.627 1 93.25 717 THR A O 1
ATOM 5612 N N . GLY A 1 718 ? 7.855 -4.215 -1.478 1 86.75 718 GLY A N 1
ATOM 5613 C CA . GLY A 1 718 ? 7.516 -3.314 -2.566 1 86.75 718 GLY A CA 1
ATOM 5614 C C . GLY A 1 718 ? 6.609 -3.951 -3.604 1 86.75 718 GLY A C 1
ATOM 5615 O O . GLY A 1 718 ? 6.207 -3.297 -4.57 1 86.75 718 GLY A O 1
ATOM 5616 N N . ASN A 1 719 ? 6.227 -5.176 -3.453 1 87.38 719 ASN A N 1
ATOM 5617 C CA . ASN A 1 719 ? 5.469 -5.895 -4.469 1 87.38 719 ASN A CA 1
ATOM 5618 C C . ASN A 1 719 ? 4.105 -6.34 -3.945 1 87.38 719 ASN A C 1
ATOM 5620 O O . ASN A 1 719 ? 3.654 -7.449 -4.238 1 87.38 719 ASN A O 1
ATOM 5624 N N . MET A 1 720 ? 3.43 -5.516 -3.297 1 90.5 720 MET A N 1
ATOM 5625 C CA . MET A 1 720 ? 2.152 -5.871 -2.688 1 90.5 720 MET A CA 1
ATOM 5626 C C . MET A 1 720 ? 1.004 -5.656 -3.668 1 90.5 720 MET A C 1
ATOM 5628 O O . MET A 1 720 ? 0.856 -4.566 -4.227 1 90.5 720 MET A O 1
ATOM 5632 N N . LEU A 1 721 ? 0.201 -6.684 -3.879 1 96.12 721 LEU A N 1
ATOM 5633 C CA . LEU A 1 721 ? -0.959 -6.648 -4.762 1 96.12 721 LEU A CA 1
ATOM 5634 C C . LEU A 1 721 ? -2.242 -6.922 -3.986 1 96.12 721 LEU A C 1
ATOM 5636 O O . LEU A 1 721 ? -2.225 -7.637 -2.982 1 96.12 721 LEU A O 1
ATOM 5640 N N . GLY A 1 722 ? -3.369 -6.312 -4.465 1 96.25 722 GLY A N 1
ATOM 5641 C CA . GLY A 1 722 ? -4.652 -6.586 -3.84 1 96.25 722 GLY A CA 1
ATOM 5642 C C . GLY A 1 722 ? -5.617 -5.418 -3.928 1 96.25 722 GLY A C 1
ATOM 5643 O O . GLY A 1 722 ? -5.586 -4.648 -4.887 1 96.25 722 GLY A O 1
ATOM 5644 N N . PHE A 1 723 ? -6.609 -5.406 -3.029 1 97.44 723 PHE A N 1
ATOM 5645 C CA . PHE A 1 723 ? -7.625 -4.371 -2.885 1 97.44 723 PHE A CA 1
ATOM 5646 C C . PHE A 1 723 ? -8.148 -4.324 -1.456 1 97.44 723 PHE A C 1
ATOM 5648 O O . PHE A 1 723 ? -7.781 -5.16 -0.626 1 97.44 723 PHE A O 1
ATOM 5655 N N . SER A 1 724 ? -8.977 -3.338 -1.177 1 97.88 724 SER A N 1
ATOM 5656 C CA . SER A 1 724 ? -9.57 -3.227 0.15 1 97.88 724 SER A CA 1
ATOM 5657 C C . SER A 1 724 ? -11.062 -2.916 0.06 1 97.88 724 SER A C 1
ATOM 5659 O O . SER A 1 724 ? -11.523 -2.328 -0.922 1 97.88 724 SER A O 1
ATOM 5661 N N . LEU A 1 725 ? -11.789 -3.377 1.003 1 98.62 725 LEU A N 1
ATOM 5662 C CA . LEU A 1 725 ? -13.156 -2.953 1.279 1 98.62 725 LEU A CA 1
ATOM 5663 C C . LEU A 1 725 ? -13.211 -2.061 2.516 1 98.62 725 LEU A C 1
ATOM 5665 O O . LEU A 1 725 ? -12.805 -2.477 3.604 1 98.62 725 LEU A O 1
ATOM 5669 N N . VAL A 1 726 ? -13.719 -0.883 2.312 1 98.12 726 VAL A N 1
ATOM 5670 C CA . VAL A 1 726 ? -13.719 0.121 3.371 1 98.12 726 VAL A CA 1
ATOM 5671 C C . VAL A 1 726 ? -15.148 0.547 3.676 1 98.12 726 VAL A C 1
ATOM 5673 O O . VAL A 1 726 ? -15.891 0.941 2.773 1 98.12 726 VAL A O 1
ATOM 5676 N N . PRO A 1 727 ? -15.531 0.526 4.977 1 98.06 727 PRO A N 1
ATOM 5677 C CA . PRO A 1 727 ? -16.875 0.992 5.289 1 98.06 727 PRO A CA 1
ATOM 5678 C C . PRO A 1 727 ? -17.156 2.395 4.758 1 98.06 727 PRO A C 1
ATOM 5680 O O . PRO A 1 727 ? -16.281 3.262 4.801 1 98.06 727 PRO A O 1
ATOM 5683 N N . PHE A 1 728 ? -18.312 2.541 4.23 1 97.81 728 PHE A N 1
ATOM 5684 C CA . PHE A 1 728 ? -18.781 3.801 3.656 1 97.81 728 PHE A CA 1
ATOM 5685 C C . PHE A 1 728 ? -20.234 4.055 4.012 1 97.81 728 PHE A C 1
ATOM 5687 O O . PHE A 1 728 ? -21.141 3.617 3.299 1 97.81 728 PHE A O 1
ATOM 5694 N N . ASN A 1 729 ? -20.406 4.793 5.137 1 97.19 729 ASN A N 1
ATOM 5695 C CA . ASN A 1 729 ? -21.719 5.027 5.73 1 97.19 729 ASN A CA 1
ATOM 5696 C C . ASN A 1 729 ? -22.406 3.721 6.109 1 97.19 729 ASN A C 1
ATOM 5698 O O . ASN A 1 729 ? -23.625 3.625 6.066 1 97.19 729 ASN A O 1
ATOM 5702 N N . TRP A 1 730 ? -21.594 2.723 6.289 1 98.25 730 TRP A N 1
ATOM 5703 C CA . TRP A 1 730 ? -22.109 1.422 6.711 1 98.25 730 TRP A CA 1
ATOM 5704 C C . TRP A 1 730 ? -22.547 1.457 8.172 1 98.25 730 TRP A C 1
ATOM 5706 O O . TRP A 1 730 ? -23.562 0.854 8.531 1 98.25 730 TRP A O 1
ATOM 5716 N N . ALA A 1 731 ? -21.812 2.139 8.961 1 97.12 731 ALA A N 1
ATOM 5717 C CA . ALA A 1 731 ? -22.062 2.316 10.391 1 97.12 731 ALA A CA 1
ATOM 5718 C C . ALA A 1 731 ? -22.406 3.771 10.711 1 97.12 731 ALA A C 1
ATOM 5720 O O . ALA A 1 731 ? -22.391 4.629 9.82 1 97.12 731 ALA A O 1
ATOM 5721 N N . ASN A 1 732 ? -22.734 4.035 11.969 1 94.5 732 ASN A N 1
ATOM 5722 C CA . ASN A 1 732 ? -23.109 5.383 12.391 1 94.5 732 ASN A CA 1
ATOM 5723 C C . ASN A 1 732 ? -21.891 6.156 12.914 1 94.5 732 ASN A C 1
ATOM 5725 O O . ASN A 1 732 ? -21.969 7.371 13.094 1 94.5 732 ASN A O 1
ATOM 5729 N N . GLU A 1 733 ? -20.906 5.516 13.211 1 94.75 733 GLU A N 1
ATOM 5730 C CA . GLU A 1 733 ? -19.578 6.008 13.586 1 94.75 733 GLU A CA 1
ATOM 5731 C C . GLU A 1 733 ? -18.5 4.961 13.32 1 94.75 733 GLU A C 1
ATOM 5733 O O . GLU A 1 733 ? -18.797 3.873 12.82 1 94.75 733 GLU A O 1
ATOM 5738 N N . SER A 1 734 ? -17.297 5.254 13.602 1 96.06 734 SER A N 1
ATOM 5739 C CA . SER A 1 734 ? -16.266 4.246 13.391 1 96.06 734 SER A CA 1
ATOM 5740 C C . SER A 1 734 ? -16.594 2.951 14.117 1 96.06 734 SER A C 1
ATOM 5742 O O . SER A 1 734 ? -16.844 2.961 15.328 1 96.06 734 SER A O 1
ATOM 5744 N N . PRO A 1 735 ? -16.484 1.859 13.414 1 97.19 735 PRO A N 1
ATOM 5745 C CA . PRO A 1 735 ? -16.781 0.584 14.07 1 97.19 735 PRO A CA 1
ATOM 5746 C C . PRO A 1 735 ? -15.766 0.226 15.156 1 97.19 735 PRO A C 1
ATOM 5748 O O . PRO A 1 735 ? -16 -0.697 15.938 1 97.19 735 PRO A O 1
ATOM 5751 N N . ALA A 1 736 ? -14.711 0.952 15.273 1 97.69 736 ALA A N 1
ATOM 5752 C CA . ALA A 1 736 ? -13.68 0.651 16.266 1 97.69 736 ALA A CA 1
ATOM 5753 C C . ALA A 1 736 ? -14.055 1.218 17.625 1 97.69 736 ALA A C 1
ATOM 5755 O O . ALA A 1 736 ? -13.445 0.858 18.641 1 97.69 736 ALA A O 1
ATOM 5756 N N . THR A 1 737 ? -15.055 2.027 17.734 1 96.25 737 THR A N 1
ATOM 5757 C CA . THR A 1 737 ? -15.312 2.801 18.953 1 96.25 737 THR A CA 1
ATOM 5758 C C . THR A 1 737 ? -15.852 1.903 20.062 1 96.25 737 THR A C 1
ATOM 5760 O O . THR A 1 737 ? -16 2.342 21.203 1 96.25 737 THR A O 1
ATOM 5763 N N . ASP A 1 738 ? -16.125 0.648 19.812 1 96.38 738 ASP A N 1
ATOM 5764 C CA . ASP A 1 738 ? -16.562 -0.266 20.875 1 96.38 738 ASP A CA 1
ATOM 5765 C C . ASP A 1 738 ? -15.398 -1.13 21.359 1 96.38 738 ASP A C 1
ATOM 5767 O O . ASP A 1 738 ? -15.609 -2.125 22.062 1 96.38 738 ASP A O 1
ATOM 5771 N N . MET A 1 739 ? -14.18 -0.804 20.953 1 97.19 739 MET A N 1
ATOM 5772 C CA . MET A 1 739 ? -13.016 -1.551 21.422 1 97.19 739 MET A CA 1
ATOM 5773 C C . MET A 1 739 ? -12.742 -1.261 22.891 1 97.19 739 MET A C 1
ATOM 5775 O O . MET A 1 739 ? -12.82 -0.11 23.328 1 97.19 739 MET A O 1
ATOM 5779 N N . ALA A 1 740 ? -12.312 -2.279 23.609 1 95.69 740 ALA A N 1
ATOM 5780 C CA . ALA A 1 740 ? -12.094 -2.172 25.047 1 95.69 740 ALA A CA 1
ATOM 5781 C C . ALA A 1 740 ? -10.836 -1.371 25.359 1 95.69 740 ALA A C 1
ATOM 5783 O O . ALA A 1 740 ? -10.703 -0.794 26.438 1 95.69 740 ALA A O 1
ATOM 5784 N N . ASP A 1 741 ? -9.945 -1.307 24.453 1 95.44 741 ASP A N 1
ATOM 5785 C CA . ASP A 1 741 ? -8.656 -0.677 24.734 1 95.44 741 ASP A CA 1
ATOM 5786 C C . ASP A 1 741 ? -8.633 0.764 24.234 1 95.44 741 ASP A C 1
ATOM 5788 O O . ASP A 1 741 ? -7.559 1.357 24.094 1 95.44 741 ASP A O 1
ATOM 5792 N N . MET A 1 742 ? -9.797 1.347 23.891 1 95.06 742 MET A N 1
ATOM 5793 C CA . MET A 1 742 ? -9.883 2.783 23.641 1 95.06 742 MET A CA 1
ATOM 5794 C C . MET A 1 742 ? -9.43 3.578 24.859 1 95.06 742 MET A C 1
ATOM 5796 O O . MET A 1 742 ? -9.719 3.205 25.984 1 95.06 742 MET A O 1
ATOM 5800 N N . VAL A 1 743 ? -8.703 4.668 24.625 1 93.25 743 VAL A N 1
ATOM 5801 C CA . VAL A 1 743 ? -8.148 5.43 25.734 1 93.25 743 VAL A CA 1
ATOM 5802 C C . VAL A 1 743 ? -8.398 6.922 25.516 1 93.25 743 VAL A C 1
ATOM 5804 O O . VAL A 1 743 ? -8.344 7.402 24.375 1 93.25 743 VAL A O 1
ATOM 5807 N N . GLN A 1 744 ? -8.68 7.578 26.547 1 91.38 744 GLN A N 1
ATOM 5808 C CA . GLN A 1 744 ? -8.742 9.031 26.594 1 91.38 744 GLN A CA 1
ATOM 5809 C C . GLN A 1 744 ? -7.906 9.578 27.75 1 91.38 744 GLN A C 1
ATOM 5811 O O . GLN A 1 744 ? -8.078 9.156 28.906 1 91.38 744 GLN A O 1
ATOM 5816 N N . ILE A 1 745 ? -6.949 10.383 27.422 1 89.06 745 ILE A N 1
ATOM 5817 C CA . ILE A 1 745 ? -6.125 11.062 28.406 1 89.06 745 ILE A CA 1
ATOM 5818 C C . ILE A 1 745 ? -6.344 12.57 28.312 1 89.06 745 ILE A C 1
ATOM 5820 O O . ILE A 1 745 ? -6.184 13.164 27.25 1 89.06 745 ILE A O 1
ATOM 5824 N N . ASP A 1 746 ? -6.805 13.141 29.281 1 87.69 746 ASP A N 1
ATOM 5825 C CA . ASP A 1 746 ? -6.984 14.586 29.359 1 87.69 746 ASP A CA 1
ATOM 5826 C C . ASP A 1 746 ? -6.68 15.109 30.75 1 87.69 746 ASP A C 1
ATOM 5828 O O . ASP A 1 746 ? -6.008 14.438 31.547 1 87.69 746 ASP A O 1
ATOM 5832 N N . THR A 1 747 ? -6.984 16.312 31.078 1 82.75 747 THR A N 1
ATOM 5833 C CA . THR A 1 747 ? -6.629 16.938 32.344 1 82.75 747 THR A CA 1
ATOM 5834 C C . THR A 1 747 ? -7.395 16.281 33.5 1 82.75 747 THR A C 1
ATOM 5836 O O . THR A 1 747 ? -6.953 16.312 34.656 1 82.75 747 THR A O 1
ATOM 5839 N N . LYS A 1 748 ? -8.445 15.625 33.188 1 79 748 LYS A N 1
ATOM 5840 C CA . LYS A 1 748 ? -9.273 15 34.219 1 79 748 LYS A CA 1
ATOM 5841 C C . LYS A 1 748 ? -9.125 13.477 34.188 1 79 748 LYS A C 1
ATOM 5843 O O . LYS A 1 748 ? -9.188 12.828 35.219 1 79 748 LYS A O 1
ATOM 5848 N N . ASN A 1 749 ? -8.953 13.031 33 1 79.62 749 ASN A N 1
ATOM 5849 C CA . ASN A 1 749 ? -8.852 11.594 32.781 1 79.62 749 ASN A CA 1
ATOM 5850 C C . ASN A 1 749 ? -7.43 11.18 32.438 1 79.62 749 ASN A C 1
ATOM 5852 O O . ASN A 1 749 ? -6.949 11.453 31.328 1 79.62 749 ASN A O 1
ATOM 5856 N N . LYS A 1 750 ? -6.801 10.398 33.344 1 80.69 750 LYS A N 1
ATOM 5857 C CA . LYS A 1 750 ? -5.434 9.938 33.094 1 80.69 750 LYS A CA 1
ATOM 5858 C C . LYS A 1 750 ? -5.383 8.422 32.938 1 80.69 750 LYS A C 1
ATOM 5860 O O . LYS A 1 750 ? -4.629 7.742 33.625 1 80.69 750 LYS A O 1
ATOM 5865 N N . GLU A 1 751 ? -6.082 8.078 31.875 1 84.81 751 GLU A N 1
ATOM 5866 C CA . GLU A 1 751 ? -6.145 6.637 31.641 1 84.81 751 GLU A CA 1
ATOM 5867 C C . GLU A 1 751 ? -4.789 6.094 31.188 1 84.81 751 GLU A C 1
ATOM 5869 O O . GLU A 1 751 ? -4.062 6.754 30.438 1 84.81 751 GLU A O 1
ATOM 5874 N N . VAL A 1 752 ? -4.48 4.957 31.672 1 86.44 752 VAL A N 1
ATOM 5875 C CA . VAL A 1 752 ? -3.275 4.238 31.281 1 86.44 752 VAL A CA 1
ATOM 5876 C C . VAL A 1 752 ? -3.605 3.268 30.141 1 86.44 752 VAL A C 1
ATOM 5878 O O . VAL A 1 752 ? -4.57 2.506 30.234 1 86.44 752 VAL A O 1
ATOM 5881 N N . PRO A 1 753 ? -2.824 3.34 29.109 1 90.12 753 PRO A N 1
ATOM 5882 C CA . PRO A 1 753 ? -3.066 2.385 28.016 1 90.12 753 PRO A CA 1
ATOM 5883 C C . PRO A 1 753 ? -3.141 0.941 28.516 1 90.12 753 PRO A C 1
ATOM 5885 O O . PRO A 1 753 ? -2.365 0.541 29.391 1 90.12 753 PRO A O 1
ATOM 5888 N N . ALA A 1 754 ? -4.051 0.173 27.922 1 90.25 754 ALA A N 1
ATOM 5889 C CA . ALA A 1 754 ? -4.293 -1.205 28.344 1 90.25 754 ALA A CA 1
ATOM 5890 C C . ALA A 1 754 ? -3.027 -2.045 28.219 1 90.25 754 ALA A C 1
ATOM 5892 O O . ALA A 1 754 ? -2.785 -2.938 29.047 1 90.25 754 ALA A O 1
ATOM 5893 N N . VAL A 1 755 ? -2.273 -1.82 27.234 1 89.44 755 VAL A N 1
ATOM 5894 C CA . VAL A 1 755 ? -1.064 -2.604 27 1 89.44 755 VAL A CA 1
ATOM 5895 C C . VAL A 1 755 ? -0.08 -2.396 28.141 1 89.44 755 VAL A C 1
ATOM 5897 O O . VAL A 1 755 ? 0.602 -3.336 28.562 1 89.44 755 VAL A O 1
ATOM 5900 N N . LYS A 1 756 ? 0.052 -1.184 28.641 1 87.12 756 LYS A N 1
ATOM 5901 C CA . LYS A 1 756 ? 0.935 -0.905 29.766 1 87.12 756 LYS A CA 1
ATOM 5902 C C . LYS A 1 756 ? 0.461 -1.625 31.031 1 87.12 756 LYS A C 1
ATOM 5904 O O . LYS A 1 756 ? 1.273 -2.143 31.797 1 87.12 756 LYS A O 1
ATOM 5909 N N . LYS A 1 757 ? -0.778 -1.67 31.203 1 86 757 LYS A N 1
ATOM 5910 C CA . LYS A 1 757 ? -1.346 -2.404 32.312 1 86 757 LYS A CA 1
ATOM 5911 C C . LYS A 1 757 ? -1.064 -3.898 32.219 1 86 757 LYS A C 1
ATOM 5913 O O . LYS A 1 757 ? -0.737 -4.555 33.188 1 86 757 LYS A O 1
ATOM 5918 N N . ALA A 1 758 ? -1.223 -4.355 31.016 1 82 758 ALA A N 1
ATOM 5919 C CA . ALA A 1 758 ? -1.018 -5.781 30.781 1 82 758 ALA A CA 1
ATOM 5920 C C . ALA A 1 758 ? 0.424 -6.184 31.078 1 82 758 ALA A C 1
ATOM 5922 O O . ALA A 1 758 ? 0.668 -7.188 31.75 1 82 758 ALA A O 1
ATOM 5923 N N . VAL A 1 759 ? 1.367 -5.461 30.578 1 79.31 759 VAL A N 1
ATOM 5924 C CA . VAL A 1 759 ? 2.775 -5.812 30.734 1 79.31 759 VAL A CA 1
ATOM 5925 C C . VAL A 1 759 ? 3.178 -5.688 32.188 1 79.31 759 VAL A C 1
ATOM 5927 O O . VAL A 1 759 ? 4.012 -6.453 32.688 1 79.31 759 VAL A O 1
ATOM 5930 N N . ALA A 1 760 ? 2.605 -4.746 32.875 1 77.88 760 ALA A N 1
ATOM 5931 C CA . ALA A 1 760 ? 2.902 -4.562 34.312 1 77.88 760 ALA A CA 1
ATOM 5932 C C . ALA A 1 760 ? 2.355 -5.723 35.125 1 77.88 760 ALA A C 1
ATOM 5934 O O . ALA A 1 760 ? 2.924 -6.074 36.156 1 77.88 760 ALA A O 1
ATOM 5935 N N . ALA A 1 761 ? 1.359 -6.266 34.656 1 76.69 761 ALA A N 1
ATOM 5936 C CA . ALA A 1 761 ? 0.67 -7.305 35.406 1 76.69 761 ALA A CA 1
ATOM 5937 C C . ALA A 1 761 ? 1.284 -8.672 35.156 1 76.69 761 ALA A C 1
ATOM 5939 O O . ALA A 1 761 ? 1.148 -9.586 35.969 1 76.69 761 ALA A O 1
ATOM 5940 N N . LEU A 1 762 ? 1.941 -8.75 34.062 1 70.44 762 LEU A N 1
ATOM 5941 C CA . LEU A 1 762 ? 2.408 -10.078 33.688 1 70.44 762 LEU A CA 1
ATOM 5942 C C . LEU A 1 762 ? 3.764 -10.383 34.312 1 70.44 762 LEU A C 1
ATOM 5944 O O . LEU A 1 762 ? 4.68 -9.562 34.25 1 70.44 762 LEU A O 1
ATOM 5948 N N . ASN A 1 763 ? 3.9 -11.461 35.062 1 61.66 763 ASN A N 1
ATOM 5949 C CA . ASN A 1 763 ? 5.145 -11.883 35.688 1 61.66 763 ASN A CA 1
ATOM 5950 C C . ASN A 1 763 ? 6.07 -12.578 34.688 1 61.66 763 ASN A C 1
ATOM 5952 O O . ASN A 1 763 ? 7.285 -12.625 34.906 1 61.66 763 ASN A O 1
ATOM 5956 N N . CYS A 1 764 ? 5.523 -13.18 33.75 1 61.69 764 CYS A N 1
ATOM 5957 C CA . CYS A 1 764 ? 6.328 -13.938 32.781 1 61.69 764 CYS A CA 1
ATOM 5958 C C . CYS A 1 764 ? 6.465 -13.18 31.469 1 61.69 764 CYS A C 1
ATOM 5960 O O . CYS A 1 764 ? 6.406 -13.781 30.391 1 61.69 764 CYS A O 1
ATOM 5962 N N . ALA A 1 765 ? 6.449 -11.859 31.578 1 64.75 765 ALA A N 1
ATOM 5963 C CA . ALA A 1 765 ? 6.699 -11.039 30.391 1 64.75 765 ALA A CA 1
ATOM 5964 C C . ALA A 1 765 ? 8.016 -10.273 30.531 1 64.75 765 ALA A C 1
ATOM 5966 O O . ALA A 1 765 ? 8.477 -10.008 31.641 1 64.75 765 ALA A O 1
ATOM 5967 N N . PRO A 1 766 ? 8.633 -10.094 29.391 1 66.81 766 PRO A N 1
ATOM 5968 C CA . PRO A 1 766 ? 9.812 -9.242 29.469 1 66.81 766 PRO A CA 1
ATOM 5969 C C . PRO A 1 766 ? 9.531 -7.891 30.125 1 66.81 766 PRO A C 1
ATOM 5971 O O . PRO A 1 766 ? 8.406 -7.383 30.031 1 66.81 766 PRO A O 1
ATOM 5974 N N . GLY A 1 767 ? 10.461 -7.48 30.938 1 67.88 767 GLY A N 1
ATOM 5975 C CA . GLY A 1 767 ? 10.32 -6.16 31.531 1 67.88 767 GLY A CA 1
ATOM 5976 C C . GLY A 1 767 ? 10.508 -5.035 30.531 1 67.88 767 GLY A C 1
ATOM 5977 O O . GLY A 1 767 ? 11.398 -5.098 29.688 1 67.88 767 GLY A O 1
ATOM 5978 N N . PHE A 1 768 ? 9.578 -4.109 30.562 1 73.12 768 PHE A N 1
ATOM 5979 C CA . PHE A 1 768 ? 9.664 -2.934 29.703 1 73.12 768 PHE A CA 1
ATOM 5980 C C . PHE A 1 768 ? 9.898 -1.675 30.531 1 73.12 768 PHE A C 1
ATOM 5982 O O . PHE A 1 768 ? 9.32 -1.514 31.594 1 73.12 768 PHE A O 1
ATOM 5989 N N . ALA A 1 769 ? 10.82 -0.802 30.031 1 73.12 769 ALA A N 1
ATOM 5990 C CA . ALA A 1 769 ? 10.945 0.514 30.656 1 73.12 769 ALA A CA 1
ATOM 5991 C C . ALA A 1 769 ? 9.734 1.385 30.344 1 73.12 769 ALA A C 1
ATOM 5993 O O . ALA A 1 769 ? 9.25 1.415 29.203 1 73.12 769 ALA A O 1
ATOM 5994 N N . ASP A 1 770 ? 9.227 2.037 31.375 1 76.75 770 ASP A N 1
ATOM 5995 C CA . ASP A 1 770 ? 8.078 2.924 31.219 1 76.75 770 ASP A CA 1
ATOM 5996 C C . ASP A 1 770 ? 8.516 4.301 30.719 1 76.75 770 ASP A C 1
ATOM 5998 O O . ASP A 1 770 ? 9.508 4.855 31.203 1 76.75 770 ASP A O 1
ATOM 6002 N N . VAL A 1 771 ? 7.883 4.762 29.734 1 77.44 771 VAL A N 1
ATOM 6003 C CA . VAL A 1 771 ? 8.031 6.133 29.25 1 77.44 771 VAL A CA 1
ATOM 6004 C C . VAL A 1 771 ? 6.781 6.938 29.594 1 77.44 771 VAL A C 1
ATOM 6006 O O . VAL A 1 771 ? 5.777 6.863 28.875 1 77.44 771 VAL A O 1
ATOM 6009 N N . PRO A 1 772 ? 6.871 7.762 30.594 1 75.94 772 PRO A N 1
ATOM 6010 C CA . PRO A 1 772 ? 5.68 8.5 31.016 1 75.94 772 PRO A CA 1
ATOM 6011 C C . PRO A 1 772 ? 5.227 9.531 29.984 1 75.94 772 PRO A C 1
ATOM 6013 O O . PRO A 1 772 ? 6.059 10.172 29.328 1 75.94 772 PRO A O 1
ATOM 6016 N N . PHE A 1 773 ? 3.943 9.578 29.875 1 80.75 773 PHE A N 1
ATOM 6017 C CA . PHE A 1 773 ? 3.305 10.578 29.031 1 80.75 773 PHE A CA 1
ATOM 6018 C C . PHE A 1 773 ? 2.832 11.773 29.844 1 80.75 773 PHE A C 1
ATOM 6020 O O . PHE A 1 773 ? 2.291 11.602 30.938 1 80.75 773 PHE A O 1
ATOM 6027 N N . LEU A 1 774 ? 3.01 13.016 29.312 1 68.25 774 LEU A N 1
ATOM 6028 C CA . LEU A 1 774 ? 2.602 14.289 29.891 1 68.25 774 LEU A CA 1
ATOM 6029 C C . LEU A 1 774 ? 3.18 14.469 31.297 1 68.25 774 LEU A C 1
ATOM 6031 O O . LEU A 1 774 ? 2.471 14.875 32.219 1 68.25 774 LEU A O 1
ATOM 6035 N N . GLU A 1 775 ? 4.379 14.062 31.469 1 58.28 775 GLU A N 1
ATOM 6036 C CA . GLU A 1 775 ? 5 14.234 32.781 1 58.28 775 GLU A CA 1
ATOM 6037 C C . GLU A 1 775 ? 4.84 15.672 33.281 1 58.28 775 GLU A C 1
ATOM 6039 O O . GLU A 1 775 ? 4.598 15.898 34.469 1 58.28 775 GLU A O 1
ATOM 6044 N N . SER A 1 776 ? 4.957 16.562 32.344 1 53.5 776 SER A N 1
ATOM 6045 C CA . SER A 1 776 ? 4.836 17.953 32.75 1 53.5 776 SER A CA 1
ATOM 6046 C C . SER A 1 776 ? 3.438 18.5 32.469 1 53.5 776 SER A C 1
ATOM 6048 O O . SER A 1 776 ? 3.182 19.688 32.625 1 53.5 776 SER A O 1
ATOM 6050 N N . GLY A 1 777 ? 2.549 17.547 32.25 1 56.47 777 GLY A N 1
ATOM 6051 C CA . GLY A 1 777 ? 1.215 17.984 31.875 1 56.47 777 GLY A CA 1
ATOM 6052 C C . GLY A 1 777 ? 1.137 18.484 30.438 1 56.47 777 GLY A C 1
ATOM 6053 O O . GLY A 1 777 ? 2.146 18.516 29.734 1 56.47 777 GLY A O 1
ATOM 6054 N N . PHE A 1 778 ? -0.149 18.641 30.016 1 58.84 778 PHE A N 1
ATOM 6055 C CA . PHE A 1 778 ? -0.362 19.203 28.688 1 58.84 778 PHE A CA 1
ATOM 6056 C C . PHE A 1 778 ? 0.145 20.641 28.609 1 58.84 778 PHE A C 1
ATOM 6058 O O . PHE A 1 778 ? -0.129 21.438 29.516 1 58.84 778 PHE A O 1
ATOM 6065 N N . GLU A 1 779 ? 1.441 20.859 28.5 1 52.06 779 GLU A N 1
ATOM 6066 C CA . GLU A 1 779 ? 1.921 22.234 28.5 1 52.06 779 GLU A CA 1
ATOM 6067 C C . GLU A 1 779 ? 1.02 23.125 27.641 1 52.06 779 GLU A C 1
ATOM 6069 O O . GLU A 1 779 ? 0.61 22.734 26.547 1 52.06 779 GLU A O 1
ATOM 6074 N N . SER A 1 780 ? 0.258 23.984 28.344 1 45.25 780 SER A N 1
ATOM 6075 C CA . SER A 1 780 ? -0.573 24.984 27.672 1 45.25 780 SER A CA 1
ATOM 6076 C C . SER A 1 780 ? 0.224 25.75 26.625 1 45.25 780 SER A C 1
ATOM 6078 O O . SER A 1 780 ? 1.425 25.969 26.797 1 45.25 780 SER A O 1
ATOM 6080 N N . ALA A 1 781 ? -0.336 25.812 25.391 1 43.25 781 ALA A N 1
ATOM 6081 C CA . ALA A 1 781 ? 0.194 26.703 24.359 1 43.25 781 ALA A CA 1
ATOM 6082 C C . ALA A 1 781 ? 0.205 28.156 24.844 1 43.25 781 ALA A C 1
ATOM 6084 O O . ALA A 1 781 ? -0.689 28.578 25.578 1 43.25 781 ALA A O 1
ATOM 6085 N N . MET B 1 1 ? 31.875 -70.625 58.281 1 20.38 1 MET B N 1
ATOM 6086 C CA . MET B 1 1 ? 31.094 -69.688 59.062 1 20.38 1 MET B CA 1
ATOM 6087 C C . MET B 1 1 ? 31.375 -68.25 58.625 1 20.38 1 MET B C 1
ATOM 6089 O O . MET B 1 1 ? 32.344 -67.625 59.094 1 20.38 1 MET B O 1
ATOM 6093 N N . ALA B 1 2 ? 31.406 -68.188 57.375 1 22.48 2 ALA B N 1
ATOM 6094 C CA . ALA B 1 2 ? 31.922 -67.25 56.312 1 22.48 2 ALA B CA 1
ATOM 6095 C C . ALA B 1 2 ? 31.219 -65.938 56.344 1 22.48 2 ALA B C 1
ATOM 6097 O O . ALA B 1 2 ? 30.078 -65.812 55.906 1 22.48 2 ALA B O 1
ATOM 6098 N N . GLY B 1 3 ? 31.203 -65.25 57.531 1 21.31 3 GLY B N 1
ATOM 6099 C CA . GLY B 1 3 ? 30.359 -64.188 58.062 1 21.31 3 GLY B CA 1
ATOM 6100 C C . GLY B 1 3 ? 30.484 -62.875 57.344 1 21.31 3 GLY B C 1
ATOM 6101 O O . GLY B 1 3 ? 30.219 -61.812 57.906 1 21.31 3 GLY B O 1
ATOM 6102 N N . GLY B 1 4 ? 31.031 -62.844 56.156 1 24.94 4 GLY B N 1
ATOM 6103 C CA . GLY B 1 4 ? 31.547 -61.562 55.688 1 24.94 4 GLY B CA 1
ATOM 6104 C C . GLY B 1 4 ? 30.469 -60.531 55.5 1 24.94 4 GLY B C 1
ATOM 6105 O O . GLY B 1 4 ? 29.375 -60.812 55 1 24.94 4 GLY B O 1
ATOM 6106 N N . HIS B 1 5 ? 30.344 -59.625 56.531 1 24 5 HIS B N 1
ATOM 6107 C CA . HIS B 1 5 ? 29.391 -58.531 56.781 1 24 5 HIS B CA 1
ATOM 6108 C C . HIS B 1 5 ? 29.328 -57.562 55.594 1 24 5 HIS B C 1
ATOM 6110 O O . HIS B 1 5 ? 30.344 -57.062 55.125 1 24 5 HIS B O 1
ATOM 6116 N N . GLY B 1 6 ? 28.547 -57.844 54.531 1 25 6 GLY B N 1
ATOM 6117 C CA . GLY B 1 6 ? 28.312 -57.125 53.312 1 25 6 GLY B CA 1
ATOM 6118 C C . GLY B 1 6 ? 27.781 -55.719 53.531 1 25 6 GLY B C 1
ATOM 6119 O O . GLY B 1 6 ? 26.688 -55.531 54.062 1 25 6 GLY B O 1
ATOM 6120 N N . TRP B 1 7 ? 28.688 -54.781 54.062 1 25.16 7 TRP B N 1
ATOM 6121 C CA . TRP B 1 7 ? 28.312 -53.375 54.281 1 25.16 7 TRP B CA 1
ATOM 6122 C C . TRP B 1 7 ? 27.656 -52.781 53.062 1 25.16 7 TRP B C 1
ATOM 6124 O O . TRP B 1 7 ? 28.188 -52.875 51.938 1 25.16 7 TRP B O 1
ATOM 6134 N N . PHE B 1 8 ? 26.312 -52.812 52.969 1 25.86 8 PHE B N 1
ATOM 6135 C CA . PHE B 1 8 ? 25.406 -52.219 52 1 25.86 8 PHE B CA 1
ATOM 6136 C C . PHE B 1 8 ? 25.625 -50.719 51.875 1 25.86 8 PHE B C 1
ATOM 6138 O O . PHE B 1 8 ? 25.5 -50 52.875 1 25.86 8 PHE B O 1
ATOM 6145 N N . SER B 1 9 ? 26.656 -50.281 51.156 1 25.06 9 SER B N 1
ATOM 6146 C CA . SER B 1 9 ? 26.922 -48.875 50.875 1 25.06 9 SER B CA 1
ATOM 6147 C C . SER B 1 9 ? 25.672 -48.188 50.312 1 25.06 9 SER B C 1
ATOM 6149 O O . SER B 1 9 ? 25.109 -48.625 49.312 1 25.06 9 SER B O 1
ATOM 6151 N N . LEU B 1 10 ? 24.844 -47.625 51.188 1 26.42 10 LEU B N 1
ATOM 6152 C CA . LEU B 1 10 ? 23.75 -46.719 50.844 1 26.42 10 LEU B CA 1
ATOM 6153 C C . LEU B 1 10 ? 24.219 -45.594 49.969 1 26.42 10 LEU B C 1
ATOM 6155 O O . LEU B 1 10 ? 24.984 -44.719 50.406 1 26.42 10 LEU B O 1
ATOM 6159 N N . ALA B 1 11 ? 24.547 -45.875 48.688 1 26.62 11 ALA B N 1
ATOM 6160 C CA . ALA B 1 11 ? 24.734 -44.844 47.688 1 26.62 11 ALA B CA 1
ATOM 6161 C C . ALA B 1 11 ? 23.594 -43.812 47.719 1 26.62 11 ALA B C 1
ATOM 6163 O O . ALA B 1 11 ? 22.438 -44.188 47.438 1 26.62 11 ALA B O 1
ATOM 6164 N N . LEU B 1 12 ? 23.641 -42.906 48.688 1 24.62 12 LEU B N 1
ATOM 6165 C CA . LEU B 1 12 ? 22.797 -41.719 48.688 1 24.62 12 LEU B CA 1
ATOM 6166 C C . LEU B 1 12 ? 22.781 -41.062 47.312 1 24.62 12 LEU B C 1
ATOM 6168 O O . LEU B 1 12 ? 23.812 -40.594 46.844 1 24.62 12 LEU B O 1
ATOM 6172 N N . LEU B 1 13 ? 21.938 -41.625 46.406 1 26.69 13 LEU B N 1
ATOM 6173 C CA . LEU B 1 13 ? 21.578 -40.906 45.188 1 26.69 13 LEU B CA 1
ATOM 6174 C C . LEU B 1 13 ? 21.172 -39.469 45.5 1 26.69 13 LEU B C 1
ATOM 6176 O O . LEU B 1 13 ? 20.125 -39.219 46.125 1 26.69 13 LEU B O 1
ATOM 6180 N N . CYS B 1 14 ? 22.156 -38.625 45.906 1 23.39 14 CYS B N 1
ATOM 6181 C CA . CYS B 1 14 ? 21.906 -37.188 45.875 1 23.39 14 CYS B CA 1
ATOM 6182 C C . CYS B 1 14 ? 21.359 -36.781 44.531 1 23.39 14 CYS B C 1
ATOM 6184 O O . CYS B 1 14 ? 22.094 -36.781 43.531 1 23.39 14 CYS B O 1
ATOM 6186 N N . CYS B 1 15 ? 20.125 -37.125 44.312 1 25.84 15 CYS B N 1
ATOM 6187 C CA . CYS B 1 15 ? 19.406 -36.469 43.219 1 25.84 15 CYS B CA 1
ATOM 6188 C C . CYS B 1 15 ? 19.625 -34.938 43.281 1 25.84 15 CYS B C 1
ATOM 6190 O O . CYS B 1 15 ? 19.156 -34.281 44.188 1 25.84 15 CYS B O 1
ATOM 6192 N N . CYS B 1 16 ? 20.859 -34.531 42.906 1 26.44 16 CYS B N 1
ATOM 6193 C CA . CYS B 1 16 ? 21.047 -33.125 42.625 1 26.44 16 CYS B CA 1
ATOM 6194 C C . CYS B 1 16 ? 19.906 -32.594 41.75 1 26.44 16 CYS B C 1
ATOM 6196 O O . CYS B 1 16 ? 19.75 -32.969 40.594 1 26.44 16 CYS B O 1
ATOM 6198 N N . LEU B 1 17 ? 18.812 -32.344 42.469 1 27.05 17 LEU B N 1
ATOM 6199 C CA . LEU B 1 17 ? 17.844 -31.438 41.875 1 27.05 17 LEU B CA 1
ATOM 6200 C C . LEU B 1 17 ? 18.547 -30.219 41.281 1 27.05 17 LEU B C 1
ATOM 6202 O O . LEU B 1 17 ? 19.047 -29.375 42.031 1 27.05 17 LEU B O 1
ATOM 6206 N N . VAL B 1 18 ? 19.297 -30.422 40.219 1 27.27 18 VAL B N 1
ATOM 6207 C CA . VAL B 1 18 ? 19.656 -29.266 39.406 1 27.27 18 VAL B CA 1
ATOM 6208 C C . VAL B 1 18 ? 18.422 -28.375 39.219 1 27.27 18 VAL B C 1
ATOM 6210 O O . VAL B 1 18 ? 17.469 -28.75 38.562 1 27.27 18 VAL B O 1
ATOM 6213 N N . THR B 1 19 ? 18.062 -27.781 40.344 1 27.67 19 THR B N 1
ATOM 6214 C CA . THR B 1 19 ? 17.188 -26.641 40.094 1 27.67 19 THR B CA 1
ATOM 6215 C C . THR B 1 19 ? 17.766 -25.75 39 1 27.67 19 THR B C 1
ATOM 6217 O O . THR B 1 19 ? 18.859 -25.203 39.156 1 27.67 19 THR B O 1
ATOM 6220 N N . ALA B 1 20 ? 17.531 -26.125 37.781 1 27.92 20 ALA B N 1
ATOM 6221 C CA . ALA B 1 20 ? 17.781 -25.141 36.75 1 27.92 20 ALA B CA 1
ATOM 6222 C C . ALA B 1 20 ? 17.406 -23.734 37.219 1 27.92 20 ALA B C 1
ATOM 6224 O O . ALA B 1 20 ? 16.25 -23.453 37.5 1 27.92 20 ALA B O 1
ATOM 6225 N N . ALA B 1 21 ? 18.281 -23.172 38 1 29.48 21 ALA B N 1
ATOM 6226 C CA . ALA B 1 21 ? 18.172 -21.75 38.25 1 29.48 21 ALA B CA 1
ATOM 6227 C C . ALA B 1 21 ? 17.703 -20.984 37.031 1 29.48 21 ALA B C 1
ATOM 6229 O O . ALA B 1 21 ? 18.391 -20.953 36 1 29.48 21 ALA B O 1
ATOM 6230 N N . GLY B 1 22 ? 16.406 -21.016 36.781 1 31.8 22 GLY B N 1
ATOM 6231 C CA . GLY B 1 22 ? 15.797 -20.219 35.75 1 31.8 22 GLY B CA 1
ATOM 6232 C C . GLY B 1 22 ? 16.484 -18.891 35.531 1 31.8 22 GLY B C 1
ATOM 6233 O O . GLY B 1 22 ? 16.719 -18.156 36.5 1 31.8 22 GLY B O 1
ATOM 6234 N N . GLN B 1 23 ? 17.375 -18.875 34.656 1 32.69 23 GLN B N 1
ATOM 6235 C CA . GLN B 1 23 ? 18 -17.594 34.344 1 32.69 23 GLN B CA 1
ATOM 6236 C C . GLN B 1 23 ? 16.984 -16.453 34.438 1 32.69 23 GLN B C 1
ATOM 6238 O O . GLN B 1 23 ? 15.859 -16.578 33.938 1 32.69 23 GLN B O 1
ATOM 6243 N N . ALA B 1 24 ? 17.094 -15.656 35.375 1 35.31 24 ALA B N 1
ATOM 6244 C CA . ALA B 1 24 ? 16.328 -14.422 35.469 1 35.31 24 ALA B CA 1
ATOM 6245 C C . ALA B 1 24 ? 16.141 -13.781 34.094 1 35.31 24 ALA B C 1
ATOM 6247 O O . ALA B 1 24 ? 17 -13.922 33.219 1 35.31 24 ALA B O 1
ATOM 6248 N N . CYS B 1 25 ? 14.828 -13.602 33.75 1 45.12 25 CYS B N 1
ATOM 6249 C CA . CYS B 1 25 ? 14.547 -12.852 32.531 1 45.12 25 CYS B CA 1
ATOM 6250 C C . CYS B 1 25 ? 15.484 -11.664 32.375 1 45.12 25 CYS B C 1
ATOM 6252 O O . CYS B 1 25 ? 15.75 -10.961 33.344 1 45.12 25 CYS B O 1
ATOM 6254 N N . PRO B 1 26 ? 16.344 -11.594 31.391 1 41.69 26 PRO B N 1
ATOM 6255 C CA . PRO B 1 26 ? 17.172 -10.398 31.281 1 41.69 26 PRO B CA 1
ATOM 6256 C C . PRO B 1 26 ? 16.391 -9.109 31.516 1 41.69 26 PRO B C 1
ATOM 6258 O O . PRO B 1 26 ? 15.289 -8.938 30.984 1 41.69 26 PRO B O 1
ATOM 6261 N N . GLU B 1 27 ? 16.547 -8.555 32.781 1 40.94 27 GLU B N 1
ATOM 6262 C CA . GLU B 1 27 ? 16.094 -7.172 32.938 1 40.94 27 GLU B CA 1
ATOM 6263 C C . GLU B 1 27 ? 16.844 -6.238 31.969 1 40.94 27 GLU B C 1
ATOM 6265 O O . GLU B 1 27 ? 18.062 -6.281 31.891 1 40.94 27 GLU B O 1
ATOM 6270 N N . TRP B 1 28 ? 16.219 -5.902 30.875 1 40.78 28 TRP B N 1
ATOM 6271 C CA . TRP B 1 28 ? 16.906 -4.914 30.062 1 40.78 28 TRP B CA 1
ATOM 6272 C C . TRP B 1 28 ? 16.953 -3.561 30.766 1 40.78 28 TRP B C 1
ATOM 6274 O O . TRP B 1 28 ? 15.906 -3.004 31.109 1 40.78 28 TRP B O 1
ATOM 6284 N N . PRO B 1 29 ? 18 -3.348 31.562 1 38.72 29 PRO B N 1
ATOM 6285 C CA . PRO B 1 29 ? 18.062 -2.062 32.281 1 38.72 29 PRO B CA 1
ATOM 6286 C C . PRO B 1 29 ? 17.672 -0.886 31.375 1 38.72 29 PRO B C 1
ATOM 6288 O O . PRO B 1 29 ? 17.828 -0.95 30.156 1 38.72 29 PRO B O 1
ATOM 6291 N N . PRO B 1 30 ? 16.828 0.038 31.938 1 39.22 30 PRO B N 1
ATOM 6292 C CA . PRO B 1 30 ? 16.5 1.271 31.203 1 39.22 30 PRO B CA 1
ATOM 6293 C C . PRO B 1 30 ? 17.719 1.881 30.516 1 39.22 30 PRO B C 1
ATOM 6295 O O . PRO B 1 30 ? 17.578 2.697 29.609 1 39.22 30 PRO B O 1
ATOM 6298 N N . SER B 1 31 ? 18.859 1.934 31.156 1 38.41 31 SER B N 1
ATOM 6299 C CA . SER B 1 31 ? 20.031 2.602 30.625 1 38.41 31 SER B CA 1
ATOM 6300 C C . SER B 1 31 ? 20.453 2.008 29.281 1 38.41 31 SER B C 1
ATOM 6302 O O . SER B 1 31 ? 21.188 2.637 28.516 1 38.41 31 SER B O 1
ATOM 6304 N N . SER B 1 32 ? 20.859 0.696 29.219 1 38.22 32 SER B N 1
ATOM 6305 C CA . SER B 1 32 ? 21.5 -0.045 28.141 1 38.22 32 SER B CA 1
ATOM 6306 C C . SER B 1 32 ? 20.562 -0.25 26.969 1 38.22 32 SER B C 1
ATOM 6308 O O . SER B 1 32 ? 19.359 -0.003 27.078 1 38.22 32 SER B O 1
ATOM 6310 N N . SER B 1 33 ? 21.094 -0.98 25.844 1 40.25 33 SER B N 1
ATOM 6311 C CA . SER B 1 33 ? 20.672 -1.368 24.5 1 40.25 33 SER B CA 1
ATOM 6312 C C . SER B 1 33 ? 19.328 -2.076 24.531 1 40.25 33 SER B C 1
ATOM 6314 O O . SER B 1 33 ? 18.938 -2.721 23.562 1 40.25 33 SER B O 1
ATOM 6316 N N . GLY B 1 34 ? 18.703 -2.08 25.656 1 39.94 34 GLY B N 1
ATOM 6317 C CA . GLY B 1 34 ? 17.578 -3.002 25.703 1 39.94 34 GLY B CA 1
ATOM 6318 C C . GLY B 1 34 ? 16.344 -2.465 25.031 1 39.94 34 GLY B C 1
ATOM 6319 O O . GLY B 1 34 ? 16.438 -1.629 24.125 1 39.94 34 GLY B O 1
ATOM 6320 N N . GLN B 1 35 ? 15.133 -2.949 25.578 1 47.09 35 GLN B N 1
ATOM 6321 C CA . GLN B 1 35 ? 13.812 -2.9 24.938 1 47.09 35 GLN B CA 1
ATOM 6322 C C . GLN B 1 35 ? 13.32 -1.464 24.812 1 47.09 35 GLN B C 1
ATOM 6324 O O . GLN B 1 35 ? 12.578 -1.141 23.875 1 47.09 35 GLN B O 1
ATOM 6329 N N . ALA B 1 36 ? 13.43 -0.487 25.734 1 47.66 36 ALA B N 1
ATOM 6330 C CA . ALA B 1 36 ? 12.961 0.896 25.734 1 47.66 36 ALA B CA 1
ATOM 6331 C C . ALA B 1 36 ? 14.07 1.858 26.125 1 47.66 36 ALA B C 1
ATOM 6333 O O . ALA B 1 36 ? 14.922 1.524 26.969 1 47.66 36 ALA B O 1
ATOM 6334 N N . VAL B 1 37 ? 14.664 2.645 25.188 1 50.34 37 VAL B N 1
ATOM 6335 C CA . VAL B 1 37 ? 15.711 3.607 25.516 1 50.34 37 VAL B CA 1
ATOM 6336 C C . VAL B 1 37 ? 15.125 4.75 26.344 1 50.34 37 VAL B C 1
ATOM 6338 O O . VAL B 1 37 ? 14.148 5.383 25.938 1 50.34 37 VAL B O 1
ATOM 6341 N N . LEU B 1 38 ? 15.5 4.82 27.609 1 46.31 38 LEU B N 1
ATOM 6342 C CA . LEU B 1 38 ? 15.094 5.898 28.5 1 46.31 38 LEU B CA 1
ATOM 6343 C C . LEU B 1 38 ? 15.602 7.246 28 1 46.31 38 LEU B C 1
ATOM 6345 O O . LEU B 1 38 ? 16.562 7.301 27.234 1 46.31 38 LEU B O 1
ATOM 6349 N N . ALA B 1 39 ? 14.938 8.289 28.469 1 44.16 39 ALA B N 1
ATOM 6350 C CA . ALA B 1 39 ? 15.242 9.711 28.453 1 44.16 39 ALA B CA 1
ATOM 6351 C C . ALA B 1 39 ? 16.719 9.961 28.734 1 44.16 39 ALA B C 1
ATOM 6353 O O . ALA B 1 39 ? 17.328 10.875 28.156 1 44.16 39 ALA B O 1
ATOM 6354 N N . ALA B 1 40 ? 17.219 9.188 29.531 1 41.44 40 ALA B N 1
ATOM 6355 C CA . ALA B 1 40 ? 18.547 9.523 30.047 1 41.44 40 ALA B CA 1
ATOM 6356 C C . ALA B 1 40 ? 19.609 9.406 28.938 1 41.44 40 ALA B C 1
ATOM 6358 O O . ALA B 1 40 ? 20.703 9.953 29.062 1 41.44 40 ALA B O 1
ATOM 6359 N N . GLN B 1 41 ? 19.375 8.617 28.078 1 47.41 41 GLN B N 1
ATOM 6360 C CA . GLN B 1 41 ? 20.375 8.555 27.016 1 47.41 41 GLN B CA 1
ATOM 6361 C C . GLN B 1 41 ? 20.312 9.797 26.141 1 47.41 41 GLN B C 1
ATOM 6363 O O . GLN B 1 41 ? 20.969 9.852 25.094 1 47.41 41 GLN B O 1
ATOM 6368 N N . ARG B 1 42 ? 19.547 10.609 26.547 1 52.03 42 ARG B N 1
ATOM 6369 C CA . ARG B 1 42 ? 19.438 11.914 25.891 1 52.03 42 ARG B CA 1
ATOM 6370 C C . ARG B 1 42 ? 20.578 12.828 26.328 1 52.03 42 ARG B C 1
ATOM 6372 O O . ARG B 1 42 ? 20.344 13.883 26.938 1 52.03 42 ARG B O 1
ATOM 6379 N N . ALA B 1 43 ? 21.688 12.102 26.734 1 49.66 43 ALA B N 1
ATOM 6380 C CA . ALA B 1 43 ? 22.828 12.938 27.125 1 49.66 43 ALA B CA 1
ATOM 6381 C C . ALA B 1 43 ? 23.219 13.883 26 1 49.66 43 ALA B C 1
ATOM 6383 O O . ALA B 1 43 ? 22.969 13.594 24.828 1 49.66 43 ALA B O 1
ATOM 6384 N N . LYS B 1 44 ? 23.703 14.914 26.547 1 61.12 44 LYS B N 1
ATOM 6385 C CA . LYS B 1 44 ? 24.281 15.922 25.656 1 61.12 44 LYS B CA 1
ATOM 6386 C C . LYS B 1 44 ? 25.266 15.289 24.688 1 61.12 44 LYS B C 1
ATOM 6388 O O . LYS B 1 44 ? 26.219 14.617 25.094 1 61.12 44 LYS B O 1
ATOM 6393 N N . ALA B 1 45 ? 24.812 14.977 23.469 1 71.12 45 ALA B N 1
ATOM 6394 C CA . ALA B 1 45 ? 25.688 14.5 22.406 1 71.12 45 ALA B CA 1
ATOM 6395 C C . ALA B 1 45 ? 26.297 15.672 21.625 1 71.12 45 ALA B C 1
ATOM 6397 O O . ALA B 1 45 ? 25.703 16.75 21.547 1 71.12 45 ALA B O 1
ATOM 6398 N N . PRO B 1 46 ? 27.656 15.453 21.312 1 80.25 46 PRO B N 1
ATOM 6399 C CA . PRO B 1 46 ? 28.219 16.5 20.453 1 80.25 46 PRO B CA 1
ATOM 6400 C C . PRO B 1 46 ? 27.406 16.734 19.188 1 80.25 46 PRO B C 1
ATOM 6402 O O . PRO B 1 46 ? 26.859 15.781 18.609 1 80.25 46 PRO B O 1
ATOM 6405 N N . LEU B 1 47 ? 27.375 17.953 18.891 1 89 47 LEU B N 1
ATOM 6406 C CA . LEU B 1 47 ? 26.641 18.344 17.688 1 89 47 LEU B CA 1
ATOM 6407 C C . LEU B 1 47 ? 27.328 17.812 16.438 1 89 47 LEU B C 1
ATOM 6409 O O . LEU B 1 47 ? 28.562 17.781 16.359 1 89 47 LEU B O 1
ATOM 6413 N N . ASN B 1 48 ? 26.594 17.312 15.516 1 94.12 48 ASN B N 1
ATOM 6414 C CA . ASN B 1 48 ? 27.078 17.016 14.172 1 94.12 48 ASN B CA 1
ATOM 6415 C C . ASN B 1 48 ? 26.469 17.984 13.148 1 94.12 48 ASN B C 1
ATOM 6417 O O . ASN B 1 48 ? 25.688 18.875 13.5 1 94.12 48 ASN B O 1
ATOM 6421 N N . VAL B 1 49 ? 26.891 17.875 11.891 1 96.62 49 VAL B N 1
ATOM 6422 C CA . VAL B 1 49 ? 26.531 18.844 10.867 1 96.62 49 VAL B CA 1
ATOM 6423 C C . VAL B 1 49 ? 25.031 18.781 10.594 1 96.62 49 VAL B C 1
ATOM 6425 O O . VAL B 1 49 ? 24.438 19.75 10.094 1 96.62 49 VAL B O 1
ATOM 6428 N N . PHE B 1 50 ? 24.328 17.656 10.992 1 97.12 50 PHE B N 1
ATOM 6429 C CA . PHE B 1 50 ? 22.922 17.469 10.695 1 97.12 50 PHE B CA 1
ATOM 6430 C C . PHE B 1 50 ? 22.062 17.672 11.945 1 97.12 50 PHE B C 1
ATOM 6432 O O . PHE B 1 50 ? 20.844 17.484 11.914 1 97.12 50 PHE B O 1
ATOM 6439 N N . THR B 1 51 ? 22.641 18.047 13.062 1 94.38 51 THR B N 1
ATOM 6440 C CA . THR B 1 51 ? 21.875 18.312 14.281 1 94.38 51 THR B CA 1
ATOM 6441 C C . THR B 1 51 ? 21.078 19.609 14.141 1 94.38 51 THR B C 1
ATOM 6443 O O . THR B 1 51 ? 21.641 20.656 13.812 1 94.38 51 THR B O 1
ATOM 6446 N N . GLU B 1 52 ? 19.812 19.547 14.43 1 95.31 52 GLU B N 1
ATOM 6447 C CA . GLU B 1 52 ? 18.984 20.766 14.422 1 95.31 52 GLU B CA 1
ATOM 6448 C C . GLU B 1 52 ? 19.391 21.703 15.555 1 95.31 52 GLU B C 1
ATOM 6450 O O . GLU B 1 52 ? 20.188 21.344 16.422 1 95.31 52 GLU B O 1
ATOM 6455 N N . LEU B 1 53 ? 18.828 22.938 15.547 1 95.75 53 LEU B N 1
ATOM 6456 C CA . LEU B 1 53 ? 19.188 23.906 16.578 1 95.75 53 LEU B CA 1
ATOM 6457 C C . LEU B 1 53 ? 18.797 23.391 17.969 1 95.75 53 LEU B C 1
ATOM 6459 O O . LEU B 1 53 ? 17.688 22.891 18.156 1 95.75 53 LEU B O 1
ATOM 6463 N N . THR B 1 54 ? 19.703 23.5 18.906 1 91.81 54 THR B N 1
ATOM 6464 C CA . THR B 1 54 ? 19.422 23.172 20.297 1 91.81 54 THR B CA 1
ATOM 6465 C C . THR B 1 54 ? 18.609 24.281 20.953 1 91.81 54 THR B C 1
ATOM 6467 O O . THR B 1 54 ? 18.453 25.359 20.391 1 91.81 54 THR B O 1
ATOM 6470 N N . LEU B 1 55 ? 18.094 23.969 22.141 1 91.5 55 LEU B N 1
ATOM 6471 C CA . LEU B 1 55 ? 17.375 24.969 22.922 1 91.5 55 LEU B CA 1
ATOM 6472 C C . LEU B 1 55 ? 18.234 26.203 23.172 1 91.5 55 LEU B C 1
ATOM 6474 O O . LEU B 1 55 ? 17.766 27.328 23.031 1 91.5 55 LEU B O 1
ATOM 6478 N N . GLU B 1 56 ? 19.516 25.969 23.516 1 92.25 56 GLU B N 1
ATOM 6479 C CA . GLU B 1 56 ? 20.453 27.062 23.797 1 92.25 56 GLU B CA 1
ATOM 6480 C C . GLU B 1 56 ? 20.719 27.906 22.547 1 92.25 56 GLU B C 1
ATOM 6482 O O . GLU B 1 56 ? 20.828 29.125 22.641 1 92.25 56 GLU B O 1
ATOM 6487 N N . GLU B 1 57 ? 20.828 27.266 21.469 1 95.31 57 GLU B N 1
ATOM 6488 C CA . GLU B 1 57 ? 21.062 28 20.219 1 95.31 57 GLU B CA 1
ATOM 6489 C C . GLU B 1 57 ? 19.859 28.844 19.844 1 95.31 57 GLU B C 1
ATOM 6491 O O . GLU B 1 57 ? 20 29.984 19.406 1 95.31 57 GLU B O 1
ATOM 6496 N N . HIS B 1 58 ? 18.656 28.312 19.953 1 95.31 58 HIS B N 1
ATOM 6497 C CA . HIS B 1 58 ? 17.453 29.078 19.719 1 95.31 58 HIS B CA 1
ATOM 6498 C C . HIS B 1 58 ? 17.422 30.344 20.578 1 95.31 58 HIS B C 1
ATOM 6500 O O . HIS B 1 58 ? 17.141 31.438 20.062 1 95.31 58 HIS B O 1
ATOM 6506 N N . ASN B 1 59 ? 17.703 30.109 21.797 1 93.44 59 ASN B N 1
ATOM 6507 C CA . ASN B 1 59 ? 17.656 31.219 22.734 1 93.44 59 ASN B CA 1
ATOM 6508 C C . ASN B 1 59 ? 18.703 32.281 22.406 1 93.44 59 ASN B C 1
ATOM 6510 O O . ASN B 1 59 ? 18.422 33.469 22.5 1 93.44 59 ASN B O 1
ATOM 6514 N N . ALA B 1 60 ? 19.891 31.812 22.094 1 95.62 60 ALA B N 1
ATOM 6515 C CA . ALA B 1 60 ? 20.953 32.75 21.719 1 95.62 60 ALA B CA 1
ATOM 6516 C C . ALA B 1 60 ? 20.562 33.562 20.5 1 95.62 60 ALA B C 1
ATOM 6518 O O . ALA B 1 60 ? 20.797 34.781 20.469 1 95.62 60 ALA B O 1
ATOM 6519 N N . VAL B 1 61 ? 20.016 32.938 19.531 1 96.69 61 VAL B N 1
ATOM 6520 C CA . VAL B 1 61 ? 19.609 33.625 18.297 1 96.69 61 VAL B CA 1
ATOM 6521 C C . VAL B 1 61 ? 18.484 34.625 18.594 1 96.69 61 VAL B C 1
ATOM 6523 O O . VAL B 1 61 ? 18.516 35.75 18.125 1 96.69 61 VAL B O 1
ATOM 6526 N N . PHE B 1 62 ? 17.531 34.219 19.359 1 95.38 62 PHE B N 1
ATOM 6527 C CA . PHE B 1 62 ? 16.391 35.062 19.703 1 95.38 62 PHE B CA 1
ATOM 6528 C C . PHE B 1 62 ? 16.859 36.312 20.438 1 95.38 62 PHE B C 1
ATOM 6530 O O . PHE B 1 62 ? 16.453 37.406 20.094 1 95.38 62 PHE B O 1
ATOM 6537 N N . LYS B 1 63 ? 17.719 36.094 21.406 1 93.38 63 LYS B N 1
ATOM 6538 C CA . LYS B 1 63 ? 18.266 37.219 22.188 1 93.38 63 LYS B CA 1
ATOM 6539 C C . LYS B 1 63 ? 19.062 38.156 21.297 1 93.38 63 LYS B C 1
ATOM 6541 O O . LYS B 1 63 ? 18.969 39.375 21.438 1 93.38 63 LYS B O 1
ATOM 6546 N N . PHE B 1 64 ? 19.906 37.688 20.531 1 96.69 64 PHE B N 1
ATOM 6547 C CA . PHE B 1 64 ? 20.719 38.469 19.609 1 96.69 64 PHE B CA 1
ATOM 6548 C C . PHE B 1 64 ? 19.844 39.312 18.703 1 96.69 64 PHE B C 1
ATOM 6550 O O . PHE B 1 64 ? 20.109 40.5 18.484 1 96.69 64 PHE B O 1
ATOM 6557 N N . LEU B 1 65 ? 18.75 38.656 18.125 1 96.12 65 LEU B N 1
ATOM 6558 C CA . LEU B 1 65 ? 17.859 39.375 17.219 1 96.12 65 LEU B CA 1
ATOM 6559 C C . LEU B 1 65 ? 17.125 40.5 17.953 1 96.12 65 LEU B C 1
ATOM 6561 O O . LEU B 1 65 ? 16.969 41.594 17.406 1 96.12 65 LEU B O 1
ATOM 6565 N N . LEU B 1 66 ? 16.688 40.281 19.172 1 93.62 66 LEU B N 1
ATOM 6566 C CA . LEU B 1 66 ? 15.992 41.312 19.953 1 93.62 66 LEU B CA 1
ATOM 6567 C C . LEU B 1 66 ? 16.906 42.5 20.25 1 93.62 66 LEU B C 1
ATOM 6569 O O . LEU B 1 66 ? 16.422 43.625 20.422 1 93.62 66 LEU B O 1
ATOM 6573 N N . ALA B 1 67 ? 18.172 42.188 20.281 1 95.38 67 ALA B N 1
ATOM 6574 C CA . ALA B 1 67 ? 19.141 43.219 20.625 1 95.38 67 ALA B CA 1
ATOM 6575 C C . ALA B 1 67 ? 19.438 44.125 19.422 1 95.38 67 ALA B C 1
ATOM 6577 O O . ALA B 1 67 ? 20.031 45.188 19.578 1 95.38 67 ALA B O 1
ATOM 6578 N N . GLN B 1 68 ? 19.031 43.719 18.297 1 95.62 68 GLN B N 1
ATOM 6579 C CA . GLN B 1 68 ? 19.234 44.531 17.109 1 95.62 68 GLN B CA 1
ATOM 6580 C C . GLN B 1 68 ? 18.219 45.688 17.047 1 95.62 68 GLN B C 1
ATOM 6582 O O . GLN B 1 68 ? 17.125 45.531 16.5 1 95.62 68 GLN B O 1
ATOM 6587 N N . LYS B 1 69 ? 18.562 46.844 17.312 1 93.19 69 LYS B N 1
ATOM 6588 C CA . LYS B 1 69 ? 17.641 47.969 17.453 1 93.19 69 LYS B CA 1
ATOM 6589 C C . LYS B 1 69 ? 17.016 48.344 16.125 1 93.19 69 LYS B C 1
ATOM 6591 O O . LYS B 1 69 ? 15.852 48.75 16.062 1 93.19 69 LYS B O 1
ATOM 6596 N N . ASP B 1 70 ? 17.719 48.156 15.117 1 92.25 70 ASP B N 1
ATOM 6597 C CA . ASP B 1 70 ? 17.266 48.594 13.789 1 92.25 70 ASP B CA 1
ATOM 6598 C C . ASP B 1 70 ? 16.109 47.719 13.32 1 92.25 70 ASP B C 1
ATOM 6600 O O . ASP B 1 70 ? 15.352 48.094 12.422 1 92.25 70 ASP B O 1
ATOM 6604 N N . LEU B 1 71 ? 15.922 46.562 13.891 1 93.56 71 LEU B N 1
ATOM 6605 C CA . LEU B 1 71 ? 14.867 45.656 13.469 1 93.56 71 LEU B CA 1
ATOM 6606 C C . LEU B 1 71 ? 13.562 45.938 14.219 1 93.56 71 LEU B C 1
ATOM 6608 O O . LEU B 1 71 ? 12.492 45.531 13.797 1 93.56 71 LEU B O 1
ATOM 6612 N N . GLY B 1 72 ? 13.641 46.625 15.359 1 91.81 72 GLY B N 1
ATOM 6613 C CA . GLY B 1 72 ? 12.469 47 16.125 1 91.81 72 GLY B CA 1
ATOM 6614 C C . GLY B 1 72 ? 11.664 45.781 16.609 1 91.81 72 GLY B C 1
ATOM 6615 O O . GLY B 1 72 ? 10.438 45.875 16.734 1 91.81 72 GLY B O 1
ATOM 6616 N N . LEU B 1 73 ? 12.266 44.688 16.859 1 93.19 73 LEU B N 1
ATOM 6617 C CA . LEU B 1 73 ? 11.578 43.438 17.234 1 93.19 73 LEU B CA 1
ATOM 6618 C C . LEU B 1 73 ? 11.047 43.531 18.656 1 93.19 73 LEU B C 1
ATOM 6620 O O . LEU B 1 73 ? 11.695 44.062 19.547 1 93.19 73 LEU B O 1
ATOM 6624 N N . SER B 1 74 ? 9.844 43.031 18.781 1 88.5 74 SER B N 1
ATOM 6625 C CA . SER B 1 74 ? 9.211 42.938 20.094 1 88.5 74 SER B CA 1
ATOM 6626 C C . SER B 1 74 ? 9.234 41.5 20.625 1 88.5 74 SER B C 1
ATOM 6628 O O . SER B 1 74 ? 9.07 40.562 19.859 1 88.5 74 SER B O 1
ATOM 6630 N N . ASP B 1 75 ? 9.492 41.438 21.859 1 86.44 75 ASP B N 1
ATOM 6631 C CA . ASP B 1 75 ? 9.25 40.188 22.562 1 86.44 75 ASP B CA 1
ATOM 6632 C C . ASP B 1 75 ? 7.762 40 22.844 1 86.44 75 ASP B C 1
ATOM 6634 O O . ASP B 1 75 ? 7.195 40.688 23.688 1 86.44 75 ASP B O 1
ATOM 6638 N N . LEU B 1 76 ? 7.188 39.062 22.219 1 81.75 76 LEU B N 1
ATOM 6639 C CA . LEU B 1 76 ? 5.738 38.906 22.25 1 81.75 76 LEU B CA 1
ATOM 6640 C C . LEU B 1 76 ? 5.285 38.469 23.641 1 81.75 76 LEU B C 1
ATOM 6642 O O . LEU B 1 76 ? 4.102 38.562 23.969 1 81.75 76 LEU B O 1
ATOM 6646 N N . THR B 1 77 ? 6.164 37.844 24.422 1 76.06 77 THR B N 1
ATOM 6647 C CA . THR B 1 77 ? 5.785 37.5 25.781 1 76.06 77 THR B CA 1
ATOM 6648 C C . THR B 1 77 ? 5.566 38.75 26.625 1 76.06 77 THR B C 1
ATOM 6650 O O . THR B 1 77 ? 4.895 38.688 27.656 1 76.06 77 THR B O 1
ATOM 6653 N N . ALA B 1 78 ? 6.129 39.812 26.203 1 69.38 78 ALA B N 1
ATOM 6654 C CA . ALA B 1 78 ? 6.117 41.031 27 1 69.38 78 ALA B CA 1
ATOM 6655 C C . ALA B 1 78 ? 5.102 42.031 26.438 1 69.38 78 ALA B C 1
ATOM 6657 O O . ALA B 1 78 ? 4.922 43.125 27 1 69.38 78 ALA B O 1
ATOM 6658 N N . VAL B 1 79 ? 4.547 41.656 25.375 1 66.62 79 VAL B N 1
ATOM 6659 C CA . VAL B 1 79 ? 3.654 42.625 24.734 1 66.62 79 VAL B CA 1
ATOM 6660 C C . VAL B 1 79 ? 2.203 42.25 25.047 1 66.62 79 VAL B C 1
ATOM 6662 O O . VAL B 1 79 ? 1.819 41.094 25.016 1 66.62 79 VAL B O 1
ATOM 6665 N N . ASN B 1 80 ? 1.522 43.125 25.75 1 63.41 80 ASN B N 1
ATOM 6666 C CA . ASN B 1 80 ? 0.068 43.031 25.812 1 63.41 80 ASN B CA 1
ATOM 6667 C C . ASN B 1 80 ? -0.59 43.625 24.562 1 63.41 80 ASN B C 1
ATOM 6669 O O . ASN B 1 80 ? -0.659 44.844 24.391 1 63.41 80 ASN B O 1
ATOM 6673 N N . LEU B 1 81 ? -0.735 42.75 23.688 1 62.16 81 LEU B N 1
ATOM 6674 C CA . LEU B 1 81 ? -1.229 43.219 22.406 1 62.16 81 LEU B CA 1
ATOM 6675 C C . LEU B 1 81 ? -2.607 43.844 22.531 1 62.16 81 LEU B C 1
ATOM 6677 O O . LEU B 1 81 ? -3.516 43.25 23.125 1 62.16 81 LEU B O 1
ATOM 6681 N N . THR B 1 82 ? -2.57 45.188 22.547 1 59.22 82 THR B N 1
ATOM 6682 C CA . THR B 1 82 ? -3.82 45.938 22.469 1 59.22 82 THR B CA 1
ATOM 6683 C C . THR B 1 82 ? -4.109 46.375 21.031 1 59.22 82 THR B C 1
ATOM 6685 O O . THR B 1 82 ? -3.225 46.312 20.172 1 59.22 82 THR B O 1
ATOM 6688 N N . VAL B 1 83 ? -5.301 46.625 20.703 1 56.94 83 VAL B N 1
ATOM 6689 C CA . VAL B 1 83 ? -5.762 47.062 19.391 1 56.94 83 VAL B CA 1
ATOM 6690 C C . VAL B 1 83 ? -4.906 48.25 18.922 1 56.94 83 VAL B C 1
ATOM 6692 O O . VAL B 1 83 ? -4.723 48.438 17.719 1 56.94 83 VAL B O 1
ATOM 6695 N N . ALA B 1 84 ? -4.359 48.938 19.844 1 53.41 84 ALA B N 1
ATOM 6696 C CA . ALA B 1 84 ? -3.6 50.125 19.484 1 53.41 84 ALA B CA 1
ATOM 6697 C C . ALA B 1 84 ? -2.225 49.75 18.938 1 53.41 84 ALA B C 1
ATOM 6699 O O . ALA B 1 84 ? -1.59 50.562 18.234 1 53.41 84 ALA B O 1
ATOM 6700 N N . ASP B 1 85 ? -1.791 48.562 19.328 1 56.62 85 ASP B N 1
ATOM 6701 C CA . ASP B 1 85 ? -0.455 48.156 18.906 1 56.62 85 ASP B CA 1
ATOM 6702 C C . ASP B 1 85 ? -0.478 47.594 17.484 1 56.62 85 ASP B C 1
ATOM 6704 O O . ASP B 1 85 ? -0.693 46.406 17.297 1 56.62 85 ASP B O 1
ATOM 6708 N N . VAL B 1 86 ? -0.71 48.5 16.406 1 60.44 86 VAL B N 1
ATOM 6709 C CA . VAL B 1 86 ? -1.224 48.219 15.078 1 60.44 86 VAL B CA 1
ATOM 6710 C C . VAL B 1 86 ? -0.163 47.469 14.266 1 60.44 86 VAL B C 1
ATOM 6712 O O . VAL B 1 86 ? -0.491 46.656 13.398 1 60.44 86 VAL B O 1
ATOM 6715 N N . ARG B 1 87 ? 1.107 47.656 14.328 1 75.38 87 ARG B N 1
ATOM 6716 C CA . ARG B 1 87 ? 2.086 46.969 13.516 1 75.38 87 ARG B CA 1
ATOM 6717 C C . ARG B 1 87 ? 3.359 46.688 14.305 1 75.38 87 ARG B C 1
ATOM 6719 O O . ARG B 1 87 ? 4.117 47.594 14.617 1 75.38 87 ARG B O 1
ATOM 6726 N N . ILE B 1 88 ? 3.367 45.438 14.906 1 85 88 ILE B N 1
ATOM 6727 C CA . ILE B 1 88 ? 4.566 45.094 15.656 1 85 88 ILE B CA 1
ATOM 6728 C C . ILE B 1 88 ? 5.5 44.25 14.781 1 85 88 ILE B C 1
ATOM 6730 O O . ILE B 1 88 ? 5.07 43.656 13.789 1 85 88 ILE B O 1
ATOM 6734 N N . SER B 1 89 ? 6.754 44.406 15.086 1 91.88 89 SER B N 1
ATOM 6735 C CA . SER B 1 89 ? 7.766 43.531 14.5 1 91.88 89 SER B CA 1
ATOM 6736 C C . SER B 1 89 ? 8.148 42.406 15.445 1 91.88 89 SER B C 1
ATOM 6738 O O . SER B 1 89 ? 8.312 42.625 16.656 1 91.88 89 SER B O 1
ATOM 6740 N N . TYR B 1 90 ? 8.219 41.188 14.984 1 92.75 90 TYR B N 1
ATOM 6741 C CA . TYR B 1 90 ? 8.539 40.031 15.844 1 92.75 90 TYR B CA 1
ATOM 6742 C C . TYR B 1 90 ? 9.203 38.906 15.047 1 92.75 90 TYR B C 1
ATOM 6744 O O . TYR B 1 90 ? 9.211 38.938 13.812 1 92.75 90 TYR B O 1
ATOM 6752 N N . VAL B 1 91 ? 9.82 37.969 15.766 1 94.62 91 VAL B N 1
ATOM 6753 C CA . VAL B 1 91 ? 10.375 36.75 15.18 1 94.62 91 VAL B CA 1
ATOM 6754 C C . VAL B 1 91 ? 9.289 35.688 15.07 1 94.62 91 VAL B C 1
ATOM 6756 O O . VAL B 1 91 ? 8.695 35.312 16.078 1 94.62 91 VAL B O 1
ATOM 6759 N N . HIS B 1 92 ? 9.047 35.25 13.867 1 94.81 92 HIS B N 1
ATOM 6760 C CA . HIS B 1 92 ? 8.016 34.25 13.656 1 94.81 92 HIS B CA 1
ATOM 6761 C C . HIS B 1 92 ? 8.578 32.844 13.805 1 94.81 92 HIS B C 1
ATOM 6763 O O . HIS B 1 92 ? 7.887 31.938 14.281 1 94.81 92 HIS B O 1
ATOM 6769 N N . GLY B 1 93 ? 9.789 32.688 13.305 1 95.25 93 GLY B N 1
ATOM 6770 C CA . GLY B 1 93 ? 10.406 31.359 13.383 1 95.25 93 GLY B CA 1
ATOM 6771 C C . GLY B 1 93 ? 11.922 31.406 13.297 1 95.25 93 GLY B C 1
ATOM 6772 O O . GLY B 1 93 ? 12.492 32.344 12.758 1 95.25 93 GLY B O 1
ATOM 6773 N N . ILE B 1 94 ? 12.602 30.375 13.859 1 96.62 94 ILE B N 1
ATOM 6774 C CA . ILE B 1 94 ? 14.039 30.156 13.812 1 96.62 94 ILE B CA 1
ATOM 6775 C C . ILE B 1 94 ? 14.336 28.688 13.531 1 96.62 94 ILE B C 1
ATOM 6777 O O . ILE B 1 94 ? 13.758 27.797 14.172 1 96.62 94 ILE B O 1
ATOM 6781 N N . TRP B 1 95 ? 15.211 28.375 12.602 1 96.44 95 TRP B N 1
ATOM 6782 C CA . TRP B 1 95 ? 15.586 26.984 12.359 1 96.44 95 TRP B CA 1
ATOM 6783 C C . TRP B 1 95 ? 17 26.891 11.789 1 96.44 95 TRP B C 1
ATOM 6785 O O . TRP B 1 95 ? 17.625 27.922 11.477 1 96.44 95 TRP B O 1
ATOM 6795 N N . TYR B 1 96 ? 17.5 25.703 11.75 1 96.62 96 TYR B N 1
ATOM 6796 C CA . TYR B 1 96 ? 18.859 25.422 11.312 1 96.62 96 TYR B CA 1
ATOM 6797 C C . TYR B 1 96 ? 19 25.625 9.805 1 96.62 96 TYR B C 1
ATOM 6799 O O . TYR B 1 96 ? 18.219 25.078 9.023 1 96.62 96 TYR B O 1
ATOM 6807 N N . GLU B 1 97 ? 19.938 26.453 9.406 1 95.75 97 GLU B N 1
ATOM 6808 C CA . GLU B 1 97 ? 20.281 26.594 7.996 1 95.75 97 GLU B CA 1
ATOM 6809 C C . GLU B 1 97 ? 21.312 25.547 7.566 1 95.75 97 GLU B C 1
ATOM 6811 O O . GLU B 1 97 ? 22.484 25.641 7.918 1 95.75 97 GLU B O 1
ATOM 6816 N N . MET B 1 98 ? 20.828 24.594 6.809 1 95.44 98 MET B N 1
ATOM 6817 C CA . MET B 1 98 ? 21.75 23.578 6.309 1 95.44 98 MET B CA 1
ATOM 6818 C C . MET B 1 98 ? 22.828 24.219 5.43 1 95.44 98 MET B C 1
ATOM 6820 O O . MET B 1 98 ? 22.516 25 4.527 1 95.44 98 MET B O 1
ATOM 6824 N N . PRO B 1 99 ? 24.109 23.922 5.668 1 96.25 99 PRO B N 1
ATOM 6825 C CA . PRO B 1 99 ? 25.156 24.438 4.773 1 96.25 99 PRO B CA 1
ATOM 6826 C C . PRO B 1 99 ? 25.031 23.891 3.352 1 96.25 99 PRO B C 1
ATOM 6828 O O . PRO B 1 99 ? 24.312 22.906 3.123 1 96.25 99 PRO B O 1
ATOM 6831 N N . PRO B 1 100 ? 25.672 24.625 2.41 1 96.12 100 PRO B N 1
ATOM 6832 C CA . PRO B 1 100 ? 25.672 24.078 1.056 1 96.12 100 PRO B CA 1
ATOM 6833 C C . PRO B 1 100 ? 26.125 22.625 1.021 1 96.12 100 PRO B C 1
ATOM 6835 O O . PRO B 1 100 ? 27.047 22.234 1.758 1 96.12 100 PRO B O 1
ATOM 6838 N N . LYS B 1 101 ? 25.531 21.875 0.142 1 97.25 101 LYS B N 1
ATOM 6839 C CA . LYS B 1 101 ? 25.812 20.438 0.059 1 97.25 101 LYS B CA 1
ATOM 6840 C C . LYS B 1 101 ? 27.297 20.172 -0.141 1 97.25 101 LYS B C 1
ATOM 6842 O O . LYS B 1 101 ? 27.859 19.25 0.46 1 97.25 101 LYS B O 1
ATOM 6847 N N . SER B 1 102 ? 27.953 20.938 -0.983 1 97.38 102 SER B N 1
ATOM 6848 C CA . SER B 1 102 ? 29.359 20.75 -1.269 1 97.38 102 SER B CA 1
ATOM 6849 C C . SER B 1 102 ? 30.203 20.844 0 1 97.38 102 SER B C 1
ATOM 6851 O O . SER B 1 102 ? 31.156 20.094 0.184 1 97.38 102 SER B O 1
ATOM 6853 N N . GLU B 1 103 ? 29.859 21.719 0.898 1 97.69 103 GLU B N 1
ATOM 6854 C CA . GLU B 1 103 ? 30.594 21.891 2.15 1 97.69 103 GLU B CA 1
ATOM 6855 C C . GLU B 1 103 ? 30.328 20.734 3.105 1 97.69 103 GLU B C 1
ATOM 6857 O O . GLU B 1 103 ? 31.234 20.266 3.801 1 97.69 103 GLU B O 1
ATOM 6862 N N . VAL B 1 104 ? 29.109 20.344 3.148 1 98 104 VAL B N 1
ATOM 6863 C CA . VAL B 1 104 ? 28.75 19.219 4.004 1 98 104 VAL B CA 1
ATOM 6864 C C . VAL B 1 104 ? 29.5 17.969 3.553 1 98 104 VAL B C 1
ATOM 6866 O O . VAL B 1 104 ? 30.078 17.25 4.375 1 98 104 VAL B O 1
ATOM 6869 N N . LEU B 1 105 ? 29.453 17.703 2.215 1 98.12 105 LEU B N 1
ATOM 6870 C CA . LEU B 1 105 ? 30.109 16.516 1.689 1 98.12 105 LEU B CA 1
ATOM 6871 C C . LEU B 1 105 ? 31.625 16.578 1.917 1 98.12 105 LEU B C 1
ATOM 6873 O O . LEU B 1 105 ? 32.25 15.562 2.184 1 98.12 105 LEU B O 1
ATOM 6877 N N . ALA B 1 106 ? 32.219 17.766 1.798 1 98.06 106 ALA B N 1
ATOM 6878 C CA . ALA B 1 106 ? 33.656 17.922 2.105 1 98.06 106 ALA B CA 1
ATOM 6879 C C . ALA B 1 106 ? 33.938 17.531 3.553 1 98.06 106 ALA B C 1
ATOM 6881 O O . ALA B 1 106 ? 34.969 16.906 3.84 1 98.06 106 ALA B O 1
ATOM 6882 N N . HIS B 1 107 ? 33.031 17.859 4.445 1 97.81 107 HIS B N 1
ATOM 6883 C CA . HIS B 1 107 ? 33.188 17.578 5.863 1 97.81 107 HIS B CA 1
ATOM 6884 C C . HIS B 1 107 ? 33.031 16.094 6.148 1 97.81 107 HIS B C 1
ATOM 6886 O O . HIS B 1 107 ? 33.875 15.469 6.785 1 97.81 107 HIS B O 1
ATOM 6892 N N . ILE B 1 108 ? 31.969 15.477 5.66 1 97 108 ILE B N 1
ATOM 6893 C CA . ILE B 1 108 ? 31.609 14.133 6.105 1 97 108 ILE B CA 1
ATOM 6894 C C . ILE B 1 108 ? 32.344 13.102 5.266 1 97 108 ILE B C 1
ATOM 6896 O O . ILE B 1 108 ? 32.625 11.992 5.73 1 97 108 ILE B O 1
ATOM 6900 N N . ASP B 1 109 ? 32.75 13.469 4.027 1 97 109 ASP B N 1
ATOM 6901 C CA . ASP B 1 109 ? 33.406 12.492 3.156 1 97 109 ASP B CA 1
ATOM 6902 C C . ASP B 1 109 ? 34.906 12.727 3.102 1 97 109 ASP B C 1
ATOM 6904 O O . ASP B 1 109 ? 35.688 11.797 2.859 1 97 109 ASP B O 1
ATOM 6908 N N . LYS B 1 110 ? 35.375 14 3.275 1 96.19 110 LYS B N 1
ATOM 6909 C CA . LYS B 1 110 ? 36.781 14.328 3.082 1 96.19 110 LYS B CA 1
ATOM 6910 C C . LYS B 1 110 ? 37.406 14.875 4.363 1 96.19 110 LYS B C 1
ATOM 6912 O O . LYS B 1 110 ? 38.5 15.445 4.336 1 96.19 110 LYS B O 1
ATOM 6917 N N . LYS B 1 111 ? 36.719 14.906 5.441 1 95.19 111 LYS B N 1
ATOM 6918 C CA . LYS B 1 111 ? 37.219 15.258 6.77 1 95.19 111 LYS B CA 1
ATOM 6919 C C . LYS B 1 111 ? 37.562 16.734 6.852 1 95.19 111 LYS B C 1
ATOM 6921 O O . LYS B 1 111 ? 38.5 17.125 7.562 1 95.19 111 LYS B O 1
ATOM 6926 N N . ALA B 1 112 ? 36.938 17.453 6.027 1 97.06 112 ALA B N 1
ATOM 6927 C CA . ALA B 1 112 ? 37.062 18.906 6.191 1 97.06 112 ALA B CA 1
ATOM 6928 C C . ALA B 1 112 ? 36.406 19.375 7.496 1 97.06 112 ALA B C 1
ATOM 6930 O O . ALA B 1 112 ? 35.656 18.625 8.125 1 97.06 112 ALA B O 1
ATOM 6931 N N . ALA B 1 113 ? 36.812 20.547 7.891 1 95.81 113 ALA B N 1
ATOM 6932 C CA . ALA B 1 113 ? 36.219 21.125 9.094 1 95.81 113 ALA B CA 1
ATOM 6933 C C . ALA B 1 113 ? 34.719 21.25 8.953 1 95.81 113 ALA B C 1
ATOM 6935 O O . ALA B 1 113 ? 34.188 21.5 7.859 1 95.81 113 ALA B O 1
ATOM 6936 N N . MET B 1 114 ? 34 21.031 10.047 1 95.12 114 MET B N 1
ATOM 6937 C CA . MET B 1 114 ? 32.562 21.219 10.031 1 95.12 114 MET B CA 1
ATOM 6938 C C . MET B 1 114 ? 32.188 22.656 9.672 1 95.12 114 MET B C 1
ATOM 6940 O O . MET B 1 114 ? 32.75 23.594 10.242 1 95.12 114 MET B O 1
ATOM 6944 N N . PRO B 1 115 ? 31.328 22.812 8.727 1 95.69 115 PRO B N 1
ATOM 6945 C CA . PRO B 1 115 ? 30.906 24.172 8.422 1 95.69 115 PRO B CA 1
ATOM 6946 C C . PRO B 1 115 ? 30.297 24.891 9.625 1 95.69 115 PRO B C 1
ATOM 6948 O O . PRO B 1 115 ? 29.719 24.25 10.508 1 95.69 115 PRO B O 1
ATOM 6951 N N . ALA B 1 116 ? 30.438 26.234 9.594 1 93.12 116 ALA B N 1
ATOM 6952 C CA . ALA B 1 116 ? 29.859 27.031 10.672 1 93.12 116 ALA B CA 1
ATOM 6953 C C . ALA B 1 116 ? 28.359 26.844 10.742 1 93.12 116 ALA B C 1
ATOM 6955 O O . ALA B 1 116 ? 27.672 26.797 9.711 1 93.12 116 ALA B O 1
ATOM 6956 N N . ARG B 1 117 ? 27.922 26.719 11.953 1 95.88 117 ARG B N 1
ATOM 6957 C CA . ARG B 1 117 ? 26.484 26.594 12.141 1 95.88 117 ARG B CA 1
ATOM 6958 C C . ARG B 1 117 ? 25.797 27.938 12.023 1 95.88 117 ARG B C 1
ATOM 6960 O O . ARG B 1 117 ? 26.312 28.953 12.492 1 95.88 117 ARG B O 1
ATOM 6967 N N . LYS B 1 118 ? 24.703 27.953 11.312 1 97.19 118 LYS B N 1
ATOM 6968 C CA . LYS B 1 118 ? 23.891 29.156 11.164 1 97.19 118 LYS B CA 1
ATOM 6969 C C . LYS B 1 118 ? 22.406 28.859 11.414 1 97.19 118 LYS B C 1
ATOM 6971 O O . LYS B 1 118 ? 21.953 27.734 11.203 1 97.19 118 LYS B O 1
ATOM 6976 N N . ALA B 1 119 ? 21.719 29.859 11.914 1 97.75 119 ALA B N 1
ATOM 6977 C CA . ALA B 1 119 ? 20.266 29.812 12.055 1 97.75 119 ALA B CA 1
ATOM 6978 C C . ALA B 1 119 ? 19.594 30.734 11.039 1 97.75 119 ALA B C 1
ATOM 6980 O O . ALA B 1 119 ? 20.078 31.828 10.773 1 97.75 119 ALA B O 1
ATOM 6981 N N . ARG B 1 120 ? 18.594 30.266 10.477 1 96.25 120 ARG B N 1
ATOM 6982 C CA . ARG B 1 120 ? 17.719 31.125 9.688 1 96.25 120 ARG B CA 1
ATOM 6983 C C . ARG B 1 120 ? 16.516 31.578 10.508 1 96.25 120 ARG B C 1
ATOM 6985 O O . ARG B 1 120 ? 15.906 30.781 11.227 1 96.25 120 ARG B O 1
ATOM 6992 N N . ALA B 1 121 ? 16.234 32.844 10.453 1 96.19 121 ALA B N 1
ATOM 6993 C CA . ALA B 1 121 ? 15.102 33.406 11.195 1 96.19 121 ALA B CA 1
ATOM 6994 C C . ALA B 1 121 ? 14.133 34.125 10.258 1 96.19 121 ALA B C 1
ATOM 6996 O O . ALA B 1 121 ? 14.555 34.812 9.32 1 96.19 121 ALA B O 1
ATOM 6997 N N . LEU B 1 122 ? 12.914 33.906 10.477 1 95.12 122 LEU B N 1
ATOM 6998 C CA . LEU B 1 122 ? 11.836 34.625 9.781 1 95.12 122 LEU B CA 1
ATOM 6999 C C . LEU B 1 122 ? 11.305 35.781 10.625 1 95.12 122 LEU B C 1
ATOM 7001 O O . LEU B 1 122 ? 10.773 35.562 11.719 1 95.12 122 LEU B O 1
ATOM 7005 N N . LEU B 1 123 ? 11.438 36.969 10.102 1 95.19 123 LEU B N 1
ATOM 7006 C CA . LEU B 1 123 ? 11.031 38.188 10.797 1 95.19 123 LEU B CA 1
ATOM 7007 C C . LEU B 1 123 ? 9.82 38.812 10.133 1 95.19 123 LEU B C 1
ATOM 7009 O O . LEU B 1 123 ? 9.82 39.062 8.922 1 95.19 123 LEU B O 1
ATOM 7013 N N . VAL B 1 124 ? 8.82 39.031 10.906 1 94.06 124 VAL B N 1
ATOM 7014 C CA . VAL B 1 124 ? 7.715 39.875 10.484 1 94.06 124 VAL B CA 1
ATOM 7015 C C . VAL B 1 124 ? 7.957 41.312 10.961 1 94.06 124 VAL B C 1
ATOM 7017 O O . VAL B 1 124 ? 7.906 41.594 12.164 1 94.06 124 VAL B O 1
ATOM 7020 N N . LEU B 1 125 ? 8.188 42.219 10.023 1 93.44 125 LEU B N 1
ATOM 7021 C CA . LEU B 1 125 ? 8.594 43.594 10.344 1 93.44 125 LEU B CA 1
ATOM 7022 C C . LEU B 1 125 ? 7.441 44.562 10.125 1 93.44 125 LEU B C 1
ATOM 7024 O O . LEU B 1 125 ? 7.465 45.344 9.18 1 93.44 125 LEU B O 1
ATOM 7028 N N . GLY B 1 126 ? 6.566 44.469 11.047 1 90.25 126 GLY B N 1
ATOM 7029 C CA . GLY B 1 126 ? 5.387 45.312 10.961 1 90.25 126 GLY B CA 1
ATOM 7030 C C . GLY B 1 126 ? 5.688 46.781 11.164 1 90.25 126 GLY B C 1
ATOM 7031 O O . GLY B 1 126 ? 4.965 47.656 10.656 1 90.25 126 GLY B O 1
ATOM 7032 N N . LYS B 1 127 ? 6.785 47.156 11.75 1 89.38 127 LYS B N 1
ATOM 7033 C CA . LYS B 1 127 ? 7.121 48.562 12.062 1 89.38 127 LYS B CA 1
ATOM 7034 C C . LYS B 1 127 ? 7.945 49.188 10.945 1 89.38 127 LYS B C 1
ATOM 7036 O O . LYS B 1 127 ? 8.133 50.406 10.914 1 89.38 127 LYS B O 1
ATOM 7041 N N . SER B 1 128 ? 8.336 48.312 10.078 1 90.31 128 SER B N 1
ATOM 7042 C CA . SER B 1 128 ? 9.117 48.875 8.969 1 90.31 128 SER B CA 1
ATOM 7043 C C . SER B 1 128 ? 8.227 49.625 7.988 1 90.31 128 SER B C 1
ATOM 7045 O O . SER B 1 128 ? 7 49.531 8.062 1 90.31 128 SER B O 1
ATOM 7047 N N . SER B 1 129 ? 8.891 50.438 7.043 1 88.69 129 SER B N 1
ATOM 7048 C CA . SER B 1 129 ? 8.164 51.188 6.027 1 88.69 129 SER B CA 1
ATOM 7049 C C . SER B 1 129 ? 8.711 50.906 4.629 1 88.69 129 SER B C 1
ATOM 7051 O O . SER B 1 129 ? 9.812 51.344 4.293 1 88.69 129 SER B O 1
ATOM 7053 N N . PRO B 1 130 ? 7.961 50.281 3.928 1 89.44 130 PRO B N 1
ATOM 7054 C CA . PRO B 1 130 ? 6.715 49.594 4.207 1 89.44 130 PRO B CA 1
ATOM 7055 C C . PRO B 1 130 ? 6.926 48.344 5.074 1 89.44 130 PRO B C 1
ATOM 7057 O O . PRO B 1 130 ? 8.039 47.812 5.145 1 89.44 130 PRO B O 1
ATOM 7060 N N . PRO B 1 131 ? 5.855 47.938 5.73 1 91.31 131 PRO B N 1
ATOM 7061 C CA . PRO B 1 131 ? 5.98 46.688 6.449 1 91.31 131 PRO B CA 1
ATOM 7062 C C . PRO B 1 131 ? 6.301 45.5 5.523 1 91.31 131 PRO B C 1
ATOM 7064 O O . PRO B 1 131 ? 5.828 45.469 4.387 1 91.31 131 PRO B O 1
ATOM 7067 N N . THR B 1 132 ? 7.043 44.531 6.016 1 92.31 132 THR B N 1
ATOM 7068 C CA . THR B 1 132 ? 7.516 43.469 5.16 1 92.31 132 THR B CA 1
ATOM 7069 C C . THR B 1 132 ? 7.852 42.219 5.988 1 92.31 132 THR B C 1
ATOM 7071 O O . THR B 1 132 ? 7.77 42.25 7.219 1 92.31 132 THR B O 1
ATOM 7074 N N . VAL B 1 133 ? 8.07 41.125 5.32 1 93.62 133 VAL B N 1
ATOM 7075 C CA . VAL B 1 133 ? 8.594 39.906 5.902 1 93.62 133 VAL B CA 1
ATOM 7076 C C . VAL B 1 133 ? 9.992 39.625 5.348 1 93.62 133 VAL B C 1
ATOM 7078 O O . VAL B 1 133 ? 10.219 39.719 4.137 1 93.62 133 VAL B O 1
ATOM 7081 N N . ARG B 1 134 ? 10.883 39.312 6.234 1 94 134 ARG B N 1
ATOM 7082 C CA . ARG B 1 134 ? 12.266 39.094 5.84 1 94 134 ARG B CA 1
ATOM 7083 C C . ARG B 1 134 ? 12.82 37.844 6.496 1 94 134 ARG B C 1
ATOM 7085 O O . ARG B 1 134 ? 12.43 37.5 7.613 1 94 134 ARG B O 1
ATOM 7092 N N . GLU B 1 135 ? 13.68 37.188 5.77 1 94.5 135 GLU B N 1
ATOM 7093 C CA . GLU B 1 135 ? 14.492 36.125 6.367 1 94.5 135 GLU B CA 1
ATOM 7094 C C . GLU B 1 135 ? 15.945 36.562 6.523 1 94.5 135 GLU B C 1
ATOM 7096 O O . GLU B 1 135 ? 16.469 37.281 5.684 1 94.5 135 GLU B O 1
ATOM 7101 N N . VAL B 1 136 ? 16.531 36.156 7.617 1 95.88 136 VAL B N 1
ATOM 7102 C CA . VAL B 1 136 ? 17.922 36.531 7.883 1 95.88 136 VAL B CA 1
ATOM 7103 C C . VAL B 1 136 ? 18.672 35.281 8.375 1 95.88 136 VAL B C 1
ATOM 7105 O O . VAL B 1 136 ? 18.078 34.344 8.875 1 95.88 136 VAL B O 1
ATOM 7108 N N . LEU B 1 137 ? 19.984 35.312 8.18 1 96.5 137 LEU B N 1
ATOM 7109 C CA . LEU B 1 137 ? 20.875 34.281 8.727 1 96.5 137 LEU B CA 1
ATOM 7110 C C . LEU B 1 137 ? 21.672 34.844 9.898 1 96.5 137 LEU B C 1
ATOM 7112 O O . LEU B 1 137 ? 22.125 36 9.859 1 96.5 137 LEU B O 1
ATOM 7116 N N . VAL B 1 138 ? 21.719 34.094 10.938 1 97.94 138 VAL B N 1
ATOM 7117 C CA . VAL B 1 138 ? 22.516 34.406 12.117 1 97.94 138 VAL B CA 1
ATOM 7118 C C . VAL B 1 138 ? 23.609 33.344 12.305 1 97.94 138 VAL B C 1
ATOM 7120 O O . VAL B 1 138 ? 23.297 32.156 12.344 1 97.94 138 VAL B O 1
ATOM 7123 N N . THR B 1 139 ? 24.844 33.781 12.477 1 97.06 139 THR B N 1
ATOM 7124 C CA . THR B 1 139 ? 25.938 32.844 12.688 1 97.06 139 THR B CA 1
ATOM 7125 C C . THR B 1 139 ? 26.016 32.438 14.156 1 97.06 139 THR B C 1
ATOM 7127 O O . THR B 1 139 ? 25.812 33.25 15.055 1 97.06 139 THR B O 1
ATOM 7130 N N . LEU B 1 140 ? 26.281 31.156 14.312 1 96.12 140 LEU B N 1
ATOM 7131 C CA . LEU B 1 140 ? 26.422 30.594 15.656 1 96.12 140 LEU B CA 1
ATOM 7132 C C . LEU B 1 140 ? 27.859 30.125 15.883 1 96.12 140 LEU B C 1
ATOM 7134 O O . LEU B 1 140 ? 28.469 29.531 14.992 1 96.12 140 LEU B O 1
ATOM 7138 N N . LYS B 1 141 ? 28.438 30.5 17.062 1 91.12 141 LYS B N 1
ATOM 7139 C CA . LYS B 1 141 ? 29.75 30.031 17.484 1 91.12 141 LYS B CA 1
ATOM 7140 C C . LYS B 1 141 ? 29.734 29.578 18.938 1 91.12 141 LYS B C 1
ATOM 7142 O O . LYS B 1 141 ? 28.812 29.875 19.672 1 91.12 141 LYS B O 1
ATOM 7147 N N . ALA B 1 142 ? 30.688 28.672 19.156 1 84.88 142 ALA B N 1
ATOM 7148 C CA . ALA B 1 142 ? 30.844 28.281 20.547 1 84.88 142 ALA B CA 1
ATOM 7149 C C . ALA B 1 142 ? 31.391 29.438 21.391 1 84.88 142 ALA B C 1
ATOM 7151 O O . ALA B 1 142 ? 32.375 30.094 21 1 84.88 142 ALA B O 1
ATOM 7152 N N . GLY B 1 143 ? 30.656 29.734 22.438 1 79.94 143 GLY B N 1
ATOM 7153 C CA . GLY B 1 143 ? 31.156 30.734 23.344 1 79.94 143 GLY B CA 1
ATOM 7154 C C . GLY B 1 143 ? 32.281 30.234 24.234 1 79.94 143 GLY B C 1
ATOM 7155 O O . GLY B 1 143 ? 32.625 29.047 24.219 1 79.94 143 GLY B O 1
ATOM 7156 N N . THR B 1 144 ? 32.844 31.141 25.016 1 75.12 144 THR B N 1
ATOM 7157 C CA . THR B 1 144 ? 33.969 30.812 25.891 1 75.12 144 THR B CA 1
ATOM 7158 C C . THR B 1 144 ? 33.531 29.844 26.984 1 75.12 144 THR B C 1
ATOM 7160 O O . THR B 1 144 ? 34.344 29.031 27.453 1 75.12 144 THR B O 1
ATOM 7163 N N . ASP B 1 145 ? 32.312 29.844 27.328 1 80.31 145 ASP B N 1
ATOM 7164 C CA . ASP B 1 145 ? 31.781 28.969 28.375 1 80.31 145 ASP B CA 1
ATOM 7165 C C . ASP B 1 145 ? 31.156 27.719 27.766 1 80.31 145 ASP B C 1
ATOM 7167 O O . ASP B 1 145 ? 30.531 26.938 28.484 1 80.31 145 ASP B O 1
ATOM 7171 N N . GLY B 1 146 ? 31.25 27.688 26.562 1 80.31 146 GLY B N 1
ATOM 7172 C CA . GLY B 1 146 ? 30.703 26.516 25.906 1 80.31 146 GLY B CA 1
ATOM 7173 C C . GLY B 1 146 ? 29.281 26.703 25.422 1 80.31 146 GLY B C 1
ATOM 7174 O O . GLY B 1 146 ? 28.734 25.844 24.719 1 80.31 146 GLY B O 1
ATOM 7175 N N . LYS B 1 147 ? 28.734 27.781 25.766 1 87.75 147 LYS B N 1
ATOM 7176 C CA . LYS B 1 147 ? 27.391 28.094 25.312 1 87.75 147 LYS B CA 1
ATOM 7177 C C . LYS B 1 147 ? 27.406 28.766 23.953 1 87.75 147 LYS B C 1
ATOM 7179 O O . LYS B 1 147 ? 28.344 29.516 23.641 1 87.75 147 LYS B O 1
ATOM 7184 N N . PRO B 1 148 ? 26.375 28.5 23.141 1 92.62 148 PRO B N 1
ATOM 7185 C CA . PRO B 1 148 ? 26.391 29.125 21.812 1 92.62 148 PRO B CA 1
ATOM 7186 C C . PRO B 1 148 ? 26.203 30.641 21.875 1 92.62 148 PRO B C 1
ATOM 7188 O O . PRO B 1 148 ? 25.438 31.141 22.688 1 92.62 148 PRO B O 1
ATOM 7191 N N . VAL B 1 149 ? 26.969 31.297 21.047 1 93.44 149 VAL B N 1
ATOM 7192 C CA . VAL B 1 149 ? 26.859 32.75 20.891 1 93.44 149 VAL B CA 1
ATOM 7193 C C . VAL B 1 149 ? 26.453 33.094 19.453 1 93.44 149 VAL B C 1
ATOM 7195 O O . VAL B 1 149 ? 27.016 32.562 18.5 1 93.44 149 VAL B O 1
ATOM 7198 N N . ALA B 1 150 ? 25.469 33.875 19.391 1 93.62 150 ALA B N 1
ATOM 7199 C CA . ALA B 1 150 ? 25 34.344 18.094 1 93.62 150 ALA B CA 1
ATOM 7200 C C . ALA B 1 150 ? 25.719 35.656 17.688 1 93.62 150 ALA B C 1
ATOM 7202 O O . ALA B 1 150 ? 25.953 36.5 18.531 1 93.62 150 ALA B O 1
ATOM 7203 N N . SER B 1 151 ? 26.156 35.625 16.469 1 91.94 151 SER B N 1
ATOM 7204 C CA . SER B 1 151 ? 26.812 36.812 15.953 1 91.94 151 SER B CA 1
ATOM 7205 C C . SER B 1 151 ? 26.562 36.969 14.453 1 91.94 151 SER B C 1
ATOM 7207 O O . SER B 1 151 ? 26.203 36 13.773 1 91.94 151 SER B O 1
ATOM 7209 N N . ASN B 1 152 ? 26.641 38.125 13.961 1 91.44 152 ASN B N 1
ATOM 7210 C CA . ASN B 1 152 ? 26.562 38.469 12.539 1 91.44 152 ASN B CA 1
ATOM 7211 C C . ASN B 1 152 ? 25.156 38.25 11.992 1 91.44 152 ASN B C 1
ATOM 7213 O O . ASN B 1 152 ? 24.562 37.188 12.164 1 91.44 152 ASN B O 1
ATOM 7217 N N . LEU B 1 153 ? 24.609 39.156 11.5 1 94.19 153 LEU B N 1
ATOM 7218 C CA . LEU B 1 153 ? 23.297 39.156 10.859 1 94.19 153 LEU B CA 1
ATOM 7219 C C . LEU B 1 153 ? 23.422 39.375 9.359 1 94.19 153 LEU B C 1
ATOM 7221 O O . LEU B 1 153 ? 24 40.375 8.922 1 94.19 153 LEU B O 1
ATOM 7225 N N . GLN B 1 154 ? 22.922 38.406 8.578 1 92.81 154 GLN B N 1
ATOM 7226 C CA . GLN B 1 154 ? 22.969 38.531 7.125 1 92.81 154 GLN B CA 1
ATOM 7227 C C . GLN B 1 154 ? 21.562 38.438 6.527 1 92.81 154 GLN B C 1
ATOM 7229 O O . GLN B 1 154 ? 20.828 37.5 6.785 1 92.81 154 GLN B O 1
ATOM 7234 N N . ARG B 1 155 ? 21.234 39.438 5.73 1 89.5 155 ARG B N 1
ATOM 7235 C CA . ARG B 1 155 ? 19.984 39.344 4.98 1 89.5 155 ARG B CA 1
ATOM 7236 C C . ARG B 1 155 ? 20.094 38.344 3.83 1 89.5 155 ARG B C 1
ATOM 7238 O O . ARG B 1 155 ? 21.125 38.281 3.154 1 89.5 155 ARG B O 1
ATOM 7245 N N . VAL B 1 156 ? 19.047 37.531 3.715 1 85.75 156 VAL B N 1
ATOM 7246 C CA . VAL B 1 156 ? 19.078 36.562 2.625 1 85.75 156 VAL B CA 1
ATOM 7247 C C . VAL B 1 156 ? 17.781 36.656 1.823 1 85.75 156 VAL B C 1
ATOM 7249 O O . VAL B 1 156 ? 16.75 37.062 2.348 1 85.75 156 VAL B O 1
ATOM 7252 N N . ASN B 1 157 ? 17.938 36.344 0.503 1 78.31 157 ASN B N 1
ATOM 7253 C CA . ASN B 1 157 ? 16.75 36.219 -0.339 1 78.31 157 ASN B CA 1
ATOM 7254 C C . ASN B 1 157 ? 15.914 35 0.016 1 78.31 157 ASN B C 1
ATOM 7256 O O . ASN B 1 157 ? 16.453 34 0.486 1 78.31 157 ASN B O 1
ATOM 7260 N N . ILE B 1 158 ? 14.625 35.312 -0.151 1 70.56 158 ILE B N 1
ATOM 7261 C CA . ILE B 1 158 ? 13.688 34.219 0.011 1 70.56 158 ILE B CA 1
ATOM 7262 C C . ILE B 1 158 ? 13.625 33.406 -1.279 1 70.56 158 ILE B C 1
ATOM 7264 O O . ILE B 1 158 ? 13.094 33.875 -2.289 1 70.56 158 ILE B O 1
ATOM 7268 N N . HIS B 1 159 ? 14.344 32.156 -1.438 1 63 159 HIS B N 1
ATOM 7269 C CA . HIS B 1 159 ? 14.43 31.156 -2.502 1 63 159 HIS B CA 1
ATOM 7270 C C . HIS B 1 159 ? 15.203 31.703 -3.699 1 63 159 HIS B C 1
ATOM 7272 O O . HIS B 1 159 ? 16.234 31.141 -4.086 1 63 159 HIS B O 1
ATOM 7278 N N . SER B 1 160 ? 14.414 32.781 -4.406 1 61 160 SER B N 1
ATOM 7279 C CA . SER B 1 160 ? 15.062 33.312 -5.602 1 61 160 SER B CA 1
ATOM 7280 C C . SER B 1 160 ? 15.289 34.812 -5.484 1 61 160 SER B C 1
ATOM 7282 O O . SER B 1 160 ? 14.773 35.469 -4.57 1 61 160 SER B O 1
ATOM 7284 N N . SER B 1 161 ? 16.188 35.25 -6.27 1 58.81 161 SER B N 1
ATOM 7285 C CA . SER B 1 161 ? 16.5 36.688 -6.336 1 58.81 161 SER B CA 1
ATOM 7286 C C . SER B 1 161 ? 15.25 37.5 -6.613 1 58.81 161 SER B C 1
ATOM 7288 O O . SER B 1 161 ? 15.25 38.719 -6.426 1 58.81 161 SER B O 1
ATOM 7290 N N . LYS B 1 162 ? 14.281 36.781 -6.828 1 69.62 162 LYS B N 1
ATOM 7291 C CA . LYS B 1 162 ? 13.039 37.469 -7.176 1 69.62 162 LYS B CA 1
ATOM 7292 C C . LYS B 1 162 ? 12.289 37.906 -5.926 1 69.62 162 LYS B C 1
ATOM 7294 O O . LYS B 1 162 ? 11.398 38.75 -6 1 69.62 162 LYS B O 1
ATOM 7299 N N . TRP B 1 163 ? 12.773 37.344 -4.734 1 79.06 163 TRP B N 1
ATOM 7300 C CA . TRP B 1 163 ? 12.039 37.656 -3.514 1 79.06 163 TRP B CA 1
ATOM 7301 C C . TRP B 1 163 ? 12.984 38.094 -2.408 1 79.06 163 TRP B C 1
ATOM 7303 O O . TRP B 1 163 ? 13.227 37.375 -1.451 1 79.06 163 TRP B O 1
ATOM 7313 N N . PRO B 1 164 ? 13.523 39.312 -2.588 1 76.75 164 PRO B N 1
ATOM 7314 C CA . PRO B 1 164 ? 14.344 39.781 -1.472 1 76.75 164 PRO B CA 1
ATOM 7315 C C . PRO B 1 164 ? 13.547 39.906 -0.176 1 76.75 164 PRO B C 1
ATOM 7317 O O . PRO B 1 164 ? 14.102 39.781 0.915 1 76.75 164 PRO B O 1
ATOM 7320 N N . GLU B 1 165 ? 12.359 40.219 -0.359 1 86.75 165 GLU B N 1
ATOM 7321 C CA . GLU B 1 165 ? 11.375 40.312 0.717 1 86.75 165 GLU B CA 1
ATOM 7322 C C . GLU B 1 165 ? 10 39.875 0.233 1 86.75 165 GLU B C 1
ATOM 7324 O O . GLU B 1 165 ? 9.789 39.656 -0.963 1 86.75 165 GLU B O 1
ATOM 7329 N N . VAL B 1 166 ? 9.273 39.562 1.252 1 90.81 166 VAL B N 1
ATOM 7330 C CA . VAL B 1 166 ? 7.887 39.219 0.954 1 90.81 166 VAL B CA 1
ATOM 7331 C C . VAL B 1 166 ? 6.957 40.281 1.516 1 90.81 166 VAL B C 1
ATOM 7333 O O . VAL B 1 166 ? 7.191 40.812 2.609 1 90.81 166 VAL B O 1
ATOM 7336 N N . PRO B 1 167 ? 5.922 40.625 0.687 1 90.69 167 PRO B N 1
ATOM 7337 C CA . PRO B 1 167 ? 4.969 41.594 1.217 1 90.69 167 PRO B CA 1
ATOM 7338 C C . PRO B 1 167 ? 4.406 41.219 2.58 1 90.69 167 PRO B C 1
ATOM 7340 O O . PRO B 1 167 ? 4.145 40.031 2.82 1 90.69 167 PRO B O 1
ATOM 7343 N N . TYR B 1 168 ? 4.148 42.188 3.396 1 91.81 168 TYR B N 1
ATOM 7344 C CA . TYR B 1 168 ? 3.705 42 4.77 1 91.81 168 TYR B CA 1
ATOM 7345 C C . TYR B 1 168 ? 2.455 41.125 4.816 1 91.81 168 TYR B C 1
ATOM 7347 O O . TYR B 1 168 ? 2.328 40.25 5.68 1 91.81 168 TYR B O 1
ATOM 7355 N N . ASN B 1 169 ? 1.569 41.312 3.924 1 92.12 169 ASN B N 1
ATOM 7356 C CA . ASN B 1 169 ? 0.291 40.625 3.963 1 92.12 169 ASN B CA 1
ATOM 7357 C C . ASN B 1 169 ? 0.408 39.219 3.393 1 92.12 169 ASN B C 1
ATOM 7359 O O . ASN B 1 169 ? -0.574 38.469 3.355 1 92.12 169 ASN B O 1
ATOM 7363 N N . GLN B 1 170 ? 1.586 38.875 3.021 1 92.25 170 GLN B N 1
ATOM 7364 C CA . GLN B 1 170 ? 1.862 37.469 2.646 1 92.25 170 GLN B CA 1
ATOM 7365 C C . GLN B 1 170 ? 2.576 36.75 3.773 1 92.25 170 GLN B C 1
ATOM 7367 O O . GLN B 1 170 ? 3.09 35.625 3.568 1 92.25 170 GLN B O 1
ATOM 7372 N N . ARG B 1 171 ? 2.582 37.281 4.898 1 91.56 171 ARG B N 1
ATOM 7373 C CA . ARG B 1 171 ? 3.211 36.719 6.086 1 91.56 171 ARG B CA 1
ATOM 7374 C C . ARG B 1 171 ? 2.521 35.438 6.508 1 91.56 171 ARG B C 1
ATOM 7376 O O . ARG B 1 171 ? 1.339 35.219 6.219 1 91.56 171 ARG B O 1
ATOM 7383 N N . PRO B 1 172 ? 3.258 34.531 7.203 1 91.88 172 PRO B N 1
ATOM 7384 C CA . PRO B 1 172 ? 2.557 33.406 7.809 1 91.88 172 PRO B CA 1
ATOM 7385 C C . PRO B 1 172 ? 1.588 33.812 8.914 1 91.88 172 PRO B C 1
ATOM 7387 O O . PRO B 1 172 ? 1.754 34.906 9.508 1 91.88 172 PRO B O 1
ATOM 7390 N N . HIS B 1 173 ? 0.642 33 9.133 1 90.44 173 HIS B N 1
ATOM 7391 C CA . HIS B 1 173 ? -0.344 33.281 10.172 1 90.44 173 HIS B CA 1
ATOM 7392 C C . HIS B 1 173 ? 0.329 33.531 11.516 1 90.44 173 HIS B C 1
ATOM 7394 O O . HIS B 1 173 ? 1.283 32.844 11.875 1 90.44 173 HIS B O 1
ATOM 7400 N N . GLY B 1 174 ? -0.124 34.562 12.219 1 83.44 174 GLY B N 1
ATOM 7401 C CA . GLY B 1 174 ? 0.433 34.875 13.523 1 83.44 174 GLY B CA 1
ATOM 7402 C C . GLY B 1 174 ? -0.492 35.75 14.359 1 83.44 174 GLY B C 1
ATOM 7403 O O . GLY B 1 174 ? -1.696 35.812 14.102 1 83.44 174 GLY B O 1
ATOM 7404 N N . VAL B 1 175 ? 0.066 36.344 15.281 1 79.56 175 VAL B N 1
ATOM 7405 C CA . VAL B 1 175 ? -0.674 37.094 16.297 1 79.56 175 VAL B CA 1
ATOM 7406 C C . VAL B 1 175 ? -1.422 38.25 15.656 1 79.56 175 VAL B C 1
ATOM 7408 O O . VAL B 1 175 ? -2.527 38.594 16.078 1 79.56 175 VAL B O 1
ATOM 7411 N N . MET B 1 176 ? -0.873 38.844 14.641 1 79.88 176 MET B N 1
ATOM 7412 C CA . MET B 1 176 ? -1.493 40 14.016 1 79.88 176 MET B CA 1
ATOM 7413 C C . MET B 1 176 ? -2.803 39.625 13.336 1 79.88 176 MET B C 1
ATOM 7415 O O . MET B 1 176 ? -3.717 40.438 13.234 1 79.88 176 MET B O 1
ATOM 7419 N N . ASP B 1 177 ? -2.875 38.438 12.867 1 84.5 177 ASP B N 1
ATOM 7420 C CA . ASP B 1 177 ? -4.109 37.969 12.242 1 84.5 177 ASP B CA 1
ATOM 7421 C C . ASP B 1 177 ? -5.215 37.781 13.281 1 84.5 177 ASP B C 1
ATOM 7423 O O . ASP B 1 177 ? -6.387 38.062 12.992 1 84.5 177 ASP B O 1
ATOM 7427 N N . GLN B 1 178 ? -4.852 37.406 14.375 1 82.75 178 GLN B N 1
ATOM 7428 C CA . GLN B 1 178 ? -5.816 37.281 15.461 1 82.75 178 GLN B CA 1
ATOM 7429 C C . GLN B 1 178 ? -6.379 38.656 15.859 1 82.75 178 GLN B C 1
ATOM 7431 O O . GLN B 1 178 ? -7.574 38.781 16.141 1 82.75 178 GLN B O 1
ATOM 7436 N N . VAL B 1 179 ? -5.543 39.562 15.859 1 83.81 179 VAL B N 1
ATOM 7437 C CA . VAL B 1 179 ? -5.973 40.906 16.172 1 83.81 179 VAL B CA 1
ATOM 7438 C C . VAL B 1 179 ? -6.949 41.406 15.109 1 83.81 179 VAL B C 1
ATOM 7440 O O . VAL B 1 179 ? -7.98 42 15.43 1 83.81 179 VAL B O 1
ATOM 7443 N N . GLY B 1 180 ? -6.562 41.219 13.875 1 86.38 180 GLY B N 1
ATOM 7444 C CA . GLY B 1 180 ? -7.461 41.594 12.797 1 86.38 180 GLY B CA 1
ATOM 7445 C C . GLY B 1 180 ? -8.828 40.938 12.891 1 86.38 180 GLY B C 1
ATOM 7446 O O . GLY B 1 180 ? -9.852 41.594 12.672 1 86.38 180 GLY B O 1
ATOM 7447 N N . GLN B 1 181 ? -8.859 39.75 13.172 1 89.5 181 GLN B N 1
ATOM 7448 C CA . GLN B 1 181 ? -10.102 39 13.344 1 89.5 181 GLN B CA 1
ATOM 7449 C C . GLN B 1 181 ? -10.945 39.594 14.469 1 89.5 181 GLN B C 1
ATOM 7451 O O . GLN B 1 181 ? -12.148 39.781 14.312 1 89.5 181 GLN B O 1
ATOM 7456 N N . VAL B 1 182 ? -10.281 39.906 15.562 1 89 182 VAL B N 1
ATOM 7457 C CA . VAL B 1 182 ? -10.977 40.469 16.719 1 89 182 VAL B CA 1
ATOM 7458 C C . VAL B 1 182 ? -11.562 41.812 16.359 1 89 182 VAL B C 1
ATOM 7460 O O . VAL B 1 182 ? -12.703 42.125 16.719 1 89 182 VAL B O 1
ATOM 7463 N N . ILE B 1 183 ? -10.805 42.594 15.703 1 90.56 183 ILE B N 1
ATOM 7464 C CA . ILE B 1 183 ? -11.273 43.906 15.297 1 90.56 183 ILE B CA 1
ATOM 7465 C C . ILE B 1 183 ? -12.508 43.781 14.398 1 90.56 183 ILE B C 1
ATOM 7467 O O . ILE B 1 183 ? -13.523 44.438 14.625 1 90.56 183 ILE B O 1
ATOM 7471 N N . ALA B 1 184 ? -12.438 42.938 13.445 1 93.94 184 ALA B N 1
ATOM 7472 C CA . ALA B 1 184 ? -13.531 42.781 12.5 1 93.94 184 ALA B CA 1
ATOM 7473 C C . ALA B 1 184 ? -14.797 42.312 13.203 1 93.94 184 ALA B C 1
ATOM 7475 O O . ALA B 1 184 ? -15.883 42.812 12.953 1 93.94 184 ALA B O 1
ATOM 7476 N N . LEU B 1 185 ? -14.711 41.375 14.062 1 94.56 185 LEU B N 1
ATOM 7477 C CA . LEU B 1 185 ? -15.867 40.781 14.734 1 94.56 185 LEU B CA 1
ATOM 7478 C C . LEU B 1 185 ? -16.422 41.75 15.789 1 94.56 185 LEU B C 1
ATOM 7480 O O . LEU B 1 185 ? -17.625 41.75 16.047 1 94.56 185 LEU B O 1
ATOM 7484 N N . THR B 1 186 ? -15.531 42.562 16.422 1 92.88 186 THR B N 1
ATOM 7485 C CA . THR B 1 186 ? -15.961 43.531 17.422 1 92.88 186 THR B CA 1
ATOM 7486 C C . THR B 1 186 ? -16.859 44.594 16.781 1 92.88 186 THR B C 1
ATOM 7488 O O . THR B 1 186 ? -17.828 45.031 17.406 1 92.88 186 THR B O 1
ATOM 7491 N N . LYS B 1 187 ? -16.562 44.969 15.594 1 94.75 187 LYS B N 1
ATOM 7492 C CA . LYS B 1 187 ? -17.328 46 14.891 1 94.75 187 LYS B CA 1
ATOM 7493 C C . LYS B 1 187 ? -18.781 45.562 14.695 1 94.75 187 LYS B C 1
ATOM 7495 O O . LYS B 1 187 ? -19.672 46.406 14.586 1 94.75 187 LYS B O 1
ATOM 7500 N N . VAL B 1 188 ? -19.016 44.281 14.656 1 96.38 188 VAL B N 1
ATOM 7501 C CA . VAL B 1 188 ? -20.375 43.812 14.406 1 96.38 188 VAL B CA 1
ATOM 7502 C C . VAL B 1 188 ? -20.859 43 15.617 1 96.38 188 VAL B C 1
ATOM 7504 O O . VAL B 1 188 ? -21.844 42.25 15.516 1 96.38 188 VAL B O 1
ATOM 7507 N N . TYR B 1 189 ? -20.266 43.094 16.734 1 95.38 189 TYR B N 1
ATOM 7508 C CA . TYR B 1 189 ? -20.453 42.25 17.891 1 95.38 189 TYR B CA 1
ATOM 7509 C C . TYR B 1 189 ? -21.906 42.281 18.359 1 95.38 189 TYR B C 1
ATOM 7511 O O . TYR B 1 189 ? -22.516 41.219 18.609 1 95.38 189 TYR B O 1
ATOM 7519 N N . GLU B 1 190 ? -22.453 43.438 18.516 1 95 190 GLU B N 1
ATOM 7520 C CA . GLU B 1 190 ? -23.797 43.594 19.047 1 95 190 GLU B CA 1
ATOM 7521 C C . GLU B 1 190 ? -24.828 42.906 18.141 1 95 190 GLU B C 1
ATOM 7523 O O . GLU B 1 190 ? -25.672 42.125 18.625 1 95 190 GLU B O 1
ATOM 7528 N N . GLN B 1 191 ? -24.719 43.188 16.922 1 96.5 191 GLN B N 1
ATOM 7529 C CA . GLN B 1 191 ? -25.641 42.594 15.961 1 96.5 191 GLN B CA 1
ATOM 7530 C C . GLN B 1 191 ? -25.422 41.094 15.875 1 96.5 191 GLN B C 1
ATOM 7532 O O . GLN B 1 191 ? -26.391 40.312 15.805 1 96.5 191 GLN B O 1
ATOM 7537 N N . LEU B 1 192 ? -24.172 40.656 15.805 1 96.69 192 LEU B N 1
ATOM 7538 C CA . LEU B 1 192 ? -23.828 39.25 15.727 1 96.69 192 LEU B CA 1
ATOM 7539 C C . LEU B 1 192 ? -24.359 38.5 16.938 1 96.69 192 LEU B C 1
ATOM 7541 O O . LEU B 1 192 ? -24.969 37.438 16.797 1 96.69 192 LEU B O 1
ATOM 7545 N N . ASN B 1 193 ? -24.094 39.062 18.078 1 95.12 193 ASN B N 1
ATOM 7546 C CA . ASN B 1 193 ? -24.562 38.406 19.297 1 95.12 193 ASN B CA 1
ATOM 7547 C C . ASN B 1 193 ? -26.078 38.344 19.344 1 95.12 193 ASN B C 1
ATOM 7549 O O . ASN B 1 193 ? -26.641 37.344 19.828 1 95.12 193 ASN B O 1
ATOM 7553 N N . ALA B 1 194 ? -26.734 39.375 18.922 1 94 194 ALA B N 1
ATOM 7554 C CA . ALA B 1 194 ? -28.188 39.375 18.844 1 94 194 ALA B CA 1
ATOM 7555 C C . ALA B 1 194 ? -28.688 38.281 17.906 1 94 194 ALA B C 1
ATOM 7557 O O . ALA B 1 194 ? -29.656 37.594 18.219 1 94 194 ALA B O 1
ATOM 7558 N N . PHE B 1 195 ? -28.156 38.25 16.797 1 96 195 PHE B N 1
ATOM 7559 C CA . PHE B 1 195 ? -28.562 37.219 15.844 1 96 195 PHE B CA 1
ATOM 7560 C C . PHE B 1 195 ? -28.328 35.812 16.406 1 96 195 PHE B C 1
ATOM 7562 O O . PHE B 1 195 ? -29.172 34.938 16.266 1 96 195 PHE B O 1
ATOM 7569 N N . ILE B 1 196 ? -27.109 35.594 17.016 1 95.38 196 ILE B N 1
ATOM 7570 C CA . ILE B 1 196 ? -26.781 34.281 17.625 1 95.38 196 ILE B CA 1
ATOM 7571 C C . ILE B 1 196 ? -27.828 33.938 18.672 1 95.38 196 ILE B C 1
ATOM 7573 O O . ILE B 1 196 ? -28.312 32.812 18.734 1 95.38 196 ILE B O 1
ATOM 7577 N N . GLY B 1 197 ? -28.25 34.875 19.484 1 92.69 197 GLY B N 1
ATOM 7578 C CA . GLY B 1 197 ? -29.281 34.625 20.453 1 92.69 197 GLY B CA 1
ATOM 7579 C C . GLY B 1 197 ? -30.609 34.25 19.844 1 92.69 197 GLY B C 1
ATOM 7580 O O . GLY B 1 197 ? -31.359 33.438 20.406 1 92.69 197 GLY B O 1
ATOM 7581 N N . ALA B 1 198 ? -30.875 34.812 18.75 1 94.06 198 ALA B N 1
ATOM 7582 C CA . ALA B 1 198 ? -32.125 34.531 18.062 1 94.06 198 ALA B CA 1
ATOM 7583 C C . ALA B 1 198 ? -32.094 33.188 17.375 1 94.06 198 ALA B C 1
ATOM 7585 O O . ALA B 1 198 ? -33.031 32.406 17.469 1 94.06 198 ALA B O 1
ATOM 7586 N N . ALA B 1 199 ? -31.031 32.906 16.703 1 93.62 199 ALA B N 1
ATOM 7587 C CA . ALA B 1 199 ? -30.922 31.703 15.883 1 93.62 199 ALA B CA 1
ATOM 7588 C C . ALA B 1 199 ? -30.562 30.5 16.734 1 93.62 199 ALA B C 1
ATOM 7590 O O . ALA B 1 199 ? -30.922 29.359 16.406 1 93.62 199 ALA B O 1
ATOM 7591 N N . PHE B 1 200 ? -29.828 30.719 17.781 1 91.69 200 PHE B N 1
ATOM 7592 C CA . PHE B 1 200 ? -29.375 29.656 18.688 1 91.69 200 PHE B CA 1
ATOM 7593 C C . PHE B 1 200 ? -29.703 30 20.125 1 91.69 200 PHE B C 1
ATOM 7595 O O . PHE B 1 200 ? -28.812 30.266 20.938 1 91.69 200 PHE B O 1
ATOM 7602 N N . PRO B 1 201 ? -30.891 29.734 20.453 1 89.75 201 PRO B N 1
ATOM 7603 C CA . PRO B 1 201 ? -31.359 30.188 21.766 1 89.75 201 PRO B CA 1
ATOM 7604 C C . PRO B 1 201 ? -30.547 29.609 22.922 1 89.75 201 PRO B C 1
ATOM 7606 O O . PRO B 1 201 ? -30.266 28.422 22.938 1 89.75 201 PRO B O 1
ATOM 7609 N N . GLY B 1 202 ? -30.234 30.5 23.812 1 87.38 202 GLY B N 1
ATOM 7610 C CA . GLY B 1 202 ? -29.484 30.125 25 1 87.38 202 GLY B CA 1
ATOM 7611 C C . GLY B 1 202 ? -27.984 30.312 24.859 1 87.38 202 GLY B C 1
ATOM 7612 O O . GLY B 1 202 ? -27.25 30.266 25.844 1 87.38 202 GLY B O 1
ATOM 7613 N N . TYR B 1 203 ? -27.516 30.562 23.672 1 91.19 203 TYR B N 1
ATOM 7614 C CA . TYR B 1 203 ? -26.094 30.734 23.453 1 91.19 203 TYR B CA 1
ATOM 7615 C C . TYR B 1 203 ? -25.75 32.188 23.172 1 91.19 203 TYR B C 1
ATOM 7617 O O . TYR B 1 203 ? -26.609 32.969 22.75 1 91.19 203 TYR B O 1
ATOM 7625 N N . SER B 1 204 ? -24.5 32.5 23.5 1 92.62 204 SER B N 1
ATOM 7626 C CA . SER B 1 204 ? -23.969 33.844 23.219 1 92.62 204 SER B CA 1
ATOM 7627 C C . SER B 1 204 ? -22.531 33.781 22.734 1 92.62 204 SER B C 1
ATOM 7629 O O . SER B 1 204 ? -21.922 32.688 22.75 1 92.62 204 SER B O 1
ATOM 7631 N N . TYR B 1 205 ? -22.094 34.875 22.219 1 92.94 205 TYR B N 1
ATOM 7632 C CA . TYR B 1 205 ? -20.75 34.969 21.672 1 92.94 205 TYR B CA 1
ATOM 7633 C C . TYR B 1 205 ? -19.969 36.094 22.344 1 92.94 205 TYR B C 1
ATOM 7635 O O . TYR B 1 205 ? -20.531 37.125 22.688 1 92.94 205 TYR B O 1
ATOM 7643 N N . GLY B 1 206 ? -18.75 35.844 22.484 1 85.31 206 GLY B N 1
ATOM 7644 C CA . GLY B 1 206 ? -17.875 36.875 23.031 1 85.31 206 GLY B CA 1
ATOM 7645 C C . GLY B 1 206 ? -17.562 36.719 24.5 1 85.31 206 GLY B C 1
ATOM 7646 O O . GLY B 1 206 ? -17.547 35.594 25 1 85.31 206 GLY B O 1
ATOM 7647 N N . GLU B 1 207 ? -17.328 37.938 25.078 1 78.25 207 GLU B N 1
ATOM 7648 C CA . GLU B 1 207 ? -16.938 37.938 26.469 1 78.25 207 GLU B CA 1
ATOM 7649 C C . GLU B 1 207 ? -18.125 37.625 27.391 1 78.25 207 GLU B C 1
ATOM 7651 O O . GLU B 1 207 ? -19.25 38 27.078 1 78.25 207 GLU B O 1
ATOM 7656 N N . SER B 1 208 ? -18.062 36.812 28.422 1 80.19 208 SER B N 1
ATOM 7657 C CA . SER B 1 208 ? -19.047 36.562 29.469 1 80.19 208 SER B CA 1
ATOM 7658 C C . SER B 1 208 ? -20.156 35.656 28.953 1 80.19 208 SER B C 1
ATOM 7660 O O . SER B 1 208 ? -21.328 35.812 29.312 1 80.19 208 SER B O 1
ATOM 7662 N N . CYS B 1 209 ? -19.828 34.938 27.969 1 85.38 209 CYS B N 1
ATOM 7663 C CA . CYS B 1 209 ? -20.828 34.062 27.344 1 85.38 209 CYS B CA 1
ATOM 7664 C C . CYS B 1 209 ? -21.016 32.781 28.125 1 85.38 209 CYS B C 1
ATOM 7666 O O . CYS B 1 209 ? -21.891 31.969 27.828 1 85.38 209 CYS B O 1
ATOM 7668 N N . GLU B 1 210 ? -20.312 32.562 29.109 1 83.25 210 GLU B N 1
ATOM 7669 C CA . GLU B 1 210 ? -20.422 31.328 29.859 1 83.25 210 GLU B CA 1
ATOM 7670 C C . GLU B 1 210 ? -21.797 31.203 30.516 1 83.25 210 GLU B C 1
ATOM 7672 O O . GLU B 1 210 ? -22.375 32.188 30.969 1 83.25 210 GLU B O 1
ATOM 7677 N N . PRO B 1 211 ? -22.266 30 30.453 1 80 211 PRO B N 1
ATOM 7678 C CA . PRO B 1 211 ? -21.656 28.703 30.156 1 80 211 PRO B CA 1
ATOM 7679 C C . PRO B 1 211 ? -21.922 28.234 28.734 1 80 211 PRO B C 1
ATOM 7681 O O . PRO B 1 211 ? -21.422 27.188 28.328 1 80 211 PRO B O 1
ATOM 7684 N N . LYS B 1 212 ? -22.688 28.844 27.984 1 86.25 212 LYS B N 1
ATOM 7685 C CA . LYS B 1 212 ? -23.031 28.438 26.625 1 86.25 212 LYS B CA 1
ATOM 7686 C C . LYS B 1 212 ? -22.438 29.391 25.594 1 86.25 212 LYS B C 1
ATOM 7688 O O . LYS B 1 212 ? -23.156 30.172 24.984 1 86.25 212 LYS B O 1
ATOM 7693 N N . CYS B 1 213 ? -21.188 29.188 25.375 1 89 213 CYS B N 1
ATOM 7694 C CA . CYS B 1 213 ? -20.438 30.094 24.516 1 89 213 CYS B CA 1
ATOM 7695 C C . CYS B 1 213 ? -20.266 29.516 23.125 1 89 213 CYS B C 1
ATOM 7697 O O . CYS B 1 213 ? -19.828 28.359 22.969 1 89 213 CYS B O 1
ATOM 7699 N N . ILE B 1 214 ? -20.625 30.266 22.156 1 90.75 214 ILE B N 1
ATOM 7700 C CA . ILE B 1 214 ? -20.281 29.938 20.781 1 90.75 214 ILE B CA 1
ATOM 7701 C C . ILE B 1 214 ? -18.812 30.297 20.516 1 90.75 214 ILE B C 1
ATOM 7703 O O . ILE B 1 214 ? -18.344 31.359 20.922 1 90.75 214 ILE B O 1
ATOM 7707 N N . GLY B 1 215 ? -18.078 29.219 19.984 1 89.06 215 GLY B N 1
ATOM 7708 C CA . GLY B 1 215 ? -16.703 29.484 19.578 1 89.06 215 GLY B CA 1
ATOM 7709 C C . GLY B 1 215 ? -16.562 29.75 18.094 1 89.06 215 GLY B C 1
ATOM 7710 O O . GLY B 1 215 ? -17.531 29.625 17.344 1 89.06 215 GLY B O 1
ATOM 7711 N N . ASP B 1 216 ? -15.453 30.281 17.656 1 90.44 216 ASP B N 1
ATOM 7712 C CA . ASP B 1 216 ? -15.148 30.453 16.234 1 90.44 216 ASP B CA 1
ATOM 7713 C C . ASP B 1 216 ? -13.805 29.812 15.891 1 90.44 216 ASP B C 1
ATOM 7715 O O . ASP B 1 216 ? -12.898 29.781 16.719 1 90.44 216 ASP B O 1
ATOM 7719 N N . ASN B 1 217 ? -13.805 29.219 14.734 1 89.5 217 ASN B N 1
ATOM 7720 C CA . ASN B 1 217 ? -12.586 28.703 14.109 1 89.5 217 ASN B CA 1
ATOM 7721 C C . ASN B 1 217 ? -12.219 29.5 12.867 1 89.5 217 ASN B C 1
ATOM 7723 O O . ASN B 1 217 ? -13.023 30.297 12.375 1 89.5 217 ASN B O 1
ATOM 7727 N N . TYR B 1 218 ? -10.969 29.391 12.453 1 88.38 218 TYR B N 1
ATOM 7728 C CA . TYR B 1 218 ? -10.523 30.094 11.258 1 88.38 218 TYR B CA 1
ATOM 7729 C C . TYR B 1 218 ? -9.875 29.125 10.266 1 88.38 218 TYR B C 1
ATOM 7731 O O . TYR B 1 218 ? -9.32 28.094 10.672 1 88.38 218 TYR B O 1
ATOM 7739 N N . GLY B 1 219 ? -10.039 29.438 9.031 1 83.06 219 GLY B N 1
ATOM 7740 C CA . GLY B 1 219 ? -9.422 28.688 7.949 1 83.06 219 GLY B CA 1
ATOM 7741 C C . GLY B 1 219 ? -8.203 29.391 7.359 1 83.06 219 GLY B C 1
ATOM 7742 O O . GLY B 1 219 ? -7.477 30.078 8.07 1 83.06 219 GLY B O 1
ATOM 7743 N N . ALA B 1 220 ? -8.055 29.25 6.055 1 77.5 220 ALA B N 1
ATOM 7744 C CA . ALA B 1 220 ? -6.824 29.688 5.402 1 77.5 220 ALA B CA 1
ATOM 7745 C C . ALA B 1 220 ? -6.879 31.188 5.086 1 77.5 220 ALA B C 1
ATOM 7747 O O . ALA B 1 220 ? -7.938 31.703 4.727 1 77.5 220 ALA B O 1
ATOM 7748 N N . TYR B 1 221 ? -5.875 31.875 5.406 1 78.94 221 TYR B N 1
ATOM 7749 C CA . TYR B 1 221 ? -5.688 33.281 5.031 1 78.94 221 TYR B CA 1
ATOM 7750 C C . TYR B 1 221 ? -5.344 33.406 3.555 1 78.94 221 TYR B C 1
ATOM 7752 O O . TYR B 1 221 ? -4.59 32.594 3.012 1 78.94 221 TYR B O 1
ATOM 7760 N N . GLN B 1 222 ? -5.945 34.5 2.965 1 88.31 222 GLN B N 1
ATOM 7761 C CA . GLN B 1 222 ? -5.746 34.562 1.522 1 88.31 222 GLN B CA 1
ATOM 7762 C C . GLN B 1 222 ? -5.645 36.031 1.073 1 88.31 222 GLN B C 1
ATOM 7764 O O . GLN B 1 222 ? -6.281 36.906 1.655 1 88.31 222 GLN B O 1
ATOM 7769 N N . TRP B 1 223 ? -4.777 36.219 0.125 1 91.12 223 TRP B N 1
ATOM 7770 C CA . TRP B 1 223 ? -4.773 37.406 -0.695 1 91.12 223 TRP B CA 1
ATOM 7771 C C . TRP B 1 223 ? -5.852 37.344 -1.772 1 91.12 223 TRP B C 1
ATOM 7773 O O . TRP B 1 223 ? -5.754 36.531 -2.707 1 91.12 223 TRP B O 1
ATOM 7783 N N . LEU B 1 224 ? -6.867 38.125 -1.656 1 91.44 224 LEU B N 1
ATOM 7784 C CA . LEU B 1 224 ? -8 38 -2.561 1 91.44 224 LEU B CA 1
ATOM 7785 C C . LEU B 1 224 ? -7.883 38.938 -3.738 1 91.44 224 LEU B C 1
ATOM 7787 O O . LEU B 1 224 ? -8.289 38.625 -4.855 1 91.44 224 LEU B O 1
ATOM 7791 N N . SER B 1 225 ? -7.395 40.156 -3.477 1 89.06 225 SER B N 1
ATOM 7792 C CA . SER B 1 225 ? -7.215 41.156 -4.504 1 89.06 225 SER B CA 1
ATOM 7793 C C . SER B 1 225 ? -6.262 42.25 -4.031 1 89.06 225 SER B C 1
ATOM 7795 O O . SER B 1 225 ? -5.797 42.25 -2.887 1 89.06 225 SER B O 1
ATOM 7797 N N . ASP B 1 226 ? -6.039 43.188 -4.914 1 87.44 226 ASP B N 1
ATOM 7798 C CA . ASP B 1 226 ? -5.172 44.312 -4.543 1 87.44 226 ASP B CA 1
ATOM 7799 C C . ASP B 1 226 ? -5.816 45.188 -3.459 1 87.44 226 ASP B C 1
ATOM 7801 O O . ASP B 1 226 ? -5.121 45.781 -2.648 1 87.44 226 ASP B O 1
ATOM 7805 N N . ASP B 1 227 ? -7.094 45.156 -3.445 1 87.44 227 ASP B N 1
ATOM 7806 C CA . ASP B 1 227 ? -7.809 45.906 -2.432 1 87.44 227 ASP B CA 1
ATOM 7807 C C . ASP B 1 227 ? -7.914 45.125 -1.123 1 87.44 227 ASP B C 1
ATOM 7809 O O . ASP B 1 227 ? -8.031 45.719 -0.048 1 87.44 227 ASP B O 1
ATOM 7813 N N . ILE B 1 228 ? -8.047 43.844 -1.187 1 91.69 228 ILE B N 1
ATOM 7814 C CA . ILE B 1 228 ? -8.117 42.969 -0.028 1 91.69 228 ILE B CA 1
ATOM 7815 C C . ILE B 1 228 ? -6.902 42.031 -0.001 1 91.69 228 ILE B C 1
ATOM 7817 O O . ILE B 1 228 ? -6.984 40.875 -0.413 1 91.69 228 ILE B O 1
ATOM 7821 N N . GLN B 1 229 ? -5.922 42.531 0.65 1 91.75 229 GLN B N 1
ATOM 7822 C CA . GLN B 1 229 ? -4.645 41.812 0.59 1 91.75 229 GLN B CA 1
ATOM 7823 C C . GLN B 1 229 ? -4.551 40.75 1.679 1 91.75 229 GLN B C 1
ATOM 7825 O O . GLN B 1 229 ? -3.678 39.875 1.628 1 91.75 229 GLN B O 1
ATOM 7830 N N . ARG B 1 230 ? -5.484 40.812 2.604 1 92.38 230 ARG B N 1
ATOM 7831 C CA . ARG B 1 230 ? -5.512 39.781 3.639 1 92.38 230 ARG B CA 1
ATOM 7832 C C . ARG B 1 230 ? -6.938 39.5 4.117 1 92.38 230 ARG B C 1
ATOM 7834 O O . ARG B 1 230 ? -7.66 40.438 4.461 1 92.38 230 ARG B O 1
ATOM 7841 N N . ALA B 1 231 ? -7.316 38.312 4.039 1 93.25 231 ALA B N 1
ATOM 7842 C CA . ALA B 1 231 ? -8.656 37.906 4.457 1 93.25 231 ALA B CA 1
ATOM 7843 C C . ALA B 1 231 ? -8.625 36.562 5.164 1 93.25 231 ALA B C 1
ATOM 7845 O O . ALA B 1 231 ? -7.688 35.781 4.977 1 93.25 231 ALA B O 1
ATOM 7846 N N . ILE B 1 232 ? -9.617 36.344 6.004 1 93.25 232 ILE B N 1
ATOM 7847 C CA . ILE B 1 232 ? -9.711 35.094 6.727 1 93.25 232 ILE B CA 1
ATOM 7848 C C . ILE B 1 232 ? -11.156 34.594 6.758 1 93.25 232 ILE B C 1
ATOM 7850 O O . ILE B 1 232 ? -12.078 35.406 6.898 1 93.25 232 ILE B O 1
ATOM 7854 N N . TYR B 1 233 ? -11.305 33.375 6.465 1 94.81 233 TYR B N 1
ATOM 7855 C CA . TYR B 1 233 ? -12.617 32.75 6.559 1 94.81 233 TYR B CA 1
ATOM 7856 C C . TYR B 1 233 ? -12.844 32.156 7.953 1 94.81 233 TYR B C 1
ATOM 7858 O O . TYR B 1 233 ? -12.008 31.422 8.461 1 94.81 233 TYR B O 1
ATOM 7866 N N . ILE B 1 234 ? -13.969 32.531 8.547 1 94.75 234 ILE B N 1
ATOM 7867 C CA . ILE B 1 234 ? -14.289 32.156 9.922 1 94.75 234 ILE B CA 1
ATOM 7868 C C . ILE B 1 234 ? -15.594 31.359 9.953 1 94.75 234 ILE B C 1
ATOM 7870 O O . ILE B 1 234 ? -16.547 31.703 9.25 1 94.75 234 ILE B O 1
ATOM 7874 N N . TRP B 1 235 ? -15.609 30.25 10.648 1 93.44 235 TRP B N 1
ATOM 7875 C CA . TRP B 1 235 ? -16.875 29.578 10.93 1 93.44 235 TRP B CA 1
ATOM 7876 C C . TRP B 1 235 ? -17.078 29.406 12.43 1 93.44 235 TRP B C 1
ATOM 7878 O O . TRP B 1 235 ? -16.125 29.312 13.188 1 93.44 235 TRP B O 1
ATOM 7888 N N . PHE B 1 236 ? -18.312 29.438 12.828 1 92.88 236 PHE B N 1
ATOM 7889 C CA . PHE B 1 236 ? -18.688 29.359 14.234 1 92.88 236 PHE B CA 1
ATOM 7890 C C . PHE B 1 236 ? -19.062 27.938 14.625 1 92.88 236 PHE B C 1
ATOM 7892 O O . PHE B 1 236 ? -19.484 27.156 13.773 1 92.88 236 PHE B O 1
ATOM 7899 N N . PHE B 1 237 ? -18.766 27.594 15.883 1 89.06 237 PHE B N 1
ATOM 7900 C CA . PHE B 1 237 ? -19.109 26.25 16.359 1 89.06 237 PHE B CA 1
ATOM 7901 C C . PHE B 1 237 ? -19.656 26.297 17.781 1 89.06 237 PHE B C 1
ATOM 7903 O O . PHE B 1 237 ? -19.5 27.312 18.484 1 89.06 237 PHE B O 1
ATOM 7910 N N . MET B 1 238 ? -20.406 25.281 18.141 1 83.44 238 MET B N 1
ATOM 7911 C CA . MET B 1 238 ? -20.938 25.094 19.484 1 83.44 238 MET B CA 1
ATOM 7912 C C . MET B 1 238 ? -20.156 24.031 20.25 1 83.44 238 MET B C 1
ATOM 7914 O O . MET B 1 238 ? -20.125 22.859 19.828 1 83.44 238 MET B O 1
ATOM 7918 N N . PRO B 1 239 ? -19.422 24.469 21.266 1 72 239 PRO B N 1
ATOM 7919 C CA . PRO B 1 239 ? -18.703 23.438 22.016 1 72 239 PRO B CA 1
ATOM 7920 C C . PRO B 1 239 ? -19.641 22.484 22.75 1 72 239 PRO B C 1
ATOM 7922 O O . PRO B 1 239 ? -20.625 22.906 23.359 1 72 239 PRO B O 1
ATOM 7925 N N . GLU B 1 240 ? -19.844 21.406 22.203 1 64.81 240 GLU B N 1
ATOM 7926 C CA . GLU B 1 240 ? -20.656 20.484 22.969 1 64.81 240 GLU B CA 1
ATOM 7927 C C . GLU B 1 240 ? -19.906 19.953 24.188 1 64.81 240 GLU B C 1
ATOM 7929 O O . GLU B 1 240 ? -18.672 20 24.234 1 64.81 240 GLU B O 1
ATOM 7934 N N . ALA B 1 241 ? -20.578 19.812 25.25 1 53.59 241 ALA B N 1
ATOM 7935 C CA . ALA B 1 241 ? -20.078 19.484 26.578 1 53.59 241 ALA B CA 1
ATOM 7936 C C . ALA B 1 241 ? -18.875 18.547 26.5 1 53.59 241 ALA B C 1
ATOM 7938 O O . ALA B 1 241 ? -18.281 18.188 27.531 1 53.59 241 ALA B O 1
ATOM 7939 N N . ALA B 1 242 ? -18.656 18.094 25.188 1 53.44 242 ALA B N 1
ATOM 7940 C CA . ALA B 1 242 ? -17.516 17.188 25.344 1 53.44 242 ALA B CA 1
ATOM 7941 C C . ALA B 1 242 ? -16.203 17.953 25.266 1 53.44 242 ALA B C 1
ATOM 7943 O O . ALA B 1 242 ? -15.969 18.719 24.328 1 53.44 242 ALA B O 1
ATOM 7944 N N . GLU B 1 243 ? -15.602 18.031 26.312 1 54.97 243 GLU B N 1
ATOM 7945 C CA . GLU B 1 243 ? -14.281 18.594 26.547 1 54.97 243 GLU B CA 1
ATOM 7946 C C . GLU B 1 243 ? -13.258 18.031 25.562 1 54.97 243 GLU B C 1
ATOM 7948 O O . GLU B 1 243 ? -13.203 16.828 25.328 1 54.97 243 GLU B O 1
ATOM 7953 N N . GLY B 1 244 ? -12.898 18.844 24.484 1 59.91 244 GLY B N 1
ATOM 7954 C CA . GLY B 1 244 ? -11.633 18.438 23.906 1 59.91 244 GLY B CA 1
ATOM 7955 C C . GLY B 1 244 ? -11.641 18.391 22.391 1 59.91 244 GLY B C 1
ATOM 7956 O O . GLY B 1 244 ? -10.586 18.328 21.75 1 59.91 244 GLY B O 1
ATOM 7957 N N . ASP B 1 245 ? -12.844 18.266 21.688 1 65.88 245 ASP B N 1
ATOM 7958 C CA . ASP B 1 245 ? -12.672 18.094 20.25 1 65.88 245 ASP B CA 1
ATOM 7959 C C . ASP B 1 245 ? -12.414 19.438 19.562 1 65.88 245 ASP B C 1
ATOM 7961 O O . ASP B 1 245 ? -12.156 19.484 18.359 1 65.88 245 ASP B O 1
ATOM 7965 N N . GLY B 1 246 ? -12.336 20.406 20.188 1 63.81 246 GLY B N 1
ATOM 7966 C CA . GLY B 1 246 ? -12.078 21.719 19.609 1 63.81 246 GLY B CA 1
ATOM 7967 C C . GLY B 1 246 ? -13.203 22.219 18.734 1 63.81 246 GLY B C 1
ATOM 7968 O O . GLY B 1 246 ? -13.031 23.156 17.953 1 63.81 246 GLY B O 1
ATOM 7969 N N . GLY B 1 247 ? -14.273 21.516 18.75 1 79.06 247 GLY B N 1
ATOM 7970 C CA . GLY B 1 247 ? -15.43 21.953 17.984 1 79.06 247 GLY B CA 1
ATOM 7971 C C . GLY B 1 247 ? -15.328 21.594 16.516 1 79.06 247 GLY B C 1
ATOM 7972 O O . GLY B 1 247 ? -16.125 22.062 15.703 1 79.06 247 GLY B O 1
ATOM 7973 N N . TYR B 1 248 ? -14.477 20.844 16.078 1 85.25 248 TYR B N 1
ATOM 7974 C CA . TYR B 1 248 ? -14.242 20.578 14.664 1 85.25 248 TYR B CA 1
ATOM 7975 C C . TYR B 1 248 ? -15.406 19.797 14.055 1 85.25 248 TYR B C 1
ATOM 7977 O O . TYR B 1 248 ? -15.648 19.875 12.844 1 85.25 248 TYR B O 1
ATOM 7985 N N . ILE B 1 249 ? -16.141 19.094 14.836 1 87.81 249 ILE B N 1
ATOM 7986 C CA . ILE B 1 249 ? -17.266 18.328 14.273 1 87.81 249 ILE B CA 1
ATOM 7987 C C . ILE B 1 249 ? -18.578 18.828 14.867 1 87.81 249 ILE B C 1
ATOM 7989 O O . ILE B 1 249 ? -19.547 18.062 14.984 1 87.81 249 ILE B O 1
ATOM 7993 N N . HIS B 1 250 ? -18.578 20.172 15.32 1 86.25 250 HIS B N 1
ATOM 7994 C CA . HIS B 1 250 ? -19.781 20.844 15.789 1 86.25 250 HIS B CA 1
ATOM 7995 C C . HIS B 1 250 ? -19.938 22.219 15.133 1 86.25 250 HIS B C 1
ATOM 7997 O O . HIS B 1 250 ? -20.141 23.219 15.828 1 86.25 250 HIS B O 1
ATOM 8003 N N . PRO B 1 251 ? -19.953 22.203 13.867 1 88.5 251 PRO B N 1
ATOM 8004 C CA . PRO B 1 251 ? -20.062 23.5 13.203 1 88.5 251 PRO B CA 1
ATOM 8005 C C . PRO B 1 251 ? -21.469 24.078 13.242 1 88.5 251 PRO B C 1
ATOM 8007 O O . PRO B 1 251 ? -22.453 23.328 13.227 1 88.5 251 PRO B O 1
ATOM 8010 N N . LEU B 1 252 ? -21.562 25.328 13.344 1 90.31 252 LEU B N 1
ATOM 8011 C CA . LEU B 1 252 ? -22.812 26.062 13.086 1 90.31 252 LEU B CA 1
ATOM 8012 C C . LEU B 1 252 ? -22.891 26.484 11.625 1 90.31 252 LEU B C 1
ATOM 8014 O O . LEU B 1 252 ? -21.859 26.688 10.969 1 90.31 252 LEU B O 1
ATOM 8018 N N . PRO B 1 253 ? -24.109 26.547 11.078 1 91.88 253 PRO B N 1
ATOM 8019 C CA . PRO B 1 253 ? -24.234 27.047 9.703 1 91.88 253 PRO B CA 1
ATOM 8020 C C . PRO B 1 253 ? -24.109 28.562 9.609 1 91.88 253 PRO B C 1
ATOM 8022 O O . PRO B 1 253 ? -24.938 29.219 8.961 1 91.88 253 PRO B O 1
ATOM 8025 N N . LEU B 1 254 ? -23.156 29.078 10.211 1 95.25 254 LEU B N 1
ATOM 8026 C CA . LEU B 1 254 ? -22.844 30.5 10.227 1 95.25 254 LEU B CA 1
ATOM 8027 C C . LEU B 1 254 ? -21.359 30.734 9.969 1 95.25 254 LEU B C 1
ATOM 8029 O O . LEU B 1 254 ? -20.5 30.219 10.703 1 95.25 254 LEU B O 1
ATOM 8033 N N . GLN B 1 255 ? -21.094 31.5 8.875 1 95.75 255 GLN B N 1
ATOM 8034 C CA . GLN B 1 255 ? -19.719 31.781 8.461 1 95.75 255 GLN B CA 1
ATOM 8035 C C . GLN B 1 255 ? -19.562 33.25 8.023 1 95.75 255 GLN B C 1
ATOM 8037 O O . GLN B 1 255 ? -20.531 33.875 7.586 1 95.75 255 GLN B O 1
ATOM 8042 N N . VAL B 1 256 ? -18.344 33.719 8.18 1 96.75 256 VAL B N 1
ATOM 8043 C CA . VAL B 1 256 ? -18.109 35.094 7.754 1 96.75 256 VAL B CA 1
ATOM 8044 C C . VAL B 1 256 ? -16.734 35.188 7.086 1 96.75 256 VAL B C 1
ATOM 8046 O O . VAL B 1 256 ? -15.867 34.344 7.301 1 96.75 256 VAL B O 1
ATOM 8049 N N . LEU B 1 257 ? -16.594 36.125 6.234 1 96.25 257 LEU B N 1
ATOM 8050 C CA . LEU B 1 257 ? -15.305 36.562 5.695 1 96.25 257 LEU B CA 1
ATOM 8051 C C . LEU B 1 257 ? -14.852 37.875 6.336 1 96.25 257 LEU B C 1
ATOM 8053 O O . LEU B 1 257 ? -15.547 38.875 6.242 1 96.25 257 LEU B O 1
ATOM 8057 N N . ALA B 1 258 ? -13.781 37.812 7.09 1 95.38 258 ALA B N 1
ATOM 8058 C CA . ALA B 1 258 ? -13.141 39.031 7.609 1 95.38 258 ALA B CA 1
ATOM 8059 C C . ALA B 1 258 ? -11.984 39.469 6.719 1 95.38 258 ALA B C 1
ATOM 8061 O O . ALA B 1 258 ? -11.141 38.625 6.348 1 95.38 258 ALA B O 1
ATOM 8062 N N . ALA B 1 259 ? -11.984 40.719 6.387 1 93.5 259 ALA B N 1
ATOM 8063 C CA . ALA B 1 259 ? -10.984 41.188 5.434 1 93.5 259 ALA B CA 1
ATOM 8064 C C . ALA B 1 259 ? -10.383 42.531 5.879 1 93.5 259 ALA B C 1
ATOM 8066 O O . ALA B 1 259 ? -11.078 43.375 6.465 1 93.5 259 ALA B O 1
ATOM 8067 N N . GLY B 1 260 ? -9.102 42.625 5.648 1 90.12 260 GLY B N 1
ATOM 8068 C CA . GLY B 1 260 ? -8.375 43.844 5.848 1 90.12 260 GLY B CA 1
ATOM 8069 C C . GLY B 1 260 ? -7.871 44.469 4.555 1 90.12 260 GLY B C 1
ATOM 8070 O O . GLY B 1 260 ? -7.551 43.75 3.607 1 90.12 260 GLY B O 1
ATOM 8071 N N . ARG B 1 261 ? -7.812 45.75 4.59 1 87.12 261 ARG B N 1
ATOM 8072 C CA . ARG B 1 261 ? -7.348 46.469 3.412 1 87.12 261 ARG B CA 1
ATOM 8073 C C . ARG B 1 261 ? -5.996 47.125 3.672 1 87.12 261 ARG B C 1
ATOM 8075 O O . ARG B 1 261 ? -5.781 47.719 4.727 1 87.12 261 ARG B O 1
ATOM 8082 N N . ASN B 1 262 ? -5.277 46.969 2.766 1 80.12 262 ASN B N 1
ATOM 8083 C CA . ASN B 1 262 ? -3.928 47.5 2.869 1 80.12 262 ASN B CA 1
ATOM 8084 C C . ASN B 1 262 ? -3.246 47.062 4.164 1 80.12 262 ASN B C 1
ATOM 8086 O O . ASN B 1 262 ? -3.529 46 4.691 1 80.12 262 ASN B O 1
ATOM 8090 N N . ASP B 1 263 ? -2.156 47.656 4.699 1 79.25 263 ASP B N 1
ATOM 8091 C CA . ASP B 1 263 ? -1.41 47.312 5.902 1 79.25 263 ASP B CA 1
ATOM 8092 C C . ASP B 1 263 ? -2.023 47.938 7.141 1 79.25 263 ASP B C 1
ATOM 8094 O O . ASP B 1 263 ? -1.364 48.062 8.172 1 79.25 263 ASP B O 1
ATOM 8098 N N . ASP B 1 264 ? -3.408 48.281 6.977 1 79.75 264 ASP B N 1
ATOM 8099 C CA . ASP B 1 264 ? -4.086 48.969 8.062 1 79.75 264 ASP B CA 1
ATOM 8100 C C . ASP B 1 264 ? -4.965 48 8.867 1 79.75 264 ASP B C 1
ATOM 8102 O O . ASP B 1 264 ? -6.031 47.594 8.406 1 79.75 264 ASP B O 1
ATOM 8106 N N . LEU B 1 265 ? -4.625 47.75 10.078 1 81.44 265 LEU B N 1
ATOM 8107 C CA . LEU B 1 265 ? -5.359 46.812 10.93 1 81.44 265 LEU B CA 1
ATOM 8108 C C . LEU B 1 265 ? -6.762 47.344 11.219 1 81.44 265 LEU B C 1
ATOM 8110 O O . LEU B 1 265 ? -7.699 46.562 11.391 1 81.44 265 LEU B O 1
ATOM 8114 N N . THR B 1 266 ? -6.887 48.625 11.289 1 83.62 266 THR B N 1
ATOM 8115 C CA . THR B 1 266 ? -8.172 49.219 11.648 1 83.62 266 THR B CA 1
ATOM 8116 C C . THR B 1 266 ? -9.172 49.062 10.508 1 83.62 266 THR B C 1
ATOM 8118 O O . THR B 1 266 ? -10.375 49.25 10.703 1 83.62 266 THR B O 1
ATOM 8121 N N . SER B 1 267 ? -8.695 48.688 9.391 1 89.62 267 SER B N 1
ATOM 8122 C CA . SER B 1 267 ? -9.57 48.531 8.227 1 89.62 267 SER B CA 1
ATOM 8123 C C . SER B 1 267 ? -10.297 47.219 8.242 1 89.62 267 SER B C 1
ATOM 8125 O O . SER B 1 267 ? -11.219 47 7.457 1 89.62 267 SER B O 1
ATOM 8127 N N . TRP B 1 268 ? -9.914 46.281 9.086 1 92.69 268 TRP B N 1
ATOM 8128 C CA . TRP B 1 268 ? -10.516 44.938 9.117 1 92.69 268 TRP B CA 1
ATOM 8129 C C . TRP B 1 268 ? -12.016 45.031 9.391 1 92.69 268 TRP B C 1
ATOM 8131 O O . TRP B 1 268 ? -12.445 45.781 10.266 1 92.69 268 TRP B O 1
ATOM 8141 N N . GLU B 1 269 ? -12.773 44.344 8.602 1 95.25 269 GLU B N 1
ATOM 8142 C CA . GLU B 1 269 ? -14.227 44.281 8.742 1 95.25 269 GLU B CA 1
ATOM 8143 C C . GLU B 1 269 ? -14.773 42.969 8.188 1 95.25 269 GLU B C 1
ATOM 8145 O O . GLU B 1 269 ? -14.109 42.312 7.398 1 95.25 269 GLU B O 1
ATOM 8150 N N . VAL B 1 270 ? -15.938 42.625 8.648 1 96.81 270 VAL B N 1
ATOM 8151 C CA . VAL B 1 270 ? -16.625 41.469 8.039 1 96.81 270 VAL B CA 1
ATOM 8152 C C . VAL B 1 270 ? -17.281 41.906 6.73 1 96.81 270 VAL B C 1
ATOM 8154 O O . VAL B 1 270 ? -18.109 42.812 6.711 1 96.81 270 VAL B O 1
ATOM 8157 N N . THR B 1 271 ? -16.875 41.219 5.648 1 95.06 271 THR B N 1
ATOM 8158 C CA . THR B 1 271 ? -17.297 41.719 4.34 1 95.06 271 THR B CA 1
ATOM 8159 C C . THR B 1 271 ? -18.297 40.75 3.695 1 95.06 271 THR B C 1
ATOM 8161 O O . THR B 1 271 ? -18.922 41.094 2.684 1 95.06 271 THR B O 1
ATOM 8164 N N . ARG B 1 272 ? -18.484 39.656 4.203 1 96.12 272 ARG B N 1
ATOM 8165 C CA . ARG B 1 272 ? -19.438 38.656 3.666 1 96.12 272 ARG B CA 1
ATOM 8166 C C . ARG B 1 272 ? -19.953 37.75 4.766 1 96.12 272 ARG B C 1
ATOM 8168 O O . ARG B 1 272 ? -19.219 37.438 5.715 1 96.12 272 ARG B O 1
ATOM 8175 N N . TRP B 1 273 ? -21.219 37.375 4.645 1 96.94 273 TRP B N 1
ATOM 8176 C CA . TRP B 1 273 ? -21.875 36.469 5.586 1 96.94 273 TRP B CA 1
ATOM 8177 C C . TRP B 1 273 ? -22.5 35.281 4.867 1 96.94 273 TRP B C 1
ATOM 8179 O O . TRP B 1 273 ? -23.031 35.438 3.762 1 96.94 273 TRP B O 1
ATOM 8189 N N . TRP B 1 274 ? -22.375 34.125 5.477 1 95.44 274 TRP B N 1
ATOM 8190 C CA . TRP B 1 274 ? -23.078 32.938 5.008 1 95.44 274 TRP B CA 1
ATOM 8191 C C . TRP B 1 274 ? -23.844 32.281 6.148 1 95.44 274 TRP B C 1
ATOM 8193 O O . TRP B 1 274 ? -23.297 32.031 7.223 1 95.44 274 TRP B O 1
ATOM 8203 N N . PHE B 1 275 ? -25.156 32.062 5.934 1 95.44 275 PHE B N 1
ATOM 8204 C CA . PHE B 1 275 ? -25.984 31.359 6.922 1 95.44 275 PHE B CA 1
ATOM 8205 C C . PHE B 1 275 ? -26.891 30.344 6.254 1 95.44 275 PHE B C 1
ATOM 8207 O O . PHE B 1 275 ? -27.766 30.703 5.461 1 95.44 275 PHE B O 1
ATOM 8214 N N . ASN B 1 276 ? -26.656 29.141 6.547 1 90.62 276 ASN B N 1
ATOM 8215 C CA . ASN B 1 276 ? -27.531 28.016 6.16 1 90.62 276 ASN B CA 1
ATOM 8216 C C . ASN B 1 276 ? -27.844 28.062 4.668 1 90.62 276 ASN B C 1
ATOM 8218 O O . ASN B 1 276 ? -29.016 28.031 4.277 1 90.62 276 ASN B O 1
ATOM 8222 N N . GLY B 1 277 ? -26.844 28.203 3.896 1 88.06 277 GLY B N 1
ATOM 8223 C CA . GLY B 1 277 ? -26.984 28.094 2.453 1 88.06 277 GLY B CA 1
ATOM 8224 C C . GLY B 1 277 ? -27.172 29.438 1.77 1 88.06 277 GLY B C 1
ATOM 8225 O O . GLY B 1 277 ? -27.219 29.5 0.54 1 88.06 277 GLY B O 1
ATOM 8226 N N . HIS B 1 278 ? -27.203 30.547 2.553 1 91.88 278 HIS B N 1
ATOM 8227 C CA . HIS B 1 278 ? -27.469 31.875 1.982 1 91.88 278 HIS B CA 1
ATOM 8228 C C . HIS B 1 278 ? -26.312 32.812 2.254 1 91.88 278 HIS B C 1
ATOM 8230 O O . HIS B 1 278 ? -25.734 32.812 3.346 1 91.88 278 HIS B O 1
ATOM 8236 N N . PHE B 1 279 ? -26.078 33.688 1.255 1 94.44 279 PHE B N 1
ATOM 8237 C CA . PHE B 1 279 ? -25.047 34.719 1.369 1 94.44 279 PHE B CA 1
ATOM 8238 C C . PHE B 1 279 ? -25.641 36.094 1.623 1 94.44 279 PHE B C 1
ATOM 8240 O O . PHE B 1 279 ? -26.703 36.406 1.094 1 94.44 279 PHE B O 1
ATOM 8247 N N . PHE B 1 280 ? -24.969 36.875 2.41 1 96.75 280 PHE B N 1
ATOM 8248 C CA . PHE B 1 280 ? -25.359 38.219 2.703 1 96.75 280 PHE B CA 1
ATOM 8249 C C . PHE B 1 280 ? -24.156 39.156 2.697 1 96.75 280 PHE B C 1
ATOM 8251 O O . PHE B 1 280 ? -23.047 38.75 3.053 1 96.75 280 PHE B O 1
ATOM 8258 N N . ASP B 1 281 ? -24.359 40.375 2.396 1 95.62 281 ASP B N 1
ATOM 8259 C CA . ASP B 1 281 ? -23.281 41.375 2.361 1 95.62 281 ASP B CA 1
ATOM 8260 C C . ASP B 1 281 ? -23.031 41.969 3.746 1 95.62 281 ASP B C 1
ATOM 8262 O O . ASP B 1 281 ? -21.906 42.344 4.078 1 95.62 281 ASP B O 1
ATOM 8266 N N . THR B 1 282 ? -24.156 42.062 4.488 1 96.81 282 THR B N 1
ATOM 8267 C CA . THR B 1 282 ? -24.016 42.625 5.828 1 96.81 282 THR B CA 1
ATOM 8268 C C . THR B 1 282 ? -24.812 41.812 6.84 1 96.81 282 THR B C 1
ATOM 8270 O O . THR B 1 282 ? -25.734 41.062 6.473 1 96.81 282 THR B O 1
ATOM 8273 N N . ILE B 1 283 ? -24.438 42 8.039 1 97.19 283 ILE B N 1
ATOM 8274 C CA . ILE B 1 283 ? -25.156 41.344 9.109 1 97.19 283 ILE B CA 1
ATOM 8275 C C . ILE B 1 283 ? -26.594 41.844 9.164 1 97.19 283 ILE B C 1
ATOM 8277 O O . ILE B 1 283 ? -27.516 41.094 9.484 1 97.19 283 ILE B O 1
ATOM 8281 N N . ASN B 1 284 ? -26.812 43.094 8.836 1 97 284 ASN B N 1
ATOM 8282 C CA . ASN B 1 284 ? -28.156 43.656 8.82 1 97 284 ASN B CA 1
ATOM 8283 C C . ASN B 1 284 ? -29.031 43 7.766 1 97 284 ASN B C 1
ATOM 8285 O O . ASN B 1 284 ? -30.219 42.781 7.992 1 97 284 ASN B O 1
ATOM 8289 N N . ASP B 1 285 ? -28.453 42.719 6.664 1 97.44 285 ASP B N 1
ATOM 8290 C CA . ASP B 1 285 ? -29.172 42 5.641 1 97.44 285 ASP B CA 1
ATOM 8291 C C . ASP B 1 285 ? -29.594 40.625 6.152 1 97.44 285 ASP B C 1
ATOM 8293 O O . ASP B 1 285 ? -30.719 40.156 5.898 1 97.44 285 ASP B O 1
ATOM 8297 N N . LEU B 1 286 ? -28.703 39.938 6.797 1 97.69 286 LEU B N 1
ATOM 8298 C CA . LEU B 1 286 ? -28.984 38.625 7.375 1 97.69 286 LEU B CA 1
ATOM 8299 C C . LEU B 1 286 ? -30.109 38.719 8.406 1 97.69 286 LEU B C 1
ATOM 8301 O O . LEU B 1 286 ? -31.062 37.938 8.367 1 97.69 286 LEU B O 1
ATOM 8305 N N . ILE B 1 287 ? -30.047 39.688 9.273 1 97.06 287 ILE B N 1
ATOM 8306 C CA . ILE B 1 287 ? -31.031 39.875 10.336 1 97.06 287 ILE B CA 1
ATOM 8307 C C . ILE B 1 287 ? -32.406 40.219 9.719 1 97.06 287 ILE B C 1
ATOM 8309 O O . ILE B 1 287 ? -33.438 39.688 10.156 1 97.06 287 ILE B O 1
ATOM 8313 N N . ARG B 1 288 ? -32.375 41.062 8.734 1 96.94 288 ARG B N 1
ATOM 8314 C CA . ARG B 1 288 ? -33.625 41.406 8.055 1 96.94 288 ARG B CA 1
ATOM 8315 C C . ARG B 1 288 ? -34.25 40.188 7.418 1 96.94 288 ARG B C 1
ATOM 8317 O O . ARG B 1 288 ? -35.469 39.969 7.523 1 96.94 288 ARG B O 1
ATOM 8324 N N . ALA B 1 289 ? -33.438 39.438 6.77 1 97.12 289 ALA B N 1
ATOM 8325 C CA . ALA B 1 289 ? -33.938 38.219 6.141 1 97.12 289 ALA B CA 1
ATOM 8326 C C . ALA B 1 289 ? -34.469 37.25 7.184 1 97.12 289 ALA B C 1
ATOM 8328 O O . ALA B 1 289 ? -35.5 36.625 6.969 1 97.12 289 ALA B O 1
ATOM 8329 N N . TRP B 1 290 ? -33.812 37.031 8.297 1 96.81 290 TRP B N 1
ATOM 8330 C CA . TRP B 1 290 ? -34.219 36.188 9.391 1 96.81 290 TRP B CA 1
ATOM 8331 C C . TRP B 1 290 ? -35.562 36.656 9.984 1 96.81 290 TRP B C 1
ATOM 8333 O O . TRP B 1 290 ? -36.5 35.875 10.141 1 96.81 290 TRP B O 1
ATOM 8343 N N . ASN B 1 291 ? -35.656 37.938 10.203 1 96.12 291 ASN B N 1
ATOM 8344 C CA . ASN B 1 291 ? -36.875 38.5 10.812 1 96.12 291 ASN B CA 1
ATOM 8345 C C . ASN B 1 291 ? -38.062 38.406 9.875 1 96.12 291 ASN B C 1
ATOM 8347 O O . ASN B 1 291 ? -39.188 38.219 10.328 1 96.12 291 ASN B O 1
ATOM 8351 N N . ALA B 1 292 ? -37.75 38.531 8.648 1 96.44 292 ALA B N 1
ATOM 8352 C CA . ALA B 1 292 ? -38.812 38.469 7.652 1 96.44 292 ALA B CA 1
ATOM 8353 C C . ALA B 1 292 ? -39.156 37.031 7.305 1 96.44 292 ALA B C 1
ATOM 8355 O O . ALA B 1 292 ? -40.125 36.75 6.57 1 96.44 292 ALA B O 1
ATOM 8356 N N . ASP B 1 293 ? -38.406 36.094 7.855 1 96.31 293 ASP B N 1
ATOM 8357 C CA . ASP B 1 293 ? -38.562 34.688 7.527 1 96.31 293 ASP B CA 1
ATOM 8358 C C . ASP B 1 293 ? -38.5 34.469 6.02 1 96.31 293 ASP B C 1
ATOM 8360 O O . ASP B 1 293 ? -39.375 33.781 5.449 1 96.31 293 ASP B O 1
ATOM 8364 N N . LYS B 1 294 ? -37.562 35.219 5.48 1 92.12 294 LYS B N 1
ATOM 8365 C CA . LYS B 1 294 ? -37.438 35.094 4.035 1 92.12 294 LYS B CA 1
ATOM 8366 C C . LYS B 1 294 ? -37.156 33.656 3.604 1 92.12 294 LYS B C 1
ATOM 8368 O O . LYS B 1 294 ? -36.219 33.031 4.098 1 92.12 294 LYS B O 1
ATOM 8373 N N . ASP B 1 295 ? -37.969 33.094 2.629 1 88.62 295 ASP B N 1
ATOM 8374 C CA . ASP B 1 295 ? -37.844 31.75 2.051 1 88.62 295 ASP B CA 1
ATOM 8375 C C . ASP B 1 295 ? -37.812 30.688 3.141 1 88.62 295 ASP B C 1
ATOM 8377 O O . ASP B 1 295 ? -37.156 29.656 2.992 1 88.62 295 ASP B O 1
ATOM 8381 N N . GLY B 1 296 ? -38.375 31.062 4.32 1 90.38 296 GLY B N 1
ATOM 8382 C CA . GLY B 1 296 ? -38.469 30.094 5.402 1 90.38 296 GLY B CA 1
ATOM 8383 C C . GLY B 1 296 ? -37.188 29.953 6.191 1 90.38 296 GLY B C 1
ATOM 8384 O O . GLY B 1 296 ? -36.969 28.938 6.832 1 90.38 296 GLY B O 1
ATOM 8385 N N . MET B 1 297 ? -36.344 30.906 6.109 1 91.56 297 MET B N 1
ATOM 8386 C CA . MET B 1 297 ? -35.031 30.828 6.742 1 91.56 297 MET B CA 1
ATOM 8387 C C . MET B 1 297 ? -35.156 30.594 8.242 1 91.56 297 MET B C 1
ATOM 8389 O O . MET B 1 297 ? -34.406 29.812 8.82 1 91.56 297 MET B O 1
ATOM 8393 N N . ARG B 1 298 ? -36.062 31.312 8.828 1 92.62 298 ARG B N 1
ATOM 8394 C CA . ARG B 1 298 ? -36.25 31.188 10.266 1 92.62 298 ARG B CA 1
ATOM 8395 C C . ARG B 1 298 ? -37.156 30.016 10.609 1 92.62 298 ARG B C 1
ATOM 8397 O O . ARG B 1 298 ? -36.812 29.156 11.406 1 92.62 298 ARG B O 1
ATOM 8404 N N . SER B 1 299 ? -38.281 29.906 9.953 1 92.06 299 SER B N 1
ATOM 8405 C CA . SER B 1 299 ? -39.281 28.891 10.281 1 92.06 299 SER B CA 1
ATOM 8406 C C . SER B 1 299 ? -38.812 27.5 9.859 1 92.06 299 SER B C 1
ATOM 8408 O O . SER B 1 299 ? -39.188 26.5 10.461 1 92.06 299 SER B O 1
ATOM 8410 N N . GLY B 1 300 ? -37.969 27.531 8.945 1 86.38 300 GLY B N 1
ATOM 8411 C CA . GLY B 1 300 ? -37.469 26.25 8.445 1 86.38 300 GLY B CA 1
ATOM 8412 C C . GLY B 1 300 ? -36.156 25.844 9.062 1 86.38 300 GLY B C 1
ATOM 8413 O O . GLY B 1 300 ? -35.688 24.734 8.836 1 86.38 300 GLY B O 1
ATOM 8414 N N . PHE B 1 301 ? -35.594 26.641 9.828 1 87.44 301 PHE B N 1
ATOM 8415 C CA . PHE B 1 301 ? -34.281 26.375 10.414 1 87.44 301 PHE B CA 1
ATOM 8416 C C . PHE B 1 301 ? -34.406 25.484 11.633 1 87.44 301 PHE B C 1
ATOM 8418 O O . PHE B 1 301 ? -35.125 25.812 12.586 1 87.44 301 PHE B O 1
ATOM 8425 N N . ARG B 1 302 ? -33.875 24.234 11.492 1 81.31 302 ARG B N 1
ATOM 8426 C CA . ARG B 1 302 ? -33.781 23.281 12.602 1 81.31 302 ARG B CA 1
ATOM 8427 C C . ARG B 1 302 ? -32.375 22.719 12.742 1 81.31 302 ARG B C 1
ATOM 8429 O O . ARG B 1 302 ? -31.781 22.281 11.758 1 81.31 302 ARG B O 1
ATOM 8436 N N . MET B 1 303 ? -31.875 22.953 13.859 1 78.94 303 MET B N 1
ATOM 8437 C CA . MET B 1 303 ? -30.578 22.344 14.133 1 78.94 303 MET B CA 1
ATOM 8438 C C . MET B 1 303 ? -30.703 21.188 15.109 1 78.94 303 MET B C 1
ATOM 8440 O O . MET B 1 303 ? -31.078 21.391 16.266 1 78.94 303 MET B O 1
ATOM 8444 N N . LEU B 1 304 ? -30.469 19.984 14.578 1 76.25 304 LEU B N 1
ATOM 8445 C CA . LEU B 1 304 ? -30.484 18.812 15.445 1 76.25 304 LEU B CA 1
ATOM 8446 C C . LEU B 1 304 ? -29.203 18.703 16.25 1 76.25 304 LEU B C 1
ATOM 8448 O O . LEU B 1 304 ? -28.109 18.922 15.719 1 76.25 304 LEU B O 1
ATOM 8452 N N . ARG B 1 305 ? -29.406 18.5 17.578 1 74.94 305 ARG B N 1
ATOM 8453 C CA . ARG B 1 305 ? -28.266 18.328 18.469 1 74.94 305 ARG B CA 1
ATOM 8454 C C . ARG B 1 305 ? -28.266 16.938 19.094 1 74.94 305 ARG B C 1
ATOM 8456 O O . ARG B 1 305 ? -29.328 16.391 19.406 1 74.94 305 ARG B O 1
ATOM 8463 N N . PRO B 1 306 ? -26.953 16.484 19.281 1 79 306 PRO B N 1
ATOM 8464 C CA . PRO B 1 306 ? -26.906 15.188 19.969 1 79 306 PRO B CA 1
ATOM 8465 C C . PRO B 1 306 ? -27.344 15.273 21.422 1 79 306 PRO B C 1
ATOM 8467 O O . PRO B 1 306 ? -27.125 16.297 22.078 1 79 306 PRO B O 1
ATOM 8470 N N . ALA B 1 307 ? -28.031 14.219 21.859 1 79.31 307 ALA B N 1
ATOM 8471 C CA . ALA B 1 307 ? -28.438 14.117 23.266 1 79.31 307 ALA B CA 1
ATOM 8472 C C . ALA B 1 307 ? -27.984 12.789 23.875 1 79.31 307 ALA B C 1
ATOM 8474 O O . ALA B 1 307 ? -27.703 11.836 23.156 1 79.31 307 ALA B O 1
ATOM 8475 N N . GLY B 1 308 ? -27.75 12.797 25.125 1 80.38 308 GLY B N 1
ATOM 8476 C CA . GLY B 1 308 ? -27.375 11.578 25.828 1 80.38 308 GLY B CA 1
ATOM 8477 C C . GLY B 1 308 ? -26.094 10.969 25.328 1 80.38 308 GLY B C 1
ATOM 8478 O O . GLY B 1 308 ? -25.062 11.656 25.219 1 80.38 308 GLY B O 1
ATOM 8479 N N . ALA B 1 309 ? -26.172 9.695 25.016 1 80.81 309 ALA B N 1
ATOM 8480 C CA . ALA B 1 309 ? -24.984 8.93 24.609 1 80.81 309 ALA B CA 1
ATOM 8481 C C . ALA B 1 309 ? -24.484 9.406 23.25 1 80.81 309 ALA B C 1
ATOM 8483 O O . ALA B 1 309 ? -23.312 9.234 22.922 1 80.81 309 ALA B O 1
ATOM 8484 N N . ALA B 1 310 ? -25.312 10.047 22.531 1 81.69 310 ALA B N 1
ATOM 8485 C CA . ALA B 1 310 ? -24.922 10.531 21.203 1 81.69 310 ALA B CA 1
ATOM 8486 C C . ALA B 1 310 ? -23.875 11.633 21.312 1 81.69 310 ALA B C 1
ATOM 8488 O O . ALA B 1 310 ? -23.172 11.922 20.344 1 81.69 310 ALA B O 1
ATOM 8489 N N . LYS B 1 311 ? -23.719 12.188 22.484 1 80.44 311 LYS B N 1
ATOM 8490 C CA . LYS B 1 311 ? -22.719 13.234 22.703 1 80.44 311 LYS B CA 1
ATOM 8491 C C . LYS B 1 311 ? -21.312 12.672 22.672 1 80.44 311 LYS B C 1
ATOM 8493 O O . LYS B 1 311 ? -20.344 13.414 22.5 1 80.44 311 LYS B O 1
ATOM 8498 N N . LEU B 1 312 ? -21.25 11.383 22.781 1 85.62 312 LEU B N 1
ATOM 8499 C CA . LEU B 1 312 ? -19.938 10.742 22.875 1 85.62 312 LEU B CA 1
ATOM 8500 C C . LEU B 1 312 ? -19.297 10.625 21.5 1 85.62 312 LEU B C 1
ATOM 8502 O O . LEU B 1 312 ? -18.125 10.273 21.375 1 85.62 312 LEU B O 1
ATOM 8506 N N . PHE B 1 313 ? -19.953 11.031 20.391 1 85.06 313 PHE B N 1
ATOM 8507 C CA . PHE B 1 313 ? -19.484 10.789 19.031 1 85.06 313 PHE B CA 1
ATOM 8508 C C . PHE B 1 313 ? -18.234 11.602 18.719 1 85.06 313 PHE B C 1
ATOM 8510 O O . PHE B 1 313 ? -17.547 11.336 17.734 1 85.06 313 PHE B O 1
ATOM 8517 N N . SER B 1 314 ? -17.906 12.531 19.609 1 87.75 314 SER B N 1
ATOM 8518 C CA . SER B 1 314 ? -16.797 13.43 19.297 1 87.75 314 SER B CA 1
ATOM 8519 C C . SER B 1 314 ? -15.625 13.219 20.266 1 87.75 314 SER B C 1
ATOM 8521 O O . SER B 1 314 ? -14.742 14.07 20.359 1 87.75 314 SER B O 1
ATOM 8523 N N . ASN B 1 315 ? -15.641 12.164 21 1 88.69 315 ASN B N 1
ATOM 8524 C CA . ASN B 1 315 ? -14.547 11.906 21.922 1 88.69 315 ASN B CA 1
ATOM 8525 C C . ASN B 1 315 ? -14.195 10.422 21.984 1 88.69 315 ASN B C 1
ATOM 8527 O O . ASN B 1 315 ? -14.648 9.641 21.141 1 88.69 315 ASN B O 1
ATOM 8531 N N . PHE B 1 316 ? -13.266 10.117 22.891 1 91.56 316 PHE B N 1
ATOM 8532 C CA . PHE B 1 316 ? -12.766 8.75 22.969 1 91.56 316 PHE B CA 1
ATOM 8533 C C . PHE B 1 316 ? -13.211 8.086 24.266 1 91.56 316 PHE B C 1
ATOM 8535 O O . PHE B 1 316 ? -12.516 7.223 24.797 1 91.56 316 PHE B O 1
ATOM 8542 N N . MET B 1 317 ? -14.281 8.562 24.797 1 89.62 317 MET B N 1
ATOM 8543 C CA . MET B 1 317 ? -14.852 7.887 25.969 1 89.62 317 MET B CA 1
ATOM 8544 C C . MET B 1 317 ? -15.5 6.566 25.562 1 89.62 317 MET B C 1
ATOM 8546 O O . MET B 1 317 ? -16.047 6.449 24.469 1 89.62 317 MET B O 1
ATOM 8550 N N . GLN B 1 318 ? -15.461 5.672 26.469 1 91.25 318 GLN B N 1
ATOM 8551 C CA . GLN B 1 318 ? -16.047 4.367 26.203 1 91.25 318 GLN B CA 1
ATOM 8552 C C . GLN B 1 318 ? -17.547 4.496 25.891 1 91.25 318 GLN B C 1
ATOM 8554 O O . GLN B 1 318 ? -18.25 5.277 26.531 1 91.25 318 GLN B O 1
ATOM 8559 N N . ARG B 1 319 ? -17.938 3.811 24.875 1 92.19 319 ARG B N 1
ATOM 8560 C CA . ARG B 1 319 ? -19.359 3.77 24.531 1 92.19 319 ARG B CA 1
ATOM 8561 C C . ARG B 1 319 ? -20.125 2.84 25.469 1 92.19 319 ARG B C 1
ATOM 8563 O O . ARG B 1 319 ? -19.547 1.877 26 1 92.19 319 ARG B O 1
ATOM 8570 N N . PRO B 1 320 ? -21.438 3.188 25.688 1 91.56 320 PRO B N 1
ATOM 8571 C CA . PRO B 1 320 ? -22.234 2.248 26.484 1 91.56 320 PRO B CA 1
ATOM 8572 C C . PRO B 1 320 ? -22.469 0.917 25.766 1 91.56 320 PRO B C 1
ATOM 8574 O O . PRO B 1 320 ? -22.469 0.868 24.531 1 91.56 320 PRO B O 1
ATOM 8577 N N . GLY B 1 321 ? -22.594 -0.122 26.562 1 90.38 321 GLY B N 1
ATOM 8578 C CA . GLY B 1 321 ? -22.859 -1.428 25.984 1 90.38 321 GLY B CA 1
ATOM 8579 C C . GLY B 1 321 ? -21.656 -2.344 25.984 1 90.38 321 GLY B C 1
ATOM 8580 O O . GLY B 1 321 ? -20.609 -2.012 26.562 1 90.38 321 GLY B O 1
ATOM 8581 N N . PRO B 1 322 ? -21.859 -3.471 25.297 1 92.25 322 PRO B N 1
ATOM 8582 C CA . PRO B 1 322 ? -20.766 -4.441 25.234 1 92.25 322 PRO B CA 1
ATOM 8583 C C . PRO B 1 322 ? -19.578 -3.947 24.422 1 92.25 322 PRO B C 1
ATOM 8585 O O . PRO B 1 322 ? -19.766 -3.295 23.391 1 92.25 322 PRO B O 1
ATOM 8588 N N . ARG B 1 323 ? -18.391 -4.289 24.922 1 94.44 323 ARG B N 1
ATOM 8589 C CA . ARG B 1 323 ? -17.156 -3.895 24.25 1 94.44 323 ARG B CA 1
ATOM 8590 C C . ARG B 1 323 ? -16.438 -5.109 23.672 1 94.44 323 ARG B C 1
ATOM 8592 O O . ARG B 1 323 ? -16.391 -6.164 24.312 1 94.44 323 ARG B O 1
ATOM 8599 N N . ARG B 1 324 ? -15.969 -4.902 22.5 1 94.75 324 ARG B N 1
ATOM 8600 C CA . ARG B 1 324 ? -15.117 -5.941 21.922 1 94.75 324 ARG B CA 1
ATOM 8601 C C . ARG B 1 324 ? -13.773 -5.996 22.641 1 94.75 324 ARG B C 1
ATOM 8603 O O . ARG B 1 324 ? -13.18 -4.957 22.938 1 94.75 324 ARG B O 1
ATOM 8610 N N . GLY B 1 325 ? -13.312 -7.242 22.984 1 91.44 325 GLY B N 1
ATOM 8611 C CA . GLY B 1 325 ? -12.047 -7.461 23.656 1 91.44 325 GLY B CA 1
ATOM 8612 C C . GLY B 1 325 ? -12.109 -7.199 25.156 1 91.44 325 GLY B C 1
ATOM 8613 O O . GLY B 1 325 ? -11.086 -6.992 25.797 1 91.44 325 GLY B O 1
ATOM 8614 N N . GLU B 1 326 ? -13.211 -7.164 25.703 1 90.75 326 GLU B N 1
ATOM 8615 C CA . GLU B 1 326 ? -13.367 -6.82 27.125 1 90.75 326 GLU B CA 1
ATOM 8616 C C . GLU B 1 326 ? -12.625 -7.816 28.016 1 90.75 326 GLU B C 1
ATOM 8618 O O . GLU B 1 326 ? -11.961 -7.422 28.969 1 90.75 326 GLU B O 1
ATOM 8623 N N . LYS B 1 327 ? -12.688 -9.047 27.703 1 87.12 327 LYS B N 1
ATOM 8624 C CA . LYS B 1 327 ? -12.039 -10.078 28.516 1 87.12 327 LYS B CA 1
ATOM 8625 C C . LYS B 1 327 ? -10.57 -10.227 28.141 1 87.12 327 LYS B C 1
ATOM 8627 O O . LYS B 1 327 ? -9.773 -10.727 28.938 1 87.12 327 LYS B O 1
ATOM 8632 N N . GLN B 1 328 ? -10.219 -9.828 26.938 1 88.38 328 GLN B N 1
ATOM 8633 C CA . GLN B 1 328 ? -8.859 -9.836 26.406 1 88.38 328 GLN B CA 1
ATOM 8634 C C . GLN B 1 328 ? -8.523 -8.508 25.719 1 88.38 328 GLN B C 1
ATOM 8636 O O . GLN B 1 328 ? -8.422 -8.445 24.5 1 88.38 328 GLN B O 1
ATOM 8641 N N . PRO B 1 329 ? -8.273 -7.594 26.469 1 87.81 329 PRO B N 1
ATOM 8642 C CA . PRO B 1 329 ? -8.281 -6.215 25.969 1 87.81 329 PRO B CA 1
ATOM 8643 C C . PRO B 1 329 ? -7.09 -5.914 25.047 1 87.81 329 PRO B C 1
ATOM 8645 O O . PRO B 1 329 ? -7.109 -4.926 24.312 1 87.81 329 PRO B O 1
ATOM 8648 N N . VAL B 1 330 ? -6.035 -6.754 25.188 1 90.5 330 VAL B N 1
ATOM 8649 C CA . VAL B 1 330 ? -4.836 -6.418 24.438 1 90.5 330 VAL B CA 1
ATOM 8650 C C . VAL B 1 330 ? -4.453 -7.582 23.516 1 90.5 330 VAL B C 1
ATOM 8652 O O . VAL B 1 330 ? -4.531 -8.742 23.922 1 90.5 330 VAL B O 1
ATOM 8655 N N . GLY B 1 331 ? -4.164 -7.195 22.281 1 91.38 331 GLY B N 1
ATOM 8656 C CA . GLY B 1 331 ? -3.635 -8.18 21.359 1 91.38 331 GLY B CA 1
ATOM 8657 C C . GLY B 1 331 ? -2.16 -8.469 21.562 1 91.38 331 GLY B C 1
ATOM 8658 O O . GLY B 1 331 ? -1.626 -8.234 22.656 1 91.38 331 GLY B O 1
ATOM 8659 N N . PRO B 1 332 ? -1.457 -8.961 20.5 1 92 332 PRO B N 1
ATOM 8660 C CA . PRO B 1 332 ? -0.047 -9.344 20.625 1 92 332 PRO B CA 1
ATOM 8661 C C . PRO B 1 332 ? 0.855 -8.164 20.969 1 92 332 PRO B C 1
ATOM 8663 O O . PRO B 1 332 ? 0.66 -7.059 20.469 1 92 332 PRO B O 1
ATOM 8666 N N . ILE B 1 333 ? 1.816 -8.469 21.844 1 89.75 333 ILE B N 1
ATOM 8667 C CA . ILE B 1 333 ? 2.838 -7.504 22.25 1 89.75 333 ILE B CA 1
ATOM 8668 C C . ILE B 1 333 ? 4.215 -8.008 21.828 1 89.75 333 ILE B C 1
ATOM 8670 O O . ILE B 1 333 ? 4.512 -9.203 21.953 1 89.75 333 ILE B O 1
ATOM 8674 N N . SER B 1 334 ? 5.02 -7.117 21.297 1 89.44 334 SER B N 1
ATOM 8675 C CA . SER B 1 334 ? 6.352 -7.512 20.859 1 89.44 334 SER B CA 1
ATOM 8676 C C . SER B 1 334 ? 7.387 -7.309 21.969 1 89.44 334 SER B C 1
ATOM 8678 O O . SER B 1 334 ? 7.281 -6.367 22.75 1 89.44 334 SER B O 1
ATOM 8680 N N . PHE B 1 335 ? 8.391 -8.172 21.984 1 84.88 335 PHE B N 1
ATOM 8681 C CA . PHE B 1 335 ? 9.562 -8.016 22.828 1 84.88 335 PHE B CA 1
ATOM 8682 C C . PHE B 1 335 ? 10.836 -8.367 22.078 1 84.88 335 PHE B C 1
ATOM 8684 O O . PHE B 1 335 ? 10.781 -9.031 21.031 1 84.88 335 PHE B O 1
ATOM 8691 N N . GLU B 1 336 ? 11.953 -7.887 22.516 1 86.94 336 GLU B N 1
ATOM 8692 C CA . GLU B 1 336 ? 13.25 -8.102 21.875 1 86.94 336 GLU B CA 1
ATOM 8693 C C . GLU B 1 336 ? 14.094 -9.094 22.672 1 86.94 336 GLU B C 1
ATOM 8695 O O . GLU B 1 336 ? 14.773 -8.711 23.625 1 86.94 336 GLU B O 1
ATOM 8700 N N . PRO B 1 337 ? 14.156 -10.328 22.141 1 82.19 337 PRO B N 1
ATOM 8701 C CA . PRO B 1 337 ? 14.812 -11.367 22.938 1 82.19 337 PRO B CA 1
ATOM 8702 C C . PRO B 1 337 ? 16.297 -11.102 23.125 1 82.19 337 PRO B C 1
ATOM 8704 O O . PRO B 1 337 ? 16.875 -11.516 24.141 1 82.19 337 PRO B O 1
ATOM 8707 N N . TYR B 1 338 ? 16.984 -10.445 22.203 1 81.38 338 TYR B N 1
ATOM 8708 C CA . TYR B 1 338 ? 18.406 -10.172 22.281 1 81.38 338 TYR B CA 1
ATOM 8709 C C . TYR B 1 338 ? 18.672 -8.688 22.531 1 81.38 338 TYR B C 1
ATOM 8711 O O . TYR B 1 338 ? 19.766 -8.195 22.297 1 81.38 338 TYR B O 1
ATOM 8719 N N . GLY B 1 339 ? 17.578 -7.988 22.906 1 81.12 339 GLY B N 1
ATOM 8720 C CA . GLY B 1 339 ? 17.688 -6.543 23.016 1 81.12 339 GLY B CA 1
ATOM 8721 C C . GLY B 1 339 ? 17.562 -5.836 21.672 1 81.12 339 GLY B C 1
ATOM 8722 O O . GLY B 1 339 ? 17.453 -6.48 20.625 1 81.12 339 GLY B O 1
ATOM 8723 N N . ARG B 1 340 ? 17.641 -4.629 21.75 1 86.44 340 ARG B N 1
ATOM 8724 C CA . ARG B 1 340 ? 17.484 -3.803 20.562 1 86.44 340 ARG B CA 1
ATOM 8725 C C . ARG B 1 340 ? 18.656 -4.004 19.609 1 86.44 340 ARG B C 1
ATOM 8727 O O . ARG B 1 340 ? 19.812 -4.086 20.031 1 86.44 340 ARG B O 1
ATOM 8734 N N . ARG B 1 341 ? 18.422 -3.992 18.391 1 92.44 341 ARG B N 1
ATOM 8735 C CA . ARG B 1 341 ? 19.453 -4.188 17.391 1 92.44 341 ARG B CA 1
ATOM 8736 C C . ARG B 1 341 ? 19.828 -2.867 16.719 1 92.44 341 ARG B C 1
ATOM 8738 O O . ARG B 1 341 ? 20.609 -2.844 15.758 1 92.44 341 ARG B O 1
ATOM 8745 N N . PHE B 1 342 ? 19.203 -1.756 17.109 1 93.19 342 PHE B N 1
ATOM 8746 C CA . PHE B 1 342 ? 19.531 -0.438 16.578 1 93.19 342 PHE B CA 1
ATOM 8747 C C . PHE B 1 342 ? 20.141 0.444 17.656 1 93.19 342 PHE B C 1
ATOM 8749 O O . PHE B 1 342 ? 20.078 0.116 18.844 1 93.19 342 PHE B O 1
ATOM 8756 N N . SER B 1 343 ? 20.828 1.495 17.25 1 90.69 343 SER B N 1
ATOM 8757 C CA . SER B 1 343 ? 21.391 2.479 18.172 1 90.69 343 SER B CA 1
ATOM 8758 C C . SER B 1 343 ? 21.109 3.9 17.703 1 90.69 343 SER B C 1
ATOM 8760 O O . SER B 1 343 ? 20.859 4.133 16.516 1 90.69 343 SER B O 1
ATOM 8762 N N . ILE B 1 344 ? 20.984 4.773 18.578 1 90.94 344 ILE B N 1
ATOM 8763 C CA . ILE B 1 344 ? 20.922 6.211 18.344 1 90.94 344 ILE B CA 1
ATOM 8764 C C . ILE B 1 344 ? 22.141 6.895 18.953 1 90.94 344 ILE B C 1
ATOM 8766 O O . ILE B 1 344 ? 22.266 6.996 20.172 1 90.94 344 ILE B O 1
ATOM 8770 N N . ALA B 1 345 ? 22.984 7.277 18.062 1 87 345 ALA B N 1
ATOM 8771 C CA . ALA B 1 345 ? 24.219 7.938 18.516 1 87 345 ALA B CA 1
ATOM 8772 C C . ALA B 1 345 ? 24.172 9.438 18.219 1 87 345 ALA B C 1
ATOM 8774 O O . ALA B 1 345 ? 23.422 9.883 17.344 1 87 345 ALA B O 1
ATOM 8775 N N . GLN B 1 346 ? 24.875 10.188 18.953 1 85.62 346 GLN B N 1
ATOM 8776 C CA . GLN B 1 346 ? 25.031 11.617 18.734 1 85.62 346 GLN B CA 1
ATOM 8777 C C . GLN B 1 346 ? 23.688 12.336 18.766 1 85.62 346 GLN B C 1
ATOM 8779 O O . GLN B 1 346 ? 23.484 13.312 18.047 1 85.62 346 GLN B O 1
ATOM 8784 N N . GLY B 1 347 ? 22.844 11.789 19.359 1 84.56 347 GLY B N 1
ATOM 8785 C CA . GLY B 1 347 ? 21.547 12.422 19.578 1 84.56 347 GLY B CA 1
ATOM 8786 C C . GLY B 1 347 ? 20.547 12.125 18.484 1 84.56 347 GLY B C 1
ATOM 8787 O O . GLY B 1 347 ? 19.344 12.031 18.734 1 84.56 347 GLY B O 1
ATOM 8788 N N . ASN B 1 348 ? 21.094 11.977 17.203 1 92.94 348 ASN B N 1
ATOM 8789 C CA . ASN B 1 348 ? 20.109 11.82 16.125 1 92.94 348 ASN B CA 1
ATOM 8790 C C . ASN B 1 348 ? 20.609 10.859 15.047 1 92.94 348 ASN B C 1
ATOM 8792 O O . ASN B 1 348 ? 20 10.75 13.984 1 92.94 348 ASN B O 1
ATOM 8796 N N . ARG B 1 349 ? 21.734 10.227 15.258 1 94.44 349 ARG B N 1
ATOM 8797 C CA . ARG B 1 349 ? 22.281 9.266 14.305 1 94.44 349 ARG B CA 1
ATOM 8798 C C . ARG B 1 349 ? 21.766 7.863 14.586 1 94.44 349 ARG B C 1
ATOM 8800 O O . ARG B 1 349 ? 22.125 7.246 15.586 1 94.44 349 ARG B O 1
ATOM 8807 N N . VAL B 1 350 ? 21 7.32 13.672 1 95.62 350 VAL B N 1
ATOM 8808 C CA . VAL B 1 350 ? 20.375 6.008 13.828 1 95.62 350 VAL B CA 1
ATOM 8809 C C . VAL B 1 350 ? 21.141 4.977 12.992 1 95.62 350 VAL B C 1
ATOM 8811 O O . VAL B 1 350 ? 21.469 5.227 11.828 1 95.62 350 VAL B O 1
ATOM 8814 N N . LYS B 1 351 ? 21.438 3.85 13.594 1 96.06 351 LYS B N 1
ATOM 8815 C CA . LYS B 1 351 ? 22.062 2.725 12.906 1 96.06 351 LYS B CA 1
ATOM 8816 C C . LYS B 1 351 ? 21.281 1.435 13.133 1 96.06 351 LYS B C 1
ATOM 8818 O O . LYS B 1 351 ? 20.797 1.181 14.242 1 96.06 351 LYS B O 1
ATOM 8823 N N . TRP B 1 352 ? 21.078 0.665 12.086 1 97.06 352 TRP B N 1
ATOM 8824 C CA . TRP B 1 352 ? 20.328 -0.582 12.18 1 97.06 352 TRP B CA 1
ATOM 8825 C C . TRP B 1 352 ? 20.656 -1.5 11.008 1 97.06 352 TRP B C 1
ATOM 8827 O O . TRP B 1 352 ? 20.391 -1.153 9.852 1 97.06 352 TRP B O 1
ATOM 8837 N N . LEU B 1 353 ? 21.297 -2.668 11.219 1 97.06 353 LEU B N 1
ATOM 8838 C CA . LEU B 1 353 ? 21.516 -3.742 10.25 1 97.06 353 LEU B CA 1
ATOM 8839 C C . LEU B 1 353 ? 22 -3.188 8.922 1 97.06 353 LEU B C 1
ATOM 8841 O O . LEU B 1 353 ? 21.422 -3.494 7.871 1 97.06 353 LEU B O 1
ATOM 8845 N N . GLY B 1 354 ? 22.938 -2.354 8.914 1 97.31 354 GLY B N 1
ATOM 8846 C CA . GLY B 1 354 ? 23.562 -1.824 7.711 1 97.31 354 GLY B CA 1
ATOM 8847 C C . GLY B 1 354 ? 23.094 -0.423 7.363 1 97.31 354 GLY B C 1
ATOM 8848 O O . GLY B 1 354 ? 23.766 0.294 6.621 1 97.31 354 GLY B O 1
ATOM 8849 N N . TRP B 1 355 ? 21.953 -0.009 7.844 1 98.56 355 TRP B N 1
ATOM 8850 C CA . TRP B 1 355 ? 21.453 1.341 7.617 1 98.56 355 TRP B CA 1
ATOM 8851 C C . TRP B 1 355 ? 22.078 2.328 8.594 1 98.56 355 TRP B C 1
ATOM 8853 O O . TRP B 1 355 ? 22.328 1.989 9.75 1 98.56 355 TRP B O 1
ATOM 8863 N N . GLU B 1 356 ? 22.328 3.488 8.102 1 98.12 356 GLU B N 1
ATOM 8864 C CA . GLU B 1 356 ? 22.766 4.617 8.914 1 98.12 356 GLU B CA 1
ATOM 8865 C C . GLU B 1 356 ? 22.219 5.934 8.375 1 98.12 356 GLU B C 1
ATOM 8867 O O . GLU B 1 356 ? 22.219 6.168 7.168 1 98.12 356 GLU B O 1
ATOM 8872 N N . LEU B 1 357 ? 21.703 6.777 9.242 1 98.56 357 LEU B N 1
ATOM 8873 C CA . LEU B 1 357 ? 21.172 8.062 8.82 1 98.56 357 LEU B CA 1
ATOM 8874 C C . LEU B 1 357 ? 21.062 9.031 9.992 1 98.56 357 LEU B C 1
ATOM 8876 O O . LEU B 1 357 ? 21.219 8.625 11.148 1 98.56 357 LEU B O 1
ATOM 8880 N N . TYR B 1 358 ? 20.875 10.258 9.703 1 97.38 358 TYR B N 1
ATOM 8881 C CA . TYR B 1 358 ? 20.609 11.289 10.695 1 97.38 358 TYR B CA 1
ATOM 8882 C C . TYR B 1 358 ? 19.156 11.75 10.609 1 97.38 358 TYR B C 1
ATOM 8884 O O . TYR B 1 358 ? 18.672 12.109 9.531 1 97.38 358 TYR B O 1
ATOM 8892 N N . VAL B 1 359 ? 18.469 11.742 11.766 1 97.12 359 VAL B N 1
ATOM 8893 C CA . VAL B 1 359 ? 17.078 12.148 11.836 1 97.12 359 VAL B CA 1
ATOM 8894 C C . VAL B 1 359 ? 16.984 13.641 12.148 1 97.12 359 VAL B C 1
ATOM 8896 O O . VAL B 1 359 ? 17.625 14.125 13.086 1 97.12 359 VAL B O 1
ATOM 8899 N N . GLY B 1 360 ? 16.234 14.344 11.328 1 96.5 360 GLY B N 1
ATOM 8900 C CA . GLY B 1 360 ? 15.977 15.758 11.57 1 96.5 360 GLY B CA 1
ATOM 8901 C C . GLY B 1 360 ? 14.539 16.156 11.289 1 96.5 360 GLY B C 1
ATOM 8902 O O . GLY B 1 360 ? 13.695 15.305 11.016 1 96.5 360 GLY B O 1
ATOM 8903 N N . TYR B 1 361 ? 14.297 17.422 11.469 1 96.12 361 TYR B N 1
ATOM 8904 C CA . TYR B 1 361 ? 12.992 18.031 11.242 1 96.12 361 TYR B CA 1
ATOM 8905 C C . TYR B 1 361 ? 13.117 19.547 11.062 1 96.12 361 TYR B C 1
ATOM 8907 O O . TYR B 1 361 ? 14.07 20.156 11.555 1 96.12 361 TYR B O 1
ATOM 8915 N N . LEU B 1 362 ? 12.227 20.078 10.305 1 96.19 362 LEU B N 1
ATOM 8916 C CA . LEU B 1 362 ? 12.078 21.531 10.227 1 96.19 362 LEU B CA 1
ATOM 8917 C C . LEU B 1 362 ? 10.75 21.969 10.812 1 96.19 362 LEU B C 1
ATOM 8919 O O . LEU B 1 362 ? 9.727 21.297 10.633 1 96.19 362 LEU B O 1
ATOM 8923 N N . PRO B 1 363 ? 10.805 23.094 11.539 1 95.5 363 PRO B N 1
ATOM 8924 C CA . PRO B 1 363 ? 9.547 23.516 12.164 1 95.5 363 PRO B CA 1
ATOM 8925 C C . PRO B 1 363 ? 8.438 23.75 11.148 1 95.5 363 PRO B C 1
ATOM 8927 O O . PRO B 1 363 ? 7.262 23.484 11.438 1 95.5 363 PRO B O 1
ATOM 8930 N N . HIS B 1 364 ? 8.734 24.125 9.93 1 95.12 364 HIS B N 1
ATOM 8931 C CA . HIS B 1 364 ? 7.719 24.406 8.922 1 95.12 364 HIS B CA 1
ATOM 8932 C C . HIS B 1 364 ? 7.441 23.172 8.055 1 95.12 364 HIS B C 1
ATOM 8934 O O . HIS B 1 364 ? 6.332 23.016 7.543 1 95.12 364 HIS B O 1
ATOM 8940 N N . TYR B 1 365 ? 8.383 22.219 7.664 1 92.69 365 TYR B N 1
ATOM 8941 C CA . TYR B 1 365 ? 8.188 21.172 6.676 1 92.69 365 TYR B CA 1
ATOM 8942 C C . TYR B 1 365 ? 8.156 19.797 7.34 1 92.69 365 TYR B C 1
ATOM 8944 O O . TYR B 1 365 ? 7.777 18.797 6.711 1 92.69 365 TYR B O 1
ATOM 8952 N N . GLY B 1 366 ? 8.438 19.578 8.383 1 91.88 366 GLY B N 1
ATOM 8953 C CA . GLY B 1 366 ? 8.32 18.281 9.031 1 91.88 366 GLY B CA 1
ATOM 8954 C C . GLY B 1 366 ? 9.609 17.484 9.008 1 91.88 366 GLY B C 1
ATOM 8955 O O . GLY B 1 366 ? 10.695 18.047 9.211 1 91.88 366 GLY B O 1
ATOM 8956 N N . PRO B 1 367 ? 9.445 16.047 8.797 1 97.38 367 PRO B N 1
ATOM 8957 C CA . PRO B 1 367 ? 10.633 15.203 8.945 1 97.38 367 PRO B CA 1
ATOM 8958 C C . PRO B 1 367 ? 11.609 15.336 7.777 1 97.38 367 PRO B C 1
ATOM 8960 O O . PRO B 1 367 ? 11.18 15.516 6.633 1 97.38 367 PRO B O 1
ATOM 8963 N N . ARG B 1 368 ? 12.836 15.195 8.055 1 97.94 368 ARG B N 1
ATOM 8964 C CA . ARG B 1 368 ? 13.883 15.047 7.051 1 97.94 368 ARG B CA 1
ATOM 8965 C C . ARG B 1 368 ? 14.938 14.047 7.508 1 97.94 368 ARG B C 1
ATOM 8967 O O . ARG B 1 368 ? 15.242 13.953 8.695 1 97.94 368 ARG B O 1
ATOM 8974 N N . TYR B 1 369 ? 15.445 13.297 6.68 1 98.69 369 TYR B N 1
ATOM 8975 C CA . TYR B 1 369 ? 16.469 12.273 6.879 1 98.69 369 TYR B CA 1
ATOM 8976 C C . TYR B 1 369 ? 17.703 12.562 6.031 1 98.69 369 TYR B C 1
ATOM 8978 O O . TYR B 1 369 ? 17.609 12.695 4.809 1 98.69 369 TYR B O 1
ATOM 8986 N N . MET B 1 370 ? 18.844 12.664 6.707 1 98.62 370 MET B N 1
ATOM 8987 C CA . MET B 1 370 ? 20.062 13.109 6.035 1 98.62 370 MET B CA 1
ATOM 8988 C C . MET B 1 370 ? 21.094 11.992 5.969 1 98.62 370 MET B C 1
ATOM 8990 O O . MET B 1 370 ? 21.156 11.141 6.859 1 98.62 370 MET B O 1
ATOM 8994 N N . ASP B 1 371 ? 21.844 12.031 4.898 1 98.69 371 ASP B N 1
ATOM 8995 C CA . ASP B 1 371 ? 22.953 11.109 4.688 1 98.69 371 ASP B CA 1
ATOM 8996 C C . ASP B 1 371 ? 22.516 9.664 4.918 1 98.69 371 ASP B C 1
ATOM 8998 O O . ASP B 1 371 ? 23.109 8.961 5.742 1 98.69 371 ASP B O 1
ATOM 9002 N N . VAL B 1 372 ? 21.547 9.297 4.203 1 98.88 372 VAL B N 1
ATOM 9003 C CA . VAL B 1 372 ? 20.984 7.949 4.32 1 98.88 372 VAL B CA 1
ATOM 9004 C C . VAL B 1 372 ? 21.922 6.949 3.633 1 98.88 372 VAL B C 1
ATOM 9006 O O . VAL B 1 372 ? 22.109 7.008 2.416 1 98.88 372 VAL B O 1
ATOM 9009 N N . ARG B 1 373 ? 22.422 6.047 4.434 1 98.75 373 ARG B N 1
ATOM 9010 C CA . ARG B 1 373 ? 23.375 5.078 3.928 1 98.75 373 ARG B CA 1
ATOM 9011 C C . ARG B 1 373 ? 22.906 3.65 4.18 1 98.75 373 ARG B C 1
ATOM 9013 O O . ARG B 1 373 ? 22.219 3.387 5.168 1 98.75 373 ARG B O 1
ATOM 9020 N N . PHE B 1 374 ? 23.266 2.812 3.281 1 98.56 374 PHE B N 1
ATOM 9021 C CA . PHE B 1 374 ? 23.094 1.372 3.445 1 98.56 374 PHE B CA 1
ATOM 9022 C C . PHE B 1 374 ? 24.391 0.636 3.111 1 98.56 374 PHE B C 1
ATOM 9024 O O . PHE B 1 374 ? 24.984 0.878 2.066 1 98.56 374 PHE B O 1
ATOM 9031 N N . LYS B 1 375 ? 24.812 -0.183 4.055 1 97.38 375 LYS B N 1
ATOM 9032 C CA . LYS B 1 375 ? 26.047 -0.958 3.939 1 97.38 375 LYS B CA 1
ATOM 9033 C C . LYS B 1 375 ? 27.219 -0.06 3.58 1 97.38 375 LYS B C 1
ATOM 9035 O O . LYS B 1 375 ? 28.016 -0.392 2.697 1 97.38 375 LYS B O 1
ATOM 9040 N N . GLY B 1 376 ? 27.219 1.071 4.133 1 97 376 GLY B N 1
ATOM 9041 C CA . GLY B 1 376 ? 28.359 1.977 4.062 1 97 376 GLY B CA 1
ATOM 9042 C C . GLY B 1 376 ? 28.281 2.928 2.883 1 97 376 GLY B C 1
ATOM 9043 O O . GLY B 1 376 ? 29.078 3.865 2.785 1 97 376 GLY B O 1
ATOM 9044 N N . GLU B 1 377 ? 27.266 2.791 2.033 1 97.81 377 GLU B N 1
ATOM 9045 C CA . GLU B 1 377 ? 27.156 3.646 0.857 1 97.81 377 GLU B CA 1
ATOM 9046 C C . GLU B 1 377 ? 25.953 4.574 0.966 1 97.81 377 GLU B C 1
ATOM 9048 O O . GLU B 1 377 ? 24.859 4.145 1.364 1 97.81 377 GLU B O 1
ATOM 9053 N N . ARG B 1 378 ? 26.219 5.836 0.586 1 98.38 378 ARG B N 1
ATOM 9054 C CA . ARG B 1 378 ? 25.109 6.777 0.625 1 98.38 378 ARG B CA 1
ATOM 9055 C C . ARG B 1 378 ? 24.109 6.496 -0.494 1 98.38 378 ARG B C 1
ATOM 9057 O O . ARG B 1 378 ? 24.5 6.316 -1.649 1 98.38 378 ARG B O 1
ATOM 9064 N N . ILE B 1 379 ? 22.875 6.438 -0.151 1 98.62 379 ILE B N 1
ATOM 9065 C CA . ILE B 1 379 ? 21.781 6.293 -1.106 1 98.62 379 ILE B CA 1
ATOM 9066 C C . ILE B 1 379 ? 21.141 7.656 -1.372 1 98.62 379 ILE B C 1
ATOM 9068 O O . ILE B 1 379 ? 20.828 7.992 -2.518 1 98.62 379 ILE B O 1
ATOM 9072 N N . ALA B 1 380 ? 20.969 8.406 -0.311 1 98.88 380 ALA B N 1
ATOM 9073 C CA . ALA B 1 380 ? 20.359 9.727 -0.411 1 98.88 380 ALA B CA 1
ATOM 9074 C C . ALA B 1 380 ? 21.047 10.711 0.535 1 98.88 380 ALA B C 1
ATOM 9076 O O . ALA B 1 380 ? 21.359 10.367 1.675 1 98.88 380 ALA B O 1
ATOM 9077 N N . TYR B 1 381 ? 21.266 11.859 -0.001 1 98.69 381 TYR B N 1
ATOM 9078 C CA . TYR B 1 381 ? 21.766 12.945 0.834 1 98.69 381 TYR B CA 1
ATOM 9079 C C . TYR B 1 381 ? 20.672 13.5 1.728 1 98.69 381 TYR B C 1
ATOM 9081 O O . TYR B 1 381 ? 20.906 13.82 2.893 1 98.69 381 TYR B O 1
ATOM 9089 N N . GLU B 1 382 ? 19.469 13.523 1.124 1 98.69 382 GLU B N 1
ATOM 9090 C CA . GLU B 1 382 ? 18.328 14.102 1.824 1 98.69 382 GLU B CA 1
ATOM 9091 C C . GLU B 1 382 ? 17.031 13.461 1.361 1 98.69 382 GLU B C 1
ATOM 9093 O O . GLU B 1 382 ? 16.797 13.289 0.161 1 98.69 382 GLU B O 1
ATOM 9098 N N . ILE B 1 383 ? 16.219 13.086 2.271 1 98.75 383 ILE B N 1
ATOM 9099 C CA . ILE B 1 383 ? 14.805 12.797 2.09 1 98.75 383 ILE B CA 1
ATOM 9100 C C . ILE B 1 383 ? 13.977 13.648 3.047 1 98.75 383 ILE B C 1
ATOM 9102 O O . ILE B 1 383 ? 14.078 13.5 4.27 1 98.75 383 ILE B O 1
ATOM 9106 N N . SER B 1 384 ? 13.141 14.523 2.494 1 98.12 384 SER B N 1
ATOM 9107 C CA . SER B 1 384 ? 12.461 15.438 3.398 1 98.12 384 SER B CA 1
ATOM 9108 C C . SER B 1 384 ? 11.055 15.766 2.896 1 98.12 384 SER B C 1
ATOM 9110 O O . SER B 1 384 ? 10.844 15.906 1.69 1 98.12 384 SER B O 1
ATOM 9112 N N . MET B 1 385 ? 10.133 15.898 3.832 1 97.88 385 MET B N 1
ATOM 9113 C CA . MET B 1 385 ? 8.781 16.344 3.504 1 97.88 385 MET B CA 1
ATOM 9114 C C . MET B 1 385 ? 8.781 17.812 3.1 1 97.88 385 MET B C 1
ATOM 9116 O O . MET B 1 385 ? 9.438 18.641 3.732 1 97.88 385 MET B O 1
ATOM 9120 N N . GLN B 1 386 ? 8.047 18.094 2.061 1 97 386 GLN B N 1
ATOM 9121 C CA . GLN B 1 386 ? 8.039 19.453 1.519 1 97 386 GLN B CA 1
ATOM 9122 C C . GLN B 1 386 ? 6.707 20.141 1.774 1 97 386 GLN B C 1
ATOM 9124 O O . GLN B 1 386 ? 6.637 21.375 1.815 1 97 386 GLN B O 1
ATOM 9129 N N . GLU B 1 387 ? 5.691 19.328 1.832 1 97.5 387 GLU B N 1
ATOM 9130 C CA . GLU B 1 387 ? 4.355 19.906 1.997 1 97.5 387 GLU B CA 1
ATOM 9131 C C . GLU B 1 387 ? 3.346 18.844 2.41 1 97.5 387 GLU B C 1
ATOM 9133 O O . GLU B 1 387 ? 3.531 17.656 2.125 1 97.5 387 GLU B O 1
ATOM 9138 N N . ALA B 1 388 ? 2.344 19.25 3.113 1 97.62 388 ALA B N 1
ATOM 9139 C CA . ALA B 1 388 ? 1.091 18.531 3.326 1 97.62 388 ALA B CA 1
ATOM 9140 C C . ALA B 1 388 ? -0.111 19.406 2.975 1 97.62 388 ALA B C 1
ATOM 9142 O O . ALA B 1 388 ? -0.463 20.312 3.725 1 97.62 388 ALA B O 1
ATOM 9143 N N . LEU B 1 389 ? -0.686 19.062 1.885 1 97.25 389 LEU B N 1
ATOM 9144 C CA . LEU B 1 389 ? -1.789 19.844 1.352 1 97.25 389 LEU B CA 1
ATOM 9145 C C . LEU B 1 389 ? -3.133 19.219 1.706 1 97.25 389 LEU B C 1
ATOM 9147 O O . LEU B 1 389 ? -3.285 18 1.645 1 97.25 389 LEU B O 1
ATOM 9151 N N . ALA B 1 390 ? -4.07 20.016 2.066 1 97.06 390 ALA B N 1
ATOM 9152 C CA . ALA B 1 390 ? -5.484 19.656 2.086 1 97.06 390 ALA B CA 1
ATOM 9153 C C . ALA B 1 390 ? -6.316 20.672 1.302 1 97.06 390 ALA B C 1
ATOM 9155 O O . ALA B 1 390 ? -6.34 21.859 1.638 1 97.06 390 ALA B O 1
ATOM 9156 N N . SER B 1 391 ? -6.957 20.25 0.292 1 96.81 391 SER B N 1
ATOM 9157 C CA . SER B 1 391 ? -7.793 21.125 -0.532 1 96.81 391 SER B CA 1
ATOM 9158 C C . SER B 1 391 ? -9.25 20.656 -0.515 1 96.81 391 SER B C 1
ATOM 9160 O O . SER B 1 391 ? -9.547 19.516 -0.855 1 96.81 391 SER B O 1
ATOM 9162 N N . TYR B 1 392 ? -10.18 21.578 -0.177 1 96.19 392 TYR B N 1
ATOM 9163 C CA . TYR B 1 392 ? -11.57 21.234 0.06 1 96.19 392 TYR B CA 1
ATOM 9164 C C . TYR B 1 392 ? -12.445 21.641 -1.121 1 96.19 392 TYR B C 1
ATOM 9166 O O . TYR B 1 392 ? -12.008 22.391 -1.991 1 96.19 392 TYR B O 1
ATOM 9174 N N . GLY B 1 393 ? -13.664 21.094 -1.153 1 94.81 393 GLY B N 1
ATOM 9175 C CA . GLY B 1 393 ? -14.758 21.516 -2.016 1 94.81 393 GLY B CA 1
ATOM 9176 C C . GLY B 1 393 ? -16.094 21.578 -1.304 1 94.81 393 GLY B C 1
ATOM 9177 O O . GLY B 1 393 ? -16.438 20.672 -0.531 1 94.81 393 GLY B O 1
ATOM 9178 N N . ALA B 1 394 ? -16.75 22.641 -1.514 1 93.81 394 ALA B N 1
ATOM 9179 C CA . ALA B 1 394 ? -18.078 22.844 -0.934 1 93.81 394 ALA B CA 1
ATOM 9180 C C . ALA B 1 394 ? -18.766 24.062 -1.56 1 93.81 394 ALA B C 1
ATOM 9182 O O . ALA B 1 394 ? -18.188 24.734 -2.408 1 93.81 394 ALA B O 1
ATOM 9183 N N . SER B 1 395 ? -20.047 24.266 -1.127 1 90.25 395 SER B N 1
ATOM 9184 C CA . SER B 1 395 ? -20.781 25.422 -1.637 1 90.25 395 SER B CA 1
ATOM 9185 C C . SER B 1 395 ? -20.844 26.547 -0.604 1 90.25 395 SER B C 1
ATOM 9187 O O . SER B 1 395 ? -21.25 27.656 -0.914 1 90.25 395 SER B O 1
ATOM 9189 N N . ASP B 1 396 ? -20.422 26.25 0.574 1 91.81 396 ASP B N 1
ATOM 9190 C CA . ASP B 1 396 ? -20.453 27.297 1.595 1 91.81 396 ASP B CA 1
ATOM 9191 C C . ASP B 1 396 ? -19.234 28.203 1.488 1 91.81 396 ASP B C 1
ATOM 9193 O O . ASP B 1 396 ? -18.391 28.031 0.595 1 91.81 396 ASP B O 1
ATOM 9197 N N . LEU B 1 397 ? -19.188 29.141 2.367 1 93.94 397 LEU B N 1
ATOM 9198 C CA . LEU B 1 397 ? -18.172 30.188 2.281 1 93.94 397 LEU B CA 1
ATOM 9199 C C . LEU B 1 397 ? -16.812 29.672 2.734 1 93.94 397 LEU B C 1
ATOM 9201 O O . LEU B 1 397 ? -15.82 29.828 2.023 1 93.94 397 LEU B O 1
ATOM 9205 N N . SER B 1 398 ? -16.766 29.047 3.828 1 93.25 398 SER B N 1
ATOM 9206 C CA . SER B 1 398 ? -15.5 28.672 4.441 1 93.25 398 SER B CA 1
ATOM 9207 C C . SER B 1 398 ? -14.906 27.438 3.768 1 93.25 398 SER B C 1
ATOM 9209 O O . SER B 1 398 ? -13.758 27.453 3.32 1 93.25 398 SER B O 1
ATOM 9211 N N . GLN B 1 399 ? -15.656 26.344 3.627 1 92.56 399 GLN B N 1
ATOM 9212 C CA . GLN B 1 399 ? -15.133 25.094 3.072 1 92.56 399 GLN B CA 1
ATOM 9213 C C . GLN B 1 399 ? -14.703 25.281 1.62 1 92.56 399 GLN B C 1
ATOM 9215 O O . GLN B 1 399 ? -13.664 24.766 1.205 1 92.56 399 GLN B O 1
ATOM 9220 N N . ALA B 1 400 ? -15.469 26 0.894 1 93.5 400 ALA B N 1
ATOM 9221 C CA . ALA B 1 400 ? -15.172 26.219 -0.521 1 93.5 400 ALA B CA 1
ATOM 9222 C C . ALA B 1 400 ? -13.82 26.906 -0.702 1 93.5 400 ALA B C 1
ATOM 9224 O O . ALA B 1 400 ? -13.125 26.656 -1.688 1 93.5 400 ALA B O 1
ATOM 9225 N N . ASN B 1 401 ? -13.508 27.719 0.25 1 94.44 401 ASN B N 1
ATOM 9226 C CA . ASN B 1 401 ? -12.305 28.531 0.105 1 94.44 401 ASN B CA 1
ATOM 9227 C C . ASN B 1 401 ? -11.148 27.984 0.943 1 94.44 401 ASN B C 1
ATOM 9229 O O . ASN B 1 401 ? -10.188 28.719 1.221 1 94.44 401 ASN B O 1
ATOM 9233 N N . THR B 1 402 ? -11.25 26.781 1.273 1 94.44 402 THR B N 1
ATOM 9234 C CA . THR B 1 402 ? -10.219 26.203 2.145 1 94.44 402 THR B CA 1
ATOM 9235 C C . THR B 1 402 ? -9.211 25.406 1.335 1 94.44 402 THR B C 1
ATOM 9237 O O . THR B 1 402 ? -9.555 24.391 0.724 1 94.44 402 THR B O 1
ATOM 9240 N N . VAL B 1 403 ? -8 25.844 1.228 1 95.75 403 VAL B N 1
ATOM 9241 C CA . VAL B 1 403 ? -6.773 25.156 0.812 1 95.75 403 VAL B CA 1
ATOM 9242 C C . VAL B 1 403 ? -5.691 25.359 1.87 1 95.75 403 VAL B C 1
ATOM 9244 O O . VAL B 1 403 ? -5.258 26.484 2.125 1 95.75 403 VAL B O 1
ATOM 9247 N N . TYR B 1 404 ? -5.316 24.281 2.443 1 96.88 404 TYR B N 1
ATOM 9248 C CA . TYR B 1 404 ? -4.258 24.359 3.443 1 96.88 404 TYR B CA 1
ATOM 9249 C C . TYR B 1 404 ? -2.928 23.891 2.867 1 96.88 404 TYR B C 1
ATOM 9251 O O . TYR B 1 404 ? -2.84 22.797 2.311 1 96.88 404 TYR B O 1
ATOM 9259 N N . LEU B 1 405 ? -1.945 24.688 2.955 1 96.75 405 LEU B N 1
ATOM 9260 C CA . LEU B 1 405 ? -0.543 24.297 2.879 1 96.75 405 LEU B CA 1
ATOM 9261 C C . LEU B 1 405 ? 0.08 24.234 4.27 1 96.75 405 LEU B C 1
ATOM 9263 O O . LEU B 1 405 ? 0.478 25.266 4.824 1 96.75 405 LEU B O 1
ATOM 9267 N N . ASP B 1 406 ? 0.288 23.125 4.746 1 96.94 406 ASP B N 1
ATOM 9268 C CA . ASP B 1 406 ? 0.549 22.953 6.176 1 96.94 406 ASP B CA 1
ATOM 9269 C C . ASP B 1 406 ? 1.994 23.312 6.512 1 96.94 406 ASP B C 1
ATOM 9271 O O . ASP B 1 406 ? 2.338 23.5 7.684 1 96.94 406 ASP B O 1
ATOM 9275 N N . SER B 1 407 ? 2.85 23.375 5.531 1 95.88 407 SER B N 1
ATOM 9276 C CA . SER B 1 407 ? 4.148 23.984 5.816 1 95.88 407 SER B CA 1
ATOM 9277 C C . SER B 1 407 ? 3.994 25.344 6.465 1 95.88 407 SER B C 1
ATOM 9279 O O . SER B 1 407 ? 4.734 25.688 7.391 1 95.88 407 SER B O 1
ATOM 9281 N N . HIS B 1 408 ? 3.029 26.078 6.004 1 95.19 408 HIS B N 1
ATOM 9282 C CA . HIS B 1 408 ? 2.688 27.391 6.547 1 95.19 408 HIS B CA 1
ATOM 9283 C C . HIS B 1 408 ? 2.295 27.297 8.016 1 95.19 408 HIS B C 1
ATOM 9285 O O . HIS B 1 408 ? 2.674 28.141 8.828 1 95.19 408 HIS B O 1
ATOM 9291 N N . TRP B 1 409 ? 1.628 26.266 8.359 1 94.31 409 TRP B N 1
ATOM 9292 C CA . TRP B 1 409 ? 1.082 26.078 9.703 1 94.31 409 TRP B CA 1
ATOM 9293 C C . TRP B 1 409 ? 2.08 25.359 10.602 1 94.31 409 TRP B C 1
ATOM 9295 O O . TRP B 1 409 ? 1.854 25.234 11.805 1 94.31 409 TRP B O 1
ATOM 9305 N N . GLY B 1 410 ? 3.193 24.969 10.062 1 95.44 410 GLY B N 1
ATOM 9306 C CA . GLY B 1 410 ? 4.266 24.375 10.852 1 95.44 410 GLY B CA 1
ATOM 9307 C C . GLY B 1 410 ? 4.078 22.891 11.109 1 95.44 410 GLY B C 1
ATOM 9308 O O . GLY B 1 410 ? 3.715 22.5 12.219 1 95.44 410 GLY B O 1
ATOM 9309 N N . ILE B 1 411 ? 4.504 22.078 10.148 1 96.81 411 ILE B N 1
ATOM 9310 C CA . ILE B 1 411 ? 4.383 20.625 10.297 1 96.81 411 ILE B CA 1
ATOM 9311 C C . ILE B 1 411 ? 5.297 20.156 11.422 1 96.81 411 ILE B C 1
ATOM 9313 O O . ILE B 1 411 ? 4.844 19.484 12.352 1 96.81 411 ILE B O 1
ATOM 9317 N N . GLY B 1 412 ? 6.562 20.547 11.391 1 95.75 412 GLY B N 1
ATOM 9318 C CA . GLY B 1 412 ? 7.512 20.125 12.414 1 95.75 412 GLY B CA 1
ATOM 9319 C C . GLY B 1 412 ? 7.273 20.797 13.758 1 95.75 412 GLY B C 1
ATOM 9320 O O . GLY B 1 412 ? 7.582 20.219 14.805 1 95.75 412 GLY B O 1
ATOM 9321 N N . ALA B 1 413 ? 6.727 22 13.734 1 95.06 413 ALA B N 1
ATOM 9322 C CA . ALA B 1 413 ? 6.43 22.703 14.977 1 95.06 413 ALA B CA 1
ATOM 9323 C C . ALA B 1 413 ? 5.211 22.109 15.672 1 95.06 413 ALA B C 1
ATOM 9325 O O . ALA B 1 413 ? 4.953 22.406 16.844 1 95.06 413 ALA B O 1
ATOM 9326 N N . SER B 1 414 ? 4.57 21.203 14.945 1 95.38 414 SER B N 1
ATOM 9327 C CA . SER B 1 414 ? 3.346 20.609 15.477 1 95.38 414 SER B CA 1
ATOM 9328 C C . SER B 1 414 ? 3.564 19.156 15.875 1 95.38 414 SER B C 1
ATOM 9330 O O . SER B 1 414 ? 2.605 18.391 16.016 1 95.38 414 SER B O 1
ATOM 9332 N N . VAL B 1 415 ? 4.777 18.766 16.031 1 94.69 415 VAL B N 1
ATOM 9333 C CA . VAL B 1 415 ? 5.047 17.406 16.516 1 94.69 415 VAL B CA 1
ATOM 9334 C C . VAL B 1 415 ? 4.621 17.297 17.984 1 94.69 415 VAL B C 1
ATOM 9336 O O . VAL B 1 415 ? 4.707 18.266 18.734 1 94.69 415 VAL B O 1
ATOM 9339 N N . ARG B 1 416 ? 4.188 16.125 18.359 1 94.38 416 ARG B N 1
ATOM 9340 C CA . ARG B 1 416 ? 3.672 15.93 19.719 1 94.38 416 ARG B CA 1
ATOM 9341 C C . ARG B 1 416 ? 4.324 14.727 20.391 1 94.38 416 ARG B C 1
ATOM 9343 O O . ARG B 1 416 ? 4.84 13.836 19.703 1 94.38 416 ARG B O 1
ATOM 9350 N N . GLU B 1 417 ? 4.242 14.844 21.688 1 92.44 417 GLU B N 1
ATOM 9351 C CA . GLU B 1 417 ? 4.719 13.711 22.469 1 92.44 417 GLU B CA 1
ATOM 9352 C C . GLU B 1 417 ? 3.986 12.43 22.078 1 92.44 417 GLU B C 1
ATOM 9354 O O . GLU B 1 417 ? 2.771 12.438 21.875 1 92.44 417 GLU B O 1
ATOM 9359 N N . LEU B 1 418 ? 4.746 11.352 21.969 1 94 418 LEU B N 1
ATOM 9360 C CA . LEU B 1 418 ? 4.188 10.078 21.547 1 94 418 LEU B CA 1
ATOM 9361 C C . LEU B 1 418 ? 3.91 9.18 22.75 1 94 418 LEU B C 1
ATOM 9363 O O . LEU B 1 418 ? 4.691 9.148 23.703 1 94 418 LEU B O 1
ATOM 9367 N N . VAL B 1 419 ? 2.824 8.469 22.672 1 93.5 419 VAL B N 1
ATOM 9368 C CA . VAL B 1 419 ? 2.395 7.613 23.781 1 93.5 419 VAL B CA 1
ATOM 9369 C C . VAL B 1 419 ? 2.926 6.195 23.578 1 93.5 419 VAL B C 1
ATOM 9371 O O . VAL B 1 419 ? 2.564 5.523 22.609 1 93.5 419 VAL B O 1
ATOM 9374 N N . GLN B 1 420 ? 3.758 5.777 24.484 1 91.25 420 GLN B N 1
ATOM 9375 C CA . GLN B 1 420 ? 4.273 4.414 24.453 1 91.25 420 GLN B CA 1
ATOM 9376 C C . GLN B 1 420 ? 3.145 3.395 24.578 1 91.25 420 GLN B C 1
ATOM 9378 O O . GLN B 1 420 ? 2.266 3.537 25.422 1 91.25 420 GLN B O 1
ATOM 9383 N N . GLY B 1 421 ? 3.152 2.404 23.688 1 91.94 421 GLY B N 1
ATOM 9384 C CA . GLY B 1 421 ? 2.148 1.352 23.719 1 91.94 421 GLY B CA 1
ATOM 9385 C C . GLY B 1 421 ? 0.986 1.606 22.781 1 91.94 421 GLY B C 1
ATOM 9386 O O . GLY B 1 421 ? 0.198 0.702 22.5 1 91.94 421 GLY B O 1
ATOM 9387 N N . ILE B 1 422 ? 0.886 2.852 22.297 1 95.25 422 ILE B N 1
ATOM 9388 C CA . ILE B 1 422 ? -0.182 3.182 21.359 1 95.25 422 ILE B CA 1
ATOM 9389 C C . ILE B 1 422 ? 0.414 3.779 20.094 1 95.25 422 ILE B C 1
ATOM 9391 O O . ILE B 1 422 ? 0.357 3.164 19.031 1 95.25 422 ILE B O 1
ATOM 9395 N N . ASP B 1 423 ? 1.081 4.914 20.281 1 96.25 423 ASP B N 1
ATOM 9396 C CA . ASP B 1 423 ? 1.732 5.523 19.125 1 96.25 423 ASP B CA 1
ATOM 9397 C C . ASP B 1 423 ? 2.926 4.688 18.672 1 96.25 423 ASP B C 1
ATOM 9399 O O . ASP B 1 423 ? 3.205 4.602 17.469 1 96.25 423 ASP B O 1
ATOM 9403 N N . CYS B 1 424 ? 3.623 4.164 19.609 1 95.44 424 CYS B N 1
ATOM 9404 C CA . CYS B 1 424 ? 4.793 3.32 19.391 1 95.44 424 CYS B CA 1
ATOM 9405 C C . CYS B 1 424 ? 4.758 2.098 20.312 1 95.44 424 CYS B C 1
ATOM 9407 O O . CYS B 1 424 ? 4.172 2.139 21.391 1 95.44 424 CYS B O 1
ATOM 9409 N N . PRO B 1 425 ? 5.352 1.041 19.859 1 94.06 425 PRO B N 1
ATOM 9410 C CA . PRO B 1 425 ? 5.336 -0.151 20.719 1 94.06 425 PRO B CA 1
ATOM 9411 C C . PRO B 1 425 ? 6.117 0.041 22 1 94.06 425 PRO B C 1
ATOM 9413 O O . PRO B 1 425 ? 6.844 1.028 22.156 1 94.06 425 PRO B O 1
ATOM 9416 N N . MET B 1 426 ? 5.984 -0.9 22.906 1 88.62 426 MET B N 1
ATOM 9417 C CA . MET B 1 426 ? 6.625 -0.849 24.219 1 88.62 426 MET B CA 1
ATOM 9418 C C . MET B 1 426 ? 8.141 -0.867 24.078 1 88.62 426 MET B C 1
ATOM 9420 O O . MET B 1 426 ? 8.852 -0.395 24.969 1 88.62 426 MET B O 1
ATOM 9424 N N . THR B 1 427 ? 8.68 -1.287 22.938 1 88.94 427 THR B N 1
ATOM 9425 C CA . THR B 1 427 ? 10.109 -1.473 22.734 1 88.94 427 THR B CA 1
ATOM 9426 C C . THR B 1 427 ? 10.742 -0.218 22.141 1 88.94 427 THR B C 1
ATOM 9428 O O . THR B 1 427 ? 11.953 -0.163 21.938 1 88.94 427 THR B O 1
ATOM 9431 N N . ALA B 1 428 ? 10.008 0.808 21.906 1 92 428 ALA B N 1
ATOM 9432 C CA . ALA B 1 428 ? 10.477 1.966 21.156 1 92 428 ALA B CA 1
ATOM 9433 C C . ALA B 1 428 ? 11.461 2.797 21.969 1 92 428 ALA B C 1
ATOM 9435 O O . ALA B 1 428 ? 11.352 2.865 23.203 1 92 428 ALA B O 1
ATOM 9436 N N . ALA B 1 429 ? 12.453 3.393 21.266 1 89.75 429 ALA B N 1
ATOM 9437 C CA . ALA B 1 429 ? 13.289 4.469 21.797 1 89.75 429 ALA B CA 1
ATOM 9438 C C . ALA B 1 429 ? 12.781 5.832 21.328 1 89.75 429 ALA B C 1
ATOM 9440 O O . ALA B 1 429 ? 12.062 5.926 20.328 1 89.75 429 ALA B O 1
ATOM 9441 N N . TYR B 1 430 ? 13.172 6.918 22.078 1 89.94 430 TYR B N 1
ATOM 9442 C CA . TYR B 1 430 ? 12.562 8.211 21.781 1 89.94 430 TYR B CA 1
ATOM 9443 C C . TYR B 1 430 ? 13.625 9.297 21.641 1 89.94 430 TYR B C 1
ATOM 9445 O O . TYR B 1 430 ? 14.727 9.172 22.188 1 89.94 430 TYR B O 1
ATOM 9453 N N . MET B 1 431 ? 13.344 10.227 20.906 1 88.5 431 MET B N 1
ATOM 9454 C CA . MET B 1 431 ? 14.078 11.477 20.766 1 88.5 431 MET B CA 1
ATOM 9455 C C . MET B 1 431 ? 13.164 12.68 20.984 1 88.5 431 MET B C 1
ATOM 9457 O O . MET B 1 431 ? 11.953 12.586 20.797 1 88.5 431 MET B O 1
ATOM 9461 N N . ASP B 1 432 ? 13.75 13.758 21.406 1 88.75 432 ASP B N 1
ATOM 9462 C CA . ASP B 1 432 ? 13.031 15.016 21.594 1 88.75 432 ASP B CA 1
ATOM 9463 C C . ASP B 1 432 ? 13.195 15.922 20.375 1 88.75 432 ASP B C 1
ATOM 9465 O O . ASP B 1 432 ? 14.023 15.656 19.5 1 88.75 432 ASP B O 1
ATOM 9469 N N . ALA B 1 433 ? 12.359 16.953 20.328 1 91.06 433 ALA B N 1
ATOM 9470 C CA . ALA B 1 433 ? 12.461 18 19.312 1 91.06 433 ALA B CA 1
ATOM 9471 C C . ALA B 1 433 ? 12.359 19.391 19.938 1 91.06 433 ALA B C 1
ATOM 9473 O O . ALA B 1 433 ? 11.719 19.562 20.969 1 91.06 433 ALA B O 1
ATOM 9474 N N . VAL B 1 434 ? 13.062 20.359 19.359 1 92.38 434 VAL B N 1
ATOM 9475 C CA . VAL B 1 434 ? 13.023 21.75 19.781 1 92.38 434 VAL B CA 1
ATOM 9476 C C . VAL B 1 434 ? 12.656 22.641 18.594 1 92.38 434 VAL B C 1
ATOM 9478 O O . VAL B 1 434 ? 13.289 22.578 17.547 1 92.38 434 VAL B O 1
ATOM 9481 N N . THR B 1 435 ? 11.633 23.453 18.828 1 94 435 THR B N 1
ATOM 9482 C CA . THR B 1 435 ? 11.203 24.281 17.703 1 94 435 THR B CA 1
ATOM 9483 C C . THR B 1 435 ? 10.867 25.688 18.172 1 94 435 THR B C 1
ATOM 9485 O O . THR B 1 435 ? 10.539 25.906 19.344 1 94 435 THR B O 1
ATOM 9488 N N . PHE B 1 436 ? 11.078 26.625 17.359 1 94.38 436 PHE B N 1
ATOM 9489 C CA . PHE B 1 436 ? 10.602 28 17.469 1 94.38 436 PHE B CA 1
ATOM 9490 C C . PHE B 1 436 ? 9.859 28.438 16.219 1 94.38 436 PHE B C 1
ATOM 9492 O O . PHE B 1 436 ? 10.477 28.641 15.164 1 94.38 436 PHE B O 1
ATOM 9499 N N . TYR B 1 437 ? 8.578 28.547 16.359 1 93.56 437 TYR B N 1
ATOM 9500 C CA . TYR B 1 437 ? 7.754 28.875 15.195 1 93.56 437 TYR B CA 1
ATOM 9501 C C . TYR B 1 437 ? 6.43 29.484 15.625 1 93.56 437 TYR B C 1
ATOM 9503 O O . TYR B 1 437 ? 6.094 29.5 16.812 1 93.56 437 TYR B O 1
ATOM 9511 N N . LYS B 1 438 ? 5.664 30.141 14.766 1 86.25 438 LYS B N 1
ATOM 9512 C CA . LYS B 1 438 ? 4.344 30.734 14.93 1 86.25 438 LYS B CA 1
ATOM 9513 C C . LYS B 1 438 ? 4.41 31.953 15.844 1 86.25 438 LYS B C 1
ATOM 9515 O O . LYS B 1 438 ? 3.477 32.219 16.609 1 86.25 438 LYS B O 1
ATOM 9520 N N . GLY B 1 439 ? 5.543 32.594 15.844 1 75.69 439 GLY B N 1
ATOM 9521 C CA . GLY B 1 439 ? 5.691 33.781 16.672 1 75.69 439 GLY B CA 1
ATOM 9522 C C . GLY B 1 439 ? 5.645 33.5 18.156 1 75.69 439 GLY B C 1
ATOM 9523 O O . GLY B 1 439 ? 5.16 34.312 18.938 1 75.69 439 GLY B O 1
ATOM 9524 N N . SER B 1 440 ? 6.074 32.312 18.359 1 67.81 440 SER B N 1
ATOM 9525 C CA . SER B 1 440 ? 6.094 31.906 19.766 1 67.81 440 SER B CA 1
ATOM 9526 C C . SER B 1 440 ? 7.094 32.75 20.562 1 67.81 440 SER B C 1
ATOM 9528 O O . SER B 1 440 ? 8.07 33.25 20 1 67.81 440 SER B O 1
ATOM 9530 N N . SER B 1 441 ? 6.719 33.188 21.625 1 68.5 441 SER B N 1
ATOM 9531 C CA . SER B 1 441 ? 7.625 33.969 22.453 1 68.5 441 SER B CA 1
ATOM 9532 C C . SER B 1 441 ? 8.664 33.094 23.141 1 68.5 441 SER B C 1
ATOM 9534 O O . SER B 1 441 ? 9.609 33.594 23.75 1 68.5 441 SER B O 1
ATOM 9536 N N . LYS B 1 442 ? 8.477 31.828 22.906 1 80.62 442 LYS B N 1
ATOM 9537 C CA . LYS B 1 442 ? 9.453 30.938 23.531 1 80.62 442 LYS B CA 1
ATOM 9538 C C . LYS B 1 442 ? 9.695 29.719 22.656 1 80.62 442 LYS B C 1
ATOM 9540 O O . LYS B 1 442 ? 8.844 29.344 21.844 1 80.62 442 LYS B O 1
ATOM 9545 N N . THR B 1 443 ? 10.883 29.219 22.859 1 89.44 443 THR B N 1
ATOM 9546 C CA . THR B 1 443 ? 11.25 27.953 22.219 1 89.44 443 THR B CA 1
ATOM 9547 C C . THR B 1 443 ? 10.484 26.797 22.859 1 89.44 443 THR B C 1
ATOM 9549 O O . THR B 1 443 ? 10.383 26.703 24.078 1 89.44 443 THR B O 1
ATOM 9552 N N . ASN B 1 444 ? 9.891 26 21.969 1 89.81 444 ASN B N 1
ATOM 9553 C CA . ASN B 1 444 ? 9.133 24.859 22.438 1 89.81 444 ASN B CA 1
ATOM 9554 C C . ASN B 1 444 ? 9.992 23.594 22.484 1 89.81 444 ASN B C 1
ATOM 9556 O O . ASN B 1 444 ? 10.711 23.297 21.531 1 89.81 444 ASN B O 1
ATOM 9560 N N . TYR B 1 445 ? 9.938 22.938 23.625 1 89 445 TYR B N 1
ATOM 9561 C CA . TYR B 1 445 ? 10.594 21.656 23.812 1 89 445 TYR B CA 1
ATOM 9562 C C . TYR B 1 445 ? 9.57 20.516 23.75 1 89 445 TYR B C 1
ATOM 9564 O O . TYR B 1 445 ? 8.672 20.438 24.594 1 89 445 TYR B O 1
ATOM 9572 N N . HIS B 1 446 ? 9.695 19.625 22.797 1 89.44 446 HIS B N 1
ATOM 9573 C CA . HIS B 1 446 ? 8.789 18.5 22.625 1 89.44 446 HIS B CA 1
ATOM 9574 C C . HIS B 1 446 ? 9.438 17.203 23.094 1 89.44 446 HIS B C 1
ATOM 9576 O O . HIS B 1 446 ? 10.219 16.594 22.359 1 89.44 446 HIS B O 1
ATOM 9582 N N . LYS B 1 447 ? 9 16.766 24.188 1 88.06 447 LYS B N 1
ATOM 9583 C CA . LYS B 1 447 ? 9.539 15.523 24.734 1 88.06 447 LYS B CA 1
ATOM 9584 C C . LYS B 1 447 ? 9 14.305 23.984 1 88.06 447 LYS B C 1
ATOM 9586 O O . LYS B 1 447 ? 7.82 14.258 23.641 1 88.06 447 LYS B O 1
ATOM 9591 N N . ASN B 1 448 ? 9.852 13.281 23.719 1 90.06 448 ASN B N 1
ATOM 9592 C CA . ASN B 1 448 ? 9.469 12.023 23.094 1 90.06 448 ASN B CA 1
ATOM 9593 C C . ASN B 1 448 ? 8.688 12.258 21.797 1 90.06 448 ASN B C 1
ATOM 9595 O O . ASN B 1 448 ? 7.641 11.641 21.578 1 90.06 448 ASN B O 1
ATOM 9599 N N . ALA B 1 449 ? 9.195 13.172 20.984 1 91.94 449 ALA B N 1
ATOM 9600 C CA . ALA B 1 449 ? 8.477 13.609 19.797 1 91.94 449 ALA B CA 1
ATOM 9601 C C . ALA B 1 449 ? 8.734 12.672 18.625 1 91.94 449 ALA B C 1
ATOM 9603 O O . ALA B 1 449 ? 7.988 12.672 17.641 1 91.94 449 ALA B O 1
ATOM 9604 N N . ILE B 1 450 ? 9.828 11.914 18.703 1 94.62 450 ILE B N 1
ATOM 9605 C CA . ILE B 1 450 ? 10.219 10.945 17.688 1 94.62 450 ILE B CA 1
ATOM 9606 C C . ILE B 1 450 ? 10.477 9.586 18.344 1 94.62 450 ILE B C 1
ATOM 9608 O O . ILE B 1 450 ? 11.141 9.508 19.375 1 94.62 450 ILE B O 1
ATOM 9612 N N . CYS B 1 451 ? 9.953 8.57 17.781 1 94.75 451 CYS B N 1
ATOM 9613 C CA . CYS B 1 451 ? 10.305 7.258 18.312 1 94.75 451 CYS B CA 1
ATOM 9614 C C . CYS B 1 451 ? 10.914 6.379 17.234 1 94.75 451 CYS B C 1
ATOM 9616 O O . CYS B 1 451 ? 10.68 6.602 16.047 1 94.75 451 CYS B O 1
ATOM 9618 N N . VAL B 1 452 ? 11.789 5.461 17.594 1 95.69 452 VAL B N 1
ATOM 9619 C CA . VAL B 1 452 ? 12.461 4.484 16.734 1 95.69 452 VAL B CA 1
ATOM 9620 C C . VAL B 1 452 ? 12.242 3.078 17.297 1 95.69 452 VAL B C 1
ATOM 9622 O O . VAL B 1 452 ? 12.438 2.832 18.484 1 95.69 452 VAL B O 1
ATOM 9625 N N . PHE B 1 453 ? 11.812 2.178 16.422 1 95.62 453 PHE B N 1
ATOM 9626 C CA . PHE B 1 453 ? 11.594 0.812 16.891 1 95.62 453 PHE B CA 1
ATOM 9627 C C . PHE B 1 453 ? 11.742 -0.177 15.734 1 95.62 453 PHE B C 1
ATOM 9629 O O . PHE B 1 453 ? 11.5 0.169 14.578 1 95.62 453 PHE B O 1
ATOM 9636 N N . GLU B 1 454 ? 12.219 -1.335 16.031 1 96.31 454 GLU B N 1
ATOM 9637 C CA . GLU B 1 454 ? 12.211 -2.434 15.07 1 96.31 454 GLU B CA 1
ATOM 9638 C C . GLU B 1 454 ? 10.836 -3.098 15.008 1 96.31 454 GLU B C 1
ATOM 9640 O O . GLU B 1 454 ? 10.188 -3.291 16.031 1 96.31 454 GLU B O 1
ATOM 9645 N N . HIS B 1 455 ? 10.359 -3.312 13.828 1 97.25 455 HIS B N 1
ATOM 9646 C CA . HIS B 1 455 ? 9.055 -3.906 13.57 1 97.25 455 HIS B CA 1
ATOM 9647 C C . HIS B 1 455 ? 9.188 -5.195 12.766 1 97.25 455 HIS B C 1
ATOM 9649 O O . HIS B 1 455 ? 9.883 -5.234 11.75 1 97.25 455 HIS B O 1
ATOM 9655 N N . ASN B 1 456 ? 8.562 -6.254 13.289 1 96.81 456 ASN B N 1
ATOM 9656 C CA . ASN B 1 456 ? 8.438 -7.484 12.523 1 96.81 456 ASN B CA 1
ATOM 9657 C C . ASN B 1 456 ? 7.191 -7.469 11.633 1 96.81 456 ASN B C 1
ATOM 9659 O O . ASN B 1 456 ? 6.066 -7.52 12.141 1 96.81 456 ASN B O 1
ATOM 9663 N N . PRO B 1 457 ? 7.387 -7.477 10.328 1 96.5 457 PRO B N 1
ATOM 9664 C CA . PRO B 1 457 ? 6.215 -7.457 9.453 1 96.5 457 PRO B CA 1
ATOM 9665 C C . PRO B 1 457 ? 5.508 -8.812 9.383 1 96.5 457 PRO B C 1
ATOM 9667 O O . PRO B 1 457 ? 4.426 -8.914 8.797 1 96.5 457 PRO B O 1
ATOM 9670 N N . ASP B 1 458 ? 6.043 -9.859 9.898 1 96.94 458 ASP B N 1
ATOM 9671 C CA . ASP B 1 458 ? 5.527 -11.227 9.875 1 96.94 458 ASP B CA 1
ATOM 9672 C C . ASP B 1 458 ? 5.414 -11.75 8.445 1 96.94 458 ASP B C 1
ATOM 9674 O O . ASP B 1 458 ? 4.461 -12.461 8.109 1 96.94 458 ASP B O 1
ATOM 9678 N N . THR B 1 459 ? 6.207 -11.328 7.551 1 97.44 459 THR B N 1
ATOM 9679 C CA . THR B 1 459 ? 6.383 -11.789 6.176 1 97.44 459 THR B CA 1
ATOM 9680 C C . THR B 1 459 ? 7.863 -11.922 5.836 1 97.44 459 THR B C 1
ATOM 9682 O O . THR B 1 459 ? 8.641 -10.992 6.035 1 97.44 459 THR B O 1
ATOM 9685 N N . PRO B 1 460 ? 8.289 -13.062 5.371 1 97.69 460 PRO B N 1
ATOM 9686 C CA . PRO B 1 460 ? 9.695 -13.18 4.965 1 97.69 460 PRO B CA 1
ATOM 9687 C C . PRO B 1 460 ? 10.055 -12.242 3.818 1 97.69 460 PRO B C 1
ATOM 9689 O O . PRO B 1 460 ? 9.234 -11.992 2.936 1 97.69 460 PRO B O 1
ATOM 9692 N N . VAL B 1 461 ? 11.266 -11.781 3.83 1 97.81 461 VAL B N 1
ATOM 9693 C CA . VAL B 1 461 ? 11.719 -10.898 2.76 1 97.81 461 VAL B CA 1
ATOM 9694 C C . VAL B 1 461 ? 12.086 -11.727 1.529 1 97.81 461 VAL B C 1
ATOM 9696 O O . VAL B 1 461 ? 11.914 -11.273 0.395 1 97.81 461 VAL B O 1
ATOM 9699 N N . LEU B 1 462 ? 12.664 -12.906 1.757 1 97.5 462 LEU B N 1
ATOM 9700 C CA . LEU B 1 462 ? 12.898 -13.922 0.736 1 97.5 462 LEU B CA 1
ATOM 9701 C C . LEU B 1 462 ? 12.352 -15.273 1.18 1 97.5 462 LEU B C 1
ATOM 9703 O O . LEU B 1 462 ? 12.438 -15.625 2.357 1 97.5 462 LEU B O 1
ATOM 9707 N N . ARG B 1 463 ? 11.812 -15.969 0.188 1 96.25 463 ARG B N 1
ATOM 9708 C CA . ARG B 1 463 ? 11.242 -17.266 0.544 1 96.25 463 ARG B CA 1
ATOM 9709 C C . ARG B 1 463 ? 10.984 -18.109 -0.698 1 96.25 463 ARG B C 1
ATOM 9711 O O . ARG B 1 463 ? 10.508 -17.609 -1.716 1 96.25 463 ARG B O 1
ATOM 9718 N N . HIS B 1 464 ? 11.359 -19.375 -0.559 1 95.38 464 HIS B N 1
ATOM 9719 C CA . HIS B 1 464 ? 10.93 -20.328 -1.585 1 95.38 464 HIS B CA 1
ATOM 9720 C C . HIS B 1 464 ? 10.797 -21.734 -1.017 1 95.38 464 HIS B C 1
ATOM 9722 O O . HIS B 1 464 ? 11.688 -22.203 -0.312 1 95.38 464 HIS B O 1
ATOM 9728 N N . TYR B 1 465 ? 9.719 -22.312 -1.233 1 93.44 465 TYR B N 1
ATOM 9729 C CA . TYR B 1 465 ? 9.508 -23.734 -0.972 1 93.44 465 TYR B CA 1
ATOM 9730 C C . TYR B 1 465 ? 9.477 -24.531 -2.271 1 93.44 465 TYR B C 1
ATOM 9732 O O . TYR B 1 465 ? 8.484 -24.5 -3.002 1 93.44 465 TYR B O 1
ATOM 9740 N N . SER B 1 466 ? 10.523 -25.219 -2.543 1 88.25 466 SER B N 1
ATOM 9741 C CA . SER B 1 466 ? 10.547 -26.062 -3.736 1 88.25 466 SER B CA 1
ATOM 9742 C C . SER B 1 466 ? 10.047 -27.469 -3.436 1 88.25 466 SER B C 1
ATOM 9744 O O . SER B 1 466 ? 10.805 -28.312 -2.977 1 88.25 466 SER B O 1
ATOM 9746 N N . TYR B 1 467 ? 8.875 -27.703 -3.832 1 78.62 467 TYR B N 1
ATOM 9747 C CA . TYR B 1 467 ? 8.289 -29.016 -3.578 1 78.62 467 TYR B CA 1
ATOM 9748 C C . TYR B 1 467 ? 8.984 -30.094 -4.398 1 78.62 467 TYR B C 1
ATOM 9750 O O . TYR B 1 467 ? 9.375 -31.141 -3.859 1 78.62 467 TYR B O 1
ATOM 9758 N N . SER B 1 468 ? 9.211 -29.812 -5.59 1 76.44 468 SER B N 1
ATOM 9759 C CA . SER B 1 468 ? 9.781 -30.797 -6.508 1 76.44 468 SER B CA 1
ATOM 9760 C C . SER B 1 468 ? 11.25 -31.062 -6.18 1 76.44 468 SER B C 1
ATOM 9762 O O . SER B 1 468 ? 11.734 -32.188 -6.375 1 76.44 468 SER B O 1
ATOM 9764 N N . TYR B 1 469 ? 11.898 -30.109 -5.633 1 74.69 469 TYR B N 1
ATOM 9765 C CA . TYR B 1 469 ? 13.328 -30.25 -5.387 1 74.69 469 TYR B CA 1
ATOM 9766 C C . TYR B 1 469 ? 13.609 -30.391 -3.898 1 74.69 469 TYR B C 1
ATOM 9768 O O . TYR B 1 469 ? 14.773 -30.469 -3.484 1 74.69 469 TYR B O 1
ATOM 9776 N N . GLN B 1 470 ? 12.625 -30.344 -3.107 1 81.38 470 GLN B N 1
ATOM 9777 C CA . GLN B 1 470 ? 12.609 -30.719 -1.701 1 81.38 470 GLN B CA 1
ATOM 9778 C C . GLN B 1 470 ? 13.531 -29.828 -0.878 1 81.38 470 GLN B C 1
ATOM 9780 O O . GLN B 1 470 ? 14.398 -30.312 -0.148 1 81.38 470 GLN B O 1
ATOM 9785 N N . PHE B 1 471 ? 13.25 -28.578 -0.958 1 87.19 471 PHE B N 1
ATOM 9786 C CA . PHE B 1 471 ? 13.945 -27.672 -0.042 1 87.19 471 PHE B CA 1
ATOM 9787 C C . PHE B 1 471 ? 13.086 -26.469 0.279 1 87.19 471 PHE B C 1
ATOM 9789 O O . PHE B 1 471 ? 12.164 -26.125 -0.475 1 87.19 471 PHE B O 1
ATOM 9796 N N . TYR B 1 472 ? 13.383 -25.953 1.449 1 92.38 472 TYR B N 1
ATOM 9797 C CA . TYR B 1 472 ? 12.812 -24.688 1.903 1 92.38 472 TYR B CA 1
ATOM 9798 C C . TYR B 1 472 ? 13.914 -23.703 2.279 1 92.38 472 TYR B C 1
ATOM 9800 O O . TYR B 1 472 ? 14.883 -24.062 2.949 1 92.38 472 TYR B O 1
ATOM 9808 N N . GLY B 1 473 ? 13.859 -22.531 1.702 1 93.88 473 GLY B N 1
ATOM 9809 C CA . GLY B 1 473 ? 14.766 -21.453 2.078 1 93.88 473 GLY B CA 1
ATOM 9810 C C . GLY B 1 473 ? 14.062 -20.141 2.311 1 93.88 473 GLY B C 1
ATOM 9811 O O . GLY B 1 473 ? 13.117 -19.797 1.601 1 93.88 473 GLY B O 1
ATOM 9812 N N . ALA B 1 474 ? 14.602 -19.406 3.338 1 96.5 474 ALA B N 1
ATOM 9813 C CA . ALA B 1 474 ? 13.945 -18.125 3.604 1 96.5 474 ALA B CA 1
ATOM 9814 C C . ALA B 1 474 ? 14.836 -17.219 4.438 1 96.5 474 ALA B C 1
ATOM 9816 O O . ALA B 1 474 ? 15.805 -17.688 5.051 1 96.5 474 ALA B O 1
ATOM 9817 N N . ILE B 1 475 ? 14.578 -15.977 4.348 1 97.31 475 ILE B N 1
ATOM 9818 C CA . ILE B 1 475 ? 15.078 -14.938 5.242 1 97.31 475 ILE B CA 1
ATOM 9819 C C . ILE B 1 475 ? 13.906 -14.164 5.844 1 97.31 475 ILE B C 1
ATOM 9821 O O . ILE B 1 475 ? 13.109 -13.562 5.113 1 97.31 475 ILE B O 1
ATOM 9825 N N . PRO B 1 476 ? 13.758 -14.156 7.184 1 97.31 476 PRO B N 1
ATOM 9826 C CA . PRO B 1 476 ? 12.672 -13.383 7.785 1 97.31 476 PRO B CA 1
ATOM 9827 C C . PRO B 1 476 ? 12.758 -11.891 7.453 1 97.31 476 PRO B C 1
ATOM 9829 O O . PRO B 1 476 ? 13.852 -11.344 7.336 1 97.31 476 PRO B O 1
ATOM 9832 N N . GLY B 1 477 ? 11.547 -11.234 7.324 1 97 477 GLY B N 1
ATOM 9833 C CA . GLY B 1 477 ? 11.516 -9.789 7.156 1 97 477 GLY B CA 1
ATOM 9834 C C . GLY B 1 477 ? 11.789 -9.031 8.438 1 97 477 GLY B C 1
ATOM 9835 O O . GLY B 1 477 ? 11.391 -9.469 9.523 1 97 477 GLY B O 1
ATOM 9836 N N . ALA B 1 478 ? 12.461 -7.938 8.344 1 97 478 ALA B N 1
ATOM 9837 C CA . ALA B 1 478 ? 12.727 -7.012 9.445 1 97 478 ALA B CA 1
ATOM 9838 C C . ALA B 1 478 ? 12.695 -5.566 8.961 1 97 478 ALA B C 1
ATOM 9840 O O . ALA B 1 478 ? 13.156 -5.262 7.859 1 97 478 ALA B O 1
ATOM 9841 N N . SER B 1 479 ? 12.148 -4.727 9.836 1 97.81 479 SER B N 1
ATOM 9842 C CA . SER B 1 479 ? 12.102 -3.314 9.477 1 97.81 479 SER B CA 1
ATOM 9843 C C . SER B 1 479 ? 12.406 -2.43 10.688 1 97.81 479 SER B C 1
ATOM 9845 O O . SER B 1 479 ? 12.109 -2.799 11.82 1 97.81 479 SER B O 1
ATOM 9847 N N . LEU B 1 480 ? 13.055 -1.368 10.445 1 98.25 480 LEU B N 1
ATOM 9848 C CA . LEU B 1 480 ? 13.164 -0.293 11.422 1 98.25 480 LEU B CA 1
ATOM 9849 C C . LEU B 1 480 ? 12.266 0.88 11.047 1 98.25 480 LEU B C 1
ATOM 9851 O O . LEU B 1 480 ? 12.25 1.313 9.898 1 98.25 480 LEU B O 1
ATOM 9855 N N . VAL B 1 481 ? 11.562 1.363 12.062 1 98.5 481 VAL B N 1
ATOM 9856 C CA . VAL B 1 481 ? 10.641 2.473 11.844 1 98.5 481 VAL B CA 1
ATOM 9857 C C . VAL B 1 481 ? 11.109 3.695 12.633 1 98.5 481 VAL B C 1
ATOM 9859 O O . VAL B 1 481 ? 11.43 3.594 13.82 1 98.5 481 VAL B O 1
ATOM 9862 N N . VAL B 1 482 ? 11.25 4.828 11.977 1 98.19 482 VAL B N 1
ATOM 9863 C CA . VAL B 1 482 ? 11.359 6.145 12.602 1 98.19 482 VAL B CA 1
ATOM 9864 C C . VAL B 1 482 ? 10.055 6.914 12.422 1 98.19 482 VAL B C 1
ATOM 9866 O O . VAL B 1 482 ? 9.656 7.211 11.297 1 98.19 482 VAL B O 1
ATOM 9869 N N . ARG B 1 483 ? 9.469 7.285 13.648 1 98.12 483 ARG B N 1
ATOM 9870 C CA . ARG B 1 483 ? 8.125 7.848 13.562 1 98.12 483 ARG B CA 1
ATOM 9871 C C . ARG B 1 483 ? 8.062 9.227 14.203 1 98.12 483 ARG B C 1
ATOM 9873 O O . ARG B 1 483 ? 8.602 9.438 15.297 1 98.12 483 ARG B O 1
ATOM 9880 N N . MET B 1 484 ? 7.363 10.125 13.461 1 97.5 484 MET B N 1
ATOM 9881 C CA . MET B 1 484 ? 6.957 11.438 13.961 1 97.5 484 MET B CA 1
ATOM 9882 C C . MET B 1 484 ? 5.477 11.688 13.695 1 97.5 484 MET B C 1
ATOM 9884 O O . MET B 1 484 ? 4.969 11.352 12.625 1 97.5 484 MET B O 1
ATOM 9888 N N . VAL B 1 485 ? 4.758 12.242 14.695 1 97.69 485 VAL B N 1
ATOM 9889 C CA . VAL B 1 485 ? 3.35 12.562 14.5 1 97.69 485 VAL B CA 1
ATOM 9890 C C . VAL B 1 485 ? 3.125 14.062 14.695 1 97.69 485 VAL B C 1
ATOM 9892 O O . VAL B 1 485 ? 3.426 14.602 15.758 1 97.69 485 VAL B O 1
ATOM 9895 N N . SER B 1 486 ? 2.641 14.664 13.656 1 97.31 486 SER B N 1
ATOM 9896 C CA . SER B 1 486 ? 2.295 16.078 13.719 1 97.31 486 SER B CA 1
ATOM 9897 C C . SER B 1 486 ? 0.786 16.281 13.82 1 97.31 486 SER B C 1
ATOM 9899 O O . SER B 1 486 ? 0.02 15.664 13.078 1 97.31 486 SER B O 1
ATOM 9901 N N . GLU B 1 487 ? 0.404 17.031 14.789 1 95.56 487 GLU B N 1
ATOM 9902 C CA . GLU B 1 487 ? -0.992 17.438 14.922 1 95.56 487 GLU B CA 1
ATOM 9903 C C . GLU B 1 487 ? -1.189 18.891 14.484 1 95.56 487 GLU B C 1
ATOM 9905 O O . GLU B 1 487 ? -0.835 19.812 15.219 1 95.56 487 GLU B O 1
ATOM 9910 N N . ILE B 1 488 ? -1.728 19.094 13.422 1 94.31 488 ILE B N 1
ATOM 9911 C CA . ILE B 1 488 ? -2.025 20.438 12.938 1 94.31 488 ILE B CA 1
ATOM 9912 C C . ILE B 1 488 ? -3.516 20.719 13.109 1 94.31 488 ILE B C 1
ATOM 9914 O O . ILE B 1 488 ? -4.305 20.484 12.188 1 94.31 488 ILE B O 1
ATOM 9918 N N . ASN B 1 489 ? -3.752 21.234 14.242 1 90.94 489 ASN B N 1
ATOM 9919 C CA . ASN B 1 489 ? -5.117 21.562 14.648 1 90.94 489 ASN B CA 1
ATOM 9920 C C . ASN B 1 489 ? -5.996 20.312 14.68 1 90.94 489 ASN B C 1
ATOM 9922 O O . ASN B 1 489 ? -5.875 19.469 15.578 1 90.94 489 ASN B O 1
ATOM 9926 N N . ASN B 1 490 ? -6.785 20.109 13.633 1 92 490 ASN B N 1
ATOM 9927 C CA . ASN B 1 490 ? -7.758 19.031 13.695 1 92 490 ASN B CA 1
ATOM 9928 C C . ASN B 1 490 ? -7.172 17.719 13.18 1 92 490 ASN B C 1
ATOM 9930 O O . ASN B 1 490 ? -7.742 16.641 13.398 1 92 490 ASN B O 1
ATOM 9934 N N . TYR B 1 491 ? -6.055 17.766 12.586 1 94 491 TYR B N 1
ATOM 9935 C CA . TYR B 1 491 ? -5.617 16.609 11.82 1 94 491 TYR B CA 1
ATOM 9936 C C . TYR B 1 491 ? -4.258 16.109 12.297 1 94 491 TYR B C 1
ATOM 9938 O O . TYR B 1 491 ? -3.396 16.906 12.672 1 94 491 TYR B O 1
ATOM 9946 N N . ASP B 1 492 ? -4.074 14.805 12.281 1 96.75 492 ASP B N 1
ATOM 9947 C CA . ASP B 1 492 ? -2.83 14.133 12.656 1 96.75 492 ASP B CA 1
ATOM 9948 C C . ASP B 1 492 ? -2.158 13.508 11.438 1 96.75 492 ASP B C 1
ATOM 9950 O O . ASP B 1 492 ? -2.805 12.789 10.664 1 96.75 492 ASP B O 1
ATOM 9954 N N . TYR B 1 493 ? -0.898 13.727 11.258 1 97.62 493 TYR B N 1
ATOM 9955 C CA . TYR B 1 493 ? -0.054 13.055 10.273 1 97.62 493 TYR B CA 1
ATOM 9956 C C . TYR B 1 493 ? 0.94 12.125 10.961 1 97.62 493 TYR B C 1
ATOM 9958 O O . TYR B 1 493 ? 1.855 12.578 11.648 1 97.62 493 TYR B O 1
ATOM 9966 N N . ILE B 1 494 ? 0.75 10.852 10.836 1 98.31 494 ILE B N 1
ATOM 9967 C CA . ILE B 1 494 ? 1.717 9.875 11.312 1 98.31 494 ILE B CA 1
ATOM 9968 C C . ILE B 1 494 ? 2.721 9.555 10.211 1 98.31 494 ILE B C 1
ATOM 9970 O O . ILE B 1 494 ? 2.414 8.797 9.281 1 98.31 494 ILE B O 1
ATOM 9974 N N . ALA B 1 495 ? 3.912 10.055 10.352 1 98.31 495 ALA B N 1
ATOM 9975 C CA . ALA B 1 495 ? 4.938 9.898 9.32 1 98.31 495 ALA B CA 1
ATOM 9976 C C . ALA B 1 495 ? 5.977 8.859 9.727 1 98.31 495 ALA B C 1
ATOM 9978 O O . ALA B 1 495 ? 6.629 9 10.766 1 98.31 495 ALA B O 1
ATOM 9979 N N . ASP B 1 496 ? 6.164 7.883 8.922 1 98.56 496 ASP B N 1
ATOM 9980 C CA . ASP B 1 496 ? 7.129 6.812 9.156 1 98.56 496 ASP B CA 1
ATOM 9981 C C . ASP B 1 496 ? 8.203 6.797 8.07 1 98.56 496 ASP B C 1
ATOM 9983 O O . ASP B 1 496 ? 7.902 6.973 6.891 1 98.56 496 ASP B O 1
ATOM 9987 N N . LEU B 1 497 ? 9.438 6.684 8.461 1 98.75 497 LEU B N 1
ATOM 9988 C CA . LEU B 1 497 ? 10.484 6.117 7.621 1 98.75 497 LEU B CA 1
ATOM 9989 C C . LEU B 1 497 ? 10.688 4.637 7.934 1 98.75 497 LEU B C 1
ATOM 9991 O O . LEU B 1 497 ? 10.945 4.27 9.086 1 98.75 497 LEU B O 1
ATOM 9995 N N . ILE B 1 498 ? 10.57 3.811 6.934 1 98.62 498 ILE B N 1
ATOM 9996 C CA . ILE B 1 498 ? 10.672 2.369 7.129 1 98.62 498 ILE B CA 1
ATOM 9997 C C . ILE B 1 498 ? 11.875 1.831 6.352 1 98.62 498 ILE B C 1
ATOM 9999 O O . ILE B 1 498 ? 11.93 1.952 5.129 1 98.62 498 ILE B O 1
ATOM 10003 N N . LEU B 1 499 ? 12.789 1.244 7.066 1 98.69 499 LEU B N 1
ATOM 10004 C CA . LEU B 1 499 ? 13.977 0.621 6.492 1 98.69 499 LEU B CA 1
ATOM 10005 C C . LEU B 1 499 ? 13.867 -0.9 6.531 1 98.69 499 LEU B C 1
ATOM 10007 O O . LEU B 1 499 ? 13.516 -1.476 7.566 1 98.69 499 LEU B O 1
ATOM 10011 N N . SER B 1 500 ? 14.141 -1.531 5.441 1 98.44 500 SER B N 1
ATOM 10012 C CA . SER B 1 500 ? 14.047 -2.986 5.367 1 98.44 500 SER B CA 1
ATOM 10013 C C . SER B 1 500 ? 15.43 -3.625 5.297 1 98.44 500 SER B C 1
ATOM 10015 O O . SER B 1 500 ? 16.406 -2.967 4.938 1 98.44 500 SER B O 1
ATOM 10017 N N . ASN B 1 501 ? 15.453 -4.879 5.605 1 98 501 ASN B N 1
ATOM 10018 C CA . ASN B 1 501 ? 16.75 -5.555 5.684 1 98 501 ASN B CA 1
ATOM 10019 C C . ASN B 1 501 ? 17.234 -5.984 4.305 1 98 501 ASN B C 1
ATOM 10021 O O . ASN B 1 501 ? 18.312 -6.59 4.184 1 98 501 ASN B O 1
ATOM 10025 N N . ASP B 1 502 ? 16.516 -5.613 3.227 1 97.88 502 ASP B N 1
ATOM 10026 C CA . ASP B 1 502 ? 16.953 -5.93 1.871 1 97.88 502 ASP B CA 1
ATOM 10027 C C . ASP B 1 502 ? 17.406 -4.676 1.134 1 97.88 502 ASP B C 1
ATOM 10029 O O . ASP B 1 502 ? 17.594 -4.699 -0.085 1 97.88 502 ASP B O 1
ATOM 10033 N N . GLY B 1 503 ? 17.453 -3.602 1.786 1 98.25 503 GLY B N 1
ATOM 10034 C CA . GLY B 1 503 ? 17.953 -2.375 1.185 1 98.25 503 GLY B CA 1
ATOM 10035 C C . GLY B 1 503 ? 16.844 -1.466 0.678 1 98.25 503 GLY B C 1
ATOM 10036 O O . GLY B 1 503 ? 17.109 -0.362 0.199 1 98.25 503 GLY B O 1
ATOM 10037 N N . MET B 1 504 ? 15.625 -1.852 0.792 1 98.12 504 MET B N 1
ATOM 10038 C CA . MET B 1 504 ? 14.508 -0.993 0.417 1 98.12 504 MET B CA 1
ATOM 10039 C C . MET B 1 504 ? 14.172 -0.011 1.535 1 98.12 504 MET B C 1
ATOM 10041 O O . MET B 1 504 ? 14.266 -0.353 2.715 1 98.12 504 MET B O 1
ATOM 10045 N N . LEU B 1 505 ? 13.836 1.187 1.148 1 98.06 505 LEU B N 1
ATOM 10046 C CA . LEU B 1 505 ? 13.312 2.168 2.092 1 98.06 505 LEU B CA 1
ATOM 10047 C C . LEU B 1 505 ? 11.953 2.691 1.633 1 98.06 505 LEU B C 1
ATOM 10049 O O . LEU B 1 505 ? 11.703 2.814 0.432 1 98.06 505 LEU B O 1
ATOM 10053 N N . GLU B 1 506 ? 11.102 2.941 2.617 1 97.62 506 GLU B N 1
ATOM 10054 C CA . GLU B 1 506 ? 9.758 3.449 2.354 1 97.62 506 GLU B CA 1
ATOM 10055 C C . GLU B 1 506 ? 9.414 4.609 3.281 1 97.62 506 GLU B C 1
ATOM 10057 O O . GLU B 1 506 ? 9.734 4.578 4.473 1 97.62 506 GLU B O 1
ATOM 10062 N N . VAL B 1 507 ? 8.875 5.648 2.689 1 97.75 507 VAL B N 1
ATOM 10063 C CA . VAL B 1 507 ? 8.195 6.668 3.486 1 97.75 507 VAL B CA 1
ATOM 10064 C C . VAL B 1 507 ? 6.691 6.434 3.455 1 97.75 507 VAL B C 1
ATOM 10066 O O . VAL B 1 507 ? 6.109 6.219 2.387 1 97.75 507 VAL B O 1
ATOM 10069 N N . LYS B 1 508 ? 6.117 6.434 4.617 1 97.06 508 LYS B N 1
ATOM 10070 C CA . LYS B 1 508 ? 4.688 6.168 4.77 1 97.06 508 LYS B CA 1
ATOM 10071 C C . LYS B 1 508 ? 4.039 7.172 5.719 1 97.06 508 LYS B C 1
ATOM 10073 O O . LYS B 1 508 ? 4.492 7.344 6.852 1 97.06 508 LYS B O 1
ATOM 10078 N N . VAL B 1 509 ? 3 7.82 5.242 1 97.88 509 VAL B N 1
ATOM 10079 C CA . VAL B 1 509 ? 2.229 8.734 6.082 1 97.88 509 VAL B CA 1
ATOM 10080 C C . VAL B 1 509 ? 0.764 8.297 6.102 1 97.88 509 VAL B C 1
ATOM 10082 O O . VAL B 1 509 ? 0.15 8.117 5.051 1 97.88 509 VAL B O 1
ATOM 10085 N N . VAL B 1 510 ? 0.266 8.094 7.266 1 97.25 510 VAL B N 1
ATOM 10086 C CA . VAL B 1 510 ? -1.167 7.887 7.438 1 97.25 510 VAL B CA 1
ATOM 10087 C C . VAL B 1 510 ? -1.762 9.031 8.258 1 97.25 510 VAL B C 1
ATOM 10089 O O . VAL B 1 510 ? -1.042 9.719 8.984 1 97.25 510 VAL B O 1
ATOM 10092 N N . THR B 1 511 ? -3.039 9.25 8.094 1 96.69 511 THR B N 1
ATOM 10093 C CA . THR B 1 511 ? -3.656 10.398 8.734 1 96.69 511 THR B CA 1
ATOM 10094 C C . THR B 1 511 ? -4.809 9.969 9.641 1 96.69 511 THR B C 1
ATOM 10096 O O . THR B 1 511 ? -5.371 8.883 9.461 1 96.69 511 THR B O 1
ATOM 10099 N N . SER B 1 512 ? -5.082 10.695 10.594 1 97 512 SER B N 1
ATOM 10100 C CA . SER B 1 512 ? -6.234 10.625 11.492 1 97 512 SER B CA 1
ATOM 10101 C C . SER B 1 512 ? -6.641 12.016 11.977 1 97 512 SER B C 1
ATOM 10103 O O . SER B 1 512 ? -6.375 13.016 11.305 1 97 512 SER B O 1
ATOM 10105 N N . GLY B 1 513 ? -7.402 12.07 13 1 95.12 513 GLY B N 1
ATOM 10106 C CA . GLY B 1 513 ? -7.852 13.359 13.5 1 95.12 513 GLY B CA 1
ATOM 10107 C C . GLY B 1 513 ? -9.266 13.695 13.086 1 95.12 513 GLY B C 1
ATOM 10108 O O . GLY B 1 513 ? -9.914 12.922 12.375 1 95.12 513 GLY B O 1
ATOM 10109 N N . TYR B 1 514 ? -9.742 14.883 13.5 1 93.81 514 TYR B N 1
ATOM 10110 C CA . TYR B 1 514 ? -11.117 15.305 13.281 1 93.81 514 TYR B CA 1
ATOM 10111 C C . TYR B 1 514 ? -11.312 15.812 11.859 1 93.81 514 TYR B C 1
ATOM 10113 O O . TYR B 1 514 ? -10.445 16.5 11.312 1 93.81 514 TYR B O 1
ATOM 10121 N N . VAL B 1 515 ? -12.445 15.531 11.352 1 93.38 515 VAL B N 1
ATOM 10122 C CA . VAL B 1 515 ? -12.867 16.156 10.102 1 93.38 515 VAL B CA 1
ATOM 10123 C C . VAL B 1 515 ? -13.203 17.625 10.344 1 93.38 515 VAL B C 1
ATOM 10125 O O . VAL B 1 515 ? -13.797 17.969 11.367 1 93.38 515 VAL B O 1
ATOM 10128 N N . GLN B 1 516 ? -12.688 18.469 9.484 1 93.19 516 GLN B N 1
ATOM 10129 C CA . GLN B 1 516 ? -13.258 19.812 9.453 1 93.19 516 GLN B CA 1
ATOM 10130 C C . GLN B 1 516 ? -14.68 19.781 8.898 1 93.19 516 GLN B C 1
ATOM 10132 O O . GLN B 1 516 ? -14.867 19.812 7.68 1 93.19 516 GLN B O 1
ATOM 10137 N N . ALA B 1 517 ? -15.617 19.844 9.789 1 90.88 517 ALA B N 1
ATOM 10138 C CA . ALA B 1 517 ? -17 19.578 9.398 1 90.88 517 ALA B CA 1
ATOM 10139 C C . ALA B 1 517 ? -17.719 20.859 9 1 90.88 517 ALA B C 1
ATOM 10141 O O . ALA B 1 517 ? -17.266 21.969 9.336 1 90.88 517 ALA B O 1
ATOM 10142 N N . ALA B 1 518 ? -18.781 20.672 8.203 1 87.56 518 ALA B N 1
ATOM 10143 C CA . ALA B 1 518 ? -19.703 21.734 7.77 1 87.56 518 ALA B CA 1
ATOM 10144 C C . ALA B 1 518 ? -21.156 21.312 7.984 1 87.56 518 ALA B C 1
ATOM 10146 O O . ALA B 1 518 ? -21.438 20.141 8.234 1 87.56 518 ALA B O 1
ATOM 10147 N N . ALA B 1 519 ? -21.938 22.312 7.949 1 85.19 519 ALA B N 1
ATOM 10148 C CA . ALA B 1 519 ? -23.359 21.984 8 1 85.19 519 ALA B CA 1
ATOM 10149 C C . ALA B 1 519 ? -23.781 21.203 6.762 1 85.19 519 ALA B C 1
ATOM 10151 O O . ALA B 1 519 ? -23.391 21.547 5.641 1 85.19 519 ALA B O 1
ATOM 10152 N N . PHE B 1 520 ? -24.531 20.188 7.039 1 86.31 520 PHE B N 1
ATOM 10153 C CA . PHE B 1 520 ? -24.953 19.312 5.945 1 86.31 520 PHE B CA 1
ATOM 10154 C C . PHE B 1 520 ? -26.188 19.859 5.246 1 86.31 520 PHE B C 1
ATOM 10156 O O . PHE B 1 520 ? -27.094 20.375 5.898 1 86.31 520 PHE B O 1
ATOM 10163 N N . GLN B 1 521 ? -26.094 19.812 3.951 1 80.81 521 GLN B N 1
ATOM 10164 C CA . GLN B 1 521 ? -27.266 20 3.09 1 80.81 521 GLN B CA 1
ATOM 10165 C C . GLN B 1 521 ? -27.5 18.781 2.207 1 80.81 521 GLN B C 1
ATOM 10167 O O . GLN B 1 521 ? -26.562 18.156 1.726 1 80.81 521 GLN B O 1
ATOM 10172 N N . ASN B 1 522 ? -28.734 18.438 1.956 1 80.75 522 ASN B N 1
ATOM 10173 C CA . ASN B 1 522 ? -29.047 17.234 1.192 1 80.75 522 ASN B CA 1
ATOM 10174 C C . ASN B 1 522 ? -28.406 17.266 -0.19 1 80.75 522 ASN B C 1
ATOM 10176 O O . ASN B 1 522 ? -28.031 16.219 -0.726 1 80.75 522 ASN B O 1
ATOM 10180 N N . SER B 1 523 ? -28.266 18.375 -0.726 1 80.69 523 SER B N 1
ATOM 10181 C CA . SER B 1 523 ? -27.672 18.5 -2.055 1 80.69 523 SER B CA 1
ATOM 10182 C C . SER B 1 523 ? -26.203 18.109 -2.047 1 80.69 523 SER B C 1
ATOM 10184 O O . SER B 1 523 ? -25.625 17.844 -3.102 1 80.69 523 SER B O 1
ATOM 10186 N N . TYR B 1 524 ? -25.625 18.016 -0.893 1 84.75 524 TYR B N 1
ATOM 10187 C CA . TYR B 1 524 ? -24.219 17.688 -0.765 1 84.75 524 TYR B CA 1
ATOM 10188 C C . TYR B 1 524 ? -23.969 16.234 -1.165 1 84.75 524 TYR B C 1
ATOM 10190 O O . TYR B 1 524 ? -22.891 15.891 -1.642 1 84.75 524 TYR B O 1
ATOM 10198 N N . ARG B 1 525 ? -24.906 15.414 -1.036 1 85.94 525 ARG B N 1
ATOM 10199 C CA . ARG B 1 525 ? -24.734 13.984 -1.28 1 85.94 525 ARG B CA 1
ATOM 10200 C C . ARG B 1 525 ? -24.234 13.727 -2.693 1 85.94 525 ARG B C 1
ATOM 10202 O O . ARG B 1 525 ? -23.438 12.812 -2.912 1 85.94 525 ARG B O 1
ATOM 10209 N N . LYS B 1 526 ? -24.531 14.539 -3.547 1 91.56 526 LYS B N 1
ATOM 10210 C CA . LYS B 1 526 ? -24.219 14.297 -4.949 1 91.56 526 LYS B CA 1
ATOM 10211 C C . LYS B 1 526 ? -22.875 14.938 -5.32 1 91.56 526 LYS B C 1
ATOM 10213 O O . LYS B 1 526 ? -22.281 14.578 -6.336 1 91.56 526 LYS B O 1
ATOM 10218 N N . ASN B 1 527 ? -22.438 15.828 -4.367 1 94.06 527 ASN B N 1
ATOM 10219 C CA . ASN B 1 527 ? -21.328 16.594 -4.906 1 94.06 527 ASN B CA 1
ATOM 10220 C C . ASN B 1 527 ? -20.203 16.766 -3.881 1 94.06 527 ASN B C 1
ATOM 10222 O O . ASN B 1 527 ? -19.062 17.016 -4.246 1 94.06 527 ASN B O 1
ATOM 10226 N N . PHE B 1 528 ? -20.609 16.625 -2.578 1 93.88 528 PHE B N 1
ATOM 10227 C CA . PHE B 1 528 ? -19.578 17.125 -1.672 1 93.88 528 PHE B CA 1
ATOM 10228 C C . PHE B 1 528 ? -19.406 16.188 -0.485 1 93.88 528 PHE B C 1
ATOM 10230 O O . PHE B 1 528 ? -18.359 16.188 0.168 1 93.88 528 PHE B O 1
ATOM 10237 N N . GLY B 1 529 ? -20.453 15.469 -0.182 1 92.94 529 GLY B N 1
ATOM 10238 C CA . GLY B 1 529 ? -20.281 14.602 0.971 1 92.94 529 GLY B CA 1
ATOM 10239 C C . GLY B 1 529 ? -21.594 14.078 1.524 1 92.94 529 GLY B C 1
ATOM 10240 O O . GLY B 1 529 ? -22.656 14.344 0.964 1 92.94 529 GLY B O 1
ATOM 10241 N N . TYR B 1 530 ? -21.5 13.352 2.635 1 93.62 530 TYR B N 1
ATOM 10242 C CA . TYR B 1 530 ? -22.609 12.695 3.311 1 93.62 530 TYR B CA 1
ATOM 10243 C C . TYR B 1 530 ? -22.734 13.172 4.754 1 93.62 530 TYR B C 1
ATOM 10245 O O . TYR B 1 530 ? -21.766 13.711 5.316 1 93.62 530 TYR B O 1
ATOM 10253 N N . PRO B 1 531 ? -23.922 13.062 5.297 1 90.94 531 PRO B N 1
ATOM 10254 C CA . PRO B 1 531 ? -24.016 13.406 6.719 1 90.94 531 PRO B CA 1
ATOM 10255 C C . PRO B 1 531 ? -23.141 12.523 7.602 1 90.94 531 PRO B C 1
ATOM 10257 O O . PRO B 1 531 ? -23.125 11.305 7.43 1 90.94 531 PRO B O 1
ATOM 10260 N N . LEU B 1 532 ? -22.422 13.133 8.477 1 88.5 532 LEU B N 1
ATOM 10261 C CA . LEU B 1 532 ? -21.656 12.422 9.492 1 88.5 532 LEU B CA 1
ATOM 10262 C C . LEU B 1 532 ? -22.547 12.078 10.688 1 88.5 532 LEU B C 1
ATOM 10264 O O . LEU B 1 532 ? -22.516 10.945 11.18 1 88.5 532 LEU B O 1
ATOM 10268 N N . MET B 1 533 ? -23.188 13.023 11.18 1 82.31 533 MET B N 1
ATOM 10269 C CA . MET B 1 533 ? -24.141 12.938 12.273 1 82.31 533 MET B CA 1
ATOM 10270 C C . MET B 1 533 ? -25.141 14.102 12.227 1 82.31 533 MET B C 1
ATOM 10272 O O . MET B 1 533 ? -24.734 15.25 12.008 1 82.31 533 MET B O 1
ATOM 10276 N N . PHE B 1 534 ? -26.281 13.742 12.414 1 77.19 534 PHE B N 1
ATOM 10277 C CA . PHE B 1 534 ? -27.375 14.703 12.484 1 77.19 534 PHE B CA 1
ATOM 10278 C C . PHE B 1 534 ? -27.297 15.688 11.32 1 77.19 534 PHE B C 1
ATOM 10280 O O . PHE B 1 534 ? -27.453 15.297 10.164 1 77.19 534 PHE B O 1
ATOM 10287 N N . ASN B 1 535 ? -26.781 16.984 11.594 1 74.69 535 ASN B N 1
ATOM 10288 C CA . ASN B 1 535 ? -26.797 18.016 10.562 1 74.69 535 ASN B CA 1
ATOM 10289 C C . ASN B 1 535 ? -25.375 18.422 10.18 1 74.69 535 ASN B C 1
ATOM 10291 O O . ASN B 1 535 ? -25.156 19.547 9.734 1 74.69 535 ASN B O 1
ATOM 10295 N N . ILE B 1 536 ? -24.516 17.422 10.375 1 85.31 536 ILE B N 1
ATOM 10296 C CA . ILE B 1 536 ? -23.125 17.781 10.117 1 85.31 536 ILE B CA 1
ATOM 10297 C C . ILE B 1 536 ? -22.547 16.875 9.039 1 85.31 536 ILE B C 1
ATOM 10299 O O . ILE B 1 536 ? -22.969 15.719 8.891 1 85.31 536 ILE B O 1
ATOM 10303 N N . SER B 1 537 ? -21.75 17.438 8.188 1 88.12 537 SER B N 1
ATOM 10304 C CA . SER B 1 537 ? -21.016 16.719 7.148 1 88.12 537 SER B CA 1
ATOM 10305 C C . SER B 1 537 ? -19.562 17.156 7.062 1 88.12 537 SER B C 1
ATOM 10307 O O . SER B 1 537 ? -19.219 18.25 7.531 1 88.12 537 SER B O 1
ATOM 10309 N N . GLY B 1 538 ? -18.719 16.312 6.727 1 88 538 GLY B N 1
ATOM 10310 C CA . GLY B 1 538 ? -17.5 16.766 6.078 1 88 538 GLY B CA 1
ATOM 10311 C C . GLY B 1 538 ? -17.641 16.922 4.578 1 88 538 GLY B C 1
ATOM 10312 O O . GLY B 1 538 ? -18.609 16.453 3.988 1 88 538 GLY B O 1
ATOM 10313 N N . THR B 1 539 ? -16.75 17.719 4.012 1 91.38 539 THR B N 1
ATOM 10314 C CA . THR B 1 539 ? -16.828 17.859 2.564 1 91.38 539 THR B CA 1
ATOM 10315 C C . THR B 1 539 ? -15.594 17.25 1.895 1 91.38 539 THR B C 1
ATOM 10317 O O . THR B 1 539 ? -14.547 17.094 2.529 1 91.38 539 THR B O 1
ATOM 10320 N N . LEU B 1 540 ? -15.836 16.891 0.651 1 96.38 540 LEU B N 1
ATOM 10321 C CA . LEU B 1 540 ? -14.766 16.312 -0.154 1 96.38 540 LEU B CA 1
ATOM 10322 C C . LEU B 1 540 ? -13.5 17.156 -0.068 1 96.38 540 LEU B C 1
ATOM 10324 O O . LEU B 1 540 ? -13.57 18.391 -0.156 1 96.38 540 LEU B O 1
ATOM 10328 N N . HIS B 1 541 ? -12.422 16.5 0.135 1 96.75 541 HIS B N 1
ATOM 10329 C CA . HIS B 1 541 ? -11.133 17.172 0.062 1 96.75 541 HIS B CA 1
ATOM 10330 C C . HIS B 1 541 ? -10.023 16.188 -0.324 1 96.75 541 HIS B C 1
ATOM 10332 O O . HIS B 1 541 ? -10.227 14.977 -0.304 1 96.75 541 HIS B O 1
ATOM 10338 N N . THR B 1 542 ? -8.891 16.734 -0.722 1 96.56 542 THR B N 1
ATOM 10339 C CA . THR B 1 542 ? -7.695 15.961 -1.036 1 96.56 542 THR B CA 1
ATOM 10340 C C . THR B 1 542 ? -6.637 16.141 0.053 1 96.56 542 THR B C 1
ATOM 10342 O O . THR B 1 542 ? -6.613 17.156 0.746 1 96.56 542 THR B O 1
ATOM 10345 N N . HIS B 1 543 ? -5.875 15.148 0.306 1 97.25 543 HIS B N 1
ATOM 10346 C CA . HIS B 1 543 ? -4.594 15.219 1 1 97.25 543 HIS B CA 1
ATOM 10347 C C . HIS B 1 543 ? -3.441 14.852 0.069 1 97.25 543 HIS B C 1
ATOM 10349 O O . HIS B 1 543 ? -3.467 13.797 -0.567 1 97.25 543 HIS B O 1
ATOM 10355 N N . VAL B 1 544 ? -2.451 15.711 -0.001 1 97.75 544 VAL B N 1
ATOM 10356 C CA . VAL B 1 544 ? -1.286 15.438 -0.836 1 97.75 544 VAL B CA 1
ATOM 10357 C C . VAL B 1 544 ? -0.009 15.727 -0.052 1 97.75 544 VAL B C 1
ATOM 10359 O O . VAL B 1 544 ? 0.151 16.812 0.505 1 97.75 544 VAL B O 1
ATOM 10362 N N . LEU B 1 545 ? 0.863 14.789 -0.028 1 98.06 545 LEU B N 1
ATOM 10363 C CA . LEU B 1 545 ? 2.186 14.945 0.569 1 98.06 545 LEU B CA 1
ATOM 10364 C C . LEU B 1 545 ? 3.26 15.039 -0.509 1 98.06 545 LEU B C 1
ATOM 10366 O O . LEU B 1 545 ? 3.307 14.211 -1.419 1 98.06 545 LEU B O 1
ATOM 10370 N N . ALA B 1 546 ? 4.059 16.016 -0.411 1 98 546 ALA B N 1
ATOM 10371 C CA . ALA B 1 546 ? 5.168 16.188 -1.345 1 98 546 ALA B CA 1
ATOM 10372 C C . ALA B 1 546 ? 6.508 15.93 -0.664 1 98 546 ALA B C 1
ATOM 10374 O O . ALA B 1 546 ? 6.707 16.297 0.494 1 98 546 ALA B O 1
ATOM 10375 N N . TRP B 1 547 ? 7.461 15.344 -1.426 1 98.38 547 TRP B N 1
ATOM 10376 C CA . TRP B 1 547 ? 8.758 14.969 -0.877 1 98.38 547 TRP B CA 1
ATOM 10377 C C . TRP B 1 547 ? 9.891 15.375 -1.817 1 98.38 547 TRP B C 1
ATOM 10379 O O . TRP B 1 547 ? 9.719 15.359 -3.039 1 98.38 547 TRP B O 1
ATOM 10389 N N . LYS B 1 548 ? 10.969 15.734 -1.208 1 98.31 548 LYS B N 1
ATOM 10390 C CA . LYS B 1 548 ? 12.266 15.898 -1.863 1 98.31 548 LYS B CA 1
ATOM 10391 C C . LYS B 1 548 ? 13.164 14.695 -1.607 1 98.31 548 LYS B C 1
ATOM 10393 O O . LYS B 1 548 ? 13.328 14.266 -0.463 1 98.31 548 LYS B O 1
ATOM 10398 N N . VAL B 1 549 ? 13.719 14.188 -2.631 1 98.81 549 VAL B N 1
ATOM 10399 C CA . VAL B 1 549 ? 14.617 13.039 -2.533 1 98.81 549 VAL B CA 1
ATOM 10400 C C . VAL B 1 549 ? 15.906 13.328 -3.299 1 98.81 549 VAL B C 1
ATOM 10402 O O . VAL B 1 549 ? 15.984 13.094 -4.508 1 98.81 549 VAL B O 1
ATOM 10405 N N . ASP B 1 550 ? 16.906 13.766 -2.57 1 98.81 550 ASP B N 1
ATOM 10406 C CA . ASP B 1 550 ? 18.234 14.047 -3.137 1 98.81 550 ASP B CA 1
ATOM 10407 C C . ASP B 1 550 ? 19.109 12.797 -3.117 1 98.81 550 ASP B C 1
ATOM 10409 O O . ASP B 1 550 ? 19.719 12.477 -2.096 1 98.81 550 ASP B O 1
ATOM 10413 N N . LEU B 1 551 ? 19.266 12.188 -4.27 1 98.75 551 LEU B N 1
ATOM 10414 C CA . LEU B 1 551 ? 19.906 10.883 -4.336 1 98.75 551 LEU B CA 1
ATOM 10415 C C . LEU B 1 551 ? 21.406 11.023 -4.645 1 98.75 551 LEU B C 1
ATOM 10417 O O . LEU B 1 551 ? 21.797 11.914 -5.402 1 98.75 551 LEU B O 1
ATOM 10421 N N . ASP B 1 552 ? 22.188 10.227 -4.016 1 98.69 552 ASP B N 1
ATOM 10422 C CA . ASP B 1 552 ? 23.609 10.062 -4.25 1 98.69 552 ASP B CA 1
ATOM 10423 C C . ASP B 1 552 ? 23.969 8.586 -4.422 1 98.69 552 ASP B C 1
ATOM 10425 O O . ASP B 1 552 ? 24.594 7.984 -3.549 1 98.69 552 ASP B O 1
ATOM 10429 N N . ILE B 1 553 ? 23.656 8.062 -5.523 1 98.56 553 ILE B N 1
ATOM 10430 C CA . ILE B 1 553 ? 23.891 6.648 -5.781 1 98.56 553 ILE B CA 1
ATOM 10431 C C . ILE B 1 553 ? 25.328 6.438 -6.223 1 98.56 553 ILE B C 1
ATOM 10433 O O . ILE B 1 553 ? 25.719 6.828 -7.332 1 98.56 553 ILE B O 1
ATOM 10437 N N . ALA B 1 554 ? 26.094 5.766 -5.379 1 97.75 554 ALA B N 1
ATOM 10438 C CA . ALA B 1 554 ? 27.516 5.551 -5.629 1 97.75 554 ALA B CA 1
ATOM 10439 C C . ALA B 1 554 ? 28.203 6.848 -6.035 1 97.75 554 ALA B C 1
ATOM 10441 O O . ALA B 1 554 ? 29.047 6.859 -6.938 1 97.75 554 ALA B O 1
ATOM 10442 N N . GLY B 1 555 ? 27.828 7.875 -5.492 1 97.5 555 GLY B N 1
ATOM 10443 C CA . GLY B 1 555 ? 28.344 9.203 -5.785 1 97.5 555 GLY B CA 1
ATOM 10444 C C . GLY B 1 555 ? 27.266 10.195 -6.16 1 97.5 555 GLY B C 1
ATOM 10445 O O . GLY B 1 555 ? 26.078 9.859 -6.164 1 97.5 555 GLY B O 1
ATOM 10446 N N . THR B 1 556 ? 27.656 11.438 -6.465 1 98 556 THR B N 1
ATOM 10447 C CA . THR B 1 556 ? 26.703 12.508 -6.723 1 98 556 THR B CA 1
ATOM 10448 C C . THR B 1 556 ? 26.344 12.555 -8.203 1 98 556 THR B C 1
ATOM 10450 O O . THR B 1 556 ? 25.344 13.18 -8.586 1 98 556 THR B O 1
ATOM 10453 N N . SER B 1 557 ? 27.141 11.977 -9.078 1 98.44 557 SER B N 1
ATOM 10454 C CA . SER B 1 557 ? 26.859 11.977 -10.508 1 98.44 557 SER B CA 1
ATOM 10455 C C . SER B 1 557 ? 25.875 10.883 -10.883 1 98.44 557 SER B C 1
ATOM 10457 O O . SER B 1 557 ? 26.234 9.711 -10.961 1 98.44 557 SER B O 1
ATOM 10459 N N . ASN B 1 558 ? 24.656 11.328 -11.148 1 98.88 558 ASN B N 1
ATOM 10460 C CA . ASN B 1 558 ? 23.594 10.359 -11.422 1 98.88 558 ASN B CA 1
ATOM 10461 C C . ASN B 1 558 ? 22.797 10.75 -12.656 1 98.88 558 ASN B C 1
ATOM 10463 O O . ASN B 1 558 ? 22.922 11.875 -13.156 1 98.88 558 ASN B O 1
ATOM 10467 N N . SER B 1 559 ? 22.078 9.836 -13.188 1 98.94 559 SER B N 1
ATOM 10468 C CA . SER B 1 559 ? 21.156 9.984 -14.305 1 98.94 559 SER B CA 1
ATOM 10469 C C . SER B 1 559 ? 19.812 9.312 -14.008 1 98.94 559 SER B C 1
ATOM 10471 O O . SER B 1 559 ? 19.719 8.477 -13.109 1 98.94 559 SER B O 1
ATOM 10473 N N . VAL B 1 560 ? 18.75 9.766 -14.719 1 98.88 560 VAL B N 1
ATOM 10474 C CA . VAL B 1 560 ? 17.438 9.133 -14.609 1 98.88 560 VAL B CA 1
ATOM 10475 C C . VAL B 1 560 ? 17.188 8.234 -15.812 1 98.88 560 VAL B C 1
ATOM 10477 O O . VAL B 1 560 ? 17.125 8.711 -16.953 1 98.88 560 VAL B O 1
ATOM 10480 N N . ASN B 1 561 ? 17.141 6.969 -15.586 1 98.69 561 ASN B N 1
ATOM 10481 C CA . ASN B 1 561 ? 16.781 5.977 -16.594 1 98.69 561 ASN B CA 1
ATOM 10482 C C . ASN B 1 561 ? 15.312 5.602 -16.516 1 98.69 561 ASN B C 1
ATOM 10484 O O . ASN B 1 561 ? 14.891 4.934 -15.57 1 98.69 561 ASN B O 1
ATOM 10488 N N . ILE B 1 562 ? 14.516 6.012 -17.516 1 98.38 562 ILE B N 1
ATOM 10489 C CA . ILE B 1 562 ? 13.07 5.797 -17.484 1 98.38 562 ILE B CA 1
ATOM 10490 C C . ILE B 1 562 ? 12.711 4.605 -18.375 1 98.38 562 ILE B C 1
ATOM 10492 O O . ILE B 1 562 ? 13.047 4.586 -19.562 1 98.38 562 ILE B O 1
ATOM 10496 N N . HIS B 1 563 ? 12.055 3.621 -17.812 1 97.81 563 HIS B N 1
ATOM 10497 C CA . HIS B 1 563 ? 11.562 2.465 -18.547 1 97.81 563 HIS B CA 1
ATOM 10498 C C . HIS B 1 563 ? 10.102 2.654 -18.969 1 97.81 563 HIS B C 1
ATOM 10500 O O . HIS B 1 563 ? 9.203 2.535 -18.125 1 97.81 563 HIS B O 1
ATOM 10506 N N . HIS B 1 564 ? 9.859 2.904 -20.219 1 97.69 564 HIS B N 1
ATOM 10507 C CA . HIS B 1 564 ? 8.516 3.035 -20.766 1 97.69 564 HIS B CA 1
ATOM 10508 C C . HIS B 1 564 ? 7.93 1.671 -21.125 1 97.69 564 HIS B C 1
ATOM 10510 O O . HIS B 1 564 ? 8.398 1.013 -22.062 1 97.69 564 HIS B O 1
ATOM 10516 N N . MET B 1 565 ? 6.887 1.266 -20.406 1 97.25 565 MET B N 1
ATOM 10517 C CA . MET B 1 565 ? 6.273 -0.025 -20.703 1 97.25 565 MET B CA 1
ATOM 10518 C C . MET B 1 565 ? 5.48 0.037 -22 1 97.25 565 MET B C 1
ATOM 10520 O O . MET B 1 565 ? 4.719 0.979 -22.219 1 97.25 565 MET B O 1
ATOM 10524 N N . LYS B 1 566 ? 5.754 -0.928 -22.797 1 96.25 566 LYS B N 1
ATOM 10525 C CA . LYS B 1 566 ? 5.129 -1.032 -24.109 1 96.25 566 LYS B CA 1
ATOM 10526 C C . LYS B 1 566 ? 4.867 -2.49 -24.484 1 96.25 566 LYS B C 1
ATOM 10528 O O . LYS B 1 566 ? 5.055 -3.387 -23.656 1 96.25 566 LYS B O 1
ATOM 10533 N N . VAL B 1 567 ? 4.273 -2.646 -25.656 1 96.12 567 VAL B N 1
ATOM 10534 C CA . VAL B 1 567 ? 4.094 -3.965 -26.25 1 96.12 567 VAL B CA 1
ATOM 10535 C C . VAL B 1 567 ? 4.926 -4.078 -27.531 1 96.12 567 VAL B C 1
ATOM 10537 O O . VAL B 1 567 ? 5.09 -3.096 -28.25 1 96.12 567 VAL B O 1
ATOM 10540 N N . GLY B 1 568 ? 5.566 -5.195 -27.672 1 95.38 568 GLY B N 1
ATOM 10541 C CA . GLY B 1 568 ? 6.285 -5.523 -28.891 1 95.38 568 GLY B CA 1
ATOM 10542 C C . GLY B 1 568 ? 5.746 -6.762 -29.594 1 95.38 568 GLY B C 1
ATOM 10543 O O . GLY B 1 568 ? 4.688 -7.273 -29.219 1 95.38 568 GLY B O 1
ATOM 10544 N N . GLU B 1 569 ? 6.398 -7.129 -30.672 1 95 569 GLU B N 1
ATOM 10545 C CA . GLU B 1 569 ? 6.031 -8.336 -31.406 1 95 569 GLU B CA 1
ATOM 10546 C C . GLU B 1 569 ? 7.156 -9.359 -31.391 1 95 569 GLU B C 1
ATOM 10548 O O . GLU B 1 569 ? 8.336 -9 -31.328 1 95 569 GLU B O 1
ATOM 10553 N N . ALA B 1 570 ? 6.809 -10.617 -31.375 1 93.44 570 ALA B N 1
ATOM 10554 C CA . ALA B 1 570 ? 7.762 -11.727 -31.453 1 93.44 570 ALA B CA 1
ATOM 10555 C C . ALA B 1 570 ? 7.195 -12.883 -32.25 1 93.44 570 ALA B C 1
ATOM 10557 O O . ALA B 1 570 ? 6.027 -12.859 -32.656 1 93.44 570 ALA B O 1
ATOM 10558 N N . ASP B 1 571 ? 8.109 -13.781 -32.562 1 90.5 571 ASP B N 1
ATOM 10559 C CA . ASP B 1 571 ? 7.75 -14.992 -33.281 1 90.5 571 ASP B CA 1
ATOM 10560 C C . ASP B 1 571 ? 7.215 -16.062 -32.344 1 90.5 571 ASP B C 1
ATOM 10562 O O . ASP B 1 571 ? 7.773 -16.281 -31.25 1 90.5 571 ASP B O 1
ATOM 10566 N N . ASP B 1 572 ? 6.117 -16.766 -32.75 1 89.25 572 ASP B N 1
ATOM 10567 C CA . ASP B 1 572 ? 5.574 -17.812 -31.891 1 89.25 572 ASP B CA 1
ATOM 10568 C C . ASP B 1 572 ? 6.27 -19.141 -32.156 1 89.25 572 ASP B C 1
ATOM 10570 O O . ASP B 1 572 ? 5.945 -20.156 -31.516 1 89.25 572 ASP B O 1
ATOM 10574 N N . GLY B 1 573 ? 7.219 -19.109 -33.125 1 86 573 GLY B N 1
ATOM 10575 C CA . GLY B 1 573 ? 7.984 -20.312 -33.438 1 86 573 GLY B CA 1
ATOM 10576 C C . GLY B 1 573 ? 7.309 -21.188 -34.469 1 86 573 GLY B C 1
ATOM 10577 O O . GLY B 1 573 ? 7.867 -22.203 -34.906 1 86 573 GLY B O 1
ATOM 10578 N N . ALA B 1 574 ? 6.117 -20.891 -34.875 1 88.5 574 ALA B N 1
ATOM 10579 C CA . ALA B 1 574 ? 5.355 -21.688 -35.844 1 88.5 574 ALA B CA 1
ATOM 10580 C C . ALA B 1 574 ? 4.832 -20.812 -36.969 1 88.5 574 ALA B C 1
ATOM 10582 O O . ALA B 1 574 ? 3.768 -21.094 -37.531 1 88.5 574 ALA B O 1
ATOM 10583 N N . GLY B 1 575 ? 5.523 -19.734 -37.219 1 85.94 575 GLY B N 1
ATOM 10584 C CA . GLY B 1 575 ? 5.207 -18.891 -38.375 1 85.94 575 GLY B CA 1
ATOM 10585 C C . GLY B 1 575 ? 4.254 -17.766 -38.031 1 85.94 575 GLY B C 1
ATOM 10586 O O . GLY B 1 575 ? 3.939 -16.922 -38.875 1 85.94 575 GLY B O 1
ATOM 10587 N N . GLY B 1 576 ? 3.816 -17.672 -36.812 1 88.31 576 GLY B N 1
ATOM 10588 C CA . GLY B 1 576 ? 2.934 -16.594 -36.375 1 88.31 576 GLY B CA 1
ATOM 10589 C C . GLY B 1 576 ? 3.635 -15.539 -35.562 1 88.31 576 GLY B C 1
ATOM 10590 O O . GLY B 1 576 ? 4.797 -15.703 -35.188 1 88.31 576 GLY B O 1
ATOM 10591 N N . LYS B 1 577 ? 2.846 -14.445 -35.438 1 91.62 577 LYS B N 1
ATOM 10592 C CA . LYS B 1 577 ? 3.334 -13.344 -34.594 1 91.62 577 LYS B CA 1
ATOM 10593 C C . LYS B 1 577 ? 2.488 -13.188 -33.344 1 91.62 577 LYS B C 1
ATOM 10595 O O . LYS B 1 577 ? 1.278 -13.422 -33.375 1 91.62 577 LYS B O 1
ATOM 10600 N N . ILE B 1 578 ? 3.143 -12.789 -32.312 1 94.38 578 ILE B N 1
ATOM 10601 C CA . ILE B 1 578 ? 2.455 -12.578 -31.031 1 94.38 578 ILE B CA 1
ATOM 10602 C C . ILE B 1 578 ? 2.893 -11.25 -30.422 1 94.38 578 ILE B C 1
ATOM 10604 O O . ILE B 1 578 ? 3.955 -10.727 -30.75 1 94.38 578 ILE B O 1
ATOM 10608 N N . TYR B 1 579 ? 2.014 -10.711 -29.625 1 96.12 579 TYR B N 1
ATOM 10609 C CA . TYR B 1 579 ? 2.377 -9.523 -28.859 1 96.12 579 TYR B CA 1
ATOM 10610 C C . TYR B 1 579 ? 2.982 -9.914 -27.516 1 96.12 579 TYR B C 1
ATOM 10612 O O . TYR B 1 579 ? 2.535 -10.875 -26.875 1 96.12 579 TYR B O 1
ATOM 10620 N N . ILE B 1 580 ? 4.07 -9.188 -27.125 1 96.38 580 ILE B N 1
ATOM 10621 C CA . ILE B 1 580 ? 4.797 -9.477 -25.891 1 96.38 580 ILE B CA 1
ATOM 10622 C C . ILE B 1 580 ? 5.055 -8.188 -25.125 1 96.38 580 ILE B C 1
ATOM 10624 O O . ILE B 1 580 ? 5.008 -7.094 -25.703 1 96.38 580 ILE B O 1
ATOM 10628 N N . ASN B 1 581 ? 5.344 -8.32 -23.812 1 95.75 581 ASN B N 1
ATOM 10629 C CA . ASN B 1 581 ? 5.773 -7.18 -23.016 1 95.75 581 ASN B CA 1
ATOM 10630 C C . ASN B 1 581 ? 7.164 -6.703 -23.422 1 95.75 581 ASN B C 1
ATOM 10632 O O . ASN B 1 581 ? 8.039 -7.52 -23.719 1 95.75 581 ASN B O 1
ATOM 10636 N N . LYS B 1 582 ? 7.348 -5.48 -23.453 1 96.81 582 LYS B N 1
ATOM 10637 C CA . LYS B 1 582 ? 8.648 -4.852 -23.656 1 96.81 582 LYS B CA 1
ATOM 10638 C C . LYS B 1 582 ? 8.703 -3.475 -22.984 1 96.81 582 LYS B C 1
ATOM 10640 O O . LYS B 1 582 ? 7.664 -2.916 -22.625 1 96.81 582 LYS B O 1
ATOM 10645 N N . TYR B 1 583 ? 9.859 -3.012 -22.688 1 97.25 583 TYR B N 1
ATOM 10646 C CA . TYR B 1 583 ? 10.016 -1.614 -22.297 1 97.25 583 TYR B CA 1
ATOM 10647 C C . TYR B 1 583 ? 11.023 -0.906 -23.188 1 97.25 583 TYR B C 1
ATOM 10649 O O . TYR B 1 583 ? 11.75 -1.552 -23.953 1 97.25 583 TYR B O 1
ATOM 10657 N N . GLU B 1 584 ? 10.961 0.354 -23.281 1 97.38 584 GLU B N 1
ATOM 10658 C CA . GLU B 1 584 ? 11.984 1.212 -23.875 1 97.38 584 GLU B CA 1
ATOM 10659 C C . GLU B 1 584 ? 12.664 2.066 -22.812 1 97.38 584 GLU B C 1
ATOM 10661 O O . GLU B 1 584 ? 12.07 3.01 -22.281 1 97.38 584 GLU B O 1
ATOM 10666 N N . ALA B 1 585 ? 13.867 1.659 -22.5 1 97 585 ALA B N 1
ATOM 10667 C CA . ALA B 1 585 ? 14.641 2.412 -21.531 1 97 585 ALA B CA 1
ATOM 10668 C C . ALA B 1 585 ? 15.266 3.654 -22.156 1 97 585 ALA B C 1
ATOM 10670 O O . ALA B 1 585 ? 15.891 3.572 -23.219 1 97 585 ALA B O 1
ATOM 10671 N N . GLU B 1 586 ? 15.047 4.762 -21.562 1 97.5 586 GLU B N 1
ATOM 10672 C CA . GLU B 1 586 ? 15.57 6.027 -22.062 1 97.5 586 GLU B CA 1
ATOM 10673 C C . GLU B 1 586 ? 16.156 6.867 -20.938 1 97.5 586 GLU B C 1
ATOM 10675 O O . GLU B 1 586 ? 15.469 7.172 -19.969 1 97.5 586 GLU B O 1
ATOM 10680 N N . ILE B 1 587 ? 17.406 7.199 -21.078 1 98.5 587 ILE B N 1
ATOM 10681 C CA . ILE B 1 587 ? 18.047 8.086 -20.109 1 98.5 587 ILE B CA 1
ATOM 10682 C C . ILE B 1 587 ? 17.656 9.531 -20.406 1 98.5 587 ILE B C 1
ATOM 10684 O O . ILE B 1 587 ? 17.828 10.008 -21.531 1 98.5 587 ILE B O 1
ATOM 10688 N N . ALA B 1 588 ? 17.156 10.203 -19.453 1 98.81 588 ALA B N 1
ATOM 10689 C CA . ALA B 1 588 ? 16.75 11.594 -19.641 1 98.81 588 ALA B CA 1
ATOM 10690 C C . ALA B 1 588 ? 17.969 12.5 -19.797 1 98.81 588 ALA B C 1
ATOM 10692 O O . ALA B 1 588 ? 18.859 12.516 -18.938 1 98.81 588 ALA B O 1
ATOM 10693 N N . GLU B 1 589 ? 17.984 13.25 -20.875 1 98.81 589 GLU B N 1
ATOM 10694 C CA . GLU B 1 589 ? 19.078 14.188 -21.125 1 98.81 589 GLU B CA 1
ATOM 10695 C C . GLU B 1 589 ? 18.844 15.508 -20.391 1 98.81 589 GLU B C 1
ATOM 10697 O O . GLU B 1 589 ? 19.797 16.188 -20 1 98.81 589 GLU B O 1
ATOM 10702 N N . THR B 1 590 ? 17.578 15.852 -20.25 1 98.81 590 THR B N 1
ATOM 10703 C CA . THR B 1 590 ? 17.203 17.125 -19.625 1 98.81 590 THR B CA 1
ATOM 10704 C C . THR B 1 590 ? 16.141 16.922 -18.562 1 98.81 590 THR B C 1
ATOM 10706 O O . THR B 1 590 ? 15.523 15.859 -18.484 1 98.81 590 THR B O 1
ATOM 10709 N N . GLU B 1 591 ? 15.922 17.953 -17.766 1 98.75 591 GLU B N 1
ATOM 10710 C CA . GLU B 1 591 ? 14.891 17.922 -16.734 1 98.75 591 GLU B CA 1
ATOM 10711 C C . GLU B 1 591 ? 13.5 17.766 -17.344 1 98.75 591 GLU B C 1
ATOM 10713 O O . GLU B 1 591 ? 12.633 17.125 -16.75 1 98.75 591 GLU B O 1
ATOM 10718 N N . ASN B 1 592 ? 13.281 18.328 -18.516 1 98.44 592 ASN B N 1
ATOM 10719 C CA . ASN B 1 592 ? 11.977 18.219 -19.156 1 98.44 592 ASN B CA 1
ATOM 10720 C C . ASN B 1 592 ? 11.602 16.781 -19.469 1 98.44 592 ASN B C 1
ATOM 10722 O O . ASN B 1 592 ? 10.43 16.406 -19.406 1 98.44 592 ASN B O 1
ATOM 10726 N N . GLU B 1 593 ? 12.586 16.016 -19.75 1 98.31 593 GLU B N 1
ATOM 10727 C CA . GLU B 1 593 ? 12.352 14.609 -20.062 1 98.31 593 GLU B CA 1
ATOM 10728 C C . GLU B 1 593 ? 12.078 13.789 -18.812 1 98.31 593 GLU B C 1
ATOM 10730 O O . GLU B 1 593 ? 11.492 12.703 -18.891 1 98.31 593 GLU B O 1
ATOM 10735 N N . ALA B 1 594 ? 12.516 14.312 -17.688 1 98.5 594 ALA B N 1
ATOM 10736 C CA . ALA B 1 594 ? 12.359 13.594 -16.422 1 98.5 594 ALA B CA 1
ATOM 10737 C C . ALA B 1 594 ? 11.266 14.219 -15.57 1 98.5 594 ALA B C 1
ATOM 10739 O O . ALA B 1 594 ? 11.25 14.062 -14.344 1 98.5 594 ALA B O 1
ATOM 10740 N N . ALA B 1 595 ? 10.422 15 -16.062 1 98.44 595 ALA B N 1
ATOM 10741 C CA . ALA B 1 595 ? 9.234 15.555 -15.406 1 98.44 595 ALA B CA 1
ATOM 10742 C C . ALA B 1 595 ? 7.973 15.219 -16.188 1 98.44 595 ALA B C 1
ATOM 10744 O O . ALA B 1 595 ? 7.773 15.719 -17.297 1 98.44 595 ALA B O 1
ATOM 10745 N N . TYR B 1 596 ? 7.125 14.32 -15.539 1 96.94 596 TYR B N 1
ATOM 10746 C CA . TYR B 1 596 ? 6.008 13.844 -16.344 1 96.94 596 TYR B CA 1
ATOM 10747 C C . TYR B 1 596 ? 4.844 13.406 -15.461 1 96.94 596 TYR B C 1
ATOM 10749 O O . TYR B 1 596 ? 4.977 13.352 -14.234 1 96.94 596 TYR B O 1
ATOM 10757 N N . GLN B 1 597 ? 3.721 13.273 -16.094 1 94.25 597 GLN B N 1
ATOM 10758 C CA . GLN B 1 597 ? 2.545 12.633 -15.516 1 94.25 597 GLN B CA 1
ATOM 10759 C C . GLN B 1 597 ? 2.467 11.164 -15.922 1 94.25 597 GLN B C 1
ATOM 10761 O O . GLN B 1 597 ? 2.568 10.828 -17.109 1 94.25 597 GLN B O 1
ATOM 10766 N N . THR B 1 598 ? 2.367 10.336 -14.922 1 88.69 598 THR B N 1
ATOM 10767 C CA . THR B 1 598 ? 2.203 8.914 -15.234 1 88.69 598 THR B CA 1
ATOM 10768 C C . THR B 1 598 ? 0.765 8.617 -15.648 1 88.69 598 THR B C 1
ATOM 10770 O O . THR B 1 598 ? -0.181 9.102 -15.023 1 88.69 598 THR B O 1
ATOM 10773 N N . MET B 1 599 ? 0.648 7.832 -16.734 1 89.75 599 MET B N 1
ATOM 10774 C CA . MET B 1 599 ? -0.669 7.43 -17.219 1 89.75 599 MET B CA 1
ATOM 10775 C C . MET B 1 599 ? -0.85 5.918 -17.125 1 89.75 599 MET B C 1
ATOM 10777 O O . MET B 1 599 ? 0.106 5.164 -17.297 1 89.75 599 MET B O 1
ATOM 10781 N N . MET B 1 600 ? -2.1 5.496 -16.922 1 90.19 600 MET B N 1
ATOM 10782 C CA . MET B 1 600 ? -2.418 4.086 -16.734 1 90.19 600 MET B CA 1
ATOM 10783 C C . MET B 1 600 ? -2.062 3.268 -17.969 1 90.19 600 MET B C 1
ATOM 10785 O O . MET B 1 600 ? -1.644 2.113 -17.859 1 90.19 600 MET B O 1
ATOM 10789 N N . LEU B 1 601 ? -2.184 3.793 -19.125 1 93.88 601 LEU B N 1
ATOM 10790 C CA . LEU B 1 601 ? -1.948 3.057 -20.375 1 93.88 601 LEU B CA 1
ATOM 10791 C C . LEU B 1 601 ? -0.557 3.354 -20.922 1 93.88 601 LEU B C 1
ATOM 10793 O O . LEU B 1 601 ? -0.191 2.859 -21.984 1 93.88 601 LEU B O 1
ATOM 10797 N N . GLU B 1 602 ? 0.197 4.168 -20.219 1 94.5 602 GLU B N 1
ATOM 10798 C CA . GLU B 1 602 ? 1.598 4.453 -20.516 1 94.5 602 GLU B CA 1
ATOM 10799 C C . GLU B 1 602 ? 2.453 4.418 -19.25 1 94.5 602 GLU B C 1
ATOM 10801 O O . GLU B 1 602 ? 3.086 5.414 -18.906 1 94.5 602 GLU B O 1
ATOM 10806 N N . PRO B 1 603 ? 2.523 3.273 -18.703 1 94.81 603 PRO B N 1
ATOM 10807 C CA . PRO B 1 603 ? 3.262 3.188 -17.438 1 94.81 603 PRO B CA 1
ATOM 10808 C C . PRO B 1 603 ? 4.75 3.48 -17.609 1 94.81 603 PRO B C 1
ATOM 10810 O O . PRO B 1 603 ? 5.352 3.1 -18.609 1 94.81 603 PRO B O 1
ATOM 10813 N N . LYS B 1 604 ? 5.348 4.152 -16.688 1 96.38 604 LYS B N 1
ATOM 10814 C CA . LYS B 1 604 ? 6.766 4.504 -16.625 1 96.38 604 LYS B CA 1
ATOM 10815 C C . LYS B 1 604 ? 7.387 4.098 -15.297 1 96.38 604 LYS B C 1
ATOM 10817 O O . LYS B 1 604 ? 6.758 4.223 -14.25 1 96.38 604 LYS B O 1
ATOM 10822 N N . LEU B 1 605 ? 8.57 3.564 -15.367 1 96.81 605 LEU B N 1
ATOM 10823 C CA . LEU B 1 605 ? 9.336 3.213 -14.18 1 96.81 605 LEU B CA 1
ATOM 10824 C C . LEU B 1 605 ? 10.664 3.961 -14.148 1 96.81 605 LEU B C 1
ATOM 10826 O O . LEU B 1 605 ? 11.609 3.59 -14.852 1 96.81 605 LEU B O 1
ATOM 10830 N N . PRO B 1 606 ? 10.773 4.969 -13.281 1 98.44 606 PRO B N 1
ATOM 10831 C CA . PRO B 1 606 ? 12.023 5.73 -13.195 1 98.44 606 PRO B CA 1
ATOM 10832 C C . PRO B 1 606 ? 13.047 5.082 -12.273 1 98.44 606 PRO B C 1
ATOM 10834 O O . PRO B 1 606 ? 12.695 4.641 -11.172 1 98.44 606 PRO B O 1
ATOM 10837 N N . VAL B 1 607 ? 14.281 5.047 -12.734 1 98.62 607 VAL B N 1
ATOM 10838 C CA . VAL B 1 607 ? 15.422 4.551 -11.969 1 98.62 607 VAL B CA 1
ATOM 10839 C C . VAL B 1 607 ? 16.547 5.582 -11.984 1 98.62 607 VAL B C 1
ATOM 10841 O O . VAL B 1 607 ? 16.969 6.031 -13.055 1 98.62 607 VAL B O 1
ATOM 10844 N N . VAL B 1 608 ? 16.984 5.965 -10.812 1 98.94 608 VAL B N 1
ATOM 10845 C CA . VAL B 1 608 ? 18.172 6.809 -10.734 1 98.94 608 VAL B CA 1
ATOM 10846 C C . VAL B 1 608 ? 19.422 5.934 -10.68 1 98.94 608 VAL B C 1
ATOM 10848 O O . VAL B 1 608 ? 19.547 5.055 -9.82 1 98.94 608 VAL B O 1
ATOM 10851 N N . ILE B 1 609 ? 20.375 6.219 -11.617 1 98.81 609 ILE B N 1
ATOM 10852 C CA . ILE B 1 609 ? 21.516 5.328 -11.75 1 98.81 609 ILE B CA 1
ATOM 10853 C C . ILE B 1 609 ? 22.812 6.148 -11.75 1 98.81 609 ILE B C 1
ATOM 10855 O O . ILE B 1 609 ? 22.781 7.367 -11.945 1 98.81 609 ILE B O 1
ATOM 10859 N N . ASN B 1 610 ? 23.906 5.523 -11.391 1 98.81 610 ASN B N 1
ATOM 10860 C CA . ASN B 1 610 ? 25.25 5.98 -11.75 1 98.81 610 ASN B CA 1
ATOM 10861 C C . ASN B 1 610 ? 25.781 5.242 -12.969 1 98.81 610 ASN B C 1
ATOM 10863 O O . ASN B 1 610 ? 26.109 4.059 -12.883 1 98.81 610 ASN B O 1
ATOM 10867 N N . GLU B 1 611 ? 25.906 5.895 -14.102 1 98.19 611 GLU B N 1
ATOM 10868 C CA . GLU B 1 611 ? 26.281 5.262 -15.359 1 98.19 611 GLU B CA 1
ATOM 10869 C C . GLU B 1 611 ? 27.719 4.77 -15.312 1 98.19 611 GLU B C 1
ATOM 10871 O O . GLU B 1 611 ? 28.125 3.912 -16.109 1 98.19 611 GLU B O 1
ATOM 10876 N N . ASN B 1 612 ? 28.5 5.27 -14.359 1 98 612 ASN B N 1
ATOM 10877 C CA . ASN B 1 612 ? 29.922 4.996 -14.344 1 98 612 ASN B CA 1
ATOM 10878 C C . ASN B 1 612 ? 30.297 4.016 -13.234 1 98 612 ASN B C 1
ATOM 10880 O O . ASN B 1 612 ? 31.469 3.674 -13.062 1 98 612 ASN B O 1
ATOM 10884 N N . LYS B 1 613 ? 29.453 3.744 -12.438 1 98.38 613 LYS B N 1
ATOM 10885 C CA . LYS B 1 613 ? 29.641 2.732 -11.398 1 98.38 613 LYS B CA 1
ATOM 10886 C C . LYS B 1 613 ? 28.766 1.507 -11.664 1 98.38 613 LYS B C 1
ATOM 10888 O O . LYS B 1 613 ? 27.562 1.52 -11.383 1 98.38 613 LYS B O 1
ATOM 10893 N N . LEU B 1 614 ? 29.359 0.451 -12.055 1 97.19 614 LEU B N 1
ATOM 10894 C CA . LEU B 1 614 ? 28.656 -0.749 -12.484 1 97.19 614 LEU B CA 1
ATOM 10895 C C . LEU B 1 614 ? 28.703 -1.824 -11.406 1 97.19 614 LEU B C 1
ATOM 10897 O O . LEU B 1 614 ? 29.594 -1.825 -10.562 1 97.19 614 LEU B O 1
ATOM 10901 N N . ASN B 1 615 ? 27.688 -2.695 -11.398 1 95.69 615 ASN B N 1
ATOM 10902 C CA . ASN B 1 615 ? 27.766 -3.865 -10.531 1 95.69 615 ASN B CA 1
ATOM 10903 C C . ASN B 1 615 ? 28.656 -4.949 -11.133 1 95.69 615 ASN B C 1
ATOM 10905 O O . ASN B 1 615 ? 29.344 -4.715 -12.125 1 95.69 615 ASN B O 1
ATOM 10909 N N . GLY B 1 616 ? 28.703 -6.055 -10.469 1 93.19 616 GLY B N 1
ATOM 10910 C CA . GLY B 1 616 ? 29.594 -7.125 -10.867 1 93.19 616 GLY B CA 1
ATOM 10911 C C . GLY B 1 616 ? 29.25 -7.719 -12.227 1 93.19 616 GLY B C 1
ATOM 10912 O O . GLY B 1 616 ? 30.062 -8.438 -12.812 1 93.19 616 GLY B O 1
ATOM 10913 N N . PHE B 1 617 ? 28.125 -7.285 -12.797 1 92.19 617 PHE B N 1
ATOM 10914 C CA . PHE B 1 617 ? 27.688 -7.891 -14.047 1 92.19 617 PHE B CA 1
ATOM 10915 C C . PHE B 1 617 ? 27.516 -6.836 -15.133 1 92.19 617 PHE B C 1
ATOM 10917 O O . PHE B 1 617 ? 26.875 -7.086 -16.156 1 92.19 617 PHE B O 1
ATOM 10924 N N . GLY B 1 618 ? 27.906 -5.645 -14.852 1 93.06 618 GLY B N 1
ATOM 10925 C CA . GLY B 1 618 ? 28.016 -4.609 -15.867 1 93.06 618 GLY B CA 1
ATOM 10926 C C . GLY B 1 618 ? 26.797 -3.713 -15.945 1 93.06 618 GLY B C 1
ATOM 10927 O O . GLY B 1 618 ? 26.672 -2.918 -16.875 1 93.06 618 GLY B O 1
ATOM 10928 N N . SER B 1 619 ? 25.938 -3.818 -15.07 1 95.38 619 SER B N 1
ATOM 10929 C CA . SER B 1 619 ? 24.781 -2.943 -15.055 1 95.38 619 SER B CA 1
ATOM 10930 C C . SER B 1 619 ? 25.031 -1.702 -14.203 1 95.38 619 SER B C 1
ATOM 10932 O O . SER B 1 619 ? 25.656 -1.782 -13.148 1 95.38 619 SER B O 1
ATOM 10934 N N . PRO B 1 620 ? 24.578 -0.517 -14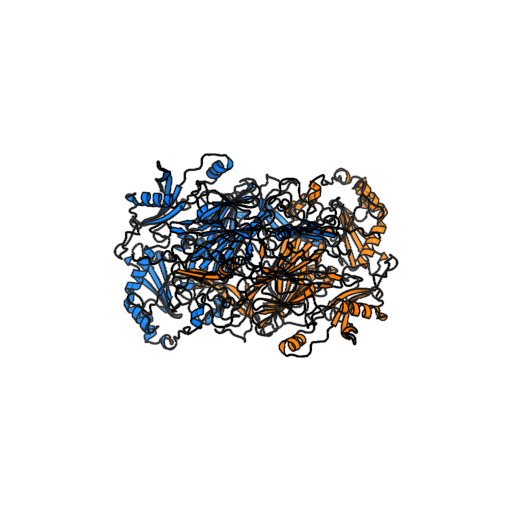.711 1 97.25 620 PRO B N 1
ATOM 10935 C CA . PRO B 1 620 ? 24.688 0.658 -13.844 1 97.25 620 PRO B CA 1
ATOM 10936 C C . PRO B 1 620 ? 23.969 0.473 -12.508 1 97.25 620 PRO B C 1
ATOM 10938 O O . PRO B 1 620 ? 22.844 -0.021 -12.469 1 97.25 620 PRO B O 1
ATOM 10941 N N . ARG B 1 621 ? 24.656 0.828 -11.461 1 98.5 621 ARG B N 1
ATOM 10942 C CA . ARG B 1 621 ? 24.062 0.717 -10.133 1 98.5 621 ARG B CA 1
ATOM 10943 C C . ARG B 1 621 ? 23.016 1.806 -9.906 1 98.5 621 ARG B C 1
ATOM 10945 O O . ARG B 1 621 ? 23.219 2.957 -10.297 1 98.5 621 ARG B O 1
ATOM 10952 N N . GLY B 1 622 ? 21.844 1.365 -9.32 1 98.62 622 GLY B N 1
ATOM 10953 C CA . GLY B 1 622 ? 20.812 2.377 -9.156 1 98.62 622 GLY B CA 1
ATOM 10954 C C . GLY B 1 622 ? 19.734 1.978 -8.164 1 98.62 622 GLY B C 1
ATOM 10955 O O . GLY B 1 622 ? 19.844 0.945 -7.5 1 98.62 622 GLY B O 1
ATOM 10956 N N . TYR B 1 623 ? 18.766 2.904 -7.973 1 98.75 623 TYR B N 1
ATOM 10957 C CA . TYR B 1 623 ? 17.547 2.721 -7.195 1 98.75 623 TYR B CA 1
ATOM 10958 C C . TYR B 1 623 ? 16.328 3.133 -8 1 98.75 623 TYR B C 1
ATOM 10960 O O . TYR B 1 623 ? 16.312 4.188 -8.641 1 98.75 623 TYR B O 1
ATOM 10968 N N . LYS B 1 624 ? 15.359 2.264 -7.969 1 98.31 624 LYS B N 1
ATOM 10969 C CA . LYS B 1 624 ? 14.055 2.594 -8.531 1 98.31 624 LYS B CA 1
ATOM 10970 C C . LYS B 1 624 ? 13.242 3.455 -7.57 1 98.31 624 LYS B C 1
ATOM 10972 O O . LYS B 1 624 ? 13.234 3.205 -6.363 1 98.31 624 LYS B O 1
ATOM 10977 N N . VAL B 1 625 ? 12.641 4.496 -8.109 1 98.25 625 VAL B N 1
ATOM 10978 C CA . VAL B 1 625 ? 11.672 5.281 -7.344 1 98.25 625 VAL B CA 1
ATOM 10979 C C . VAL B 1 625 ? 10.266 4.762 -7.598 1 98.25 625 VAL B C 1
ATOM 10981 O O . VAL B 1 625 ? 9.672 5.031 -8.648 1 98.25 625 VAL B O 1
ATOM 10984 N N . GLN B 1 626 ? 9.773 4.047 -6.629 1 96.56 626 GLN B N 1
ATOM 10985 C CA . GLN B 1 626 ? 8.438 3.48 -6.77 1 96.56 626 GLN B CA 1
ATOM 10986 C C . GLN B 1 626 ? 7.375 4.422 -6.207 1 96.56 626 GLN B C 1
ATOM 10988 O O . GLN B 1 626 ? 7.336 4.672 -5 1 96.56 626 GLN B O 1
ATOM 10993 N N . LEU B 1 627 ? 6.543 4.879 -7.074 1 92 627 LEU B N 1
ATOM 10994 C CA . LEU B 1 627 ? 5.5 5.836 -6.707 1 92 627 LEU B CA 1
ATOM 10995 C C . LEU B 1 627 ? 4.285 5.121 -6.133 1 92 627 LEU B C 1
ATOM 10997 O O . LEU B 1 627 ? 3.877 4.07 -6.641 1 92 627 LEU B O 1
ATOM 11001 N N . ASN B 1 628 ? 3.785 5.637 -5.062 1 90.5 628 ASN B N 1
ATOM 11002 C CA . ASN B 1 628 ? 2.555 5.129 -4.465 1 90.5 628 ASN B CA 1
ATOM 11003 C C . ASN B 1 628 ? 1.446 6.18 -4.488 1 90.5 628 ASN B C 1
ATOM 11005 O O . ASN B 1 628 ? 1.509 7.172 -3.76 1 90.5 628 ASN B O 1
ATOM 11009 N N . ARG B 1 629 ? 0.489 6.074 -5.238 1 91.06 629 ARG B N 1
ATOM 11010 C CA . ARG B 1 629 ? -0.716 6.895 -5.324 1 91.06 629 ARG B CA 1
ATOM 11011 C C . ARG B 1 629 ? -0.373 8.336 -5.676 1 91.06 629 ARG B C 1
ATOM 11013 O O . ARG B 1 629 ? -0.786 9.266 -4.98 1 91.06 629 ARG B O 1
ATOM 11020 N N . PRO B 1 630 ? 0.393 8.539 -6.699 1 94.12 630 PRO B N 1
ATOM 11021 C CA . PRO B 1 630 ? 0.541 9.93 -7.125 1 94.12 630 PRO B CA 1
ATOM 11022 C C . PRO B 1 630 ? -0.798 10.602 -7.43 1 94.12 630 PRO B C 1
ATOM 11024 O O . PRO B 1 630 ? -1.704 9.961 -7.969 1 94.12 630 PRO B O 1
ATOM 11027 N N . LEU B 1 631 ? -0.975 11.812 -7.051 1 96.12 631 LEU B N 1
ATOM 11028 C CA . LEU B 1 631 ? -2.209 12.547 -7.297 1 96.12 631 LEU B CA 1
ATOM 11029 C C . LEU B 1 631 ? -1.938 13.812 -8.109 1 96.12 631 LEU B C 1
ATOM 11031 O O . LEU B 1 631 ? -1.098 14.625 -7.73 1 96.12 631 LEU B O 1
ATOM 11035 N N . LEU B 1 632 ? -2.65 13.992 -9.195 1 95.88 632 LEU B N 1
ATOM 11036 C CA . LEU B 1 632 ? -2.477 15.133 -10.094 1 95.88 632 LEU B CA 1
ATOM 11037 C C . LEU B 1 632 ? -3.564 16.172 -9.867 1 95.88 632 LEU B C 1
ATOM 11039 O O . LEU B 1 632 ? -4.664 15.844 -9.422 1 95.88 632 LEU B O 1
ATOM 11043 N N . ASN B 1 633 ? -3.176 17.359 -10.094 1 95.25 633 ASN B N 1
ATOM 11044 C CA . ASN B 1 633 ? -4.105 18.469 -10 1 95.25 633 ASN B CA 1
ATOM 11045 C C . ASN B 1 633 ? -5.09 18.484 -11.164 1 95.25 633 ASN B C 1
ATOM 11047 O O . ASN B 1 633 ? -4.68 18.516 -12.328 1 95.25 633 ASN B O 1
ATOM 11051 N N . LEU B 1 634 ? -6.383 18.453 -10.898 1 95.69 634 LEU B N 1
ATOM 11052 C CA . LEU B 1 634 ? -7.398 18.406 -11.945 1 95.69 634 LEU B CA 1
ATOM 11053 C C . LEU B 1 634 ? -7.824 19.797 -12.359 1 95.69 634 LEU B C 1
ATOM 11055 O O . LEU B 1 634 ? -8.586 19.969 -13.32 1 95.69 634 LEU B O 1
ATOM 11059 N N . GLU B 1 635 ? -7.32 20.828 -11.617 1 96.38 635 GLU B N 1
ATOM 11060 C CA . GLU B 1 635 ? -7.668 22.203 -11.961 1 96.38 635 GLU B CA 1
ATOM 11061 C C . GLU B 1 635 ? -7.234 22.547 -13.383 1 96.38 635 GLU B C 1
ATOM 11063 O O . GLU B 1 635 ? -6.242 22 -13.883 1 96.38 635 GLU B O 1
ATOM 11068 N N . PRO B 1 636 ? -7.953 23.453 -14.016 1 94.81 636 PRO B N 1
ATOM 11069 C CA . PRO B 1 636 ? -7.598 23.781 -15.398 1 94.81 636 PRO B CA 1
ATOM 11070 C C . PRO B 1 636 ? -6.184 24.344 -15.531 1 94.81 636 PRO B C 1
ATOM 11072 O O . PRO B 1 636 ? -5.734 25.109 -14.672 1 94.81 636 PRO B O 1
ATOM 11075 N N . PRO B 1 637 ? -5.605 24.016 -16.672 1 91.12 637 PRO B N 1
ATOM 11076 C CA . PRO B 1 637 ? -4.277 24.578 -16.906 1 91.12 637 PRO B CA 1
ATOM 11077 C C . PRO B 1 637 ? -4.281 26.109 -16.906 1 91.12 637 PRO B C 1
ATOM 11079 O O . PRO B 1 637 ? -5.195 26.734 -17.453 1 91.12 637 PRO B O 1
ATOM 11082 N N . GLY B 1 638 ? -3.395 26.703 -16.266 1 91.62 638 GLY B N 1
ATOM 11083 C CA . GLY B 1 638 ? -3.27 28.156 -16.25 1 91.62 638 GLY B CA 1
ATOM 11084 C C . GLY B 1 638 ? -3.988 28.812 -15.086 1 91.62 638 GLY B C 1
ATOM 11085 O O . GLY B 1 638 ? -3.854 30.016 -14.867 1 91.62 638 GLY B O 1
ATOM 11086 N N . TYR B 1 639 ? -4.781 28.016 -14.359 1 94.88 639 TYR B N 1
ATOM 11087 C CA . TYR B 1 639 ? -5.426 28.562 -13.172 1 94.88 639 TYR B CA 1
ATOM 11088 C C . TYR B 1 639 ? -4.395 29.156 -12.211 1 94.88 639 TYR B C 1
ATOM 11090 O O . TYR B 1 639 ? -3.488 28.438 -11.758 1 94.88 639 TYR B O 1
ATOM 11098 N N . ALA B 1 640 ? -4.469 30.375 -11.906 1 92.62 640 ALA B N 1
ATOM 11099 C CA . ALA B 1 640 ? -3.443 31.141 -11.195 1 92.62 640 ALA B CA 1
ATOM 11100 C C . ALA B 1 640 ? -3.164 30.531 -9.82 1 92.62 640 ALA B C 1
ATOM 11102 O O . ALA B 1 640 ? -2.012 30.453 -9.391 1 92.62 640 ALA B O 1
ATOM 11103 N N . ARG B 1 641 ? -4.176 30.125 -9.133 1 93.06 641 ARG B N 1
ATOM 11104 C CA . ARG B 1 641 ? -4.004 29.625 -7.773 1 93.06 641 ARG B CA 1
ATOM 11105 C C . ARG B 1 641 ? -3.258 28.297 -7.773 1 93.06 641 ARG B C 1
ATOM 11107 O O . ARG B 1 641 ? -2.723 27.875 -6.746 1 93.06 641 ARG B O 1
ATOM 11114 N N . SER B 1 642 ? -3.188 27.641 -8.891 1 95.19 642 SER B N 1
ATOM 11115 C CA . SER B 1 642 ? -2.51 26.359 -9 1 95.19 642 SER B CA 1
ATOM 11116 C C . SER B 1 642 ? -0.995 26.531 -8.961 1 95.19 642 SER B C 1
ATOM 11118 O O . SER B 1 642 ? -0.26 25.547 -8.836 1 95.19 642 SER B O 1
ATOM 11120 N N . LYS B 1 643 ? -0.518 27.703 -9.039 1 95 643 LYS B N 1
ATOM 11121 C CA . LYS B 1 643 ? 0.922 27.953 -9.047 1 95 643 LYS B CA 1
ATOM 11122 C C . LYS B 1 643 ? 1.566 27.469 -7.754 1 95 643 LYS B C 1
ATOM 11124 O O . LYS B 1 643 ? 2.67 26.922 -7.77 1 95 643 LYS B O 1
ATOM 11129 N N . ALA B 1 644 ? 0.904 27.656 -6.648 1 95.81 644 ALA B N 1
ATOM 11130 C CA . ALA B 1 644 ? 1.439 27.234 -5.359 1 95.81 644 ALA B CA 1
ATOM 11131 C C . ALA B 1 644 ? 1.418 25.719 -5.234 1 95.81 644 ALA B C 1
ATOM 11133 O O . ALA B 1 644 ? 2.064 25.141 -4.348 1 95.81 644 ALA B O 1
ATOM 11134 N N . LEU B 1 645 ? 0.694 25.047 -6.113 1 97.06 645 LEU B N 1
ATOM 11135 C CA . LEU B 1 645 ? 0.53 23.594 -6.07 1 97.06 645 LEU B CA 1
ATOM 11136 C C . LEU B 1 645 ? 1.365 22.922 -7.152 1 97.06 645 LEU B C 1
ATOM 11138 O O . LEU B 1 645 ? 1.023 21.828 -7.617 1 97.06 645 LEU B O 1
ATOM 11142 N N . GLY B 1 646 ? 2.438 23.516 -7.504 1 96.38 646 GLY B N 1
ATOM 11143 C CA . GLY B 1 646 ? 3.275 23.016 -8.586 1 96.38 646 GLY B CA 1
ATOM 11144 C C . GLY B 1 646 ? 3.738 21.594 -8.383 1 96.38 646 GLY B C 1
ATOM 11145 O O . GLY B 1 646 ? 4.023 20.875 -9.352 1 96.38 646 GLY B O 1
ATOM 11146 N N . PHE B 1 647 ? 3.816 21.125 -7.16 1 96.88 647 PHE B N 1
ATOM 11147 C CA . PHE B 1 647 ? 4.254 19.766 -6.859 1 96.88 647 PHE B CA 1
ATOM 11148 C C . PHE B 1 647 ? 3.207 18.75 -7.297 1 96.88 647 PHE B C 1
ATOM 11150 O O . PHE B 1 647 ? 3.484 17.547 -7.348 1 96.88 647 PHE B O 1
ATOM 11157 N N . MET B 1 648 ? 2.012 19.141 -7.695 1 96.88 648 MET B N 1
ATOM 11158 C CA . MET B 1 648 ? 0.96 18.234 -8.156 1 96.88 648 MET B CA 1
ATOM 11159 C C . MET B 1 648 ? 0.925 18.172 -9.68 1 96.88 648 MET B C 1
ATOM 11161 O O . MET B 1 648 ? 0.122 17.438 -10.25 1 96.88 648 MET B O 1
ATOM 11165 N N . LYS B 1 649 ? 1.747 18.953 -10.289 1 96.12 649 LYS B N 1
ATOM 11166 C CA . LYS B 1 649 ? 1.761 18.938 -11.75 1 96.12 649 LYS B CA 1
ATOM 11167 C C . LYS B 1 649 ? 2.326 17.625 -12.281 1 96.12 649 LYS B C 1
ATOM 11169 O O . LYS B 1 649 ? 1.935 17.156 -13.352 1 96.12 649 LYS B O 1
ATOM 11174 N N . TYR B 1 650 ? 3.246 17.062 -11.484 1 96.12 650 TYR B N 1
ATOM 11175 C CA . TYR B 1 650 ? 3.984 15.891 -11.938 1 96.12 650 TYR B CA 1
ATOM 11176 C C . TYR B 1 650 ? 3.76 14.711 -11 1 96.12 650 TYR B C 1
ATOM 11178 O O . TYR B 1 650 ? 3.652 14.883 -9.781 1 96.12 650 TYR B O 1
ATOM 11186 N N . SER B 1 651 ? 3.633 13.523 -11.695 1 95.5 651 SER B N 1
ATOM 11187 C CA . SER B 1 651 ? 3.746 12.32 -10.875 1 95.5 651 SER B CA 1
ATOM 11188 C C . SER B 1 651 ? 5.18 12.109 -10.414 1 95.5 651 SER B C 1
ATOM 11190 O O . SER B 1 651 ? 5.414 11.586 -9.32 1 95.5 651 SER B O 1
ATOM 11192 N N . PHE B 1 652 ? 6.074 12.438 -11.195 1 97.94 652 PHE B N 1
ATOM 11193 C CA . PHE B 1 652 ? 7.516 12.32 -11.008 1 97.94 652 PHE B CA 1
ATOM 11194 C C . PHE B 1 652 ? 8.242 13.484 -11.672 1 97.94 652 PHE B C 1
ATOM 11196 O O . PHE B 1 652 ? 7.949 13.844 -12.812 1 97.94 652 PHE B O 1
ATOM 11203 N N . ALA B 1 653 ? 9.219 14.055 -10.938 1 98.75 653 ALA B N 1
ATOM 11204 C CA . ALA B 1 653 ? 10.117 15.039 -11.531 1 98.75 653 ALA B CA 1
ATOM 11205 C C . ALA B 1 653 ? 11.523 14.914 -10.953 1 98.75 653 ALA B C 1
ATOM 11207 O O . ALA B 1 653 ? 11.695 14.57 -9.781 1 98.75 653 ALA B O 1
ATOM 11208 N N . ALA B 1 654 ? 12.469 15.148 -11.781 1 98.88 654 ALA B N 1
ATOM 11209 C CA . ALA B 1 654 ? 13.859 15.195 -11.344 1 98.88 654 ALA B CA 1
ATOM 11210 C C . ALA B 1 654 ? 14.562 16.438 -11.883 1 98.88 654 ALA B C 1
ATOM 11212 O O . ALA B 1 654 ? 14.344 16.828 -13.031 1 98.88 654 ALA B O 1
ATOM 11213 N N . THR B 1 655 ? 15.359 17.062 -11.07 1 98.69 655 THR B N 1
ATOM 11214 C CA . THR B 1 655 ? 16.141 18.234 -11.461 1 98.69 655 THR B CA 1
ATOM 11215 C C . THR B 1 655 ? 17.594 18.078 -11.016 1 98.69 655 THR B C 1
ATOM 11217 O O . THR B 1 655 ? 17.922 17.188 -10.242 1 98.69 655 THR B O 1
ATOM 11220 N N . LYS B 1 656 ? 18.422 18.938 -11.594 1 98.56 656 LYS B N 1
ATOM 11221 C CA . LYS B 1 656 ? 19.797 19.078 -11.117 1 98.56 656 LYS B CA 1
ATOM 11222 C C . LYS B 1 656 ? 19.844 19.844 -9.797 1 98.56 656 LYS B C 1
ATOM 11224 O O . LYS B 1 656 ? 19.188 20.859 -9.641 1 98.56 656 LYS B O 1
ATOM 11229 N N . HIS B 1 657 ? 20.625 19.328 -8.875 1 98 657 HIS B N 1
ATOM 11230 C CA . HIS B 1 657 ? 20.734 19.969 -7.562 1 98 657 HIS B CA 1
ATOM 11231 C C . HIS B 1 657 ? 21.25 21.391 -7.688 1 98 657 HIS B C 1
ATOM 11233 O O . HIS B 1 657 ? 22.234 21.641 -8.391 1 98 657 HIS B O 1
ATOM 11239 N N . LYS B 1 658 ? 20.625 22.234 -7.078 1 94.06 658 LYS B N 1
ATOM 11240 C CA . LYS B 1 658 ? 21.047 23.609 -6.832 1 94.06 658 LYS B CA 1
ATOM 11241 C C . LYS B 1 658 ? 20.797 24.016 -5.383 1 94.06 658 LYS B C 1
ATOM 11243 O O . LYS B 1 658 ? 19.734 23.719 -4.832 1 94.06 658 LYS B O 1
ATOM 11248 N N . ASP B 1 659 ? 21.688 24.688 -4.824 1 88.81 659 ASP B N 1
ATOM 11249 C CA . ASP B 1 659 ? 21.531 25.078 -3.43 1 88.81 659 ASP B CA 1
ATOM 11250 C C . ASP B 1 659 ? 20.359 26.047 -3.258 1 88.81 659 ASP B C 1
ATOM 11252 O O . ASP B 1 659 ? 19.766 26.125 -2.18 1 88.81 659 ASP B O 1
ATOM 11256 N N . GLY B 1 660 ? 19.984 26.703 -4.305 1 87.56 660 GLY B N 1
ATOM 11257 C CA . GLY B 1 660 ? 18.875 27.641 -4.238 1 87.56 660 GLY B CA 1
ATOM 11258 C C . GLY B 1 660 ? 17.516 26.984 -4.422 1 87.56 660 GLY B C 1
ATOM 11259 O O . GLY B 1 660 ? 16.484 27.609 -4.195 1 87.56 660 GLY B O 1
ATOM 11260 N N . GLU B 1 661 ? 17.484 25.734 -4.84 1 92.94 661 GLU B N 1
ATOM 11261 C CA . GLU B 1 661 ? 16.25 24.969 -4.969 1 92.94 661 GLU B CA 1
ATOM 11262 C C . GLU B 1 661 ? 16.047 24.062 -3.76 1 92.94 661 GLU B C 1
ATOM 11264 O O . GLU B 1 661 ? 16.094 22.844 -3.875 1 92.94 661 GLU B O 1
ATOM 11269 N N . VAL B 1 662 ? 15.648 24.703 -2.686 1 91.94 662 VAL B N 1
ATOM 11270 C CA . VAL B 1 662 ? 15.664 24.031 -1.389 1 91.94 662 VAL B CA 1
ATOM 11271 C C . VAL B 1 662 ? 14.359 23.266 -1.18 1 91.94 662 VAL B C 1
ATOM 11273 O O . VAL B 1 662 ? 14.367 22.125 -0.717 1 91.94 662 VAL B O 1
ATOM 11276 N N . HIS B 1 663 ? 13.258 23.875 -1.464 1 94.19 663 HIS B N 1
ATOM 11277 C CA . HIS B 1 663 ? 11.945 23.297 -1.212 1 94.19 663 HIS B CA 1
ATOM 11278 C C . HIS B 1 663 ? 11.047 23.422 -2.439 1 94.19 663 HIS B C 1
ATOM 11280 O O . HIS B 1 663 ? 11.172 24.375 -3.219 1 94.19 663 HIS B O 1
ATOM 11286 N N . SER B 1 664 ? 10.156 22.484 -2.588 1 94.94 664 SER B N 1
ATOM 11287 C CA . SER B 1 664 ? 9.258 22.5 -3.736 1 94.94 664 SER B CA 1
ATOM 11288 C C . SER B 1 664 ? 8 23.312 -3.441 1 94.94 664 SER B C 1
ATOM 11290 O O . SER B 1 664 ? 7.117 23.438 -4.297 1 94.94 664 SER B O 1
ATOM 11292 N N . SER B 1 665 ? 7.875 23.828 -2.285 1 93.38 665 SER B N 1
ATOM 11293 C CA . SER B 1 665 ? 6.777 24.672 -1.823 1 93.38 665 SER B CA 1
ATOM 11294 C C . SER B 1 665 ? 7.285 25.797 -0.935 1 93.38 665 SER B C 1
ATOM 11296 O O . SER B 1 665 ? 8.477 25.859 -0.63 1 93.38 665 SER B O 1
ATOM 11298 N N . SER B 1 666 ? 6.363 26.797 -0.67 1 91.94 666 SER B N 1
ATOM 11299 C CA . SER B 1 666 ? 6.738 27.938 0.158 1 91.94 666 SER B CA 1
ATOM 11300 C C . SER B 1 666 ? 5.707 28.172 1.256 1 91.94 666 SER B C 1
ATOM 11302 O O . SER B 1 666 ? 4.504 28.062 1.022 1 91.94 666 SER B O 1
ATOM 11304 N N . ILE B 1 667 ? 6.176 28.547 2.389 1 93.06 667 ILE B N 1
ATOM 11305 C CA . ILE B 1 667 ? 5.285 28.859 3.502 1 93.06 667 ILE B CA 1
ATOM 11306 C C . ILE B 1 667 ? 4.465 30.094 3.18 1 93.06 667 ILE B C 1
ATOM 11308 O O . ILE B 1 667 ? 3.381 30.297 3.732 1 93.06 667 ILE B O 1
ATOM 11312 N N . TYR B 1 668 ? 4.922 30.906 2.24 1 94 668 TYR B N 1
ATOM 11313 C CA . TYR B 1 668 ? 4.266 32.156 1.884 1 94 668 TYR B CA 1
ATOM 11314 C C . TYR B 1 668 ? 3.164 31.922 0.856 1 94 668 TYR B C 1
ATOM 11316 O O . TYR B 1 668 ? 2.32 32.812 0.632 1 94 668 TYR B O 1
ATOM 11324 N N . GLY B 1 669 ? 3.213 30.75 0.256 1 93.44 669 GLY B N 1
ATOM 11325 C CA . GLY B 1 669 ? 2.225 30.422 -0.761 1 93.44 669 GLY B CA 1
ATOM 11326 C C . GLY B 1 669 ? 0.815 30.312 -0.211 1 93.44 669 GLY B C 1
ATOM 11327 O O . GLY B 1 669 ? -0.157 30.578 -0.925 1 93.44 669 GLY B O 1
ATOM 11328 N N . GLN B 1 670 ? 0.681 30 1.029 1 94.88 670 GLN B N 1
ATOM 11329 C CA . GLN B 1 670 ? -0.625 29.875 1.669 1 94.88 670 GLN B CA 1
ATOM 11330 C C . GLN B 1 670 ? -1.411 31.188 1.553 1 94.88 670 GLN B C 1
ATOM 11332 O O . GLN B 1 670 ? -2.602 31.172 1.235 1 94.88 670 GLN B O 1
ATOM 11337 N N . ALA B 1 671 ? -0.74 32.312 1.823 1 93.5 671 ALA B N 1
ATOM 11338 C CA . ALA B 1 671 ? -1.409 33.625 1.844 1 93.5 671 ALA B CA 1
ATOM 11339 C C . ALA B 1 671 ? -1.72 34.094 0.429 1 93.5 671 ALA B C 1
ATOM 11341 O O . ALA B 1 671 ? -2.609 34.938 0.229 1 93.5 671 ALA B O 1
ATOM 11342 N N . ARG B 1 672 ? -0.984 33.594 -0.54 1 94.06 672 ARG B N 1
ATOM 11343 C CA . ARG B 1 672 ? -1.191 34 -1.925 1 94.06 672 ARG B CA 1
ATOM 11344 C C . ARG B 1 672 ? -0.833 32.875 -2.889 1 94.06 672 ARG B C 1
ATOM 11346 O O . ARG B 1 672 ? 0.242 32.875 -3.492 1 94.06 672 ARG B O 1
ATOM 11353 N N . LEU B 1 673 ? -1.774 32 -3.131 1 94.62 673 LEU B N 1
ATOM 11354 C CA . LEU B 1 673 ? -1.582 30.812 -3.947 1 94.62 673 LEU B CA 1
ATOM 11355 C C . LEU B 1 673 ? -1.188 31.188 -5.371 1 94.62 673 LEU B C 1
ATOM 11357 O O . LEU B 1 673 ? -0.442 30.453 -6.027 1 94.62 673 LEU B O 1
ATOM 11361 N N . SER B 1 674 ? -1.644 32.344 -5.824 1 94.06 674 SER B N 1
ATOM 11362 C CA . SER B 1 674 ? -1.462 32.75 -7.215 1 94.06 674 SER B CA 1
ATOM 11363 C C . SER B 1 674 ? -0.065 33.312 -7.453 1 94.06 674 SER B C 1
ATOM 11365 O O . SER B 1 674 ? 0.373 33.438 -8.602 1 94.06 674 SER B O 1
ATOM 11367 N N . ASN B 1 675 ? 0.562 33.688 -6.379 1 92.94 675 ASN B N 1
ATOM 11368 C CA . ASN B 1 675 ? 1.9 34.25 -6.512 1 92.94 675 ASN B CA 1
ATOM 11369 C C . ASN B 1 675 ? 2.834 33.75 -5.414 1 92.94 675 ASN B C 1
ATOM 11371 O O . ASN B 1 675 ? 3.359 34.562 -4.633 1 92.94 675 ASN B O 1
ATOM 11375 N N . PRO B 1 676 ? 3.082 32.469 -5.453 1 92.38 676 PRO B N 1
ATOM 11376 C CA . PRO B 1 676 ? 3.996 31.906 -4.457 1 92.38 676 PRO B CA 1
ATOM 11377 C C . PRO B 1 676 ? 5.457 32.25 -4.738 1 92.38 676 PRO B C 1
ATOM 11379 O O . PRO B 1 676 ? 5.84 32.438 -5.895 1 92.38 676 PRO B O 1
ATOM 11382 N N . SER B 1 677 ? 6.262 32.344 -3.74 1 90.44 677 SER B N 1
ATOM 11383 C CA . SER B 1 677 ? 7.688 32.594 -3.906 1 90.44 677 SER B CA 1
ATOM 11384 C C . SER B 1 677 ? 8.414 31.406 -4.508 1 90.44 677 SER B C 1
ATOM 11386 O O . SER B 1 677 ? 9.539 31.531 -4.996 1 90.44 677 SER B O 1
ATOM 11388 N N . THR B 1 678 ? 7.828 30.203 -4.398 1 90.69 678 THR B N 1
ATOM 11389 C CA . THR B 1 678 ? 8.43 28.984 -4.934 1 90.69 678 THR B CA 1
ATOM 11390 C C . THR B 1 678 ? 7.367 28.109 -5.59 1 90.69 678 THR B C 1
ATOM 11392 O O . THR B 1 678 ? 6.254 27.984 -5.078 1 90.69 678 THR B O 1
ATOM 11395 N N . SER B 1 679 ? 7.699 27.562 -6.711 1 93.38 679 SER B N 1
ATOM 11396 C CA . SER B 1 679 ? 6.914 26.531 -7.387 1 93.38 679 SER B CA 1
ATOM 11397 C C . SER B 1 679 ? 7.816 25.484 -8.039 1 93.38 679 SER B C 1
ATOM 11399 O O . SER B 1 679 ? 8.797 25.828 -8.695 1 93.38 679 SER B O 1
ATOM 11401 N N . LEU B 1 680 ? 7.492 24.25 -7.859 1 95.81 680 LEU B N 1
ATOM 11402 C CA . LEU B 1 680 ? 8.297 23.188 -8.43 1 95.81 680 LEU B CA 1
ATOM 11403 C C . LEU B 1 680 ? 8.414 23.344 -9.945 1 95.81 680 LEU B C 1
ATOM 11405 O O . LEU B 1 680 ? 9.445 23 -10.531 1 95.81 680 LEU B O 1
ATOM 11409 N N . THR B 1 681 ? 7.406 23.875 -10.578 1 95.19 681 THR B N 1
ATOM 11410 C CA . THR B 1 681 ? 7.406 24.016 -12.031 1 95.19 681 THR B CA 1
ATOM 11411 C C . THR B 1 681 ? 8.539 24.922 -12.492 1 95.19 681 THR B C 1
ATOM 11413 O O . THR B 1 681 ? 9.031 24.797 -13.609 1 95.19 681 THR B O 1
ATOM 11416 N N . ASP B 1 682 ? 8.953 25.844 -11.594 1 93.56 682 ASP B N 1
ATOM 11417 C CA . ASP B 1 682 ? 10.039 26.75 -11.93 1 93.56 682 ASP B CA 1
ATOM 11418 C C . ASP B 1 682 ? 11.391 26.031 -11.906 1 93.56 682 ASP B C 1
ATOM 11420 O O . ASP B 1 682 ? 12.359 26.5 -12.508 1 93.56 682 ASP B O 1
ATOM 11424 N N . TYR B 1 683 ? 11.469 24.969 -11.117 1 95.88 683 TYR B N 1
ATOM 11425 C CA . TYR B 1 683 ? 12.711 24.203 -11.023 1 95.88 683 TYR B CA 1
ATOM 11426 C C . TYR B 1 683 ? 12.961 23.422 -12.305 1 95.88 683 TYR B C 1
ATOM 11428 O O . TYR B 1 683 ? 14.109 23.156 -12.664 1 95.88 683 TYR B O 1
ATOM 11436 N N . VAL B 1 684 ? 11.883 22.953 -12.93 1 97.56 684 VAL B N 1
ATOM 11437 C CA . VAL B 1 684 ? 11.984 22.203 -14.18 1 97.56 684 VAL B CA 1
ATOM 11438 C C . VAL B 1 684 ? 12.203 23.156 -15.344 1 97.56 684 VAL B C 1
ATOM 11440 O O . VAL B 1 684 ? 11.258 23.5 -16.062 1 97.56 684 VAL B O 1
ATOM 11443 N N . ASP B 1 685 ? 13.43 23.516 -15.641 1 96.12 685 ASP B N 1
ATOM 11444 C CA . ASP B 1 685 ? 13.727 24.562 -16.609 1 96.12 685 ASP B CA 1
ATOM 11445 C C . ASP B 1 685 ? 14.57 24.031 -17.766 1 96.12 685 ASP B C 1
ATOM 11447 O O . ASP B 1 685 ? 15.234 24.797 -18.469 1 96.12 685 ASP B O 1
ATOM 11451 N N . GLY B 1 686 ? 14.688 22.766 -17.828 1 97.44 686 GLY B N 1
ATOM 11452 C CA . GLY B 1 686 ? 15.25 22.172 -19.031 1 97.44 686 GLY B CA 1
ATOM 11453 C C . GLY B 1 686 ? 16.75 21.969 -18.953 1 97.44 686 GLY B C 1
ATOM 11454 O O . GLY B 1 686 ? 17.375 21.562 -19.922 1 97.44 686 GLY B O 1
ATOM 11455 N N . GLU B 1 687 ? 17.391 22.141 -17.844 1 97.88 687 GLU B N 1
ATOM 11456 C CA . GLU B 1 687 ? 18.828 21.953 -17.688 1 97.88 687 GLU B CA 1
ATOM 11457 C C . GLU B 1 687 ? 19.234 20.5 -18 1 97.88 687 GLU B C 1
ATOM 11459 O O . GLU B 1 687 ? 18.406 19.594 -17.891 1 97.88 687 GLU B O 1
ATOM 11464 N N . PRO B 1 688 ? 20.531 20.375 -18.391 1 98.5 688 PRO B N 1
ATOM 11465 C CA . PRO B 1 688 ? 21.016 19 -18.531 1 98.5 688 PRO B CA 1
ATOM 11466 C C . PRO B 1 688 ? 20.922 18.203 -17.234 1 98.5 688 PRO B C 1
ATOM 11468 O O . PRO B 1 688 ? 21.188 18.734 -16.156 1 98.5 688 PRO B O 1
ATOM 11471 N N . LEU B 1 689 ? 20.531 16.969 -17.344 1 98.75 689 LEU B N 1
ATOM 11472 C CA . LEU B 1 689 ? 20.25 16.172 -16.141 1 98.75 689 LEU B CA 1
ATOM 11473 C C . LEU B 1 689 ? 21.094 14.906 -16.125 1 98.75 689 LEU B C 1
ATOM 11475 O O . LEU B 1 689 ? 21.25 14.273 -15.078 1 98.75 689 LEU B O 1
ATOM 11479 N N . ARG B 1 690 ? 21.672 14.469 -17.266 1 98.81 690 ARG B N 1
ATOM 11480 C CA . ARG B 1 690 ? 22.469 13.25 -17.328 1 98.81 690 ARG B CA 1
ATOM 11481 C C . ARG B 1 690 ? 23.812 13.43 -16.625 1 98.81 690 ARG B C 1
ATOM 11483 O O . ARG B 1 690 ? 24.516 14.422 -16.859 1 98.81 690 ARG B O 1
ATOM 11490 N N . ASN B 1 691 ? 24.156 12.469 -15.789 1 98.69 691 ASN B N 1
ATOM 11491 C CA . ASN B 1 691 ? 25.406 12.477 -15.023 1 98.69 691 ASN B CA 1
ATOM 11492 C C . ASN B 1 691 ? 25.531 13.75 -14.188 1 98.69 691 ASN B C 1
ATOM 11494 O O . ASN B 1 691 ? 26.578 14.406 -14.211 1 98.69 691 ASN B O 1
ATOM 11498 N N . GLN B 1 692 ? 24.469 14.078 -13.516 1 98.69 692 GLN B N 1
ATOM 11499 C CA . GLN B 1 692 ? 24.438 15.242 -12.641 1 98.69 692 GLN B CA 1
ATOM 11500 C C . GLN B 1 692 ? 24.031 14.844 -11.219 1 98.69 692 GLN B C 1
ATOM 11502 O O . GLN B 1 692 ? 23.734 13.68 -10.953 1 98.69 692 GLN B O 1
ATOM 11507 N N . ASP B 1 693 ? 24.125 15.789 -10.312 1 98.75 693 ASP B N 1
ATOM 11508 C CA . ASP B 1 693 ? 23.562 15.633 -8.977 1 98.75 693 ASP B CA 1
ATOM 11509 C C . ASP B 1 693 ? 22.031 15.719 -9.008 1 98.75 693 ASP B C 1
ATOM 11511 O O . ASP B 1 693 ? 21.469 16.812 -9.016 1 98.75 693 ASP B O 1
ATOM 11515 N N . VAL B 1 694 ? 21.328 14.562 -8.938 1 98.81 694 VAL B N 1
ATOM 11516 C CA . VAL B 1 694 ? 19.906 14.453 -9.273 1 98.81 694 VAL B CA 1
ATOM 11517 C C . VAL B 1 694 ? 19.062 14.562 -8.008 1 98.81 694 VAL B C 1
ATOM 11519 O O . VAL B 1 694 ? 19.312 13.859 -7.027 1 98.81 694 VAL B O 1
ATOM 11522 N N . VAL B 1 695 ? 18.109 15.406 -8.039 1 98.88 695 VAL B N 1
ATOM 11523 C CA . VAL B 1 695 ? 17.094 15.539 -7 1 98.88 695 VAL B CA 1
ATOM 11524 C C . VAL B 1 695 ? 15.727 15.133 -7.555 1 98.88 695 VAL B C 1
ATOM 11526 O O . VAL B 1 695 ? 15.273 15.672 -8.562 1 98.88 695 VAL B O 1
ATOM 11529 N N . VAL B 1 696 ? 15.102 14.211 -6.863 1 98.88 696 VAL B N 1
ATOM 11530 C CA . VAL B 1 696 ? 13.781 13.734 -7.273 1 98.88 696 VAL B CA 1
ATOM 11531 C C . VAL B 1 696 ? 12.703 14.391 -6.422 1 98.88 696 VAL B C 1
ATOM 11533 O O . VAL B 1 696 ? 12.875 14.578 -5.215 1 98.88 696 VAL B O 1
ATOM 11536 N N . TRP B 1 697 ? 11.641 14.789 -7.102 1 98.56 697 TRP B N 1
ATOM 11537 C CA . TRP B 1 697 ? 10.445 15.344 -6.473 1 98.56 697 TRP B CA 1
ATOM 11538 C C . TRP B 1 697 ? 9.234 14.461 -6.723 1 98.56 697 TRP B C 1
ATOM 11540 O O . TRP B 1 697 ? 8.875 14.188 -7.875 1 98.56 697 TRP B O 1
ATOM 11550 N N . VAL B 1 698 ? 8.578 14.008 -5.621 1 97.75 698 VAL B N 1
ATOM 11551 C CA . VAL B 1 698 ? 7.438 13.102 -5.762 1 97.75 698 VAL B CA 1
ATOM 11552 C C . VAL B 1 698 ? 6.312 13.547 -4.828 1 97.75 698 VAL B C 1
ATOM 11554 O O . VAL B 1 698 ? 6.551 14.25 -3.846 1 97.75 698 VAL B O 1
ATOM 11557 N N . ASN B 1 699 ? 5.074 13.156 -5.176 1 96.69 699 ASN B N 1
ATOM 11558 C CA . ASN B 1 699 ? 3.922 13.359 -4.305 1 96.69 699 ASN B CA 1
ATOM 11559 C C . ASN B 1 699 ? 3.076 12.094 -4.184 1 96.69 699 ASN B C 1
ATOM 11561 O O . ASN B 1 699 ? 3.248 11.156 -4.961 1 96.69 699 ASN B O 1
ATOM 11565 N N . SER B 1 700 ? 2.334 12.055 -3.254 1 97.06 700 SER B N 1
ATOM 11566 C CA . SER B 1 700 ? 1.329 11.023 -3.002 1 97.06 700 SER B CA 1
ATOM 11567 C C . SER B 1 700 ? 0.077 11.617 -2.365 1 97.06 700 SER B C 1
ATOM 11569 O O . SER B 1 700 ? 0.169 12.508 -1.514 1 97.06 700 SER B O 1
ATOM 11571 N N . GLY B 1 701 ? -1.1 11.164 -2.838 1 96.62 701 GLY B N 1
ATOM 11572 C CA . GLY B 1 701 ? -2.293 11.789 -2.293 1 96.62 701 GLY B CA 1
ATOM 11573 C C . GLY B 1 701 ? -3.523 10.906 -2.379 1 96.62 701 GLY B C 1
ATOM 11574 O O . GLY B 1 701 ? -3.445 9.766 -2.848 1 96.62 701 GLY B O 1
ATOM 11575 N N . LEU B 1 702 ? -4.676 11.406 -1.801 1 95.69 702 LEU B N 1
ATOM 11576 C CA . LEU B 1 702 ? -5.957 10.703 -1.814 1 95.69 702 LEU B CA 1
ATOM 11577 C C . LEU B 1 702 ? -7.117 11.695 -1.817 1 95.69 702 LEU B C 1
ATOM 11579 O O . LEU B 1 702 ? -6.934 12.867 -1.493 1 95.69 702 LEU B O 1
ATOM 11583 N N . TYR B 1 703 ? -8.242 11.234 -2.295 1 96.25 703 TYR B N 1
ATOM 11584 C CA . TYR B 1 703 ? -9.531 11.906 -2.121 1 96.25 703 TYR B CA 1
ATOM 11585 C C . TYR B 1 703 ? -10.266 11.367 -0.895 1 96.25 703 TYR B C 1
ATOM 11587 O O . TYR B 1 703 ? -10.406 10.156 -0.729 1 96.25 703 TYR B O 1
ATOM 11595 N N . HIS B 1 704 ? -10.641 12.234 -0.063 1 96.56 704 HIS B N 1
ATOM 11596 C CA . HIS B 1 704 ? -11.383 11.852 1.13 1 96.56 704 HIS B CA 1
ATOM 11597 C C . HIS B 1 704 ? -12.828 12.336 1.059 1 96.56 704 HIS B C 1
ATOM 11599 O O . HIS B 1 704 ? -13.078 13.547 1.036 1 96.56 704 HIS B O 1
ATOM 11605 N N . ILE B 1 705 ? -13.703 11.461 0.934 1 96.38 705 ILE B N 1
ATOM 11606 C CA . ILE B 1 705 ? -15.125 11.734 1.114 1 96.38 705 ILE B CA 1
ATOM 11607 C C . ILE B 1 705 ? -15.547 11.375 2.537 1 96.38 705 ILE B C 1
ATOM 11609 O O . ILE B 1 705 ? -15.711 10.195 2.861 1 96.38 705 ILE B O 1
ATOM 11613 N N . PRO B 1 706 ? -15.758 12.32 3.328 1 94.06 706 PRO B N 1
ATOM 11614 C CA . PRO B 1 706 ? -16.109 12.016 4.715 1 94.06 706 PRO B CA 1
ATOM 11615 C C . PRO B 1 706 ? -17.422 11.25 4.836 1 94.06 706 PRO B C 1
ATOM 11617 O O . PRO B 1 706 ? -18.375 11.547 4.109 1 94.06 706 PRO B O 1
ATOM 11620 N N . VAL B 1 707 ? -17.422 10.328 5.707 1 95.06 707 VAL B N 1
ATOM 11621 C CA . VAL B 1 707 ? -18.578 9.469 5.949 1 95.06 707 VAL B CA 1
ATOM 11622 C C . VAL B 1 707 ? -18.812 9.328 7.453 1 95.06 707 VAL B C 1
ATOM 11624 O O . VAL B 1 707 ? -18.062 9.891 8.258 1 95.06 707 VAL B O 1
ATOM 11627 N N . ALA B 1 708 ? -19.875 8.68 7.836 1 94.94 708 ALA B N 1
ATOM 11628 C CA . ALA B 1 708 ? -20.25 8.555 9.242 1 94.94 708 ALA B CA 1
ATOM 11629 C C . ALA B 1 708 ? -19.141 7.898 10.047 1 94.94 708 ALA B C 1
ATOM 11631 O O . ALA B 1 708 ? -18.938 8.227 11.219 1 94.94 708 ALA B O 1
ATOM 11632 N N . GLU B 1 709 ? -18.375 7.07 9.461 1 96.06 709 GLU B N 1
ATOM 11633 C CA . GLU B 1 709 ? -17.328 6.309 10.133 1 96.06 709 GLU B CA 1
ATOM 11634 C C . GLU B 1 709 ? -16.141 7.199 10.484 1 96.06 709 GLU B C 1
ATOM 11636 O O . GLU B 1 709 ? -15.234 6.781 11.227 1 96.06 709 GLU B O 1
ATOM 11641 N N . ASP B 1 710 ? -16.172 8.43 10.062 1 95 710 ASP B N 1
ATOM 11642 C CA . ASP B 1 710 ? -15.102 9.367 10.375 1 95 710 ASP B CA 1
ATOM 11643 C C . ASP B 1 710 ? -15.328 10.031 11.727 1 95 710 ASP B C 1
ATOM 11645 O O . ASP B 1 710 ? -14.555 10.906 12.133 1 95 710 ASP B O 1
ATOM 11649 N N . ALA B 1 711 ? -16.375 9.719 12.391 1 92.38 711 ALA B N 1
ATOM 11650 C CA . ALA B 1 711 ? -16.578 10.094 13.789 1 92.38 711 ALA B CA 1
ATOM 11651 C C . ALA B 1 711 ? -16.094 8.984 14.719 1 92.38 711 ALA B C 1
ATOM 11653 O O . ALA B 1 711 ? -16.391 7.809 14.508 1 92.38 711 ALA B O 1
ATOM 11654 N N . PRO B 1 712 ? -15.344 9.242 15.773 1 91.69 712 PRO B N 1
ATOM 11655 C CA . PRO B 1 712 ? -14.992 10.594 16.219 1 91.69 712 PRO B CA 1
ATOM 11656 C C . PRO B 1 712 ? -13.914 11.234 15.352 1 91.69 712 PRO B C 1
ATOM 11658 O O . PRO B 1 712 ? -13.852 12.461 15.242 1 91.69 712 PRO B O 1
ATOM 11661 N N . VAL B 1 713 ? -12.945 10.391 14.844 1 95.12 713 VAL B N 1
ATOM 11662 C CA . VAL B 1 713 ? -11.875 10.906 13.992 1 95.12 713 VAL B CA 1
ATOM 11663 C C . VAL B 1 713 ? -11.68 9.977 12.797 1 95.12 713 VAL B C 1
ATOM 11665 O O . VAL B 1 713 ? -12.172 8.844 12.797 1 95.12 713 VAL B O 1
ATOM 11668 N N . THR B 1 714 ? -11.023 10.445 11.828 1 95.62 714 THR B N 1
ATOM 11669 C CA . THR B 1 714 ? -10.766 9.672 10.617 1 95.62 714 THR B CA 1
ATOM 11670 C C . THR B 1 714 ? -9.891 8.461 10.93 1 95.62 714 THR B C 1
ATOM 11672 O O . THR B 1 714 ? -9.055 8.5 11.836 1 95.62 714 THR B O 1
ATOM 11675 N N . THR B 1 715 ? -10.078 7.41 10.219 1 96 715 THR B N 1
ATOM 11676 C CA . THR B 1 715 ? -9.352 6.164 10.445 1 96 715 THR B CA 1
ATOM 11677 C C . THR B 1 715 ? -8.039 6.156 9.672 1 96 715 THR B C 1
ATOM 11679 O O . THR B 1 715 ? -7.934 6.777 8.609 1 96 715 THR B O 1
ATOM 11682 N N . THR B 1 716 ? -7.016 5.406 10.18 1 96.69 716 THR B N 1
ATOM 11683 C CA . THR B 1 716 ? -5.707 5.336 9.539 1 96.69 716 THR B CA 1
ATOM 11684 C C . THR B 1 716 ? -5.676 4.238 8.484 1 96.69 716 THR B C 1
ATOM 11686 O O . THR B 1 716 ? -4.836 4.258 7.582 1 96.69 716 THR B O 1
ATOM 11689 N N . THR B 1 717 ? -6.562 3.295 8.562 1 93.5 717 THR B N 1
ATOM 11690 C CA . THR B 1 717 ? -6.527 2.16 7.645 1 93.5 717 THR B CA 1
ATOM 11691 C C . THR B 1 717 ? -6.938 2.588 6.238 1 93.5 717 THR B C 1
ATOM 11693 O O . THR B 1 717 ? -7.836 3.414 6.07 1 93.5 717 THR B O 1
ATOM 11696 N N . GLY B 1 718 ? -6.238 2.115 5.246 1 86.94 718 GLY B N 1
ATOM 11697 C CA . GLY B 1 718 ? -6.574 2.35 3.852 1 86.94 718 GLY B CA 1
ATOM 11698 C C . GLY B 1 718 ? -6.086 3.689 3.338 1 86.94 718 GLY B C 1
ATOM 11699 O O . GLY B 1 718 ? -6.266 4.012 2.16 1 86.94 718 GLY B O 1
ATOM 11700 N N . ASN B 1 719 ? -5.449 4.477 4.129 1 87.25 719 ASN B N 1
ATOM 11701 C CA . ASN B 1 719 ? -5.074 5.836 3.75 1 87.25 719 ASN B CA 1
ATOM 11702 C C . ASN B 1 719 ? -3.559 6.027 3.781 1 87.25 719 ASN B C 1
ATOM 11704 O O . ASN B 1 719 ? -3.072 7.078 4.199 1 87.25 719 ASN B O 1
ATOM 11708 N N . MET B 1 720 ? -2.836 5.137 3.277 1 90.56 720 MET B N 1
ATOM 11709 C CA . MET B 1 720 ? -1.379 5.195 3.33 1 90.56 720 MET B CA 1
ATOM 11710 C C . MET B 1 720 ? -0.822 5.969 2.141 1 90.56 720 MET B C 1
ATOM 11712 O O . MET B 1 720 ? -1.142 5.66 0.99 1 90.56 720 MET B O 1
ATOM 11716 N N . LEU B 1 721 ? -0.013 6.977 2.414 1 96.19 721 LEU B N 1
ATOM 11717 C CA . LEU B 1 721 ? 0.631 7.805 1.4 1 96.19 721 LEU B CA 1
ATOM 11718 C C . LEU B 1 721 ? 2.148 7.688 1.486 1 96.19 721 LEU B C 1
ATOM 11720 O O . LEU B 1 721 ? 2.697 7.449 2.564 1 96.19 721 LEU B O 1
ATOM 11724 N N . GLY B 1 722 ? 2.824 7.836 0.308 1 96.31 722 GLY B N 1
ATOM 11725 C CA . GLY B 1 722 ? 4.277 7.828 0.308 1 96.31 722 GLY B CA 1
ATOM 11726 C C . GLY B 1 722 ? 4.871 7.293 -0.982 1 96.31 722 GLY B C 1
ATOM 11727 O O . GLY B 1 722 ? 4.285 7.457 -2.055 1 96.31 722 GLY B O 1
ATOM 11728 N N . PHE B 1 723 ? 6.121 6.844 -0.91 1 97.5 723 PHE B N 1
ATOM 11729 C CA . PHE B 1 723 ? 6.883 6.238 -1.998 1 97.5 723 PHE B CA 1
ATOM 11730 C C . PHE B 1 723 ? 7.949 5.297 -1.455 1 97.5 723 PHE B C 1
ATOM 11732 O O . PHE B 1 723 ? 8.141 5.195 -0.241 1 97.5 723 PHE B O 1
ATOM 11739 N N . SER B 1 724 ? 8.609 4.586 -2.352 1 97.94 724 SER B N 1
ATOM 11740 C CA . SER B 1 724 ? 9.68 3.682 -1.945 1 97.94 724 SER B CA 1
ATOM 11741 C C . SER B 1 724 ? 10.898 3.824 -2.854 1 97.94 724 SER B C 1
ATOM 11743 O O . SER B 1 724 ? 10.766 4.215 -4.016 1 97.94 724 SER B O 1
ATOM 11745 N N . LEU B 1 725 ? 12.031 3.613 -2.307 1 98.62 725 LEU B N 1
ATOM 11746 C CA . LEU B 1 725 ? 13.273 3.395 -3.037 1 98.62 725 LEU B CA 1
ATOM 11747 C C . LEU B 1 725 ? 13.672 1.923 -3.004 1 98.62 725 LEU B C 1
ATOM 11749 O O . LEU B 1 725 ? 13.859 1.35 -1.927 1 98.62 725 LEU B O 1
ATOM 11753 N N . VAL B 1 726 ? 13.805 1.364 -4.168 1 98.12 726 VAL B N 1
ATOM 11754 C CA . VAL B 1 726 ? 14.062 -0.067 -4.289 1 98.12 726 VAL B CA 1
ATOM 11755 C C . VAL B 1 726 ? 15.375 -0.293 -5.031 1 98.12 726 VAL B C 1
ATOM 11757 O O . VAL B 1 726 ? 15.57 0.228 -6.133 1 98.12 726 VAL B O 1
ATOM 11760 N N . PRO B 1 727 ? 16.266 -1.127 -4.457 1 98.06 727 PRO B N 1
ATOM 11761 C CA . PRO B 1 727 ? 17.516 -1.403 -5.188 1 98.06 727 PRO B CA 1
ATOM 11762 C C . PRO B 1 727 ? 17.266 -1.918 -6.602 1 98.06 727 PRO B C 1
ATOM 11764 O O . PRO B 1 727 ? 16.328 -2.705 -6.824 1 98.06 727 PRO B O 1
ATOM 11767 N N . PHE B 1 728 ? 18.031 -1.415 -7.496 1 97.81 728 PHE B N 1
ATOM 11768 C CA . PHE B 1 728 ? 17.938 -1.767 -8.906 1 97.81 728 PHE B CA 1
ATOM 11769 C C . PHE B 1 728 ? 19.328 -1.911 -9.516 1 97.81 728 PHE B C 1
ATOM 11771 O O . PHE B 1 728 ? 19.906 -0.934 -9.992 1 97.81 728 PHE B O 1
ATOM 11778 N N . ASN B 1 729 ? 19.812 -3.17 -9.477 1 97.31 729 ASN B N 1
ATOM 11779 C CA . ASN B 1 729 ? 21.172 -3.498 -9.875 1 97.31 729 ASN B CA 1
ATOM 11780 C C . ASN B 1 729 ? 22.203 -2.75 -9.023 1 97.31 729 ASN B C 1
ATOM 11782 O O . ASN B 1 729 ? 23.281 -2.416 -9.508 1 97.31 729 ASN B O 1
ATOM 11786 N N . TRP B 1 730 ? 21.766 -2.365 -7.867 1 98.25 730 TRP B N 1
ATOM 11787 C CA . TRP B 1 730 ? 22.641 -1.688 -6.922 1 98.25 730 TRP B CA 1
ATOM 11788 C C . TRP B 1 730 ? 23.641 -2.662 -6.32 1 98.25 730 TRP B C 1
ATOM 11790 O O . TRP B 1 730 ? 24.812 -2.314 -6.121 1 98.25 730 TRP B O 1
ATOM 11800 N N . ALA B 1 731 ? 23.203 -3.828 -6.051 1 97.12 731 ALA B N 1
ATOM 11801 C CA . ALA B 1 731 ? 24 -4.914 -5.488 1 97.12 731 ALA B CA 1
ATOM 11802 C C . ALA B 1 731 ? 24.156 -6.059 -6.484 1 97.12 731 ALA B C 1
ATOM 11804 O O . ALA B 1 731 ? 23.594 -6.012 -7.586 1 97.12 731 ALA B O 1
ATOM 11805 N N . ASN B 1 732 ? 24.938 -7.074 -6.121 1 94.69 732 ASN B N 1
ATOM 11806 C CA . ASN B 1 732 ? 25.172 -8.219 -7 1 94.69 732 ASN B CA 1
ATOM 11807 C C . ASN B 1 732 ? 24.172 -9.344 -6.742 1 94.69 732 ASN B C 1
ATOM 11809 O O . ASN B 1 732 ? 24.078 -10.281 -7.535 1 94.69 732 ASN B O 1
ATOM 11813 N N . GLU B 1 733 ? 23.547 -9.312 -5.691 1 94.81 733 GLU B N 1
ATOM 11814 C CA . GLU B 1 733 ? 22.438 -10.172 -5.273 1 94.81 733 GLU B CA 1
ATOM 11815 C C . GLU B 1 733 ? 21.578 -9.477 -4.219 1 94.81 733 GLU B C 1
ATOM 11817 O O . GLU B 1 733 ? 21.844 -8.328 -3.852 1 94.81 733 GLU B O 1
ATOM 11822 N N . SER B 1 734 ? 20.578 -10.117 -3.756 1 96.06 734 SER B N 1
ATOM 11823 C CA . SER B 1 734 ? 19.766 -9.492 -2.719 1 96.06 734 SER B CA 1
ATOM 11824 C C . SER B 1 734 ? 20.609 -9.07 -1.524 1 96.06 734 SER B C 1
ATOM 11826 O O . SER B 1 734 ? 21.344 -9.891 -0.962 1 96.06 734 SER B O 1
ATOM 11828 N N . PRO B 1 735 ? 20.422 -7.848 -1.086 1 97.12 735 PRO B N 1
ATOM 11829 C CA . PRO B 1 735 ? 21.219 -7.398 0.061 1 97.12 735 PRO B CA 1
ATOM 11830 C C . PRO B 1 735 ? 20.859 -8.125 1.353 1 97.12 735 PRO B C 1
ATOM 11832 O O . PRO B 1 735 ? 21.578 -8.016 2.35 1 97.12 735 PRO B O 1
ATOM 11835 N N . ALA B 1 736 ? 19.828 -8.906 1.344 1 97.69 736 ALA B N 1
ATOM 11836 C CA . ALA B 1 736 ? 19.406 -9.609 2.549 1 97.69 736 ALA B CA 1
ATOM 11837 C C . ALA B 1 736 ? 20.203 -10.898 2.75 1 97.69 736 ALA B C 1
ATOM 11839 O O . ALA B 1 736 ? 20.172 -11.492 3.828 1 97.69 736 ALA B O 1
ATOM 11840 N N . THR B 1 737 ? 20.969 -11.32 1.807 1 96.19 737 THR B N 1
ATOM 11841 C CA . THR B 1 737 ? 21.562 -12.648 1.819 1 96.19 737 THR B CA 1
ATOM 11842 C C . THR B 1 737 ? 22.688 -12.734 2.85 1 96.19 737 THR B C 1
ATOM 11844 O O . THR B 1 737 ? 23.219 -13.812 3.113 1 96.19 737 THR B O 1
ATOM 11847 N N . ASP B 1 738 ? 23.078 -11.664 3.492 1 96.38 738 ASP B N 1
ATOM 11848 C CA . ASP B 1 738 ? 24.094 -11.711 4.543 1 96.38 738 ASP B CA 1
ATOM 11849 C C . ASP B 1 738 ? 23.438 -11.703 5.926 1 96.38 738 ASP B C 1
ATOM 11851 O O . ASP B 1 738 ? 24.125 -11.477 6.934 1 96.38 738 ASP B O 1
ATOM 11855 N N . MET B 1 739 ? 22.125 -11.867 5.977 1 97.19 739 MET B N 1
ATOM 11856 C CA . MET B 1 739 ? 21.438 -11.922 7.27 1 97.19 739 MET B CA 1
ATOM 11857 C C . MET B 1 739 ? 21.766 -13.219 8 1 97.19 739 MET B C 1
ATOM 11859 O O . MET B 1 739 ? 21.812 -14.289 7.398 1 97.19 739 MET B O 1
ATOM 11863 N N . ALA B 1 740 ? 21.891 -13.117 9.32 1 95.81 740 ALA B N 1
ATOM 11864 C CA . ALA B 1 740 ? 22.297 -14.25 10.141 1 95.81 740 ALA B CA 1
ATOM 11865 C C . ALA B 1 740 ? 21.156 -15.258 10.281 1 95.81 740 ALA B C 1
ATOM 11867 O O . ALA B 1 740 ? 21.406 -16.438 10.539 1 95.81 740 ALA B O 1
ATOM 11868 N N . ASP B 1 741 ? 19.984 -14.836 10.102 1 95.56 741 ASP B N 1
ATOM 11869 C CA . ASP B 1 741 ? 18.844 -15.719 10.359 1 95.56 741 ASP B CA 1
ATOM 11870 C C . ASP B 1 741 ? 18.328 -16.328 9.062 1 95.56 741 ASP B C 1
ATOM 11872 O O . ASP B 1 741 ? 17.203 -16.844 9.008 1 95.56 741 ASP B O 1
ATOM 11876 N N . MET B 1 742 ? 19.078 -16.25 7.961 1 95.06 742 MET B N 1
ATOM 11877 C CA . MET B 1 742 ? 18.781 -17.031 6.762 1 95.06 742 MET B CA 1
ATOM 11878 C C . MET B 1 742 ? 18.734 -18.516 7.07 1 95.06 742 MET B C 1
ATOM 11880 O O . MET B 1 742 ? 19.562 -19.016 7.844 1 95.06 742 MET B O 1
ATOM 11884 N N . VAL B 1 743 ? 17.797 -19.234 6.473 1 93.25 743 VAL B N 1
ATOM 11885 C CA . VAL B 1 743 ? 17.641 -20.656 6.789 1 93.25 743 VAL B CA 1
ATOM 11886 C C . VAL B 1 743 ? 17.469 -21.453 5.5 1 93.25 743 VAL B C 1
ATOM 11888 O O . VAL B 1 743 ? 16.844 -20.984 4.551 1 93.25 743 VAL B O 1
ATOM 11891 N N . GLN B 1 744 ? 18.031 -22.562 5.48 1 91.44 744 GLN B N 1
ATOM 11892 C CA . GLN B 1 744 ? 17.812 -23.578 4.453 1 91.44 744 GLN B CA 1
ATOM 11893 C C . GLN B 1 744 ? 17.469 -24.922 5.074 1 91.44 744 GLN B C 1
ATOM 11895 O O . GLN B 1 744 ? 18.188 -25.422 5.941 1 91.44 744 GLN B O 1
ATOM 11900 N N . ILE B 1 745 ? 16.312 -25.406 4.711 1 89.06 745 ILE B N 1
ATOM 11901 C CA . ILE B 1 745 ? 15.875 -26.734 5.137 1 89.06 745 ILE B CA 1
ATOM 11902 C C . ILE B 1 745 ? 15.734 -27.656 3.92 1 89.06 745 ILE B C 1
ATOM 11904 O O . ILE B 1 745 ? 15.016 -27.328 2.971 1 89.06 745 ILE B O 1
ATOM 11908 N N . ASP B 1 746 ? 16.438 -28.625 3.863 1 87.62 746 ASP B N 1
ATOM 11909 C CA . ASP B 1 746 ? 16.359 -29.625 2.799 1 87.62 746 ASP B CA 1
ATOM 11910 C C . ASP B 1 746 ? 16.578 -31.031 3.342 1 87.62 746 ASP B C 1
ATOM 11912 O O . ASP B 1 746 ? 16.438 -31.266 4.547 1 87.62 746 ASP B O 1
ATOM 11916 N N . THR B 1 747 ? 16.75 -32.031 2.523 1 82.12 747 THR B N 1
ATOM 11917 C CA . THR B 1 747 ? 16.859 -33.406 2.949 1 82.12 747 THR B CA 1
ATOM 11918 C C . THR B 1 747 ? 18.141 -33.656 3.729 1 82.12 747 THR B C 1
ATOM 11920 O O . THR B 1 747 ? 18.234 -34.594 4.527 1 82.12 747 THR B O 1
ATOM 11923 N N . LYS B 1 748 ? 19.094 -32.781 3.576 1 79 748 LYS B N 1
ATOM 11924 C CA . LYS B 1 748 ? 20.375 -32.938 4.238 1 79 748 LYS B CA 1
ATOM 11925 C C . LYS B 1 748 ? 20.531 -31.922 5.371 1 79 748 LYS B C 1
ATOM 11927 O O . LYS B 1 748 ? 21.172 -32.219 6.383 1 79 748 LYS B O 1
ATOM 11932 N N . ASN B 1 749 ? 19.938 -30.797 5.102 1 79.44 749 ASN B N 1
ATOM 11933 C CA . ASN B 1 749 ? 20.047 -29.688 6.051 1 79.44 749 ASN B CA 1
ATOM 11934 C C . ASN B 1 749 ? 18.703 -29.438 6.75 1 79.44 749 ASN B C 1
ATOM 11936 O O . ASN B 1 749 ? 17.766 -28.922 6.137 1 79.44 749 ASN B O 1
ATOM 11940 N N . LYS B 1 750 ? 18.688 -29.672 8.102 1 80.88 750 LYS B N 1
ATOM 11941 C CA . LYS B 1 750 ? 17.469 -29.453 8.875 1 80.88 750 LYS B CA 1
ATOM 11942 C C . LYS B 1 750 ? 17.656 -28.312 9.875 1 80.88 750 LYS B C 1
ATOM 11944 O O . LYS B 1 750 ? 17.422 -28.5 11.07 1 80.88 750 LYS B O 1
ATOM 11949 N N . GLU B 1 751 ? 17.891 -27.203 9.234 1 84.69 751 GLU B N 1
ATOM 11950 C CA . GLU B 1 751 ? 18.125 -26.047 10.094 1 84.69 751 GLU B CA 1
ATOM 11951 C C . GLU B 1 751 ? 16.844 -25.625 10.812 1 84.69 751 GLU B C 1
ATOM 11953 O O . GLU B 1 751 ? 15.766 -25.672 10.234 1 84.69 751 GLU B O 1
ATOM 11958 N N . VAL B 1 752 ? 17 -25.281 12.023 1 86.69 752 VAL B N 1
ATOM 11959 C CA . VAL B 1 752 ? 15.906 -24.734 12.828 1 86.69 752 VAL B CA 1
ATOM 11960 C C . VAL B 1 752 ? 15.914 -23.219 12.742 1 86.69 752 VAL B C 1
ATOM 11962 O O . VAL B 1 752 ? 16.953 -22.578 12.914 1 86.69 752 VAL B O 1
ATOM 11965 N N . PRO B 1 753 ? 14.766 -22.672 12.445 1 90.38 753 PRO B N 1
ATOM 11966 C CA . PRO B 1 753 ? 14.703 -21.203 12.406 1 90.38 753 PRO B CA 1
ATOM 11967 C C . PRO B 1 753 ? 15.258 -20.562 13.68 1 90.38 753 PRO B C 1
ATOM 11969 O O . PRO B 1 753 ? 15.023 -21.062 14.781 1 90.38 753 PRO B O 1
ATOM 11972 N N . ALA B 1 754 ? 15.969 -19.453 13.5 1 90.38 754 ALA B N 1
ATOM 11973 C CA . ALA B 1 754 ? 16.625 -18.781 14.617 1 90.38 754 ALA B CA 1
ATOM 11974 C C . ALA B 1 754 ? 15.625 -18.359 15.688 1 90.38 754 ALA B C 1
ATOM 11976 O O . ALA B 1 754 ? 15.93 -18.391 16.875 1 90.38 754 ALA B O 1
ATOM 11977 N N . VAL B 1 755 ? 14.492 -17.969 15.289 1 89.5 755 VAL B N 1
ATOM 11978 C CA . VAL B 1 755 ? 13.477 -17.5 16.234 1 89.5 755 VAL B CA 1
ATOM 11979 C C . VAL B 1 755 ? 13.055 -18.656 17.141 1 89.5 755 VAL B C 1
ATOM 11981 O O . VAL B 1 755 ? 12.812 -18.453 18.328 1 89.5 755 VAL B O 1
ATOM 11984 N N . LYS B 1 756 ? 12.906 -19.844 16.609 1 87.38 756 LYS B N 1
ATOM 11985 C CA . LYS B 1 756 ? 12.555 -21.016 17.422 1 87.38 756 LYS B CA 1
ATOM 11986 C C . LYS B 1 756 ? 13.648 -21.328 18.438 1 87.38 756 LYS B C 1
ATOM 11988 O O . LYS B 1 756 ? 13.359 -21.688 19.578 1 87.38 756 LYS B O 1
ATOM 11993 N N . LYS B 1 757 ? 14.82 -21.188 18.031 1 86.44 757 LYS B N 1
ATOM 11994 C CA . LYS B 1 757 ? 15.945 -21.375 18.938 1 86.44 757 LYS B CA 1
ATOM 11995 C C . LYS B 1 757 ? 15.93 -20.344 20.062 1 86.44 757 LYS B C 1
ATOM 11997 O O . LYS B 1 757 ? 16.188 -20.672 21.219 1 86.44 757 LYS B O 1
ATOM 12002 N N . ALA B 1 758 ? 15.656 -19.156 19.656 1 82.19 758 ALA B N 1
ATOM 12003 C CA . ALA B 1 758 ? 15.648 -18.062 20.625 1 82.19 758 ALA B CA 1
ATOM 12004 C C . ALA B 1 758 ? 14.578 -18.297 21.703 1 82.19 758 ALA B C 1
ATOM 12006 O O . ALA B 1 758 ? 14.852 -18.141 22.891 1 82.19 758 ALA B O 1
ATOM 12007 N N . VAL B 1 759 ? 13.398 -18.609 21.312 1 79.75 759 VAL B N 1
ATOM 12008 C CA . VAL B 1 759 ? 12.297 -18.766 22.25 1 79.75 759 VAL B CA 1
ATOM 12009 C C . VAL B 1 759 ? 12.547 -19.984 23.141 1 79.75 759 VAL B C 1
ATOM 12011 O O . VAL B 1 759 ? 12.164 -19.984 24.312 1 79.75 759 VAL B O 1
ATOM 12014 N N . ALA B 1 760 ? 13.164 -20.984 22.609 1 78.12 760 ALA B N 1
ATOM 12015 C CA . ALA B 1 760 ? 13.469 -22.172 23.391 1 78.12 760 ALA B CA 1
ATOM 12016 C C . ALA B 1 760 ? 14.539 -21.891 24.438 1 78.12 760 ALA B C 1
ATOM 12018 O O . ALA B 1 760 ? 14.555 -22.5 25.516 1 78.12 760 ALA B O 1
ATOM 12019 N N . ALA B 1 761 ? 15.328 -21 24.141 1 76.94 761 ALA B N 1
ATOM 12020 C CA . ALA B 1 761 ? 16.484 -20.719 25 1 76.94 761 ALA B CA 1
ATOM 12021 C C . ALA B 1 761 ? 16.125 -19.719 26.094 1 76.94 761 ALA B C 1
ATOM 12023 O O . ALA B 1 761 ? 16.75 -19.703 27.156 1 76.94 761 ALA B O 1
ATOM 12024 N N . LEU B 1 762 ? 15.109 -18.969 25.812 1 70.31 762 LEU B N 1
ATOM 12025 C CA . LEU B 1 762 ? 14.828 -17.891 26.75 1 70.31 762 LEU B CA 1
ATOM 12026 C C . LEU B 1 762 ? 13.93 -18.359 27.875 1 70.31 762 LEU B C 1
ATOM 12028 O O . LEU B 1 762 ? 12.906 -19 27.641 1 70.31 762 LEU B O 1
ATOM 12032 N N . ASN B 1 763 ? 14.344 -18.234 29.125 1 61.91 763 ASN B N 1
ATOM 12033 C CA . ASN B 1 763 ? 13.578 -18.625 30.312 1 61.91 763 ASN B CA 1
ATOM 12034 C C . ASN B 1 763 ? 12.477 -17.625 30.625 1 61.91 763 ASN B C 1
ATOM 12036 O O . ASN B 1 763 ? 11.484 -17.969 31.266 1 61.91 763 ASN B O 1
ATOM 12040 N N . CYS B 1 764 ? 12.68 -16.422 30.266 1 62 764 CYS B N 1
ATOM 12041 C CA . CYS B 1 764 ? 11.711 -15.383 30.594 1 62 764 CYS B CA 1
ATOM 12042 C C . CYS B 1 764 ? 10.891 -15 29.359 1 62 764 CYS B C 1
ATOM 12044 O O . CYS B 1 764 ? 10.578 -13.82 29.172 1 62 764 CYS B O 1
ATOM 12046 N N . ALA B 1 765 ? 10.711 -15.977 28.5 1 65.75 765 ALA B N 1
ATOM 12047 C CA . ALA B 1 765 ? 9.844 -15.758 27.344 1 65.75 765 ALA B CA 1
ATOM 12048 C C . ALA B 1 765 ? 8.578 -16.594 27.438 1 65.75 765 ALA B C 1
ATOM 12050 O O . ALA B 1 765 ? 8.57 -17.656 28.078 1 65.75 765 ALA B O 1
ATOM 12051 N N . PRO B 1 766 ? 7.516 -16.016 26.938 1 67.56 766 PRO B N 1
ATOM 12052 C CA . PRO B 1 766 ? 6.316 -16.859 26.875 1 67.56 766 PRO B CA 1
ATOM 12053 C C . PRO B 1 766 ? 6.562 -18.188 26.188 1 67.56 766 PRO B C 1
ATOM 12055 O O . PRO B 1 766 ? 7.406 -18.281 25.297 1 67.56 766 PRO B O 1
ATOM 12058 N N . GLY B 1 767 ? 5.98 -19.219 26.75 1 68.5 767 GLY B N 1
ATOM 12059 C CA . GLY B 1 767 ? 6.074 -20.516 26.094 1 68.5 767 GLY B CA 1
ATOM 12060 C C . GLY B 1 767 ? 5.246 -20.609 24.828 1 68.5 767 GLY B C 1
ATOM 12061 O O . GLY B 1 767 ? 4.102 -20.156 24.797 1 68.5 767 GLY B O 1
ATOM 12062 N N . PHE B 1 768 ? 5.883 -21.078 23.797 1 73.31 768 PHE B N 1
ATOM 12063 C CA . PHE B 1 768 ? 5.199 -21.281 22.531 1 73.31 768 PHE B CA 1
ATOM 12064 C C . PHE B 1 768 ? 5.098 -22.766 22.188 1 73.31 768 PHE B C 1
ATOM 12066 O O . PHE B 1 768 ? 6.043 -23.531 22.422 1 73.31 768 PHE B O 1
ATOM 12073 N N . ALA B 1 769 ? 3.891 -23.188 21.703 1 73.5 769 ALA B N 1
ATOM 12074 C CA . ALA B 1 769 ? 3.785 -24.547 21.172 1 73.5 769 ALA B CA 1
ATOM 12075 C C . ALA B 1 769 ? 4.562 -24.672 19.859 1 73.5 769 ALA B C 1
ATOM 12077 O O . ALA B 1 769 ? 4.492 -23.797 19 1 73.5 769 ALA B O 1
ATOM 12078 N N . ASP B 1 770 ? 5.324 -25.75 19.766 1 76.75 770 ASP B N 1
ATOM 12079 C CA . ASP B 1 770 ? 6.105 -26 18.562 1 76.75 770 ASP B CA 1
ATOM 12080 C C . ASP B 1 770 ? 5.25 -26.672 17.484 1 76.75 770 ASP B C 1
ATOM 12082 O O . ASP B 1 770 ? 4.488 -27.594 17.781 1 76.75 770 ASP B O 1
ATOM 12086 N N . VAL B 1 771 ? 5.301 -26.141 16.328 1 77.69 771 VAL B N 1
ATOM 12087 C CA . VAL B 1 771 ? 4.695 -26.75 15.156 1 77.69 771 VAL B CA 1
ATOM 12088 C C . VAL B 1 771 ? 5.789 -27.297 14.234 1 77.69 771 VAL B C 1
ATOM 12090 O O . VAL B 1 771 ? 6.398 -26.531 13.477 1 77.69 771 VAL B O 1
ATOM 12093 N N . PRO B 1 772 ? 5.973 -28.594 14.234 1 76.38 772 PRO B N 1
ATOM 12094 C CA . PRO B 1 772 ? 7.059 -29.156 13.43 1 76.38 772 PRO B CA 1
ATOM 12095 C C . PRO B 1 772 ? 6.82 -29.016 11.93 1 76.38 772 PRO B C 1
ATOM 12097 O O . PRO B 1 772 ? 5.68 -29.141 11.469 1 76.38 772 PRO B O 1
ATOM 12100 N N . PHE B 1 773 ? 7.898 -28.75 11.289 1 81 773 PHE B N 1
ATOM 12101 C CA . PHE B 1 773 ? 7.902 -28.688 9.836 1 81 773 PHE B CA 1
ATOM 12102 C C . PHE B 1 773 ? 8.43 -29.984 9.242 1 81 773 PHE B C 1
ATOM 12104 O O . PHE B 1 773 ? 9.406 -30.547 9.734 1 81 773 PHE B O 1
ATOM 12111 N N . LEU B 1 774 ? 7.809 -30.484 8.133 1 68.62 774 LEU B N 1
ATOM 12112 C CA . LEU B 1 774 ? 8.164 -31.672 7.363 1 68.62 774 LEU B CA 1
ATOM 12113 C C . LEU B 1 774 ? 8.227 -32.906 8.266 1 68.62 774 LEU B C 1
ATOM 12115 O O . LEU B 1 774 ? 9.164 -33.688 8.172 1 68.62 774 LEU B O 1
ATOM 12119 N N . GLU B 1 775 ? 7.332 -33 9.18 1 58.19 775 GLU B N 1
ATOM 12120 C CA . GLU B 1 775 ? 7.32 -34.188 10.039 1 58.19 775 GLU B CA 1
ATOM 12121 C C . GLU B 1 775 ? 7.387 -35.469 9.219 1 58.19 775 GLU B C 1
ATOM 12123 O O . GLU B 1 775 ? 8.07 -36.406 9.602 1 58.19 775 GLU B O 1
ATOM 12128 N N . SER B 1 776 ? 6.711 -35.406 8.117 1 53.72 776 SER B N 1
ATOM 12129 C CA . SER B 1 776 ? 6.699 -36.625 7.289 1 53.72 776 SER B CA 1
ATOM 12130 C C . SER B 1 776 ? 7.703 -36.5 6.145 1 53.72 776 SER B C 1
ATOM 12132 O O . SER B 1 776 ? 7.754 -37.375 5.27 1 53.72 776 SER B O 1
ATOM 12134 N N . GLY B 1 777 ? 8.602 -35.562 6.332 1 56.84 777 GLY B N 1
ATOM 12135 C CA . GLY B 1 777 ? 9.531 -35.312 5.238 1 56.84 777 GLY B CA 1
ATOM 12136 C C . GLY B 1 777 ? 8.891 -34.625 4.051 1 56.84 777 GLY B C 1
ATOM 12137 O O . GLY B 1 777 ? 7.695 -34.312 4.074 1 56.84 777 GLY B O 1
ATOM 12138 N N . PHE B 1 778 ? 9.789 -34.156 3.158 1 59.5 778 PHE B N 1
ATOM 12139 C CA . PHE B 1 778 ? 9.297 -33.531 1.929 1 59.5 778 PHE B CA 1
ATOM 12140 C C . PHE B 1 778 ? 8.531 -34.562 1.088 1 59.5 778 PHE B C 1
ATOM 12142 O O . PHE B 1 778 ? 9 -35.656 0.88 1 59.5 778 PHE B O 1
ATOM 12149 N N . GLU B 1 779 ? 7.309 -34.938 1.48 1 51.75 779 GLU B N 1
ATOM 12150 C CA . GLU B 1 779 ? 6.609 -35.969 0.715 1 51.75 779 GLU B CA 1
ATOM 12151 C C . GLU B 1 779 ? 6.832 -35.781 -0.783 1 51.75 779 GLU B C 1
ATOM 12153 O O . GLU B 1 779 ? 6.766 -34.656 -1.296 1 51.75 779 GLU B O 1
ATOM 12158 N N . SER B 1 780 ? 7.66 -36.688 -1.312 1 45.06 780 SER B N 1
ATOM 12159 C CA . SER B 1 780 ? 7.887 -36.719 -2.752 1 45.06 780 SER B CA 1
ATOM 12160 C C . SER B 1 780 ? 6.57 -36.688 -3.52 1 45.06 780 SER B C 1
ATOM 12162 O O . SER B 1 780 ? 5.559 -37.219 -3.043 1 45.06 780 SER B O 1
ATOM 12164 N N . ALA B 1 781 ? 6.414 -35.719 -4.422 1 41.47 781 ALA B N 1
ATOM 12165 C CA . ALA B 1 781 ? 5.32 -35.781 -5.383 1 41.47 781 ALA B CA 1
ATOM 12166 C C . ALA B 1 781 ? 5.289 -37.156 -6.078 1 41.47 781 ALA B C 1
ATOM 12168 O O . ALA B 1 781 ? 6.336 -37.75 -6.324 1 41.47 781 ALA B O 1
#

Radius of gyration: 35.23 Å; Cα contacts (8 Å, |Δi|>4): 4141; chains: 2; bounding box: 76×121×134 Å

Organism: Tetradesmus obliquus (NCBI:txid3088)

Secondary structure (DSSP, 8-state):
-----------------------------SSTTSSSB-GGG---PPP-TTPPPPHHHHHHHHHHHHT-GGG-B--TTS----TT--S-EEEEEEEE-PPPHHHHHHHHHH-PPPPPEEEEEEEEETTSSS-EEEEEEEEEEE-TTSSEEEEEEEEE-SSSTT-SSEEGGGPPS-HHHHHHHHHHHHHTHHHHHHHHHHHSTT-EESTT-TTSEEEEEEEEEE---SS--EEEEEEEE---SSTTSTTTT-EEEEEEEEEE-TT-GGG-EEEEEEETTEEESSHHHHHHHHHTTGGGTTTT-------GGGGGGGS-SPPSS--BTSSS----EEE-TT--SEEEETTTEEEETTEEEEEEEETTTEEEEEEEEETTEEEEEEEEEEEEEEEE--SSHHHHT-EEEHHHH-TGGGB-PPPBTTTB-TT-EEEEEEEB-TT-SSPEEEEEEEEEEEE--SS-SEEEEETTTTEEEEE---EEEEEEEEEETTEEEEEEEEEETTS-EEEEEEEEE---EEE--GGGGGTT--EEETTEEE--EEEEEEEEEEE-TTSS-BEEEEEEEEEEEEE-SSS-EEEEEEEEEEE-SBGGGGEE--BTTB-EEEEEEEEEEE-TTSPEEEEEEEEES-----SPTT-GGGGGGGGGS-SEEEEE--TT---SS-GGGGT-TTS-S--HHHH-S--B-TTB-EEEEEEEEEEE---GGGSSSB-STT--EEEEEEEESSSSS-GGGGBTT-EEEESS-BPPPHHHHHHHH-TTS-------SSTT-S---/-----------------------------SSSSSSSB-GGG---PPP-TTPPPPHHHHHHHHHHHHT-GGG-B--TTS----TT--S-EEEEEEEE-PPPHHHHHHHHHH-PPPPPEEEEEEEEETTSSS-EEEEEEEEEEE-TTSSEEEEEEEEE-SSSTT-SSEEGGGPPS-HHHHHHHHHHHHHTHHHHHHHHHHHSTT-EESTT-TTSEEEEEEEEEE---SS--EEEEEEEE---S-TTSTTTT-EEEEEEEEEE-TT-GGG-EEEEEEETTEEESSHHHHHHHHHTTGGGTTTT-------GGGGGGGS-SPPSS--BTSSS----EEE-TT--SEEEETTTEEEETTEEEEEEEETTTEEEEEEEEETTEEEEEEEEEEEEEEEE--SSHHHHT-EEEHHHH-TGGGB-PPPBTTTB-TT-EEEEEEEB-TT-SSPEEEEEEEEEEEE--SS-SEEEEETTTTEEEEE---EEEEEEEEEETTEEEEEEEEEETTS-EEEEEEEEE---EEE--GGGGGTT--EEETTEEE--EEEEEEEEEEE-TTSS-BEEEEEEEEEEEEE-SSS-EEEEEEEEEEE-SBGGGGEE--BTTB-EEEEEEEEEEE-TTSPEEEEEEEEES-----SPTT-GGGGGGGGGS-SEEEEE--TT---SS-GGGGT-TTS-S--HHHH-S--B-TTB-EEEEEEEEEEE---GGGSSSB-STT--EEEEEEEESSSSS-GGGGBTT-EEEESS-BPPPHHHHHHHH-TTS-------SSTT-S---

pLDDT: mean 87.9, std 15.85, range [20.38, 98.94]

Solvent-accessible surface area (backbone atoms only — not comparable to full-atom values): 79280 Å² total; per-residue (Å²): 136,83,73,75,80,76,79,75,76,78,76,75,76,74,72,72,73,72,66,72,71,68,58,70,46,74,69,43,53,53,52,94,54,22,32,8,43,49,72,74,76,66,48,93,43,67,82,54,97,68,56,62,54,47,69,61,46,49,50,27,44,52,53,50,54,54,65,36,70,90,61,56,43,48,62,56,76,75,50,78,85,44,89,81,66,64,47,63,11,32,57,30,32,51,45,58,45,78,70,56,64,71,54,50,47,36,20,77,74,65,69,40,72,76,72,80,50,34,34,33,33,37,34,40,27,36,66,43,91,72,42,28,25,41,42,34,38,34,37,45,42,78,34,97,84,65,45,52,36,51,47,69,82,41,83,41,58,50,65,37,90,86,23,59,54,40,59,42,60,34,46,59,76,39,71,69,54,53,50,32,50,48,48,14,50,56,76,42,37,70,62,49,32,51,49,39,35,68,77,40,72,84,33,30,53,68,84,86,20,74,89,38,42,47,45,74,50,74,61,43,42,33,45,78,43,92,65,32,32,33,29,37,29,30,38,30,18,46,65,53,92,56,85,42,52,77,33,35,81,29,45,41,53,39,33,38,33,34,34,23,34,70,96,40,52,85,54,21,31,60,57,24,35,32,46,76,92,39,78,30,64,41,69,64,55,46,50,51,36,43,73,65,33,48,96,37,51,46,82,61,58,76,83,62,72,71,58,77,76,54,52,48,49,56,51,44,64,81,56,88,72,86,46,44,39,64,92,40,53,43,70,52,45,64,45,49,86,63,28,51,76,56,50,72,43,61,72,36,33,39,38,43,80,49,35,34,31,33,59,40,63,35,38,36,37,18,56,29,38,34,53,31,23,49,73,85,39,48,48,23,53,31,40,30,42,37,36,45,34,38,40,26,7,44,88,51,63,46,51,27,55,29,51,43,45,34,26,41,74,20,36,34,55,22,43,36,64,53,42,64,54,40,60,33,49,55,49,28,26,59,33,66,46,57,32,34,47,65,42,44,68,53,76,42,76,30,59,41,23,29,36,40,37,73,43,59,74,59,43,39,34,30,42,38,58,27,64,90,48,36,30,37,29,36,28,64,35,44,31,41,36,42,37,41,38,24,35,63,75,51,33,28,40,42,37,34,42,37,39,40,57,53,64,33,40,34,42,42,34,29,40,26,10,39,49,73,35,37,54,48,52,82,75,28,58,45,35,23,24,35,51,34,46,70,56,27,10,27,44,23,27,35,41,38,40,31,35,42,38,31,41,20,42,92,43,49,47,18,28,43,39,33,33,36,51,46,70,43,76,37,60,66,67,77,87,45,78,41,79,22,44,30,33,48,55,42,68,27,57,25,14,59,70,39,44,42,66,70,37,72,88,48,42,68,48,46,25,44,25,8,86,85,45,56,28,90,59,68,40,45,19,19,34,28,58,44,78,35,53,54,48,64,65,76,68,63,89,82,47,51,56,52,43,34,47,26,56,25,70,28,42,36,31,37,33,58,68,48,83,60,68,76,56,48,38,42,46,42,13,46,19,24,27,57,68,32,76,29,34,34,60,70,66,55,70,51,50,72,25,52,65,25,41,36,28,36,41,41,27,10,35,50,79,45,66,37,32,8,37,29,33,46,31,25,53,27,73,94,46,76,29,34,37,32,40,35,72,36,24,50,44,65,30,32,63,39,60,40,41,50,43,46,32,39,32,38,92,84,37,79,58,69,55,52,54,59,54,50,53,71,66,40,72,35,44,66,62,65,48,85,66,80,68,59,82,81,43,72,65,77,124,135,84,68,78,78,75,78,77,78,78,75,74,77,72,74,74,72,72,66,72,72,66,57,71,50,72,72,44,50,44,85,51,66,22,34,13,47,43,74,72,75,6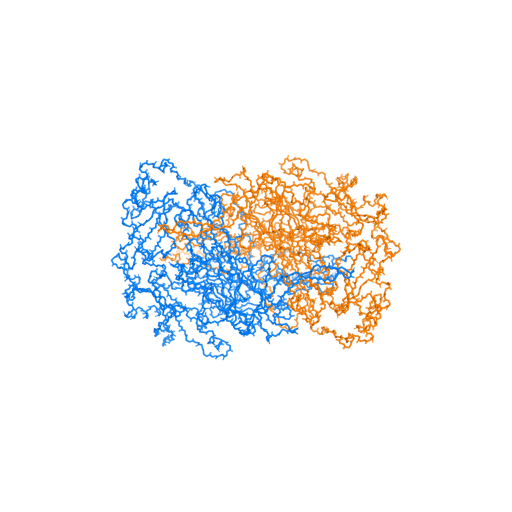7,48,90,42,67,82,54,97,70,56,61,53,47,69,61,44,50,49,28,44,52,52,49,55,53,65,36,70,90,61,55,43,48,61,56,76,76,49,78,85,44,88,82,66,63,48,64,12,31,57,32,30,51,44,57,46,78,68,55,65,71,53,50,47,38,22,78,74,66,68,40,73,74,71,79,49,33,34,34,34,36,33,39,26,37,66,44,90,72,43,29,26,40,42,33,38,34,35,46,42,78,33,96,86,66,47,54,36,51,46,68,81,40,83,40,58,49,67,38,89,85,23,60,54,40,59,42,62,35,45,60,75,41,70,67,55,53,50,31,51,50,47,14,51,57,76,43,36,70,62,49,32,50,47,40,34,68,79,39,70,83,32,29,53,67,84,86,20,75,90,39,43,46,44,72,49,73,61,43,43,34,45,77,43,90,66,33,33,34,30,36,29,29,40,31,20,46,66,51,93,55,82,40,53,77,33,35,80,30,44,43,53,39,33,38,34,35,35,23,34,69,96,40,55,87,54,21,29,61,56,25,36,32,47,76,92,39,77,30,64,41,70,64,55,46,50,51,38,44,74,63,32,48,97,36,51,45,83,62,59,76,82,71,73,74,58,78,77,55,50,48,50,57,52,44,64,83,55,88,72,85,45,46,41,63,94,41,53,43,69,54,44,65,46,42,86,61,29,46,76,54,48,73,42,62,72,35,32,40,39,43,80,48,35,34,32,33,58,40,62,35,41,37,36,17,55,28,37,32,54,31,24,49,74,86,38,46,48,24,53,33,40,30,42,35,36,44,33,38,40,26,7,43,87,50,64,47,51,28,55,30,49,44,44,34,25,41,74,20,34,33,53,23,43,35,64,55,43,63,55,40,61,32,50,57,46,30,26,61,34,65,45,57,32,32,45,66,44,43,66,54,74,43,77,29,59,42,22,28,38,39,35,74,44,58,75,59,42,38,35,30,41,39,58,27,66,92,47,38,30,35,29,36,29,64,35,45,31,40,37,42,38,40,37,24,35,63,76,51,35,27,42,42,38,33,42,37,39,39,57,53,65,33,38,34,43,41,34,30,39,27,9,41,47,72,34,36,54,49,51,81,74,27,57,45,34,24,24,37,49,34,49,75,47,27,11,28,45,23,28,35,42,37,39,31,36,42,38,31,42,20,42,92,42,49,47,17,28,44,39,32,32,36,52,47,68,42,77,37,60,66,68,77,88,45,76,40,78,22,44,29,35,49,54,44,68,26,58,25,13,58,71,37,44,41,65,68,38,72,88,48,42,66,47,45,26,42,24,8,85,84,46,55,30,90,64,68,40,46,18,20,35,28,58,46,80,36,52,54,46,64,67,75,67,62,88,82,48,50,56,50,44,36,46,25,56,23,69,28,42,37,31,36,33,56,69,47,83,59,68,76,57,47,39,42,46,42,13,45,18,24,28,56,67,32,76,29,33,34,59,70,65,55,70,50,50,72,24,51,65,24,42,38,28,36,40,40,26,11,36,49,80,44,67,38,31,8,38,31,33,46,32,26,53,28,73,93,46,75,29,35,38,32,42,35,71,36,25,50,43,64,31,31,63,40,59,39,41,50,43,45,32,39,31,38,92,84,37,80,58,70,57,53,54,58,53,50,51,70,67,39,68,35,43,65,61,62,47,84,66,83,69,57,82,80,43,73,65,78,127

Nearest PDB structures (foldseek):
  1us1-assembly1_A  TM=9.212E-01  e=6.721E-66  Homo sapiens
  2y74-assembly1_B  TM=9.155E-01  e=1.083E-65  Homo sapiens
  2y74-assembly1_A  TM=9.154E-01  e=6.232E-65  Homo sapiens
  1pu4-assembly1_B  TM=9.196E-01  e=3.780E-64  Homo sapiens
  3ala-assembly1_A  TM=8.996E-01  e=1.117E-64  Homo sapiens

Sequence (1562 aa):
MAGGHGWFSLALLCCCLVTAAGQACPEWPPSSSGQAVLAAQRAKAPLNVFTELTLEEHNAVFKFLLAQKDLGLSDLTAVNLTVADVRISYVHGIWYEMPPKSEVLAHIDKKAAMPARKARALLVLGKSSPPTVREVLVTLKAGTDGKPVASNLQRVNIHSSKWPEVPYNQRPHGVMDQVGQVIALTKVYEQLNAFIGAAFPGYSYGESCEPKCIGDNYGAYQWLSDDIQRAIYIWFFMPEAAEGDGGYIHPLPLQVLAAGRNDDLTSWEVTRWWFNGHFFDTINDLIRAWNADKDGMRSGFRMLRPAGAAKLFSNFMQRPGPRRGEKQPVGPISFEPYGRRFSIAQGNRVKWLGWELYVGYLPHYGPRYMDVRFKGERIAYEISMQEALASYGASDLSQANTVYLDSHWGIGASVRELVQGIDCPMTAAYMDAVTFYKGSSKTNYHKNAICVFEHNPDTPVLRHYSYSYQFYGAIPGASLVVRMVSEINNYDYIADLILSNDGMLEVKVVTSGYVQAAAFQNSYRKNFGYPLMFNISGTLHTHVLAWKVDLDIAGTSNSVNIHHMKVGEADDGAGGKIYINKYEAEIAETENEAAYQTMMLEPKLPVVINENKLNGFGSPRGYKVQLNRPLLNLEPPGYARSKALGFMKYSFAATKHKDGEVHSSSIYGQARLSNPSTSLTDYVDGEPLRNQDVVVWVNSGLYHIPVAEDAPVTTTTGNMLGFSLVPFNWANESPATDMADMVQIDTKNKEVPAVKKAVAALNCAPGFADVPFLESGFESAMAGGHGWFSLALLCCCLVTAAGQACPEWPPSSSGQAVLAAQRAKAPLNVFTELTLEEHNAVFKFLLAQKDLGLSDLTAVNLTVADVRISYVHGIWYEMPPKSEVLAHIDKKAAMPARKARALLVLGKSSPPTVREVLVTLKAGTDGKPVASNLQRVNIHSSKWPEVPYNQRPHGVMDQVGQVIALTKVYEQLNAFIGAAFPGYSYGESCEPKCIGDNYGAYQWLSDDIQRAIYIWFFMPEAAEGDGGYIHPLPLQVLAAGRNDDLTSWEVTRWWFNGHFFDTINDLIRAWNADKDGMRSGFRMLRPAGAAKLFSNFMQRPGPRRGEKQPVGPISFEPYGRRFSIAQGNRVKWLGWELYVGYLPHYGPRYMDVRFKGERIAYEISMQEALASYGASDLSQANTVYLDSHWGIGASVRELVQGIDCPMTAAYMDAVTFYKGSSKTNYHKNAICVFEHNPDTPVLRHYSYSYQFYGAIPGASLVVRMVSEINNYDYIADLILSNDGMLEVKVVTSGYVQAAAFQNSYRKNFGYPLMFNISGTLHTHVLAWKVDLDIAGTSNSVNIHHMKVGEADDGAGGKIYINKYEAEIAETENEAAYQTMMLEPKLPVVINENKLNGFGSPRGYKVQLNRPLLNLEPPGYARSKALGFMKYSFAATKHKDGEVHSSSIYGQARLSNPSTSLTDYVDGEPLRNQDVVVWVNSGLYHIPVAEDAPVTTTTGNMLGFSLVPFNWANESPATDMADMVQIDTKNKEVPAVKKAVAALNCAPGFADVPFLESGFESA

Foldseek 3Di:
DCCPPPPPPPPPPPPPPPPVPLPPFPPPPCDFFFFANDPVVLPQFDDDLFDKDDQLRVVQVQVVVCPPVVLQADLPVPDPDDLVVQFHKHWFWKIWDRDDPVQNCCCPVVVDDRDWTKMKIWMFRRPDVNTWIFIWIWTWDQDPVRGIHTDDIGTDADLDPVPSTGHNLLAFDFDNVVSLVCLACVVCQVLVQVVCCQQPPLAGEDPPRPPWYKDKDWFFWACDDLFFGTKIKMWIFTDDPPPDQLRLQGTAQKIWMWTAGDSGSNRIHTQWIGGPLDIDRDSVVVVVCCVVCPVVSPVPDDFDDDDDQRSCQQDDDDGPDDDPCPVNVDDDADGDLVGAQWGAHSQAWIDHLFWIWGWDADQLFGTKIAQIGGNRHGFFRMKTWFWKWKQFPDSTDRRNPHIDTRSSVTQNVQQAAADEVPLHDSRKYFHKDWIRRNSDSRIDIHGRQKIKDKDFPVDFPDWDDDLQQFKIWTHGKIKMWIWGWGDRSFKIWIWIWIAINQGKIWIKIFMKGAASKHFDDPVQVVPFADDQDRRIFHGKMKIKIKMKTFTAQVHQFKWKKKWKWDWDWDDPVPPDIDIDIDTDIDIDFWQVSFFAAADPVTHMKIWIFDQPDAEPVGHTWTKIKFADAQAADPDDPPDQLCQQVQLRPGQKTKAADDPSCDHQHDSSCSHYSNDGPHHVVVRRPTDTRHRGRMMMMHMHMDMDHDHNVCTNMHDRPPGMTIIMIGTDSNYPDRSNVPPPQIDMPGPVGHDDGPVVVSQVPRSPHDDDDDDDDCPVGSPHD/DCCPPPPPPPPPPPPPPPPVPLPPFPPPPCPDLFQENDPVVLPQFDDDLFDKQDQLRVVQVQVVVCPPVVLQADLPVPDPDDLVVQFHKHWFWKIWDRDDPVQNCCCPVVVDDRDWTKMKIWMFRRPDVPTWIFIWIWTWDQDPVRGIHTDDIGTDADLDPVPSIGHNLLAFDFDNVVSLVCLACVVCQVLVQVVCCQQPPLAGEDDPRPPWYKDKDWFFWACDDLFFGTKIKMWIFTDDPPPDQLRLQGTAQKIWMWTAGDSGSNRIHTQWIGGPLDIDRDSVVVVVCCVVCPVVSPVPDDDDDDDDQSSCQQDDDDGPDDDPCPVNVDDDADGDLVGHQWDAHSQAWIDHLQWIWGWDAAQLFGTKIAQIGGNRHGFFRMKTWFWKWKQAPDSTDRRNPHIDTRSSVTQNVQQAAADEVPLHDVSKYFHKDWIRRNSDSRIDIHGRQKIKDKDFPVDFPDWDDDLQQFKIWTHGKIKMWIWGWGDRSFKIWIWIWIAINQGKIWIKIFMKGAASKHFDDPVQVVPFADDQDRGIFHGKMKIKIKMKTFTAQVHQFKWKKKWKWDWDWDDPVPPDIDIDIDTDIDIDFWQVVFFAAADPVTHMKIWIFDQPDAEPVGHTWTKTKFADAQAADPDDPPPQLCQQVQLRPGQKTKAADDPSCDHQHDSSCSHYSNDGPHHVVVRRDTDTRHRGRMMMMHMHMDMDHDHNVCTNMHDRPPGMTIIMIGTDSNYPDRSNVPPPQIDMPGPVGHDDGPVVVSQVPNSPHDDDDDDDDCPVGSPND